Protein AF-A0AAD9FFA6-F1 (afdb_monomer)

Structure (mmCIF, N/CA/C/O backbone):
data_AF-A0AAD9FFA6-F1
#
_entry.id   AF-A0AAD9FFA6-F1
#
loop_
_atom_site.group_PDB
_atom_site.id
_atom_site.type_symbol
_atom_site.label_atom_id
_atom_site.label_alt_id
_atom_site.label_comp_id
_atom_site.label_asym_id
_atom_site.label_entity_id
_atom_site.label_seq_id
_atom_site.pdbx_PDB_ins_code
_atom_site.Cartn_x
_atom_site.Cartn_y
_atom_site.Cartn_z
_atom_site.occupancy
_atom_site.B_iso_or_equiv
_atom_site.auth_seq_id
_atom_site.auth_comp_id
_atom_site.auth_asym_id
_atom_site.auth_atom_id
_atom_site.pdbx_PDB_model_num
ATOM 1 N N . MET A 1 1 ? 36.745 -65.839 -8.411 1.00 45.97 1 MET A N 1
ATOM 2 C CA . MET A 1 1 ? 35.926 -64.741 -8.975 1.00 45.97 1 MET A CA 1
ATOM 3 C C . MET A 1 1 ? 34.876 -64.350 -7.951 1.00 45.97 1 MET A C 1
ATOM 5 O O . MET A 1 1 ? 33.925 -65.095 -7.757 1.00 45.97 1 MET A O 1
ATOM 9 N N . VAL A 1 2 ? 35.077 -63.236 -7.243 1.00 50.72 2 VAL A N 1
ATOM 10 C CA . VAL A 1 2 ? 34.068 -62.703 -6.314 1.00 50.72 2 VAL A CA 1
ATOM 11 C C . VAL A 1 2 ? 32.846 -62.292 -7.132 1.00 50.72 2 VAL A C 1
ATOM 13 O O . VAL A 1 2 ? 32.983 -61.575 -8.124 1.00 50.72 2 VAL A O 1
ATOM 16 N N . ASN A 1 3 ? 31.658 -62.769 -6.756 1.00 71.25 3 ASN A N 1
ATOM 17 C CA . ASN A 1 3 ? 30.430 -62.398 -7.446 1.00 71.25 3 ASN A CA 1
ATOM 18 C C . ASN A 1 3 ? 30.127 -60.924 -7.142 1.00 71.25 3 ASN A C 1
ATOM 20 O O . ASN A 1 3 ? 29.584 -60.582 -6.093 1.00 71.25 3 ASN A O 1
ATOM 24 N N . ILE A 1 4 ? 30.523 -60.047 -8.063 1.00 68.31 4 ILE A N 1
ATOM 25 C CA . ILE A 1 4 ? 30.381 -58.588 -7.971 1.00 68.31 4 ILE A CA 1
ATOM 26 C C . ILE A 1 4 ? 28.939 -58.182 -7.635 1.00 68.31 4 ILE A C 1
ATOM 28 O O . ILE A 1 4 ? 28.721 -57.200 -6.931 1.00 68.31 4 ILE A O 1
ATOM 32 N N . VAL A 1 5 ? 27.946 -58.950 -8.091 1.00 69.81 5 VAL A N 1
ATOM 33 C CA . VAL A 1 5 ? 26.532 -58.707 -7.777 1.00 69.81 5 VAL A CA 1
ATOM 34 C C . VAL A 1 5 ? 26.255 -58.931 -6.288 1.00 69.81 5 VAL A C 1
ATOM 36 O O . VAL A 1 5 ? 25.613 -58.093 -5.662 1.00 69.81 5 VAL A O 1
ATOM 39 N N . THR A 1 6 ? 26.805 -59.992 -5.699 1.00 74.06 6 THR A N 1
ATOM 40 C CA . THR A 1 6 ? 26.690 -60.297 -4.265 1.00 74.06 6 THR A CA 1
ATOM 41 C C . THR A 1 6 ? 27.442 -59.278 -3.405 1.00 74.06 6 THR A C 1
ATOM 43 O O . THR A 1 6 ? 26.943 -58.865 -2.362 1.00 74.06 6 THR A O 1
ATOM 46 N N . ALA A 1 7 ? 28.602 -58.795 -3.863 1.00 72.25 7 ALA A N 1
ATOM 47 C CA . ALA A 1 7 ? 29.333 -57.719 -3.188 1.00 72.25 7 ALA A CA 1
ATOM 48 C C . ALA A 1 7 ? 28.542 -56.395 -3.187 1.00 72.25 7 ALA A C 1
ATOM 50 O O . ALA A 1 7 ? 28.440 -55.738 -2.151 1.00 72.25 7 ALA A O 1
ATOM 51 N N . ILE A 1 8 ? 27.914 -56.038 -4.318 1.00 73.00 8 ILE A N 1
ATOM 52 C CA . ILE A 1 8 ? 27.003 -54.883 -4.419 1.00 73.00 8 ILE A CA 1
ATOM 53 C C . ILE A 1 8 ? 25.811 -55.053 -3.474 1.00 73.00 8 ILE A C 1
ATOM 55 O O . ILE A 1 8 ? 25.422 -54.093 -2.812 1.00 73.00 8 ILE A O 1
ATOM 59 N N . GLU A 1 9 ? 25.229 -56.250 -3.402 1.00 76.31 9 GLU A N 1
ATOM 60 C CA . GLU A 1 9 ? 24.080 -56.535 -2.544 1.00 76.31 9 GLU A CA 1
ATOM 61 C C . GLU A 1 9 ? 24.422 -56.396 -1.057 1.00 76.31 9 GLU A C 1
ATOM 63 O O . GLU A 1 9 ? 23.722 -55.688 -0.336 1.00 76.31 9 GLU A O 1
ATOM 68 N N . ASN A 1 10 ? 25.525 -56.997 -0.611 1.00 76.50 10 ASN A N 1
ATOM 69 C CA . ASN A 1 10 ? 25.951 -56.951 0.786 1.00 76.50 10 ASN A CA 1
ATOM 70 C C . ASN A 1 10 ? 26.355 -55.533 1.212 1.00 76.50 10 ASN A C 1
ATOM 72 O O . ASN A 1 10 ? 25.947 -55.076 2.276 1.00 76.50 10 ASN A O 1
ATOM 76 N N . ALA A 1 11 ? 27.079 -54.800 0.359 1.00 70.38 11 ALA A N 1
ATOM 77 C CA . ALA A 1 11 ? 27.447 -53.413 0.634 1.00 70.38 11 ALA A CA 1
ATOM 78 C C . ALA A 1 11 ? 26.229 -52.473 0.664 1.00 70.38 11 ALA A C 1
ATOM 80 O O . ALA A 1 11 ? 26.215 -51.537 1.454 1.00 70.38 11 ALA A O 1
ATOM 81 N N . THR A 1 12 ? 25.206 -52.733 -0.164 1.00 67.56 12 THR A N 1
ATOM 82 C CA . THR A 1 12 ? 23.950 -51.958 -0.172 1.00 67.56 12 THR A CA 1
ATOM 83 C C . THR A 1 12 ? 23.051 -52.293 1.025 1.00 67.56 12 THR A C 1
ATOM 85 O O . THR A 1 12 ? 22.303 -51.433 1.466 1.00 67.56 12 THR A O 1
ATOM 88 N N . LYS A 1 13 ? 23.103 -53.525 1.554 1.00 71.12 13 LYS A N 1
ATOM 89 C CA . LYS A 1 13 ? 22.370 -53.924 2.772 1.00 71.12 13 LYS A CA 1
ATOM 90 C C . LYS A 1 13 ? 23.001 -53.381 4.054 1.00 71.12 13 LYS A C 1
ATOM 92 O O . LYS A 1 13 ? 22.285 -53.162 5.020 1.00 71.12 13 LYS A O 1
ATOM 97 N N . ALA A 1 14 ? 24.323 -53.217 4.071 1.00 67.81 14 ALA A N 1
ATOM 98 C CA . ALA A 1 14 ? 25.048 -52.726 5.241 1.00 67.81 14 ALA A CA 1
ATOM 99 C C . ALA A 1 14 ? 24.823 -51.226 5.499 1.00 67.81 14 ALA A C 1
ATOM 101 O O . ALA A 1 14 ? 24.897 -50.794 6.643 1.00 67.81 14 ALA A O 1
ATOM 102 N N . ASP A 1 15 ? 24.570 -50.453 4.443 1.00 55.75 15 ASP A N 1
ATOM 103 C CA . ASP A 1 15 ? 24.229 -49.033 4.508 1.00 55.75 15 ASP A CA 1
ATOM 104 C C . ASP A 1 15 ? 23.435 -48.685 3.238 1.00 55.75 15 ASP A C 1
ATOM 106 O O . ASP A 1 15 ? 23.957 -48.657 2.115 1.00 55.75 15 ASP A O 1
ATOM 110 N N . ASP A 1 16 ? 22.127 -48.522 3.414 1.00 56.62 16 ASP A N 1
ATOM 111 C CA . ASP A 1 16 ? 21.148 -48.354 2.346 1.00 56.62 16 ASP A CA 1
ATOM 112 C C . ASP A 1 16 ? 21.058 -46.907 1.829 1.00 56.62 16 ASP A C 1
ATOM 114 O O . ASP A 1 16 ? 20.507 -46.676 0.741 1.00 56.62 16 ASP A O 1
ATOM 118 N N . GLU A 1 17 ? 21.694 -45.953 2.517 1.00 48.19 17 GLU A N 1
ATOM 119 C CA . GLU A 1 17 ? 21.799 -44.545 2.119 1.00 48.19 17 GLU A CA 1
ATOM 120 C C . GLU A 1 17 ? 22.967 -44.280 1.149 1.00 48.19 17 GLU A C 1
ATOM 122 O O . GLU A 1 17 ? 22.994 -43.261 0.445 1.00 48.19 17 GLU A O 1
ATOM 127 N N . LEU A 1 18 ? 23.907 -45.224 1.022 1.00 58.09 18 LEU A N 1
ATOM 128 C CA . LEU A 1 18 ? 25.075 -45.103 0.147 1.00 58.09 18 LEU A CA 1
ATOM 129 C C . LEU A 1 18 ? 24.683 -44.864 -1.321 1.00 58.09 18 LEU A C 1
ATOM 131 O O . LEU A 1 18 ? 24.008 -45.663 -1.987 1.00 58.09 18 LEU A O 1
ATOM 135 N N . THR A 1 19 ? 25.168 -43.751 -1.878 1.00 64.69 19 THR A N 1
ATOM 136 C CA . THR A 1 19 ? 24.919 -43.390 -3.279 1.00 64.69 19 THR A CA 1
ATOM 137 C C . THR A 1 19 ? 25.608 -44.361 -4.243 1.00 64.69 19 THR A C 1
ATOM 139 O O . THR A 1 19 ? 26.610 -44.998 -3.924 1.00 64.69 19 THR A O 1
ATOM 142 N N . ALA A 1 20 ? 25.120 -44.447 -5.487 1.00 66.38 20 ALA A N 1
ATOM 143 C CA . ALA A 1 20 ? 25.733 -45.301 -6.513 1.00 66.38 20 ALA A CA 1
ATOM 144 C C . ALA A 1 20 ? 27.208 -44.950 -6.811 1.00 66.38 20 ALA A C 1
ATOM 146 O O . ALA A 1 20 ? 27.937 -45.797 -7.322 1.00 66.38 20 ALA A O 1
ATOM 147 N N . HIS A 1 21 ? 27.638 -43.718 -6.514 1.00 74.00 21 HIS A N 1
ATOM 148 C CA . HIS A 1 21 ? 29.038 -43.310 -6.618 1.00 74.00 21 HIS A CA 1
ATOM 149 C C . HIS A 1 21 ? 29.857 -43.787 -5.413 1.00 74.00 21 HIS A C 1
ATOM 151 O O . HIS A 1 21 ? 30.910 -44.380 -5.613 1.00 74.00 21 HIS A O 1
ATOM 157 N N . GLY A 1 22 ? 29.345 -43.639 -4.186 1.00 74.00 22 GLY A N 1
ATOM 158 C CA . GLY A 1 22 ? 30.014 -44.167 -2.991 1.00 74.00 22 GLY A CA 1
ATOM 159 C C . GLY A 1 22 ? 30.184 -45.692 -3.033 1.00 74.00 22 GLY A C 1
ATOM 160 O O . GLY A 1 22 ? 31.262 -46.205 -2.751 1.00 74.00 22 GLY A O 1
ATOM 161 N N . LEU A 1 23 ? 29.171 -46.417 -3.524 1.00 72.50 23 LEU A N 1
ATOM 162 C CA . LEU A 1 23 ? 29.246 -47.868 -3.746 1.00 72.50 23 LEU A CA 1
ATOM 163 C C . LEU A 1 23 ? 30.307 -48.260 -4.786 1.00 72.50 23 LEU A C 1
ATOM 165 O O . LEU A 1 23 ? 30.937 -49.306 -4.658 1.00 72.50 23 LEU A O 1
ATOM 169 N N . LYS A 1 24 ? 30.530 -47.417 -5.803 1.00 79.31 24 LYS A N 1
ATOM 170 C CA . LYS A 1 24 ? 31.584 -47.631 -6.804 1.00 79.31 24 LYS A CA 1
ATOM 171 C C . LYS A 1 24 ? 32.970 -47.552 -6.176 1.00 79.31 24 LYS A C 1
ATOM 173 O O . LYS A 1 24 ? 33.790 -48.430 -6.420 1.00 79.31 24 LYS A O 1
ATOM 178 N N . VAL A 1 25 ? 33.209 -46.503 -5.391 1.00 79.88 25 VAL A N 1
ATOM 179 C CA . VAL A 1 25 ? 34.495 -46.264 -4.724 1.00 79.88 25 VAL A CA 1
ATOM 180 C C . VAL A 1 25 ? 34.804 -47.398 -3.750 1.00 79.88 25 VAL A C 1
ATOM 182 O O . VAL A 1 25 ? 35.902 -47.944 -3.781 1.00 79.88 25 VAL A O 1
ATOM 185 N N . LYS A 1 26 ? 33.809 -47.816 -2.960 1.00 76.25 26 LYS A N 1
ATOM 186 C CA . LYS A 1 26 ? 33.958 -48.896 -1.981 1.00 76.25 26 LYS A CA 1
ATOM 187 C C . LYS A 1 26 ? 34.277 -50.245 -2.632 1.00 76.25 26 LYS A C 1
ATOM 189 O O . LYS A 1 26 ? 35.219 -50.906 -2.230 1.00 76.25 26 LYS A O 1
ATOM 194 N N . ILE A 1 27 ? 33.578 -50.615 -3.708 1.00 77.38 27 ILE A N 1
ATOM 195 C CA . ILE A 1 27 ? 33.853 -51.877 -4.421 1.00 77.38 27 ILE A CA 1
ATOM 196 C C . ILE A 1 27 ? 35.228 -51.875 -5.094 1.00 77.38 27 ILE A C 1
ATOM 198 O O . ILE A 1 27 ? 35.894 -52.909 -5.129 1.00 77.38 27 ILE A O 1
ATOM 202 N N . GLN A 1 28 ? 35.664 -50.725 -5.615 1.00 80.12 28 GLN A N 1
ATOM 203 C CA . GLN A 1 28 ? 37.000 -50.600 -6.186 1.00 80.12 28 GLN A CA 1
ATOM 204 C C . GLN A 1 28 ? 38.090 -50.756 -5.116 1.00 80.12 28 GLN A C 1
ATOM 206 O O . GLN A 1 28 ? 39.108 -51.380 -5.399 1.00 80.12 28 GLN A O 1
ATOM 211 N N . ALA A 1 29 ? 37.868 -50.240 -3.904 1.00 79.88 29 ALA A N 1
ATOM 212 C CA . ALA A 1 29 ? 38.790 -50.392 -2.780 1.00 79.88 29 ALA A CA 1
ATOM 213 C C . ALA A 1 29 ? 38.816 -51.830 -2.228 1.00 79.88 29 ALA A C 1
ATOM 215 O O . ALA A 1 29 ? 39.890 -52.403 -2.076 1.00 79.88 29 ALA A O 1
ATOM 216 N N . ASP A 1 30 ? 37.646 -52.427 -1.992 1.00 73.12 30 ASP A N 1
ATOM 217 C CA . ASP A 1 30 ? 37.520 -53.720 -1.305 1.00 73.12 30 ASP A CA 1
ATOM 218 C C . ASP A 1 30 ? 37.887 -54.914 -2.201 1.00 73.12 30 ASP A C 1
ATOM 220 O O . ASP A 1 30 ? 38.325 -55.955 -1.715 1.00 73.12 30 ASP A O 1
ATOM 224 N N . PHE A 1 31 ? 37.697 -54.785 -3.520 1.00 72.75 31 PHE A N 1
ATOM 225 C CA . PHE A 1 31 ? 37.841 -55.905 -4.457 1.00 72.75 31 PHE A CA 1
ATOM 226 C C . PHE A 1 31 ? 38.770 -55.617 -5.644 1.00 72.75 31 PHE A C 1
ATOM 228 O O . PHE A 1 31 ? 38.952 -56.492 -6.488 1.00 72.75 31 PHE A O 1
ATOM 235 N N . GLY A 1 32 ? 39.343 -54.411 -5.750 1.00 70.75 32 GLY A N 1
ATOM 236 C CA . GLY A 1 32 ? 40.294 -54.040 -6.808 1.00 70.75 32 GLY A CA 1
ATOM 237 C C . GLY A 1 32 ? 39.696 -53.912 -8.217 1.00 70.75 32 GLY A C 1
ATOM 238 O O . GLY A 1 32 ? 40.438 -53.766 -9.187 1.00 70.75 32 GLY A O 1
ATOM 239 N N . VAL A 1 33 ? 38.364 -53.963 -8.364 1.00 70.69 33 VAL A N 1
ATOM 240 C CA . VAL A 1 33 ? 37.674 -53.948 -9.667 1.00 70.69 33 VAL A CA 1
ATOM 241 C C . VAL A 1 33 ? 36.971 -52.610 -9.905 1.00 70.69 33 VAL A C 1
ATOM 243 O O . VAL A 1 33 ? 36.098 -52.202 -9.140 1.00 70.69 33 VAL A O 1
ATOM 246 N N . SER A 1 34 ? 37.297 -51.940 -11.016 1.00 71.50 34 SER A N 1
ATOM 247 C CA . SER A 1 34 ? 36.656 -50.680 -11.417 1.00 71.50 34 SER A CA 1
ATOM 248 C C . SER A 1 34 ? 35.412 -50.929 -12.274 1.00 71.50 34 SER A C 1
ATOM 250 O O . SER A 1 34 ? 35.490 -51.478 -13.372 1.00 71.50 34 SER A O 1
ATOM 252 N N . LEU A 1 35 ? 34.243 -50.510 -11.779 1.00 73.88 35 LEU A N 1
ATOM 253 C CA . LEU A 1 35 ? 32.958 -50.674 -12.467 1.00 73.88 35 LEU A CA 1
ATOM 254 C C . LEU A 1 35 ? 32.368 -49.334 -12.915 1.00 73.88 35 LEU A C 1
ATOM 256 O O . LEU A 1 35 ? 32.461 -48.310 -12.236 1.00 73.88 35 LEU A O 1
ATOM 260 N N . GLY A 1 36 ? 31.677 -49.339 -14.055 1.00 73.62 36 GLY A N 1
ATOM 261 C CA . GLY A 1 36 ? 30.885 -48.194 -14.503 1.00 73.62 36 GLY A CA 1
ATOM 262 C C . GLY A 1 36 ? 29.712 -47.896 -13.556 1.00 73.62 36 GLY A C 1
ATOM 263 O O . GLY A 1 36 ? 29.029 -48.805 -13.082 1.00 73.62 36 GLY A O 1
ATOM 264 N N . LEU A 1 37 ? 29.421 -46.610 -13.324 1.00 70.38 37 LEU A N 1
ATOM 265 C CA . LEU A 1 37 ? 28.260 -46.155 -12.534 1.00 70.38 37 LEU A CA 1
ATOM 266 C C . LEU A 1 37 ? 26.934 -46.713 -13.080 1.00 70.38 37 LEU A C 1
ATOM 268 O O . LEU A 1 37 ? 26.023 -47.047 -12.323 1.00 70.38 37 LEU A O 1
ATOM 272 N N . SER A 1 38 ? 26.833 -46.834 -14.402 1.00 67.06 38 SER A N 1
ATOM 273 C CA . SER A 1 38 ? 25.718 -47.463 -15.113 1.00 67.06 38 SER A CA 1
ATOM 274 C C . SER A 1 38 ? 25.573 -48.945 -14.759 1.00 67.06 38 SER A C 1
ATOM 276 O O . SER A 1 38 ? 24.454 -49.388 -14.495 1.00 67.06 38 SER A O 1
ATOM 278 N N . SER A 1 39 ? 26.678 -49.686 -14.666 1.00 73.38 39 SER A N 1
ATOM 279 C CA . SER A 1 39 ? 26.697 -51.101 -14.278 1.00 73.38 39 SER A CA 1
ATOM 280 C C . SER A 1 39 ? 26.259 -51.301 -12.829 1.00 73.38 39 SER A C 1
ATOM 282 O O . SER A 1 39 ? 25.407 -52.146 -12.570 1.00 73.38 39 SER A O 1
ATOM 284 N N . ILE A 1 40 ? 26.724 -50.457 -11.901 1.00 73.44 40 ILE A N 1
ATOM 285 C CA . ILE A 1 40 ? 26.300 -50.494 -10.488 1.00 73.44 40 ILE A CA 1
ATOM 286 C C . ILE A 1 40 ? 24.808 -50.177 -10.352 1.00 73.44 40 ILE A C 1
ATOM 288 O O . ILE A 1 40 ? 24.074 -50.883 -9.662 1.00 73.44 40 ILE A O 1
ATOM 292 N N . ARG A 1 41 ? 24.312 -49.164 -11.072 1.00 72.19 41 ARG A N 1
ATOM 293 C CA . ARG A 1 41 ? 22.877 -48.829 -11.098 1.00 72.19 41 ARG A CA 1
ATOM 294 C C . ARG A 1 41 ? 22.029 -49.932 -11.734 1.00 72.19 41 ARG A C 1
ATOM 296 O O . ARG A 1 41 ? 20.877 -50.113 -11.343 1.00 72.19 41 ARG A O 1
ATOM 303 N N . LYS A 1 42 ? 22.550 -50.639 -12.741 1.00 72.56 42 LYS A N 1
ATOM 304 C CA . LYS A 1 42 ? 21.866 -51.765 -13.398 1.00 72.56 42 LYS A CA 1
ATOM 305 C C . LYS A 1 42 ? 21.835 -52.990 -12.482 1.00 72.56 42 LYS A C 1
ATOM 307 O O . LYS A 1 42 ? 20.795 -53.633 -12.398 1.00 72.56 42 LYS A O 1
ATOM 312 N N . ALA A 1 43 ? 22.917 -53.248 -11.747 1.00 72.12 43 ALA A N 1
ATOM 313 C CA . ALA A 1 43 ? 22.993 -54.298 -10.736 1.00 72.12 43 ALA A CA 1
ATOM 314 C C . ALA A 1 43 ? 22.042 -54.030 -9.558 1.00 72.12 43 ALA A C 1
ATOM 316 O O . ALA A 1 43 ? 21.221 -54.891 -9.262 1.00 72.12 43 ALA A O 1
ATOM 317 N N . ARG A 1 44 ? 22.037 -52.820 -8.968 1.00 69.31 44 ARG A N 1
ATOM 318 C CA . ARG A 1 44 ? 21.065 -52.443 -7.915 1.00 69.31 44 ARG A CA 1
ATOM 319 C C . ARG A 1 44 ? 19.615 -52.588 -8.389 1.00 69.31 44 ARG A C 1
ATOM 321 O O . ARG A 1 44 ? 18.806 -53.149 -7.662 1.00 69.31 44 ARG A O 1
ATOM 328 N N . ARG A 1 45 ? 19.305 -52.176 -9.630 1.00 67.25 45 ARG A N 1
ATOM 329 C CA . ARG A 1 45 ? 17.972 -52.378 -10.232 1.00 67.25 45 ARG A CA 1
ATOM 330 C C . ARG A 1 45 ? 17.610 -53.852 -10.411 1.00 67.25 45 ARG A C 1
ATOM 332 O O . ARG A 1 45 ? 16.475 -54.215 -10.127 1.00 67.25 45 ARG A O 1
ATOM 339 N N . LYS A 1 46 ? 18.549 -54.688 -10.872 1.00 69.38 46 LYS A N 1
ATOM 340 C CA . LYS A 1 46 ? 18.343 -56.142 -10.997 1.00 69.38 46 LYS A CA 1
ATOM 341 C C . LYS A 1 46 ? 18.114 -56.811 -9.642 1.00 69.38 46 LYS A C 1
ATOM 343 O O . LYS A 1 46 ? 17.295 -57.711 -9.558 1.00 69.38 46 LYS A O 1
ATOM 348 N N . LEU A 1 47 ? 18.792 -56.332 -8.602 1.00 65.06 47 LEU A N 1
ATOM 349 C CA . LEU A 1 47 ? 18.622 -56.767 -7.214 1.00 65.06 47 LEU A CA 1
ATOM 350 C C . LEU A 1 47 ? 17.379 -56.163 -6.530 1.00 65.06 47 LEU A C 1
ATOM 352 O O . LEU A 1 47 ? 17.190 -56.344 -5.335 1.00 65.06 47 LEU A O 1
ATOM 356 N N . GLY A 1 48 ? 16.536 -55.424 -7.259 1.00 54.00 48 GLY A N 1
ATOM 357 C CA . GLY A 1 48 ? 15.271 -54.891 -6.747 1.00 54.00 48 GLY A CA 1
ATOM 358 C C . GLY A 1 48 ? 15.367 -53.574 -5.969 1.00 54.00 48 GLY A C 1
ATOM 359 O O . GLY A 1 48 ? 14.330 -53.015 -5.611 1.00 54.00 48 GLY A O 1
ATOM 360 N N . TRP A 1 49 ? 16.563 -53.013 -5.767 1.00 57.31 49 TRP A N 1
ATOM 361 C CA . TRP A 1 49 ? 16.741 -51.731 -5.081 1.00 57.31 49 TRP A CA 1
ATOM 362 C C . TRP A 1 49 ? 16.284 -50.567 -5.972 1.00 57.31 49 TRP A C 1
ATOM 364 O O . TRP A 1 49 ? 16.818 -50.343 -7.065 1.00 57.31 49 TRP A O 1
ATOM 374 N N . LYS A 1 50 ? 15.293 -49.800 -5.500 1.00 54.56 50 LYS A N 1
ATOM 375 C CA . LYS A 1 50 ? 14.737 -48.618 -6.179 1.00 54.56 50 LYS A CA 1
ATOM 376 C C . LYS A 1 50 ? 14.964 -47.370 -5.332 1.00 54.56 50 LYS A C 1
ATOM 378 O O . LYS A 1 50 ? 14.826 -47.409 -4.118 1.00 54.56 50 LYS A O 1
ATOM 383 N N . TYR A 1 51 ? 15.278 -46.253 -5.986 1.00 43.34 51 TYR A N 1
ATOM 384 C CA . TYR A 1 51 ? 15.388 -44.963 -5.309 1.00 43.34 51 TYR A CA 1
ATOM 385 C C . TYR A 1 51 ? 13.983 -44.426 -5.009 1.00 43.34 51 TYR A C 1
ATOM 387 O O . TYR A 1 51 ? 13.208 -44.180 -5.935 1.00 43.34 51 TYR A O 1
ATOM 395 N N . GLY A 1 52 ? 13.647 -44.267 -3.730 1.00 44.72 52 GLY A N 1
ATOM 396 C CA . GLY A 1 52 ? 12.362 -43.744 -3.272 1.00 44.72 52 GLY A CA 1
ATOM 397 C C . GLY A 1 52 ? 12.556 -42.701 -2.175 1.00 44.72 52 GLY A C 1
ATOM 398 O O . GLY A 1 52 ? 13.440 -42.841 -1.340 1.00 44.72 52 GLY A O 1
ATOM 399 N N . ARG A 1 53 ? 11.730 -41.646 -2.172 1.00 37.47 53 ARG A N 1
ATOM 400 C CA . ARG A 1 53 ? 11.588 -40.768 -1.000 1.00 37.47 53 ARG A CA 1
ATOM 401 C C . ARG A 1 53 ? 10.608 -41.414 -0.030 1.00 37.47 53 ARG A C 1
ATOM 403 O O . ARG A 1 53 ? 9.468 -41.675 -0.417 1.00 37.47 53 ARG A O 1
ATOM 410 N N . THR A 1 54 ? 11.022 -41.606 1.215 1.00 31.45 54 THR A N 1
ATOM 411 C CA . THR A 1 54 ? 10.166 -42.116 2.289 1.00 31.45 54 THR A CA 1
ATOM 412 C C . THR A 1 54 ? 8.968 -41.184 2.494 1.00 31.45 54 THR A C 1
ATOM 414 O O . THR A 1 54 ? 9.126 -39.987 2.737 1.00 31.45 54 THR A O 1
ATOM 417 N N . ARG A 1 55 ? 7.750 -41.721 2.361 1.00 30.34 55 ARG A N 1
ATOM 418 C CA . ARG A 1 55 ? 6.490 -41.049 2.712 1.00 30.34 55 ARG A CA 1
ATOM 419 C C . ARG A 1 55 ? 5.613 -42.025 3.487 1.00 30.34 55 ARG A C 1
ATOM 421 O O . ARG A 1 55 ? 5.293 -43.094 2.981 1.00 30.34 55 ARG A O 1
ATOM 428 N N . PHE A 1 56 ? 5.197 -41.635 4.686 1.00 27.34 56 PHE A N 1
ATOM 429 C CA . PHE A 1 56 ? 4.271 -42.405 5.517 1.00 27.34 56 PHE A CA 1
ATOM 430 C C . PHE A 1 56 ? 2.809 -42.106 5.151 1.00 27.34 56 PHE A C 1
ATOM 432 O O . PHE A 1 56 ? 2.463 -40.955 4.890 1.00 27.34 56 PHE A O 1
ATOM 439 N N . THR A 1 57 ? 1.940 -43.127 5.152 1.00 25.70 57 THR A N 1
ATOM 440 C CA . THR A 1 57 ? 0.466 -42.974 5.174 1.00 25.70 57 THR A CA 1
ATOM 441 C C . THR A 1 57 ? -0.221 -44.165 5.880 1.00 25.70 57 THR A C 1
ATOM 443 O O . THR A 1 57 ? 0.340 -45.259 5.865 1.00 25.70 57 THR A O 1
ATOM 446 N N . PRO A 1 58 ? -1.409 -43.986 6.505 1.00 27.33 58 PRO A N 1
ATOM 447 C CA . PRO A 1 58 ? -2.042 -44.975 7.396 1.00 27.33 58 PRO A CA 1
ATOM 448 C C . PRO A 1 58 ? -2.900 -46.035 6.673 1.00 27.33 58 PRO A C 1
ATOM 450 O O . PRO A 1 58 ? -3.411 -45.798 5.579 1.00 27.33 58 PRO A O 1
ATOM 453 N N . MET A 1 59 ? -3.110 -47.184 7.330 1.00 27.89 59 MET A N 1
ATOM 454 C CA . MET A 1 59 ? -3.786 -48.388 6.810 1.00 27.89 59 MET A CA 1
ATOM 455 C C . MET A 1 59 ? -5.333 -48.362 6.882 1.00 27.89 59 MET A C 1
ATOM 457 O O . MET A 1 59 ? -5.924 -47.855 7.834 1.00 27.89 59 MET A O 1
ATOM 461 N N . ILE A 1 60 ? -5.975 -48.976 5.874 1.00 34.19 60 ILE A N 1
ATOM 462 C CA . ILE A 1 60 ? -7.433 -49.154 5.678 1.00 34.19 60 ILE A CA 1
ATOM 463 C C . ILE A 1 60 ? -7.905 -50.498 6.285 1.00 34.19 60 ILE A C 1
ATOM 465 O O . ILE A 1 60 ? -7.196 -51.496 6.176 1.00 34.19 60 ILE A O 1
ATOM 469 N N . ARG A 1 61 ? -9.108 -50.518 6.892 1.00 37.44 61 ARG A N 1
ATOM 470 C CA . ARG A 1 61 ? -9.720 -51.648 7.639 1.00 37.44 61 ARG A CA 1
ATOM 471 C C . ARG A 1 61 ? -10.068 -52.884 6.779 1.00 37.44 61 ARG A C 1
ATOM 473 O O . ARG A 1 61 ? -10.410 -52.754 5.603 1.00 37.44 61 ARG A O 1
ATOM 480 N N . ASP A 1 62 ? -10.048 -54.061 7.416 1.00 38.25 62 ASP A N 1
ATOM 481 C CA . ASP A 1 62 ? -10.029 -55.407 6.804 1.00 38.25 62 ASP A CA 1
ATOM 482 C C . ASP A 1 62 ? -11.256 -55.820 5.976 1.00 38.25 62 ASP A C 1
ATOM 484 O O . ASP A 1 62 ? -11.109 -56.578 5.021 1.00 38.25 62 ASP A O 1
ATOM 488 N N . HIS A 1 63 ? -12.435 -55.248 6.217 1.00 39.09 63 HIS A N 1
ATOM 489 C CA . HIS A 1 63 ? -13.642 -55.535 5.424 1.00 39.09 63 HIS A CA 1
ATOM 490 C C . HIS A 1 63 ? -13.463 -55.257 3.908 1.00 39.09 63 HIS A C 1
ATOM 492 O O . HIS A 1 63 ? -14.021 -55.961 3.065 1.00 39.09 63 HIS A O 1
ATOM 498 N N . ASN A 1 64 ? -12.611 -54.292 3.536 1.00 38.50 64 ASN A N 1
ATOM 499 C CA . ASN A 1 64 ? -12.307 -53.988 2.130 1.00 38.50 64 ASN A CA 1
ATOM 500 C C . ASN A 1 64 ? -11.301 -54.957 1.481 1.00 38.50 64 ASN A C 1
ATOM 502 O O . ASN A 1 64 ? -11.160 -54.951 0.255 1.00 38.50 64 ASN A O 1
ATOM 506 N N . LYS A 1 65 ? -10.580 -55.765 2.268 1.00 42.38 65 LYS A N 1
ATOM 507 C CA . LYS A 1 65 ? -9.667 -56.794 1.745 1.00 42.38 65 LYS A CA 1
ATOM 508 C C . LYS A 1 65 ? -10.445 -58.032 1.301 1.00 42.38 65 LYS A C 1
ATOM 510 O O . LYS A 1 65 ? -10.146 -58.602 0.258 1.00 42.38 65 LYS A O 1
ATOM 515 N N . GLU A 1 66 ? -11.497 -58.378 2.034 1.00 42.09 66 GLU A N 1
ATOM 516 C CA . GLU A 1 66 ? -12.303 -59.578 1.799 1.00 42.09 66 GLU A CA 1
ATOM 517 C C . GLU A 1 66 ? -13.211 -59.454 0.562 1.00 42.09 66 GLU A C 1
ATOM 519 O O . GLU A 1 66 ? -13.326 -60.389 -0.229 1.00 42.09 66 GLU A O 1
ATOM 524 N N . ALA A 1 67 ? -13.762 -58.260 0.310 1.00 44.56 67 ALA A N 1
ATOM 525 C CA . ALA A 1 67 ? -14.544 -57.975 -0.897 1.00 44.56 67 ALA A CA 1
ATOM 526 C C . ALA A 1 67 ? -13.705 -58.055 -2.188 1.00 44.56 67 ALA A C 1
ATOM 528 O O . ALA A 1 67 ? -14.183 -58.511 -3.224 1.00 44.56 67 ALA A O 1
ATOM 529 N N . ARG A 1 68 ? -12.430 -57.648 -2.120 1.00 40.31 68 ARG A N 1
ATOM 530 C CA . ARG A 1 68 ? -11.506 -57.683 -3.265 1.00 40.31 68 ARG A CA 1
ATOM 531 C C . ARG A 1 68 ? -10.950 -59.077 -3.534 1.00 40.31 68 ARG A C 1
ATOM 533 O O . ARG A 1 68 ? -10.717 -59.412 -4.689 1.00 40.31 68 ARG A O 1
ATOM 540 N N . LEU A 1 69 ? -10.784 -59.892 -2.491 1.00 43.31 69 LEU A N 1
ATOM 541 C CA . LEU A 1 69 ? -10.377 -61.289 -2.628 1.00 43.31 69 LEU A CA 1
ATOM 542 C C . LEU A 1 69 ? -11.476 -62.134 -3.294 1.00 43.31 69 LEU A C 1
ATOM 544 O O . LEU A 1 69 ? -11.177 -62.903 -4.201 1.00 43.31 69 LEU A O 1
ATOM 548 N N . ARG A 1 70 ? -12.752 -61.925 -2.930 1.00 47.31 70 ARG A N 1
ATOM 549 C CA . ARG A 1 70 ? -13.895 -62.587 -3.592 1.00 47.31 70 ARG A CA 1
ATOM 550 C C . ARG A 1 70 ? -14.001 -62.228 -5.075 1.00 47.31 70 ARG A C 1
ATOM 552 O O . ARG A 1 70 ? -14.243 -63.102 -5.895 1.00 47.31 70 ARG A O 1
ATOM 559 N N . GLN A 1 71 ? -13.757 -60.964 -5.418 1.00 43.59 71 GLN A N 1
ATOM 560 C CA . GLN A 1 71 ? -13.795 -60.497 -6.805 1.00 43.59 71 GLN A CA 1
ATOM 561 C C . GLN A 1 71 ? -12.632 -61.045 -7.650 1.00 43.59 71 GLN A C 1
ATOM 563 O O . GLN A 1 71 ? -12.820 -61.360 -8.819 1.00 43.59 71 GLN A O 1
ATOM 568 N N . ALA A 1 72 ? -11.448 -61.213 -7.055 1.00 36.75 72 ALA A N 1
ATOM 569 C CA . ALA A 1 72 ? -10.293 -61.802 -7.730 1.00 36.75 72 ALA A CA 1
ATOM 570 C C . ALA A 1 72 ? -10.449 -63.315 -7.980 1.00 36.75 72 ALA A C 1
ATOM 572 O O . ALA A 1 72 ? -10.022 -63.794 -9.023 1.00 36.75 72 ALA A O 1
ATOM 573 N N . LEU A 1 73 ? -11.086 -64.057 -7.066 1.00 45.53 73 LEU A N 1
ATOM 574 C CA . LEU A 1 73 ? -11.362 -65.491 -7.241 1.00 45.53 73 LEU A CA 1
ATOM 575 C C . LEU A 1 73 ? -12.405 -65.747 -8.342 1.00 45.53 73 LEU A C 1
ATOM 577 O O . LEU A 1 73 ? -12.229 -66.647 -9.156 1.00 45.53 73 LEU A O 1
ATOM 581 N N . GLN A 1 74 ? -13.419 -64.883 -8.443 1.00 47.78 74 GLN A N 1
ATOM 582 C CA . GLN A 1 74 ? -14.463 -64.961 -9.471 1.00 47.78 74 GLN A CA 1
ATOM 583 C C . GLN A 1 74 ? -13.930 -64.711 -10.898 1.00 47.78 74 GLN A C 1
ATOM 585 O O . GLN A 1 74 ? -14.466 -65.246 -11.862 1.00 47.78 74 GLN A O 1
ATOM 590 N N . TRP A 1 75 ? -12.855 -63.924 -11.037 1.00 43.16 75 TRP A N 1
ATOM 591 C CA . TRP A 1 75 ? -12.157 -63.689 -12.311 1.00 43.16 75 TRP A CA 1
ATOM 592 C C . TRP A 1 75 ? -11.168 -64.796 -12.690 1.00 43.16 75 TRP A C 1
ATOM 594 O O . TRP A 1 75 ? -10.800 -64.914 -13.855 1.00 43.16 75 TRP A O 1
ATOM 604 N N . ILE A 1 76 ? -10.735 -65.607 -11.723 1.00 44.03 76 ILE A N 1
ATOM 605 C CA . ILE A 1 76 ? -9.888 -66.780 -11.970 1.00 44.03 76 ILE A CA 1
ATOM 606 C C . ILE A 1 76 ? -10.740 -67.957 -12.473 1.00 44.03 76 ILE A C 1
ATOM 608 O O . ILE A 1 76 ? -10.282 -68.715 -13.323 1.00 44.03 76 ILE A O 1
ATOM 612 N N . GLU A 1 77 ? -11.989 -68.080 -12.014 1.00 40.34 77 GLU A N 1
ATOM 613 C CA . GLU A 1 77 ? -12.917 -69.141 -12.438 1.00 40.34 77 GLU A CA 1
ATOM 614 C C . GLU A 1 77 ? -13.477 -68.960 -13.863 1.00 40.34 77 GLU A C 1
ATOM 616 O O . GLU A 1 77 ? -13.904 -69.941 -14.467 1.00 40.34 77 GLU A O 1
ATOM 621 N N . SER A 1 78 ? -13.460 -67.747 -14.435 1.00 47.88 78 SER A N 1
ATOM 622 C CA . SER A 1 78 ? -14.105 -67.458 -15.730 1.00 47.88 78 SER A CA 1
ATOM 623 C C . SER A 1 78 ? -13.213 -67.592 -16.976 1.00 47.88 78 SER A C 1
ATOM 625 O O . SER A 1 78 ? -13.704 -67.393 -18.080 1.00 47.88 78 SER A O 1
ATOM 627 N N . GLY A 1 79 ? -11.929 -67.938 -16.841 1.00 44.88 79 GLY A N 1
ATOM 628 C CA . GLY A 1 79 ? -11.128 -68.513 -17.938 1.00 44.88 79 GLY A CA 1
ATOM 629 C C . GLY A 1 79 ? -10.832 -67.675 -19.200 1.00 44.88 79 GLY A C 1
ATOM 630 O O . GLY A 1 79 ? -10.329 -68.244 -20.165 1.00 44.88 79 GLY A O 1
ATOM 631 N N . GLU A 1 80 ? -11.073 -66.362 -19.244 1.00 37.00 80 GLU A N 1
ATOM 632 C CA . GLU A 1 80 ? -10.755 -65.530 -20.425 1.00 37.00 80 GLU A CA 1
ATOM 633 C C . GLU A 1 80 ? -9.336 -64.923 -20.351 1.00 37.00 80 GLU A C 1
ATOM 635 O O . GLU A 1 80 ? -8.962 -64.304 -19.350 1.00 37.00 80 GLU A O 1
ATOM 640 N N . THR A 1 81 ? -8.524 -65.080 -21.412 1.00 35.97 81 THR A N 1
ATOM 641 C CA . THR A 1 81 ? -7.137 -64.569 -21.478 1.00 35.97 81 THR A CA 1
ATOM 642 C C . THR A 1 81 ? -6.916 -63.546 -22.598 1.00 35.97 81 THR A C 1
ATOM 644 O O . THR A 1 81 ? -7.399 -63.675 -23.715 1.00 35.97 81 THR A O 1
ATOM 647 N N . TRP A 1 82 ? -6.138 -62.516 -22.261 1.00 33.84 82 TRP A N 1
ATOM 648 C CA . TRP A 1 82 ? -5.910 -61.251 -22.977 1.00 33.84 82 TRP A CA 1
ATOM 649 C C . TRP A 1 82 ? -4.979 -61.326 -24.210 1.00 33.84 82 TRP A C 1
ATOM 651 O O . TRP A 1 82 ? -4.174 -60.420 -24.421 1.00 33.84 82 TRP A O 1
ATOM 661 N N . HIS A 1 83 ? -5.031 -62.395 -25.008 1.00 31.47 83 HIS A N 1
ATOM 662 C CA . HIS A 1 83 ? -4.129 -62.548 -26.166 1.00 31.47 83 HIS A CA 1
ATOM 663 C C . HIS A 1 83 ? -4.741 -62.214 -27.530 1.00 31.47 83 HIS A C 1
ATOM 665 O O . HIS A 1 83 ? -3.989 -62.132 -28.499 1.00 31.47 83 HIS A O 1
ATOM 671 N N . ASP A 1 84 ? -6.036 -61.910 -27.610 1.00 32.75 84 ASP A N 1
ATOM 672 C CA . ASP A 1 84 ? -6.635 -61.467 -28.865 1.00 32.75 84 ASP A CA 1
ATOM 673 C C . ASP A 1 84 ? -6.716 -59.936 -28.938 1.00 32.75 84 ASP A C 1
ATOM 675 O O . ASP A 1 84 ? -7.448 -59.276 -28.202 1.00 32.75 84 ASP A O 1
ATOM 679 N N . VAL A 1 85 ? -5.976 -59.419 -29.922 1.00 30.94 85 VAL A N 1
ATOM 680 C CA . VAL A 1 85 ? -6.013 -58.075 -30.522 1.00 30.94 85 VAL A CA 1
ATOM 681 C C . VAL A 1 85 ? -4.978 -57.052 -30.008 1.00 30.94 85 VAL A C 1
ATOM 683 O O . VAL A 1 85 ? -5.266 -56.094 -29.294 1.00 30.94 85 VAL A O 1
ATOM 686 N N . LEU A 1 86 ? -3.753 -57.209 -30.519 1.00 30.12 86 LEU A N 1
ATOM 687 C CA . LEU A 1 86 ? -2.942 -56.120 -31.100 1.00 30.12 86 LEU A CA 1
ATOM 688 C C . LEU A 1 86 ? -3.099 -56.237 -32.645 1.00 30.12 86 LEU A C 1
ATOM 690 O O . LEU A 1 86 ? -3.380 -57.337 -33.108 1.00 30.12 86 LEU A O 1
ATOM 694 N N . PHE A 1 87 ? -2.979 -55.263 -33.554 1.00 33.06 87 PHE A N 1
ATOM 695 C CA . PHE A 1 87 ? -2.222 -54.011 -33.725 1.00 33.06 87 PHE A CA 1
ATOM 696 C C . PHE A 1 87 ? -2.911 -53.180 -34.846 1.00 33.06 87 PHE A C 1
ATOM 698 O O . PHE A 1 87 ? -3.661 -53.769 -35.615 1.00 33.06 87 PHE A O 1
ATOM 705 N N . THR A 1 88 ? -2.608 -51.877 -35.001 1.00 27.45 88 THR A N 1
ATOM 706 C CA . THR A 1 88 ? -1.826 -51.315 -36.143 1.00 27.45 88 THR A CA 1
ATOM 707 C C . THR A 1 88 ? -1.791 -49.779 -36.160 1.00 27.45 88 THR A C 1
ATOM 709 O O . THR A 1 88 ? -2.730 -49.101 -35.743 1.00 27.45 88 THR A O 1
ATOM 712 N N . ASP A 1 89 ? -0.660 -49.264 -36.649 1.00 40.19 89 ASP A N 1
ATOM 713 C CA . ASP A 1 89 ? -0.351 -47.872 -36.978 1.00 40.19 89 ASP A CA 1
ATOM 714 C C . ASP A 1 89 ? -1.353 -47.253 -37.962 1.00 40.19 89 ASP A C 1
ATOM 716 O O . ASP A 1 89 ? -1.388 -47.623 -39.128 1.00 40.19 89 ASP A O 1
ATOM 720 N N . GLU A 1 90 ? -2.117 -46.275 -37.477 1.00 32.47 90 GLU A N 1
ATOM 721 C CA . GLU A 1 90 ? -2.654 -45.134 -38.251 1.00 32.47 90 GLU A CA 1
ATOM 722 C C . GLU A 1 90 ? -3.168 -44.007 -37.325 1.00 32.47 90 GLU A C 1
ATOM 724 O O . GLU A 1 90 ? -3.833 -43.063 -37.746 1.00 32.47 90 GLU A O 1
ATOM 729 N N . SER A 1 91 ? -2.876 -44.078 -36.021 1.00 40.44 91 SER A N 1
ATOM 730 C CA . SER A 1 91 ? -3.674 -43.374 -35.021 1.00 40.44 91 SER A CA 1
ATOM 731 C C . SER A 1 91 ? -2.952 -42.299 -34.224 1.00 40.44 91 SER A C 1
ATOM 733 O O . SER A 1 91 ? -3.607 -41.700 -33.396 1.00 40.44 91 SER A O 1
ATOM 735 N N . THR A 1 92 ? -1.677 -41.959 -34.418 1.00 36.88 92 THR A N 1
ATOM 736 C CA . THR A 1 92 ? -1.054 -40.888 -33.603 1.00 36.88 92 THR A CA 1
ATOM 737 C C . THR A 1 92 ? -1.515 -39.483 -33.998 1.00 36.88 92 THR A C 1
ATOM 739 O O . THR A 1 92 ? -1.866 -38.711 -33.106 1.00 36.88 92 THR A O 1
ATOM 742 N N . GLU A 1 93 ? -1.651 -39.168 -35.291 1.00 37.22 93 GLU A N 1
ATOM 743 C CA . GLU A 1 93 ? -2.318 -37.924 -35.722 1.00 37.22 93 GLU A CA 1
ATOM 744 C C . GLU A 1 93 ? -3.817 -37.962 -35.412 1.00 37.22 93 GLU A C 1
ATOM 746 O O . GLU A 1 93 ? -4.359 -36.986 -34.896 1.00 37.22 93 GLU A O 1
ATOM 751 N N . ALA A 1 94 ? -4.479 -39.108 -35.610 1.00 36.00 94 ALA A N 1
ATOM 752 C CA . ALA A 1 94 ? -5.881 -39.260 -35.242 1.00 36.00 94 ALA A CA 1
ATOM 753 C C . ALA A 1 94 ? -6.096 -39.166 -33.722 1.00 36.00 94 ALA A C 1
ATOM 755 O O . ALA A 1 94 ? -7.088 -38.588 -33.323 1.00 36.00 94 ALA A O 1
ATOM 756 N N . LEU A 1 95 ? -5.186 -39.642 -32.864 1.00 37.78 95 LEU A N 1
ATOM 757 C CA . LEU A 1 95 ? -5.267 -39.600 -31.394 1.00 37.78 95 LEU A CA 1
ATOM 758 C C . LEU A 1 95 ? -4.922 -38.219 -30.843 1.00 37.78 95 LEU A C 1
ATOM 760 O O . LEU A 1 95 ? -5.535 -37.811 -29.860 1.00 37.78 95 LEU A O 1
ATOM 764 N N . GLU A 1 96 ? -3.988 -37.481 -31.451 1.00 43.22 96 GLU A N 1
ATOM 765 C CA . GLU A 1 96 ? -3.749 -36.078 -31.094 1.00 43.22 96 GLU A CA 1
ATOM 766 C C . GLU A 1 96 ? -4.913 -35.190 -31.541 1.00 43.22 96 GLU A C 1
ATOM 768 O O . GLU A 1 96 ? -5.392 -34.369 -30.754 1.00 43.22 96 GLU A O 1
ATOM 773 N N . HIS A 1 97 ? -5.442 -35.407 -32.749 1.00 45.44 97 HIS A N 1
ATOM 774 C CA . HIS A 1 97 ? -6.625 -34.707 -33.246 1.00 45.44 97 HIS A CA 1
ATOM 775 C C . HIS A 1 97 ? -7.881 -35.099 -32.453 1.00 45.44 97 HIS A C 1
ATOM 777 O O . HIS A 1 97 ? -8.663 -34.237 -32.075 1.00 45.44 97 HIS A O 1
ATOM 783 N N . PHE A 1 98 ? -8.033 -36.369 -32.077 1.00 46.75 98 PHE A N 1
ATOM 784 C CA . PHE A 1 98 ? -9.124 -36.888 -31.248 1.00 46.75 98 PHE A CA 1
ATOM 785 C C . PHE A 1 98 ? -9.037 -36.396 -29.802 1.00 46.75 98 PHE A C 1
ATOM 787 O O . PHE A 1 98 ? -10.042 -35.977 -29.235 1.00 46.75 98 PHE A O 1
ATOM 794 N N . ALA A 1 99 ? -7.843 -36.359 -29.203 1.00 54.91 99 ALA A N 1
ATOM 795 C CA . ALA A 1 99 ? -7.637 -35.778 -27.879 1.00 54.91 99 ALA A CA 1
ATOM 796 C C . ALA A 1 99 ? -7.881 -34.261 -27.884 1.00 54.91 99 ALA A C 1
ATOM 798 O O . ALA A 1 99 ? -8.465 -33.742 -26.931 1.00 54.91 99 ALA A O 1
ATOM 799 N N . SER A 1 100 ? -7.486 -33.559 -28.951 1.00 58.97 100 SER A N 1
ATOM 800 C CA . SER A 1 100 ? -7.792 -32.139 -29.155 1.00 58.97 100 SER A CA 1
ATOM 801 C C . SER A 1 100 ? -9.297 -31.910 -29.327 1.00 58.97 100 SER A C 1
ATOM 803 O O . SER A 1 100 ? -9.865 -31.066 -28.638 1.00 58.97 100 SER A O 1
ATOM 805 N N . ASN A 1 101 ? -9.970 -32.729 -30.138 1.00 68.62 101 ASN A N 1
ATOM 806 C CA . ASN A 1 101 ? -11.414 -32.670 -30.380 1.00 68.62 101 ASN A CA 1
ATOM 807 C C . ASN A 1 101 ? -12.220 -32.988 -29.120 1.00 68.62 101 ASN A C 1
ATOM 809 O O . ASN A 1 101 ? -13.216 -32.328 -28.852 1.00 68.62 101 ASN A O 1
ATOM 813 N N . ILE A 1 102 ? -11.760 -33.926 -28.291 1.00 72.19 102 ILE A N 1
ATOM 814 C CA . ILE A 1 102 ? -12.365 -34.221 -26.991 1.00 72.19 102 ILE A CA 1
ATOM 815 C C . ILE A 1 102 ? -12.179 -33.059 -26.013 1.00 72.19 102 ILE A C 1
ATOM 817 O O . ILE A 1 102 ? -13.101 -32.728 -25.272 1.00 72.19 102 ILE A O 1
ATOM 821 N N . VAL A 1 103 ? -10.998 -32.437 -25.964 1.00 75.88 103 VAL A N 1
ATOM 822 C CA . VAL A 1 103 ? -10.767 -31.280 -25.085 1.00 75.88 103 VAL A CA 1
ATOM 823 C C . VAL A 1 103 ? -11.605 -30.084 -25.544 1.00 75.88 103 VAL A C 1
ATOM 825 O O . VAL A 1 103 ? -12.235 -29.451 -24.699 1.00 75.88 103 VAL A O 1
ATOM 828 N N . ALA A 1 104 ? -11.689 -29.840 -26.853 1.00 78.56 104 ALA A N 1
ATOM 829 C CA . ALA A 1 104 ? -12.562 -28.832 -27.449 1.00 78.56 104 ALA A CA 1
ATOM 830 C C . ALA A 1 104 ? -14.045 -29.145 -27.207 1.00 78.56 104 ALA A C 1
ATOM 832 O O . ALA A 1 104 ? -14.822 -28.256 -26.889 1.00 78.56 104 ALA A O 1
ATOM 833 N N . ALA A 1 105 ? -14.452 -30.412 -27.258 1.00 78.06 105 ALA A N 1
ATOM 834 C CA . ALA A 1 105 ? -15.814 -30.816 -26.935 1.00 78.06 105 ALA A CA 1
ATOM 835 C C . ALA A 1 105 ? -16.134 -30.662 -25.444 1.00 78.06 105 ALA A C 1
ATOM 837 O O . ALA A 1 105 ? -17.235 -30.247 -25.096 1.00 78.06 105 ALA A O 1
ATOM 838 N N . ILE A 1 106 ? -15.176 -30.935 -24.549 1.00 74.88 106 ILE A N 1
ATOM 839 C CA . ILE A 1 106 ? -15.312 -30.635 -23.117 1.00 74.88 106 ILE A CA 1
ATOM 840 C C . ILE A 1 106 ? -15.456 -29.124 -22.917 1.00 74.88 106 ILE A C 1
ATOM 842 O O . ILE A 1 106 ? -16.263 -28.709 -22.086 1.00 74.88 106 ILE A O 1
ATOM 846 N N . GLU A 1 107 ? -14.700 -28.309 -23.653 1.00 83.56 107 GLU A N 1
ATOM 847 C CA . GLU A 1 107 ? -14.813 -26.850 -23.627 1.00 83.56 107 GLU A CA 1
ATOM 848 C C . GLU A 1 107 ? -16.184 -26.387 -24.120 1.00 83.56 107 GLU A C 1
ATOM 850 O O . GLU A 1 107 ? -16.898 -25.747 -23.358 1.00 83.56 107 GLU A O 1
ATOM 855 N N . ASN A 1 108 ? -16.602 -26.801 -25.314 1.00 80.25 108 ASN A N 1
ATOM 856 C CA . ASN A 1 108 ? -17.889 -26.449 -25.913 1.00 80.25 108 ASN A CA 1
ATOM 857 C C . ASN A 1 108 ? -19.068 -26.916 -25.052 1.00 80.25 108 ASN A C 1
ATOM 859 O O . ASN A 1 108 ? -20.011 -26.163 -24.834 1.00 80.25 108 ASN A O 1
ATOM 863 N N . ALA A 1 109 ? -19.009 -28.131 -24.498 1.00 74.88 109 ALA A N 1
ATOM 864 C CA . ALA A 1 109 ? -20.030 -28.636 -23.585 1.00 74.88 109 ALA A CA 1
ATOM 865 C C . ALA A 1 109 ? -20.086 -27.843 -22.273 1.00 74.88 109 ALA A C 1
ATOM 867 O O . ALA A 1 109 ? -21.162 -27.714 -21.704 1.00 74.88 109 ALA A O 1
ATOM 868 N N . THR A 1 110 ? -18.947 -27.327 -21.798 1.00 76.19 110 THR A N 1
ATOM 869 C CA . THR A 1 110 ? -18.872 -26.488 -20.590 1.00 76.19 110 THR A CA 1
ATOM 870 C C . THR A 1 110 ? -19.220 -25.023 -20.876 1.00 76.19 110 THR A C 1
ATOM 872 O O . THR A 1 110 ? -19.667 -24.337 -19.975 1.00 76.19 110 THR A O 1
ATOM 875 N N . GLN A 1 111 ? -19.026 -24.527 -22.100 1.00 75.50 111 GLN A N 1
ATOM 876 C CA . GLN A 1 111 ? -19.434 -23.178 -22.510 1.00 75.50 111 GLN A CA 1
ATOM 877 C C . GLN A 1 111 ? -20.931 -23.096 -22.805 1.00 75.50 111 GLN A C 1
ATOM 879 O O . GLN A 1 111 ? -21.560 -22.095 -22.483 1.00 75.50 111 GLN A O 1
ATOM 884 N N . ALA A 1 112 ? -21.494 -24.136 -23.424 1.00 70.50 112 ALA A N 1
ATOM 885 C CA . ALA A 1 112 ? -22.921 -24.205 -23.720 1.00 70.50 112 ALA A CA 1
ATOM 886 C C . ALA A 1 112 ? -23.770 -24.370 -22.450 1.00 70.50 112 ALA A C 1
ATOM 888 O O . ALA A 1 112 ? -24.908 -23.915 -22.416 1.00 70.50 112 ALA A O 1
ATOM 889 N N . ASP A 1 113 ? -23.216 -25.035 -21.435 1.00 67.75 113 ASP A N 1
ATOM 890 C CA . ASP A 1 113 ? -23.822 -25.211 -20.119 1.00 67.75 113 ASP A CA 1
ATOM 891 C C . ASP A 1 113 ? -22.702 -25.298 -19.069 1.00 67.75 113 ASP A C 1
ATOM 893 O O . ASP A 1 113 ? -22.036 -26.328 -18.891 1.00 67.75 113 ASP A O 1
ATOM 897 N N . ASP A 1 114 ? -22.457 -24.178 -18.395 1.00 65.06 114 ASP A N 1
ATOM 898 C CA . ASP A 1 114 ? -21.414 -24.035 -17.382 1.00 65.06 114 ASP A CA 1
ATOM 899 C C . ASP A 1 114 ? -21.801 -24.654 -16.028 1.00 65.06 114 ASP A C 1
ATOM 901 O O . ASP A 1 114 ? -20.931 -24.867 -15.171 1.00 65.06 114 ASP A O 1
ATOM 905 N N . GLU A 1 115 ? -23.062 -25.065 -15.867 1.00 63.66 115 GLU A N 1
ATOM 906 C CA . GLU A 1 115 ? -23.566 -25.841 -14.732 1.00 63.66 115 GLU A CA 1
ATOM 907 C C . GLU A 1 115 ? -23.431 -27.360 -14.955 1.00 63.66 115 GLU A C 1
ATOM 909 O O . GLU A 1 115 ? -23.495 -28.152 -14.002 1.00 63.66 115 GLU A O 1
ATOM 914 N N . LEU A 1 116 ? -23.150 -27.790 -16.192 1.00 69.94 116 LEU A N 1
ATOM 915 C CA . LEU A 1 116 ? -23.048 -29.197 -16.563 1.00 69.94 116 LEU A CA 1
ATOM 916 C C . LEU A 1 116 ? -21.978 -29.915 -15.729 1.00 69.94 116 LEU A C 1
ATOM 918 O O . LEU A 1 116 ? -20.775 -29.610 -15.763 1.00 69.94 116 LEU A O 1
ATOM 922 N N . THR A 1 117 ? -22.401 -30.921 -14.962 1.00 71.31 117 THR A N 1
ATOM 923 C CA . THR A 1 117 ? -21.498 -31.650 -14.061 1.00 71.31 117 THR A CA 1
ATOM 924 C C . THR A 1 117 ? -20.441 -32.440 -14.839 1.00 71.31 117 THR A C 1
ATOM 926 O O . THR A 1 117 ? -20.618 -32.779 -16.005 1.00 71.31 117 THR A O 1
ATOM 929 N N . ALA A 1 118 ? -19.340 -32.828 -14.184 1.00 67.69 118 ALA A N 1
ATOM 930 C CA . ALA A 1 118 ? -18.341 -33.695 -14.822 1.00 67.69 118 ALA A CA 1
ATOM 931 C C . ALA A 1 118 ? -18.927 -35.047 -15.291 1.00 67.69 118 ALA A C 1
ATOM 933 O O . ALA A 1 118 ? -18.386 -35.646 -16.214 1.00 67.69 118 ALA A O 1
ATOM 934 N N . HIS A 1 119 ? -20.023 -35.515 -14.675 1.00 67.94 119 HIS A N 1
ATOM 935 C CA . HIS A 1 119 ? -20.782 -36.674 -15.154 1.00 67.94 119 HIS A CA 1
ATOM 936 C C . HIS A 1 119 ? -21.631 -36.336 -16.382 1.00 67.94 119 HIS A C 1
ATOM 938 O O . HIS A 1 119 ? -21.657 -37.126 -17.316 1.00 67.94 119 HIS A O 1
ATOM 944 N N . GLY A 1 120 ? -22.269 -35.164 -16.409 1.00 69.62 120 GLY A N 1
ATOM 945 C CA . GLY A 1 120 ? -23.016 -34.682 -17.574 1.00 69.62 120 GLY A CA 1
ATOM 946 C C . GLY A 1 120 ? -22.116 -34.515 -18.798 1.00 69.62 120 GLY A C 1
ATOM 947 O O . GLY A 1 120 ? -22.415 -35.053 -19.857 1.00 69.62 120 GLY A O 1
ATOM 948 N N . VAL A 1 121 ? -20.942 -33.896 -18.625 1.00 75.12 121 VAL A N 1
ATOM 949 C CA . VAL A 1 121 ? -19.918 -33.831 -19.680 1.00 75.12 121 VAL A CA 1
ATOM 950 C C . VAL A 1 121 ? -19.468 -35.226 -20.088 1.00 75.12 121 VAL A C 1
ATOM 952 O O . VAL A 1 121 ? -19.332 -35.485 -21.272 1.00 75.12 121 VAL A O 1
ATOM 955 N N . LYS A 1 122 ? -19.261 -36.149 -19.139 1.00 80.81 122 LYS A N 1
ATOM 956 C CA . LYS A 1 122 ? -18.900 -37.532 -19.472 1.00 80.81 122 LYS A CA 1
ATOM 957 C C . LYS A 1 122 ? -19.957 -38.182 -20.367 1.00 80.81 122 LYS A C 1
ATOM 959 O O . LYS A 1 122 ? -19.587 -38.776 -21.369 1.00 80.81 122 LYS A O 1
ATOM 964 N N . GLY A 1 123 ? -21.236 -38.062 -20.008 1.00 76.44 123 GLY A N 1
ATOM 965 C CA . GLY A 1 123 ? -22.347 -38.608 -20.787 1.00 76.44 123 GLY A CA 1
ATOM 966 C C . GLY A 1 123 ? -22.433 -37.990 -22.179 1.00 76.44 123 GLY A C 1
ATOM 967 O O . GLY A 1 123 ? -22.574 -38.718 -23.152 1.00 76.44 123 GLY A O 1
ATOM 968 N N . LYS A 1 124 ? -22.248 -36.670 -22.282 1.00 79.00 124 LYS A N 1
ATOM 969 C CA . LYS A 1 124 ? -22.257 -35.949 -23.558 1.00 79.00 124 LYS A CA 1
ATOM 970 C C . LYS A 1 124 ? -21.080 -36.339 -24.453 1.00 79.00 124 LYS A C 1
ATOM 972 O O . LYS A 1 124 ? -21.288 -36.694 -25.597 1.00 79.00 124 LYS A O 1
ATOM 977 N N . ILE A 1 125 ? -19.863 -36.410 -23.912 1.00 80.81 125 ILE A N 1
ATOM 978 C CA . ILE A 1 125 ? -18.692 -36.888 -24.666 1.00 80.81 125 ILE A CA 1
ATOM 979 C C . ILE A 1 125 ? -18.844 -38.361 -25.069 1.00 80.81 125 ILE A C 1
ATOM 981 O O . ILE A 1 125 ? -18.439 -38.746 -26.162 1.00 80.81 125 ILE A O 1
ATOM 985 N N . GLN A 1 126 ? -19.452 -39.187 -24.217 1.00 80.56 126 GLN A N 1
ATOM 986 C CA . GLN A 1 126 ? -19.728 -40.580 -24.547 1.00 80.56 126 GLN A CA 1
ATOM 987 C C . GLN A 1 126 ? -20.794 -40.716 -25.645 1.00 80.56 126 GLN A C 1
ATOM 989 O O . GLN A 1 126 ? -20.671 -41.613 -26.470 1.00 80.56 126 GLN A O 1
ATOM 994 N N . ALA A 1 127 ? -21.795 -39.835 -25.685 1.00 77.19 127 ALA A N 1
ATOM 995 C CA . ALA A 1 127 ? -22.799 -39.799 -26.746 1.00 77.19 127 ALA A CA 1
ATOM 996 C C . ALA A 1 127 ? -22.233 -39.243 -28.065 1.00 77.19 127 ALA A C 1
ATOM 998 O O . ALA A 1 127 ? -22.420 -39.852 -29.111 1.00 77.19 127 ALA A O 1
ATOM 999 N N . ASP A 1 128 ? -21.500 -38.130 -28.000 1.00 74.31 128 ASP A N 1
ATOM 1000 C CA . ASP A 1 128 ? -21.016 -37.387 -29.169 1.00 74.31 128 ASP A CA 1
ATOM 1001 C C . ASP A 1 128 ? -19.787 -38.050 -29.822 1.00 74.31 128 ASP A C 1
ATOM 1003 O O . ASP A 1 128 ? -19.593 -37.947 -31.030 1.00 74.31 128 ASP A O 1
ATOM 1007 N N . PHE A 1 129 ? -18.946 -38.735 -29.033 1.00 72.12 129 PHE A N 1
ATOM 1008 C CA . PHE A 1 129 ? -17.669 -39.309 -29.493 1.00 72.12 129 PHE A CA 1
ATOM 1009 C C . PHE A 1 129 ? -17.515 -40.804 -29.189 1.00 72.12 129 PHE A C 1
ATOM 1011 O O . PHE A 1 129 ? -16.459 -41.371 -29.462 1.00 72.12 129 PHE A O 1
ATOM 1018 N N . GLY A 1 130 ? -18.507 -41.454 -28.571 1.00 63.84 130 GLY A N 1
ATOM 1019 C CA . GLY A 1 130 ? -18.446 -42.882 -28.228 1.00 63.84 130 GLY A CA 1
ATOM 1020 C C . GLY A 1 130 ? -17.443 -43.243 -27.122 1.00 63.84 130 GLY A C 1
ATOM 1021 O O . GLY A 1 130 ? -17.249 -44.422 -26.832 1.00 63.84 130 GLY A O 1
ATOM 1022 N N . VAL A 1 131 ? -16.795 -42.259 -26.480 1.00 66.06 131 VAL A N 1
ATOM 1023 C CA . VAL A 1 131 ? -15.689 -42.489 -25.534 1.00 66.06 131 VAL A CA 1
ATOM 1024 C C . VAL A 1 131 ? -16.047 -42.107 -24.102 1.00 66.06 131 VAL A C 1
ATOM 1026 O O . VAL A 1 131 ? -16.373 -40.965 -23.782 1.00 66.06 131 VAL A O 1
ATOM 1029 N N . SER A 1 132 ? -15.908 -43.074 -23.190 1.00 70.06 132 SER A N 1
ATOM 1030 C CA . SER A 1 132 ? -16.117 -42.871 -21.753 1.00 70.06 132 SER A CA 1
ATOM 1031 C C . SER A 1 132 ? -14.838 -42.376 -21.071 1.00 70.06 132 SER A C 1
ATOM 1033 O O . SER A 1 132 ? -13.937 -43.150 -20.744 1.00 70.06 132 SER A O 1
ATOM 1035 N N . LEU A 1 133 ? -14.790 -41.084 -20.756 1.00 73.56 133 LEU A N 1
ATOM 1036 C CA . LEU A 1 133 ? -13.675 -40.489 -20.019 1.00 73.56 133 LEU A CA 1
ATOM 1037 C C . LEU A 1 133 ? -13.808 -40.639 -18.498 1.00 73.56 133 LEU A C 1
ATOM 1039 O O . LEU A 1 133 ? -14.895 -40.596 -17.918 1.00 73.56 133 LEU A O 1
ATOM 1043 N N . GLY A 1 134 ? -12.664 -40.725 -17.816 1.00 66.25 134 GLY A N 1
ATOM 1044 C CA . GLY A 1 134 ? -12.606 -40.621 -16.360 1.00 66.25 134 GLY A CA 1
ATOM 1045 C C . GLY A 1 134 ? -12.984 -39.216 -15.870 1.00 66.25 134 GLY A C 1
ATOM 1046 O O . GLY A 1 134 ? -12.545 -38.206 -16.423 1.00 66.25 134 GLY A O 1
ATOM 1047 N N . LEU A 1 135 ? -13.736 -39.128 -14.768 1.00 59.31 135 LEU A N 1
ATOM 1048 C CA . LEU A 1 135 ? -14.141 -37.843 -14.172 1.00 59.31 135 LEU A CA 1
ATOM 1049 C C . LEU A 1 135 ? -12.940 -36.967 -13.783 1.00 59.31 135 LEU A C 1
ATOM 1051 O O . LEU A 1 135 ? -13.002 -35.740 -13.835 1.00 59.31 135 LEU A O 1
ATOM 1055 N N . THR A 1 136 ? -11.835 -37.591 -13.373 1.00 56.59 136 THR A N 1
ATOM 1056 C CA . THR A 1 136 ? -10.561 -36.921 -13.082 1.00 56.59 136 THR A CA 1
ATOM 1057 C C . THR A 1 136 ? -9.950 -36.292 -14.331 1.00 56.59 136 THR A C 1
ATOM 1059 O O . THR A 1 136 ? -9.438 -35.176 -14.245 1.00 56.59 136 THR A O 1
ATOM 1062 N N . THR A 1 137 ? -10.058 -36.952 -15.486 1.00 65.06 137 THR A N 1
ATOM 1063 C CA . THR A 1 137 ? -9.607 -36.443 -16.787 1.00 65.06 137 THR A CA 1
ATOM 1064 C C . THR A 1 137 ? -10.420 -35.224 -17.206 1.00 65.06 137 THR A C 1
ATOM 1066 O O . THR A 1 137 ? -9.825 -34.196 -17.517 1.00 65.06 137 THR A O 1
ATOM 1069 N N . ILE A 1 138 ? -11.751 -35.278 -17.090 1.00 64.56 138 ILE A N 1
ATOM 1070 C CA . ILE A 1 138 ? -12.644 -34.144 -17.392 1.00 64.56 138 ILE A CA 1
ATOM 1071 C C . ILE A 1 138 ? -12.339 -32.949 -16.479 1.00 64.56 138 ILE A C 1
ATOM 1073 O O . ILE A 1 138 ? -12.145 -31.828 -16.943 1.00 64.56 138 ILE A O 1
ATOM 1077 N N . ARG A 1 139 ? -12.202 -33.181 -15.166 1.00 68.00 139 ARG A N 1
ATOM 1078 C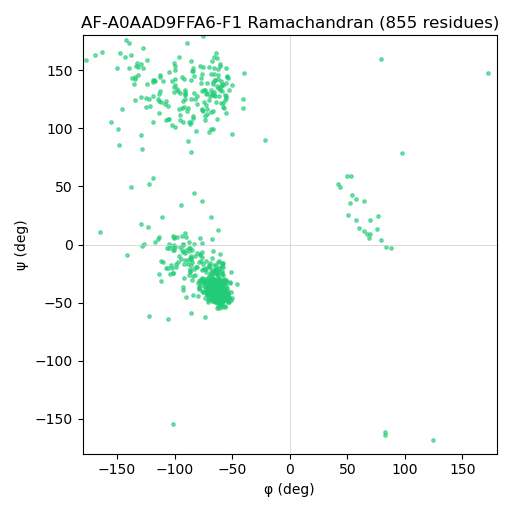 CA . ARG A 1 139 ? -11.837 -32.127 -14.200 1.00 68.00 139 ARG A CA 1
ATOM 1079 C C . ARG A 1 139 ? -10.448 -31.543 -14.459 1.00 68.00 139 ARG A C 1
ATOM 1081 O O . ARG A 1 139 ? -10.215 -30.366 -14.196 1.00 68.00 139 ARG A O 1
ATOM 1088 N N . ARG A 1 140 ? -9.491 -32.351 -14.922 1.00 69.00 140 ARG A N 1
ATOM 1089 C CA . ARG A 1 140 ? -8.145 -31.886 -15.289 1.00 69.00 140 ARG A CA 1
ATOM 1090 C C . ARG A 1 140 ? -8.176 -31.068 -16.579 1.00 69.00 140 ARG A C 1
ATOM 1092 O O . ARG A 1 140 ? -7.539 -30.022 -16.606 1.00 69.00 140 ARG A O 1
ATOM 1099 N N . ALA A 1 141 ? -8.928 -31.508 -17.587 1.00 69.69 141 ALA A N 1
ATOM 1100 C CA . ALA A 1 141 ? -9.124 -30.782 -18.839 1.00 69.69 141 ALA A CA 1
ATOM 1101 C C . ALA A 1 141 ? -9.761 -29.409 -18.580 1.00 69.69 141 ALA A C 1
ATOM 1103 O O . ALA A 1 141 ? -9.156 -28.400 -18.924 1.00 69.69 141 ALA A O 1
ATOM 1104 N N . ARG A 1 142 ? -10.873 -29.355 -17.829 1.00 69.88 142 ARG A N 1
ATOM 1105 C CA . ARG A 1 142 ? -11.509 -28.099 -17.391 1.00 69.88 142 ARG A CA 1
ATOM 1106 C C . ARG A 1 142 ? -10.525 -27.152 -16.692 1.00 69.88 142 ARG A C 1
ATOM 1108 O O . ARG A 1 142 ? -10.434 -25.991 -17.066 1.00 69.88 142 ARG A O 1
ATOM 1115 N N . ARG A 1 143 ? -9.717 -27.652 -15.745 1.00 71.31 143 ARG A N 1
ATOM 1116 C CA . ARG A 1 143 ? -8.687 -26.835 -15.069 1.00 71.31 143 ARG A CA 1
ATOM 1117 C C . ARG A 1 143 ? -7.608 -26.312 -16.018 1.00 71.31 143 ARG A C 1
ATOM 1119 O O . ARG A 1 143 ? -7.177 -25.176 -15.855 1.00 71.31 143 ARG A O 1
ATOM 1126 N N . LYS A 1 144 ? -7.157 -27.126 -16.980 1.00 70.56 144 LYS A N 1
ATOM 1127 C CA . LYS A 1 144 ? -6.149 -26.727 -17.979 1.00 70.56 144 LYS A CA 1
ATOM 1128 C C . LYS A 1 144 ? -6.695 -25.660 -18.935 1.00 70.56 144 LYS A C 1
ATOM 1130 O O . LYS A 1 144 ? -5.952 -24.764 -19.308 1.00 70.56 144 LYS A O 1
ATOM 1135 N N . LEU A 1 145 ? -7.985 -25.736 -19.253 1.00 70.69 145 LEU A N 1
ATOM 1136 C CA . LEU A 1 145 ? -8.736 -24.753 -20.040 1.00 70.69 145 LEU A CA 1
ATOM 1137 C C . LEU A 1 145 ? -9.103 -23.481 -19.247 1.00 70.69 145 LEU A C 1
ATOM 1139 O O . LEU A 1 145 ? -9.758 -22.593 -19.771 1.00 70.69 145 LEU A O 1
ATOM 1143 N N . GLY A 1 146 ? -8.704 -23.375 -17.975 1.00 61.34 146 GLY A N 1
ATOM 1144 C CA . GLY A 1 146 ? -8.951 -22.188 -17.151 1.00 61.34 146 GLY A CA 1
ATOM 1145 C C . GLY A 1 146 ? -10.290 -22.176 -16.408 1.00 61.34 146 GLY A C 1
ATOM 1146 O O . GLY A 1 146 ? -10.506 -21.286 -15.582 1.00 61.34 146 GLY A O 1
ATOM 1147 N N . TRP A 1 147 ? -11.147 -23.184 -16.597 1.00 66.25 147 TRP A N 1
ATOM 1148 C CA . TRP A 1 147 ? -12.392 -23.326 -15.843 1.00 66.25 147 TRP A CA 1
ATOM 1149 C C . TRP A 1 147 ? -12.104 -23.638 -14.377 1.00 66.25 147 TRP A C 1
ATOM 1151 O O . TRP A 1 147 ? -11.375 -24.578 -14.031 1.00 66.25 147 TRP A O 1
ATOM 1161 N N . LYS A 1 148 ? -12.718 -22.856 -13.491 1.00 58.62 148 LYS A N 1
ATOM 1162 C CA . LYS A 1 148 ? -12.612 -23.019 -12.042 1.00 58.62 148 LYS A CA 1
ATOM 1163 C C . LYS A 1 148 ? -13.967 -23.415 -11.491 1.00 58.62 148 LYS A C 1
ATOM 1165 O O . LYS A 1 148 ? -14.962 -22.753 -11.749 1.00 58.62 148 LYS A O 1
ATOM 1170 N N . TYR A 1 149 ? -13.983 -24.473 -10.686 1.00 53.31 149 TYR A N 1
ATOM 1171 C CA . TYR A 1 149 ? -15.159 -24.790 -9.892 1.00 53.31 149 TYR A CA 1
ATOM 1172 C C . TYR A 1 149 ? -15.322 -23.708 -8.821 1.00 53.31 149 TYR A C 1
ATOM 1174 O O . TYR A 1 149 ? -14.462 -23.553 -7.951 1.00 53.31 149 TYR A O 1
ATOM 1182 N N . GLY A 1 150 ? -16.396 -22.937 -8.924 1.00 51.47 150 GLY A N 1
ATOM 1183 C CA . GLY A 1 150 ? -16.720 -21.836 -8.029 1.00 51.47 150 GLY A CA 1
ATOM 1184 C C . GLY A 1 150 ? -18.210 -21.824 -7.719 1.00 51.47 150 GLY A C 1
ATOM 1185 O O . GLY A 1 150 ? -18.977 -22.602 -8.275 1.00 51.47 150 GLY A O 1
ATOM 1186 N N . ARG A 1 151 ? -18.624 -20.948 -6.804 1.00 46.19 151 ARG A N 1
ATOM 1187 C CA . ARG A 1 151 ? -20.050 -20.673 -6.602 1.00 46.19 151 ARG A CA 1
ATOM 1188 C C . ARG A 1 151 ? -20.535 -19.770 -7.735 1.00 46.19 151 ARG A C 1
ATOM 1190 O O . ARG A 1 151 ? -19.889 -18.748 -7.975 1.00 46.19 151 ARG A O 1
ATOM 1197 N N . THR A 1 152 ? -21.660 -20.110 -8.360 1.00 45.03 152 THR A N 1
ATOM 1198 C CA . THR A 1 152 ? -22.366 -19.210 -9.280 1.00 45.03 152 THR A CA 1
ATOM 1199 C C . THR A 1 152 ? -22.682 -17.912 -8.544 1.00 45.03 152 THR A C 1
ATOM 1201 O O . THR A 1 152 ? -23.235 -17.921 -7.438 1.00 45.03 152 THR A O 1
ATOM 1204 N N . ARG A 1 153 ? -22.235 -16.787 -9.104 1.00 46.91 153 ARG A N 1
ATOM 1205 C CA . ARG A 1 153 ? -22.520 -15.460 -8.558 1.00 46.91 153 ARG A CA 1
ATOM 1206 C C . ARG A 1 153 ? -23.838 -14.999 -9.152 1.00 46.91 153 ARG A C 1
ATOM 1208 O O . ARG A 1 153 ? -23.890 -14.635 -10.317 1.00 46.91 153 ARG A O 1
ATOM 1215 N N . PHE A 1 154 ? -24.884 -15.024 -8.344 1.00 48.00 154 PHE A N 1
ATOM 1216 C CA . PHE A 1 154 ? -26.171 -14.469 -8.731 1.00 48.00 154 PHE A CA 1
ATOM 1217 C C . PHE A 1 154 ? -26.132 -12.954 -8.540 1.00 48.00 154 PHE A C 1
ATOM 1219 O O . PHE A 1 154 ? -25.885 -12.476 -7.432 1.00 48.00 154 PHE A O 1
ATOM 1226 N N . THR A 1 155 ? -26.349 -12.208 -9.617 1.00 47.53 155 THR A N 1
ATOM 1227 C CA . THR A 1 155 ? -26.628 -10.770 -9.571 1.00 47.53 155 THR A CA 1
ATOM 1228 C C . THR A 1 155 ? -28.133 -10.556 -9.713 1.00 47.53 155 THR A C 1
ATOM 1230 O O . THR A 1 155 ? -28.788 -11.369 -10.373 1.00 47.53 155 THR A O 1
ATOM 1233 N N . PRO A 1 156 ? -28.708 -9.488 -9.133 1.00 57.31 156 PRO A N 1
ATOM 1234 C CA . PRO A 1 156 ? -30.093 -9.126 -9.406 1.00 57.31 156 PRO A CA 1
ATOM 1235 C C . PRO A 1 156 ? -30.321 -9.013 -10.919 1.00 57.31 156 PRO A C 1
ATOM 1237 O O . PRO A 1 156 ? -29.510 -8.417 -11.629 1.00 57.31 156 PRO A O 1
ATOM 1240 N N . MET A 1 157 ? -31.396 -9.618 -11.424 1.00 65.75 157 MET A N 1
ATOM 1241 C CA . MET A 1 157 ? -31.795 -9.444 -12.818 1.00 65.75 157 MET A CA 1
ATOM 1242 C C . MET A 1 157 ? -32.345 -8.030 -12.990 1.00 65.75 157 MET A C 1
ATOM 1244 O O . MET A 1 157 ? -33.393 -7.708 -12.440 1.00 65.75 157 MET A O 1
ATOM 1248 N N . ILE A 1 158 ? -31.623 -7.198 -13.740 1.00 72.94 158 ILE A N 1
ATOM 1249 C CA . ILE A 1 158 ? -32.037 -5.830 -14.065 1.00 72.94 158 ILE A CA 1
ATOM 1250 C C . ILE A 1 158 ? -32.818 -5.866 -15.377 1.00 72.94 158 ILE A C 1
ATOM 1252 O O . ILE A 1 158 ? -32.350 -6.450 -16.362 1.00 72.94 158 ILE A O 1
ATOM 1256 N N . ARG A 1 159 ? -33.985 -5.222 -15.416 1.00 74.88 159 ARG A N 1
ATOM 1257 C CA . ARG A 1 159 ? -34.790 -5.090 -16.642 1.00 74.88 159 ARG A CA 1
ATOM 1258 C C . ARG A 1 159 ? -34.056 -4.244 -17.682 1.00 74.88 159 ARG A C 1
ATOM 1260 O O . ARG A 1 159 ? -33.374 -3.285 -17.331 1.00 74.88 159 ARG A O 1
ATOM 1267 N N . ASP A 1 160 ? -34.226 -4.539 -18.969 1.00 72.94 160 ASP A N 1
ATOM 1268 C CA . ASP A 1 160 ? -33.434 -3.884 -20.024 1.00 72.94 160 ASP A CA 1
ATOM 1269 C C . ASP A 1 160 ? -33.596 -2.356 -20.065 1.00 72.94 160 ASP A C 1
ATOM 1271 O O . ASP A 1 160 ? -32.600 -1.642 -20.169 1.00 72.94 160 ASP A O 1
ATOM 1275 N N . HIS A 1 161 ? -34.809 -1.835 -19.854 1.00 73.69 161 HIS A N 1
ATOM 1276 C CA . HIS A 1 161 ? -35.033 -0.385 -19.766 1.00 73.69 161 HIS A CA 1
ATOM 1277 C C . HIS A 1 161 ? -34.330 0.262 -18.558 1.00 73.69 161 HIS A C 1
ATOM 1279 O O . HIS A 1 161 ? -33.868 1.401 -18.641 1.00 73.69 161 HIS A O 1
ATOM 1285 N N . ASN A 1 162 ? -34.194 -0.465 -17.443 1.00 77.62 162 ASN A N 1
ATOM 1286 C CA . ASN A 1 162 ? -33.483 0.020 -16.261 1.00 77.62 162 ASN A CA 1
ATOM 1287 C C . ASN A 1 162 ? -31.968 0.037 -16.488 1.00 77.62 162 ASN A C 1
ATOM 1289 O O . ASN A 1 162 ? -31.300 0.933 -15.982 1.00 77.62 162 ASN A O 1
ATOM 1293 N N . LYS A 1 163 ? -31.411 -0.887 -17.287 1.00 74.69 163 LYS A N 1
ATOM 1294 C CA . LYS A 1 163 ? -29.980 -0.870 -17.649 1.00 74.69 163 LYS A CA 1
ATOM 1295 C C . LYS A 1 163 ? -29.602 0.423 -18.366 1.00 74.69 163 LYS A C 1
ATOM 1297 O O . LYS A 1 163 ? -28.591 1.036 -18.028 1.00 74.69 163 LYS A O 1
ATOM 1302 N N . GLU A 1 164 ? -30.425 0.854 -19.319 1.00 78.69 164 GLU A N 1
ATOM 1303 C CA . GLU A 1 164 ? -30.178 2.084 -20.072 1.00 78.69 164 GLU A CA 1
ATOM 1304 C C . GLU A 1 164 ? -30.320 3.330 -19.189 1.00 78.69 164 GLU A C 1
ATOM 1306 O O . GLU A 1 164 ? -29.455 4.206 -19.206 1.00 78.69 164 GLU A O 1
ATOM 1311 N N . ALA A 1 165 ? -31.365 3.386 -18.355 1.00 76.12 165 ALA A N 1
ATOM 1312 C CA . ALA A 1 165 ? -31.560 4.479 -17.404 1.00 76.12 165 ALA A CA 1
ATOM 1313 C C . ALA A 1 165 ? -30.390 4.596 -16.412 1.00 76.12 165 ALA A C 1
ATOM 1315 O O . ALA A 1 165 ? -29.892 5.694 -16.167 1.00 76.12 165 ALA A O 1
ATOM 1316 N N . ARG A 1 166 ? -29.903 3.460 -15.898 1.00 84.19 166 ARG A N 1
ATOM 1317 C CA . ARG A 1 166 ? -28.728 3.389 -15.023 1.00 84.19 166 ARG A CA 1
ATOM 1318 C C . ARG A 1 166 ? -27.460 3.881 -15.711 1.00 84.19 166 ARG A C 1
ATOM 1320 O O . ARG A 1 166 ? -26.728 4.671 -15.123 1.00 84.19 166 ARG A O 1
ATOM 1327 N N . LEU A 1 167 ? -27.198 3.428 -16.939 1.00 81.56 167 LEU A N 1
ATOM 1328 C CA . LEU A 1 167 ? -26.014 3.833 -17.699 1.00 81.56 167 LEU A CA 1
ATOM 1329 C C . LEU A 1 167 ? -26.026 5.337 -17.981 1.00 81.56 167 LEU A C 1
ATOM 1331 O O . LEU A 1 167 ? -25.027 6.009 -17.745 1.00 81.56 167 LEU A O 1
ATOM 1335 N N . ARG A 1 168 ? -27.165 5.869 -18.432 1.00 84.56 168 ARG A N 1
ATOM 1336 C CA . ARG A 1 168 ? -27.331 7.300 -18.710 1.00 84.56 168 ARG A CA 1
ATOM 1337 C C . ARG A 1 168 ? -27.076 8.143 -17.463 1.00 84.56 168 ARG A C 1
ATOM 1339 O O . ARG A 1 168 ? -26.335 9.116 -17.526 1.00 84.56 168 ARG A O 1
ATOM 1346 N N . GLN A 1 169 ? -27.642 7.731 -16.330 1.00 82.12 169 GLN A N 1
ATOM 1347 C CA . GLN A 1 169 ? -27.463 8.428 -15.060 1.00 82.12 169 GLN A CA 1
ATOM 1348 C C . GLN A 1 169 ? -26.005 8.383 -14.576 1.00 82.12 169 GLN A C 1
ATOM 1350 O O . GLN A 1 169 ? -25.476 9.397 -14.128 1.00 82.12 169 GLN A O 1
ATOM 1355 N N . ALA A 1 170 ? -25.341 7.230 -14.703 1.00 81.94 170 ALA A N 1
ATOM 1356 C CA . ALA A 1 170 ? -23.939 7.077 -14.329 1.00 81.94 170 ALA A CA 1
ATOM 1357 C C . ALA A 1 170 ? -23.006 7.935 -15.199 1.00 81.94 170 ALA A C 1
ATOM 1359 O O . ALA A 1 170 ? -22.098 8.572 -14.670 1.00 81.94 170 ALA A O 1
ATOM 1360 N N . LEU A 1 171 ? -23.242 7.988 -16.514 1.00 81.88 171 LEU A N 1
ATOM 1361 C CA . LEU A 1 171 ? -22.486 8.849 -17.430 1.00 81.88 171 LEU A CA 1
ATOM 1362 C C . LEU A 1 171 ? -22.670 10.328 -17.086 1.00 81.88 171 LEU A C 1
ATOM 1364 O O . LEU A 1 171 ? -21.685 11.056 -17.016 1.00 81.88 171 LEU A O 1
ATOM 1368 N N . GLN A 1 172 ? -23.898 10.746 -16.775 1.00 85.88 172 GLN A N 1
ATOM 1369 C CA . GLN A 1 172 ? -24.180 12.120 -16.365 1.00 85.88 172 GLN A CA 1
ATOM 1370 C C . GLN A 1 172 ? -23.398 12.521 -15.105 1.00 85.88 172 GLN A C 1
ATOM 1372 O O . GLN A 1 172 ? -22.839 13.613 -15.063 1.00 85.88 172 GLN A O 1
ATOM 1377 N N . TRP A 1 173 ? -23.314 11.643 -14.098 1.00 85.62 173 TRP A N 1
ATOM 1378 C CA . TRP A 1 173 ? -22.524 11.904 -12.887 1.00 85.62 173 TRP A CA 1
ATOM 1379 C C . TRP A 1 173 ? -21.020 12.009 -13.164 1.00 85.62 173 TRP A C 1
ATOM 1381 O O . TRP A 1 173 ? -20.327 12.802 -12.526 1.00 85.62 173 TRP A O 1
ATOM 1391 N N . ILE A 1 174 ? -20.508 11.220 -14.115 1.00 83.06 174 ILE A N 1
ATOM 1392 C CA . ILE A 1 174 ? -19.105 11.291 -14.543 1.00 83.06 174 ILE A CA 1
ATOM 1393 C C . ILE A 1 174 ? -18.836 12.625 -15.246 1.00 83.06 174 ILE A C 1
ATOM 1395 O O . ILE A 1 174 ? -17.862 13.299 -14.920 1.00 83.06 174 ILE A O 1
ATOM 1399 N N . GLU A 1 175 ? -19.700 13.017 -16.182 1.00 87.12 175 GLU A N 1
ATOM 1400 C CA . GLU A 1 175 ? -19.563 14.260 -16.947 1.00 87.12 175 GLU A CA 1
ATOM 1401 C C . GLU A 1 175 ? -19.680 15.507 -16.066 1.00 87.12 175 GLU A C 1
ATOM 1403 O O . GLU A 1 175 ? -18.928 16.461 -16.254 1.00 87.12 175 GLU A O 1
ATOM 1408 N N . SER A 1 176 ? -20.571 15.497 -15.071 1.00 85.25 176 SER A N 1
ATOM 1409 C CA . SER A 1 176 ? -20.748 16.621 -14.148 1.00 85.25 176 SER A CA 1
ATOM 1410 C C . SER A 1 176 ? -19.645 16.736 -13.090 1.00 85.25 176 SER A C 1
ATOM 1412 O O . SER A 1 176 ? -19.656 17.691 -12.317 1.00 85.25 176 SER A O 1
ATOM 1414 N N . GLY A 1 177 ? -18.721 15.770 -13.011 1.00 82.44 177 GLY A N 1
ATOM 1415 C CA . GLY A 1 177 ? -17.689 15.729 -11.974 1.00 82.44 177 GLY A CA 1
ATOM 1416 C C . GLY A 1 177 ? -18.261 15.540 -10.566 1.00 82.44 177 GLY A C 1
ATOM 1417 O O . GLY A 1 177 ? -17.773 16.153 -9.618 1.00 82.44 177 GLY A O 1
ATOM 1418 N N . GLU A 1 178 ? -19.314 14.729 -10.431 1.00 83.56 178 GLU A N 1
ATOM 1419 C CA . GLU A 1 178 ? -20.032 14.521 -9.171 1.00 83.56 178 GLU A CA 1
ATOM 1420 C C . GLU A 1 178 ? -19.101 14.069 -8.027 1.00 83.56 178 GLU A C 1
ATOM 1422 O O . GLU A 1 178 ? -18.357 13.092 -8.149 1.00 83.56 178 GLU A O 1
ATOM 1427 N N . THR A 1 179 ? -19.162 14.775 -6.893 1.00 84.81 179 THR A N 1
ATOM 1428 C CA . THR A 1 179 ? -18.264 14.572 -5.741 1.00 84.81 179 THR A CA 1
ATOM 1429 C C . THR A 1 179 ? -18.916 13.807 -4.590 1.00 84.81 179 THR A C 1
ATOM 1431 O O . THR A 1 179 ? -18.200 13.283 -3.732 1.00 84.81 179 THR A O 1
ATOM 1434 N N . TRP A 1 180 ? -20.252 13.720 -4.556 1.00 87.31 180 TRP A N 1
ATOM 1435 C CA . TRP A 1 180 ? -21.042 13.018 -3.533 1.00 87.31 180 TRP A CA 1
ATOM 1436 C C . TRP A 1 180 ? -20.850 13.530 -2.093 1.00 87.31 180 TRP A C 1
ATOM 1438 O O . TRP A 1 180 ? -21.204 12.844 -1.135 1.00 87.31 180 TRP A O 1
ATOM 1448 N N . HIS A 1 181 ? -20.245 14.707 -1.907 1.00 87.75 181 HIS A N 1
ATOM 1449 C CA . HIS A 1 181 ? -19.863 15.217 -0.582 1.00 87.75 181 HIS A CA 1
ATOM 1450 C C . HIS A 1 181 ? -21.058 15.623 0.286 1.00 87.75 181 HIS A C 1
ATOM 1452 O O . HIS A 1 181 ? -20.975 15.560 1.508 1.00 87.75 181 HIS A O 1
ATOM 1458 N N . ASP A 1 182 ? -22.150 16.003 -0.360 1.00 88.31 182 ASP A N 1
ATOM 1459 C CA . ASP A 1 182 ? -23.411 16.489 0.191 1.00 88.31 182 ASP A CA 1
ATOM 1460 C C . ASP A 1 182 ? -24.504 15.402 0.233 1.00 88.31 182 ASP A C 1
ATOM 1462 O O . ASP A 1 182 ? -25.655 15.691 0.555 1.00 88.31 182 ASP A O 1
ATOM 1466 N N . VAL A 1 183 ? -24.166 14.148 -0.096 1.00 91.44 183 VAL A N 1
ATOM 1467 C CA . VAL A 1 183 ? -25.147 13.065 -0.253 1.00 91.44 183 VAL A CA 1
ATOM 1468 C C . VAL A 1 183 ? -25.302 12.244 1.028 1.00 91.44 183 VAL A C 1
ATOM 1470 O O . VAL A 1 183 ? -24.331 11.771 1.627 1.00 91.44 183 VAL A O 1
ATOM 1473 N N . LEU A 1 184 ? -26.558 12.050 1.423 1.00 93.75 184 LEU A N 1
ATOM 1474 C CA . LEU A 1 184 ? -27.005 11.233 2.542 1.00 93.75 184 LEU A CA 1
ATOM 1475 C C . LEU A 1 184 ? -27.610 9.949 1.988 1.00 93.75 184 LEU A C 1
ATOM 1477 O O . LEU A 1 184 ? -28.689 9.973 1.403 1.00 93.75 184 LEU A O 1
ATOM 1481 N N . PHE A 1 185 ? -26.915 8.834 2.156 1.00 93.25 185 PHE A N 1
ATOM 1482 C CA . PHE A 1 185 ? -27.352 7.537 1.659 1.00 93.25 185 PHE A CA 1
ATOM 1483 C C . PHE A 1 185 ? -28.172 6.814 2.715 1.00 93.25 185 PHE A C 1
ATOM 1485 O O . PHE A 1 185 ? -27.721 6.660 3.852 1.00 93.25 185 PHE A O 1
ATOM 1492 N N . THR A 1 186 ? -29.356 6.346 2.339 1.00 93.00 186 THR A N 1
ATOM 1493 C CA . THR A 1 186 ? -30.260 5.622 3.234 1.00 93.00 186 THR A CA 1
ATOM 1494 C C . THR A 1 186 ? -30.722 4.323 2.604 1.00 93.00 186 THR A C 1
ATOM 1496 O O . THR A 1 186 ? -30.672 4.188 1.382 1.00 93.00 186 THR A O 1
ATOM 1499 N N . ASP A 1 187 ? -31.113 3.360 3.437 1.00 92.69 187 ASP A N 1
ATOM 1500 C CA . ASP A 1 187 ? -31.682 2.084 2.990 1.00 92.69 187 ASP A CA 1
ATOM 1501 C C . ASP A 1 187 ? -32.279 1.280 4.162 1.00 92.69 187 ASP A C 1
ATOM 1503 O O . ASP A 1 187 ? -31.947 1.509 5.336 1.00 92.69 187 ASP A O 1
ATOM 1507 N N . GLU A 1 188 ? -33.114 0.288 3.838 1.00 91.38 188 GLU A N 1
ATOM 1508 C CA . GLU A 1 188 ? -33.612 -0.727 4.764 1.00 91.38 188 GLU A CA 1
ATOM 1509 C C . GLU A 1 188 ? -32.886 -2.068 4.615 1.00 91.38 188 GLU A C 1
ATOM 1511 O O . GLU A 1 188 ? -32.664 -2.589 3.529 1.00 91.38 188 GLU A O 1
ATOM 1516 N N . SER A 1 189 ? -32.621 -2.736 5.735 1.00 89.88 189 SER A N 1
ATOM 1517 C CA . SER A 1 189 ? -31.971 -4.042 5.725 1.00 89.88 189 SER A CA 1
ATOM 1518 C C . SER A 1 189 ? -32.579 -4.993 6.741 1.00 89.88 189 SER A C 1
ATOM 1520 O O . SER A 1 189 ? -33.127 -4.607 7.771 1.00 89.88 189 SER A O 1
ATOM 1522 N N . THR A 1 190 ? -32.490 -6.288 6.445 1.00 87.44 190 THR A N 1
ATOM 1523 C CA . THR A 1 190 ? -32.939 -7.351 7.351 1.00 87.44 190 THR A CA 1
ATOM 1524 C C . THR A 1 190 ? -31.753 -8.183 7.808 1.00 87.44 190 THR A C 1
ATOM 1526 O O . THR A 1 190 ? -31.015 -8.739 6.989 1.00 87.44 190 THR A O 1
ATOM 1529 N N . ILE A 1 191 ? -31.586 -8.302 9.122 1.00 82.44 191 ILE A N 1
ATOM 1530 C CA . ILE A 1 191 ? -30.530 -9.074 9.773 1.00 82.44 191 ILE A CA 1
ATOM 1531 C C . ILE A 1 191 ? -31.168 -10.311 10.399 1.00 82.44 191 ILE A C 1
ATOM 1533 O O . ILE A 1 191 ? -32.061 -10.202 11.235 1.00 82.44 191 ILE A O 1
ATOM 1537 N N . ALA A 1 192 ? -30.722 -11.497 9.995 1.00 76.62 192 ALA A N 1
ATOM 1538 C CA . ALA A 1 192 ? -31.156 -12.748 10.604 1.00 76.62 192 ALA A CA 1
ATOM 1539 C C . ALA A 1 192 ? -30.187 -13.174 11.716 1.00 76.62 192 ALA A C 1
ATOM 1541 O O . ALA A 1 192 ? -28.973 -13.009 11.583 1.00 76.62 192 ALA A O 1
ATOM 1542 N N . LEU A 1 193 ? -30.720 -13.762 12.787 1.00 69.38 193 LEU A N 1
ATOM 1543 C CA . LEU A 1 193 ? -29.937 -14.397 13.843 1.00 69.38 193 LEU A CA 1
ATOM 1544 C C . LEU A 1 193 ? -29.261 -15.660 13.279 1.00 69.38 193 LEU A C 1
ATOM 1546 O O . LEU A 1 193 ? -29.895 -16.705 13.124 1.00 69.38 193 LEU A O 1
ATOM 1550 N N . GLU A 1 194 ? -27.980 -15.554 12.928 1.00 62.75 194 GLU A N 1
ATOM 1551 C CA . GLU A 1 194 ? -27.188 -16.648 12.361 1.00 62.75 194 GLU A CA 1
ATOM 1552 C C . GLU A 1 194 ? -25.958 -16.940 13.238 1.00 62.75 194 GLU A C 1
ATOM 1554 O O . GLU A 1 194 ? -25.082 -16.096 13.397 1.00 62.75 194 GLU A O 1
ATOM 1559 N N . HIS A 1 195 ? -25.865 -18.164 13.772 1.00 56.53 195 HIS A N 1
ATOM 1560 C CA . HIS A 1 195 ? -24.786 -18.581 14.687 1.00 56.53 195 HIS A CA 1
ATOM 1561 C C . HIS A 1 195 ? -23.543 -19.152 14.001 1.00 56.53 195 HIS A C 1
ATOM 1563 O O . HIS A 1 195 ? -22.489 -19.308 14.622 1.00 56.53 195 HIS A O 1
ATOM 1569 N N . PHE A 1 196 ? -23.664 -19.540 12.731 1.00 56.59 196 PHE A N 1
ATOM 1570 C CA . PHE A 1 196 ? -22.672 -20.381 12.080 1.00 56.59 196 PHE A CA 1
ATOM 1571 C C . PHE A 1 196 ? -22.331 -19.885 10.679 1.00 56.59 196 PHE A C 1
ATOM 1573 O O . PHE A 1 196 ? -23.201 -19.534 9.885 1.00 56.59 196 PHE A O 1
ATOM 1580 N N . ALA A 1 197 ? -21.039 -19.912 10.347 1.00 53.41 197 ALA A N 1
ATOM 1581 C CA . ALA A 1 197 ? -20.579 -19.658 8.991 1.00 53.41 197 ALA A CA 1
ATOM 1582 C C . ALA A 1 197 ? -21.124 -20.717 8.013 1.00 53.41 197 ALA A C 1
ATOM 1584 O O . ALA A 1 197 ? -21.148 -21.909 8.323 1.00 53.41 197 ALA A O 1
ATOM 1585 N N . ARG A 1 198 ? -21.477 -20.279 6.794 1.00 52.25 198 ARG A N 1
ATOM 1586 C CA . ARG A 1 198 ? -21.931 -21.137 5.676 1.00 52.25 198 ARG A CA 1
ATOM 1587 C C . ARG A 1 198 ? -20.850 -22.081 5.127 1.00 52.25 198 ARG A C 1
ATOM 1589 O O . ARG A 1 198 ? -21.112 -22.860 4.216 1.00 52.25 198 ARG A O 1
ATOM 1596 N N . LEU A 1 199 ? -19.622 -21.955 5.614 1.00 47.88 199 LEU A N 1
ATOM 1597 C CA . LEU A 1 199 ? -18.479 -22.793 5.281 1.00 47.88 199 LEU A CA 1
ATOM 1598 C C . LEU A 1 199 ? -17.866 -23.262 6.600 1.00 47.88 199 LEU A C 1
ATOM 1600 O O . LEU A 1 199 ? -17.581 -22.442 7.472 1.00 47.88 199 LEU A O 1
ATOM 1604 N N . SER A 1 200 ? -17.680 -24.569 6.752 1.00 41.09 200 SER A N 1
ATOM 1605 C CA . SER A 1 200 ? -16.940 -25.157 7.867 1.00 41.09 200 SER A CA 1
ATOM 1606 C C . SER A 1 200 ? -16.036 -26.271 7.364 1.00 41.09 200 SER A C 1
ATOM 1608 O O . SER A 1 200 ? -16.400 -27.014 6.452 1.00 41.09 200 SER A O 1
ATOM 1610 N N . PHE A 1 201 ? -14.855 -26.387 7.963 1.00 37.03 201 PHE A N 1
ATOM 1611 C CA . PHE A 1 201 ? -13.981 -27.530 7.749 1.00 37.03 201 PHE A CA 1
ATOM 1612 C C . PHE A 1 201 ? -14.543 -28.712 8.536 1.00 37.03 201 PHE A C 1
ATOM 1614 O O . PHE A 1 201 ? -14.641 -28.657 9.758 1.00 37.03 201 PHE A O 1
ATOM 1621 N N . ASN A 1 202 ? -14.951 -29.761 7.825 1.00 38.91 202 ASN A N 1
ATOM 1622 C CA . ASN A 1 202 ? -15.462 -30.991 8.421 1.00 38.91 202 ASN A CA 1
ATOM 1623 C C . ASN A 1 202 ? -14.465 -32.117 8.122 1.00 38.91 202 ASN A C 1
ATOM 1625 O O . ASN A 1 202 ? -14.033 -32.274 6.976 1.00 38.91 202 ASN A O 1
ATOM 1629 N N . ARG A 1 203 ? -14.095 -32.903 9.137 1.00 32.41 203 ARG A N 1
ATOM 1630 C CA . ARG A 1 203 ? -13.241 -34.089 8.968 1.00 32.41 203 ARG A CA 1
ATOM 1631 C C . ARG A 1 203 ? -14.130 -35.275 8.578 1.00 32.41 203 ARG A C 1
ATOM 1633 O O . ARG A 1 203 ? -15.289 -35.328 8.979 1.00 32.41 203 ARG A O 1
ATOM 1640 N N . LYS A 1 204 ? -13.622 -36.235 7.795 1.00 37.25 204 LYS A N 1
ATOM 1641 C CA . LYS A 1 204 ? -14.418 -37.393 7.313 1.00 37.25 204 LYS A CA 1
ATOM 1642 C C . LYS A 1 204 ? -15.022 -38.246 8.440 1.00 37.25 204 LYS A C 1
ATOM 1644 O O . LYS A 1 204 ? -16.024 -38.913 8.229 1.00 37.25 204 LYS A O 1
ATOM 1649 N N . ASP A 1 205 ? -14.398 -38.221 9.605 1.00 35.28 205 ASP A N 1
ATOM 1650 C CA . ASP A 1 205 ? -14.743 -38.928 10.837 1.00 35.28 205 ASP A CA 1
ATOM 1651 C C . ASP A 1 205 ? -15.365 -38.010 11.908 1.00 35.28 205 ASP A C 1
ATOM 1653 O O . ASP A 1 205 ? -15.704 -38.475 12.991 1.00 35.28 205 ASP A O 1
ATOM 1657 N N . HIS A 1 206 ? -15.530 -36.714 11.620 1.00 35.88 206 HIS A N 1
ATOM 1658 C CA . HIS A 1 206 ? -16.171 -35.750 12.511 1.00 35.88 206 HIS A CA 1
ATOM 1659 C C . HIS A 1 206 ? -16.889 -34.668 11.688 1.00 35.88 206 HIS A C 1
ATOM 1661 O O . HIS A 1 206 ? -16.343 -33.603 11.381 1.00 35.88 206 HIS A O 1
ATOM 1667 N N . SER A 1 207 ? -18.129 -34.975 11.306 1.00 43.06 207 SER A N 1
ATOM 1668 C CA . SER A 1 207 ? -19.072 -34.045 10.688 1.00 43.06 207 SER A CA 1
ATOM 1669 C C . SER A 1 207 ? -20.224 -33.826 11.660 1.00 43.06 207 SER A C 1
ATOM 1671 O O . SER A 1 207 ? -20.973 -34.752 11.957 1.00 43.06 207 SER A O 1
ATOM 1673 N N . VAL A 1 208 ? -20.334 -32.607 12.186 1.00 49.69 208 VAL A N 1
ATOM 1674 C CA . VAL A 1 208 ? -21.398 -32.237 13.124 1.00 49.69 208 VAL A CA 1
ATOM 1675 C C . VAL A 1 208 ? -22.395 -31.362 12.382 1.00 49.69 208 VAL A C 1
ATOM 1677 O O . VAL A 1 208 ? -22.040 -30.291 11.881 1.00 49.69 208 VAL A O 1
ATOM 1680 N N . ALA A 1 209 ? -23.642 -31.824 12.296 1.00 52.66 209 ALA A N 1
ATOM 1681 C CA . ALA A 1 209 ? -24.738 -31.016 11.787 1.00 52.66 209 ALA A CA 1
ATOM 1682 C C . ALA A 1 209 ? -24.949 -29.823 12.726 1.00 52.66 209 ALA A C 1
ATOM 1684 O O . ALA A 1 209 ? -25.148 -29.988 13.929 1.00 52.66 209 ALA A O 1
ATOM 1685 N N . LYS A 1 210 ? -24.872 -28.610 12.179 1.00 56.31 210 LYS A N 1
ATOM 1686 C CA . LYS A 1 210 ? -25.100 -27.391 12.953 1.00 56.31 210 LYS A CA 1
ATOM 1687 C C . LYS A 1 210 ? -26.604 -27.104 12.979 1.00 56.31 210 LYS A C 1
ATOM 1689 O O . LYS A 1 210 ? -27.197 -27.032 11.901 1.00 56.31 210 LYS A O 1
ATOM 1694 N N . PRO A 1 211 ? -27.233 -26.953 14.156 1.00 53.31 211 PRO A N 1
ATOM 1695 C CA . PRO A 1 211 ? -28.662 -26.688 14.235 1.00 53.31 211 PRO A CA 1
ATOM 1696 C C . PRO A 1 211 ? -28.973 -25.315 13.631 1.00 53.31 211 PRO A C 1
ATOM 1698 O O . PRO A 1 211 ? -28.352 -24.314 13.990 1.00 53.31 211 PRO A O 1
ATOM 1701 N N . GLN A 1 212 ? -29.935 -25.271 12.709 1.00 50.09 212 GLN A N 1
ATOM 1702 C CA . GLN A 1 212 ? -30.467 -24.038 12.138 1.00 50.09 212 GLN A CA 1
ATOM 1703 C C . GLN A 1 212 ? -31.980 -24.001 12.387 1.00 50.09 212 GLN A C 1
ATOM 1705 O O . GLN A 1 212 ? -32.675 -24.947 12.009 1.00 50.09 212 GLN A O 1
ATOM 1710 N N . PRO A 1 213 ? -32.521 -22.944 13.015 1.00 55.50 213 PRO A N 1
ATOM 1711 C CA . PRO A 1 213 ? -33.962 -22.810 13.178 1.00 55.50 213 PRO A CA 1
ATOM 1712 C C . PRO A 1 213 ? -34.641 -22.699 11.806 1.00 55.50 213 PRO A C 1
ATOM 1714 O O . PRO A 1 213 ? -34.181 -21.953 10.941 1.00 55.50 213 PRO A O 1
ATOM 1717 N N . LYS A 1 214 ? -35.762 -23.412 11.620 1.00 48.50 214 LYS A N 1
ATOM 1718 C CA . LYS A 1 214 ? -36.565 -23.391 10.378 1.00 48.50 214 LYS A CA 1
ATOM 1719 C C . LYS A 1 214 ? -36.992 -21.969 9.985 1.00 48.50 214 LYS A C 1
ATOM 1721 O O . LYS A 1 214 ? -37.071 -21.647 8.804 1.00 48.50 214 LYS A O 1
ATOM 1726 N N . HIS A 1 215 ? -37.206 -21.114 10.984 1.00 60.00 215 HIS A N 1
ATOM 1727 C CA . HIS A 1 215 ? -37.490 -19.692 10.826 1.00 60.00 215 HIS A CA 1
ATOM 1728 C C . HIS A 1 215 ? -36.531 -18.897 11.726 1.00 60.00 215 HIS A C 1
ATOM 1730 O O . HIS A 1 215 ? -36.796 -18.766 12.922 1.00 60.00 215 HIS A O 1
ATOM 1736 N N . PRO A 1 216 ? -35.384 -18.419 11.206 1.00 66.00 216 PRO A N 1
ATOM 1737 C CA . PRO A 1 216 ? -34.463 -17.615 12.000 1.00 66.00 216 PRO A CA 1
ATOM 1738 C C . PRO A 1 216 ? -35.126 -16.291 12.383 1.00 66.00 216 PRO A C 1
ATOM 1740 O O . PRO A 1 216 ? -35.843 -15.693 11.578 1.00 66.00 216 PRO A O 1
ATOM 1743 N N . ILE A 1 217 ? -34.874 -15.829 13.608 1.00 72.88 217 ILE A N 1
ATOM 1744 C CA . ILE A 1 217 ? -35.356 -14.527 14.081 1.00 72.88 217 ILE A CA 1
ATOM 1745 C C . ILE A 1 217 ? -34.746 -13.443 13.189 1.00 72.88 217 ILE A C 1
ATOM 1747 O O . ILE A 1 217 ? -33.531 -13.418 12.992 1.00 72.88 217 ILE A O 1
ATOM 1751 N N . LYS A 1 218 ? -35.591 -12.566 12.644 1.00 77.31 218 LYS A N 1
ATOM 1752 C CA . LYS A 1 218 ? -35.191 -11.446 11.790 1.00 77.31 218 LYS A CA 1
ATOM 1753 C C . LYS A 1 218 ? -35.395 -10.130 12.530 1.00 77.31 218 LYS A C 1
ATOM 1755 O O . LYS A 1 218 ? -36.379 -9.962 13.245 1.00 77.31 218 LYS A O 1
ATOM 1760 N N . LEU A 1 219 ? -34.455 -9.220 12.340 1.00 82.94 219 LEU A N 1
ATOM 1761 C CA . LEU A 1 219 ? -34.487 -7.851 12.821 1.00 82.94 219 LEU A CA 1
ATOM 1762 C C . LEU A 1 219 ? -34.436 -6.931 11.602 1.00 82.94 219 LEU A C 1
ATOM 1764 O O . LEU A 1 219 ? -33.562 -7.107 10.749 1.00 82.94 219 LEU A O 1
ATOM 1768 N N . HIS A 1 220 ? -35.369 -5.991 11.506 1.00 87.81 220 HIS A N 1
ATOM 1769 C CA . HIS A 1 220 ? -35.392 -5.019 10.422 1.00 87.81 220 HIS A CA 1
ATOM 1770 C C . HIS A 1 220 ? -34.789 -3.701 10.902 1.00 87.81 220 HIS A C 1
ATOM 1772 O O . HIS A 1 220 ? -35.025 -3.273 12.036 1.00 87.81 220 HIS A O 1
ATOM 1778 N N . VAL A 1 221 ? -33.966 -3.095 10.054 1.00 89.75 221 VAL A N 1
ATOM 1779 C CA . VAL A 1 221 ? -33.274 -1.842 10.342 1.00 89.75 221 VAL A CA 1
ATOM 1780 C C . VAL A 1 221 ? -33.429 -0.882 9.178 1.00 89.75 221 VAL A C 1
ATOM 1782 O O . VAL A 1 221 ? -33.452 -1.304 8.026 1.00 89.75 221 VAL A O 1
ATOM 1785 N N . TRP A 1 222 ? -33.510 0.400 9.492 1.00 93.12 222 TRP A N 1
ATOM 1786 C CA . TRP A 1 222 ? -33.312 1.501 8.563 1.00 93.12 222 TRP A CA 1
ATOM 1787 C C . TRP A 1 222 ? -32.105 2.301 9.037 1.00 93.12 222 TRP A C 1
ATOM 1789 O O . TRP A 1 222 ? -31.931 2.481 10.247 1.00 93.12 222 TRP A O 1
ATOM 1799 N N . GLY A 1 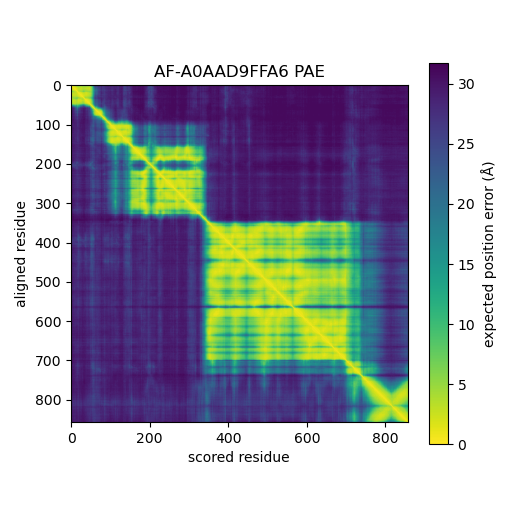223 ? -31.267 2.766 8.118 1.00 91.19 223 GLY A N 1
ATOM 1800 C CA . GLY A 1 223 ? -30.107 3.577 8.469 1.00 91.19 223 GLY A CA 1
ATOM 1801 C C . GLY A 1 223 ? -29.806 4.672 7.466 1.00 91.19 223 GLY A C 1
ATOM 1802 O O . GLY A 1 223 ? -30.222 4.607 6.312 1.00 91.19 223 GLY A O 1
ATOM 1803 N N . LEU A 1 224 ? -29.034 5.648 7.938 1.00 91.19 224 LEU A N 1
ATOM 1804 C CA . LEU A 1 224 ? -28.482 6.744 7.154 1.00 91.19 224 LEU A CA 1
ATOM 1805 C C . LEU A 1 224 ? -26.964 6.776 7.310 1.00 91.19 224 LEU A C 1
ATOM 1807 O O . LEU A 1 224 ? -26.448 6.627 8.417 1.00 91.19 224 LEU A O 1
ATOM 1811 N N . ILE A 1 225 ? -26.244 7.009 6.218 1.00 90.94 225 ILE A N 1
ATOM 1812 C CA . ILE A 1 225 ? -24.806 7.286 6.221 1.00 90.94 225 ILE A CA 1
ATOM 1813 C C . ILE A 1 225 ? -24.495 8.502 5.350 1.00 90.94 225 ILE A C 1
ATOM 1815 O O . ILE A 1 225 ? -25.216 8.828 4.411 1.00 90.94 225 ILE A O 1
ATOM 1819 N N . SER A 1 226 ? -23.380 9.153 5.638 1.00 88.62 226 SER A N 1
ATOM 1820 C CA . SER A 1 226 ? -22.836 10.242 4.832 1.00 88.62 226 SER A CA 1
ATOM 1821 C C . SER A 1 226 ? -21.314 10.146 4.791 1.00 88.62 226 SER A C 1
ATOM 1823 O O . SER A 1 226 ? -20.705 9.345 5.509 1.00 88.62 226 SER A O 1
ATOM 1825 N N . ARG A 1 227 ? -20.673 11.024 4.017 1.00 83.44 227 ARG A N 1
ATOM 1826 C CA . ARG A 1 227 ? -19.217 11.215 4.079 1.00 83.44 227 ARG A CA 1
ATOM 1827 C C . ARG A 1 227 ? -18.720 11.543 5.495 1.00 83.44 227 ARG A C 1
ATOM 1829 O O . ARG A 1 227 ? -17.595 11.189 5.836 1.00 83.44 227 ARG A O 1
ATOM 1836 N N . HIS A 1 228 ? -19.541 12.209 6.304 1.00 79.75 228 HIS A N 1
ATOM 1837 C CA . HIS A 1 228 ? -19.200 12.603 7.672 1.00 79.75 228 HIS A CA 1
ATOM 1838 C C . HIS A 1 228 ? -19.354 11.463 8.686 1.00 79.75 228 HIS A C 1
ATOM 1840 O O . HIS A 1 228 ? -18.942 11.609 9.833 1.00 79.75 228 HIS A O 1
ATOM 1846 N N . GLY A 1 229 ? -19.898 10.319 8.264 1.00 79.12 229 GLY A N 1
ATOM 1847 C CA . GLY A 1 229 ? -20.060 9.138 9.100 1.00 79.12 229 GLY A CA 1
ATOM 1848 C C . GLY A 1 229 ? -21.504 8.637 9.161 1.00 79.12 229 GLY A C 1
ATOM 1849 O O . GLY A 1 229 ? -22.347 9.040 8.350 1.00 79.12 229 GLY A O 1
ATOM 1850 N N . PRO A 1 230 ? -21.786 7.711 10.093 1.00 82.06 230 PRO A N 1
ATOM 1851 C CA . PRO A 1 230 ? -23.116 7.150 10.268 1.00 82.06 230 PRO A CA 1
ATOM 1852 C C . PRO A 1 230 ? -24.072 8.170 10.894 1.00 82.06 230 PRO A C 1
ATOM 1854 O O . PRO A 1 230 ? -23.718 8.888 11.829 1.00 82.06 230 PRO A O 1
ATOM 1857 N N . GLY A 1 231 ? -25.298 8.191 10.385 1.00 85.12 231 GLY A N 1
ATOM 1858 C CA . GLY A 1 231 ? -26.424 8.926 10.940 1.00 85.12 231 GLY A CA 1
ATOM 1859 C C . GLY A 1 231 ? -27.373 8.023 11.735 1.00 85.12 231 GLY A C 1
ATOM 1860 O O . GLY A 1 231 ? -26.960 6.984 12.263 1.00 85.12 231 GLY A O 1
ATOM 1861 N N . PRO A 1 232 ? -28.657 8.407 11.853 1.00 88.06 232 PRO A N 1
ATOM 1862 C CA . PRO A 1 232 ? -29.631 7.663 12.631 1.00 88.06 232 PRO A CA 1
ATOM 1863 C C . PRO A 1 232 ? -29.807 6.234 12.121 1.00 88.06 232 PRO A C 1
ATOM 1865 O O . PRO A 1 232 ? -29.864 5.974 10.920 1.00 88.06 232 PRO A O 1
ATOM 1868 N N . LEU A 1 233 ? -29.944 5.315 13.072 1.00 88.50 233 LEU A N 1
ATOM 1869 C CA . LEU A 1 233 ? -30.244 3.912 12.832 1.00 88.50 233 LEU A CA 1
ATOM 1870 C C . LEU A 1 233 ? -31.489 3.534 13.636 1.00 88.50 233 LEU A C 1
ATOM 1872 O O . LEU A 1 233 ? -31.486 3.586 14.874 1.00 88.50 233 LEU A O 1
ATOM 1876 N N . VAL A 1 234 ? -32.536 3.127 12.927 1.00 88.00 234 VAL A N 1
ATOM 1877 C CA . VAL A 1 234 ? -33.844 2.789 13.486 1.00 88.00 234 VAL A CA 1
ATOM 1878 C C . VAL A 1 234 ? -34.079 1.293 13.346 1.00 88.00 234 VAL A C 1
ATOM 1880 O O . VAL A 1 234 ? -34.053 0.745 12.249 1.00 88.00 234 VAL A O 1
ATOM 1883 N N . ILE A 1 235 ? -34.317 0.626 14.472 1.00 87.75 235 ILE A N 1
ATOM 1884 C CA . ILE A 1 235 ? -34.677 -0.793 14.518 1.00 87.75 235 ILE A CA 1
ATOM 1885 C C . ILE A 1 235 ? -36.196 -0.887 14.626 1.00 87.75 235 ILE A C 1
ATOM 1887 O O . ILE A 1 235 ? -36.785 -0.235 15.489 1.00 87.75 235 ILE A O 1
ATOM 1891 N N . PHE A 1 236 ? -36.820 -1.721 13.798 1.00 86.31 236 PHE A N 1
ATOM 1892 C CA . PHE A 1 236 ? -38.269 -1.898 13.788 1.00 86.31 236 PHE A CA 1
ATOM 1893 C C . PHE A 1 236 ? -38.678 -3.368 13.646 1.00 86.31 236 PHE A C 1
ATOM 1895 O O . PHE A 1 236 ? -37.886 -4.244 13.281 1.00 86.31 236 PHE A O 1
ATOM 1902 N N . GLU A 1 237 ? -39.936 -3.646 13.983 1.00 79.50 237 GLU A N 1
ATOM 1903 C CA . GLU A 1 237 ? -40.536 -4.976 13.913 1.00 79.50 237 GLU A CA 1
ATOM 1904 C C . GLU A 1 237 ? -41.711 -4.974 12.934 1.00 79.50 237 GLU A C 1
ATOM 1906 O O . GLU A 1 237 ? -42.486 -4.023 12.897 1.00 79.50 237 GLU A O 1
ATOM 1911 N N . GLY A 1 238 ? -41.858 -6.054 12.164 1.00 79.56 238 GLY A N 1
ATOM 1912 C CA . GLY A 1 238 ? -42.903 -6.162 11.146 1.00 79.56 238 GLY A CA 1
ATOM 1913 C C . GLY A 1 238 ? -42.541 -5.485 9.821 1.00 79.56 238 GLY A C 1
ATOM 1914 O O . GLY A 1 238 ? -41.373 -5.224 9.533 1.00 79.56 238 GLY A O 1
ATOM 1915 N N . ILE A 1 239 ? -43.557 -5.267 8.987 1.00 79.69 239 ILE A N 1
ATOM 1916 C CA . ILE A 1 239 ? -43.416 -4.615 7.681 1.00 79.69 239 ILE A CA 1
ATOM 1917 C C . ILE A 1 239 ? -43.439 -3.102 7.901 1.00 79.69 239 ILE A C 1
ATOM 1919 O O . ILE A 1 239 ? -44.340 -2.594 8.564 1.00 79.69 239 ILE A O 1
ATOM 1923 N N . MET A 1 240 ? -42.469 -2.387 7.330 1.00 86.19 240 MET A N 1
ATOM 1924 C CA . MET A 1 240 ? -42.494 -0.927 7.315 1.00 86.19 240 MET A CA 1
ATOM 1925 C C . MET A 1 240 ? -43.552 -0.449 6.319 1.00 86.19 240 MET A C 1
ATOM 1927 O O . MET A 1 240 ? -43.377 -0.601 5.110 1.00 86.19 240 MET A O 1
ATOM 1931 N N . ASP A 1 241 ? -44.638 0.127 6.825 1.00 88.88 241 ASP A N 1
ATOM 1932 C CA . ASP A 1 241 ? -45.629 0.806 5.997 1.00 88.88 241 ASP A CA 1
ATOM 1933 C C . ASP A 1 241 ? -45.285 2.293 5.806 1.00 88.88 241 ASP A C 1
ATOM 1935 O O . ASP A 1 241 ? -44.349 2.840 6.400 1.00 88.88 241 ASP A O 1
ATOM 1939 N N . ARG A 1 242 ? -46.063 2.962 4.952 1.00 91.69 242 ARG A N 1
ATOM 1940 C CA . ARG A 1 242 ? -45.909 4.393 4.676 1.00 91.69 242 ARG A CA 1
ATOM 1941 C C . ARG A 1 242 ? -46.022 5.247 5.945 1.00 91.69 242 ARG A C 1
ATOM 1943 O O . ARG A 1 242 ? -45.263 6.196 6.099 1.00 91.69 242 ARG A O 1
ATOM 1950 N N . ILE A 1 243 ? -46.963 4.938 6.839 1.00 90.88 243 ILE A N 1
ATOM 1951 C CA . ILE A 1 243 ? -47.249 5.758 8.027 1.00 90.88 243 ILE A CA 1
ATOM 1952 C C . ILE A 1 243 ? -46.077 5.685 9.009 1.00 90.88 243 ILE A C 1
ATOM 1954 O O . ILE A 1 243 ? -45.661 6.704 9.564 1.00 90.88 243 ILE A O 1
ATOM 1958 N N . TYR A 1 244 ? -45.518 4.492 9.199 1.00 92.06 244 TYR A N 1
ATOM 1959 C CA . TYR A 1 244 ? -44.323 4.271 9.998 1.00 92.06 244 TYR A CA 1
ATOM 1960 C C . TYR A 1 244 ? -43.114 4.977 9.385 1.00 92.06 244 TYR A C 1
ATOM 1962 O O . TYR A 1 244 ? -42.375 5.655 10.098 1.00 92.06 244 TYR A O 1
ATOM 1970 N N . PHE A 1 245 ? -42.933 4.874 8.066 1.00 92.88 245 PHE A N 1
ATOM 1971 C CA . PHE A 1 245 ? -41.860 5.577 7.371 1.00 92.88 245 PHE A CA 1
ATOM 1972 C C . PHE A 1 245 ? -41.965 7.099 7.566 1.00 92.88 245 PHE A C 1
ATOM 1974 O O . PHE A 1 245 ? -41.012 7.735 8.008 1.00 92.88 245 PHE A O 1
ATOM 1981 N N . GLU A 1 246 ? -43.139 7.694 7.349 1.00 94.00 246 GLU A N 1
ATOM 1982 C CA . GLU A 1 246 ? -43.336 9.134 7.542 1.00 94.00 246 GLU A CA 1
ATOM 1983 C C . GLU A 1 246 ? -43.087 9.571 8.993 1.00 94.00 246 GLU A C 1
ATOM 1985 O O . GLU A 1 246 ? -42.366 10.536 9.241 1.00 94.00 246 GLU A O 1
ATOM 1990 N N . ASN A 1 247 ? -43.675 8.879 9.969 1.00 91.88 247 ASN A N 1
ATOM 1991 C CA . ASN A 1 247 ? -43.658 9.352 11.351 1.00 91.88 247 ASN A CA 1
ATOM 1992 C C . ASN A 1 247 ? -42.378 8.968 12.099 1.00 91.88 247 ASN A C 1
ATOM 1994 O O . ASN A 1 247 ? -41.820 9.795 12.816 1.00 91.88 247 ASN A O 1
ATOM 1998 N N . SER A 1 248 ? -41.908 7.730 11.956 1.00 90.75 248 SER A N 1
ATOM 1999 C CA . SER A 1 248 ? -40.780 7.206 12.733 1.00 90.75 248 SER A CA 1
ATOM 2000 C C . SER A 1 248 ? -39.437 7.384 12.028 1.00 90.75 248 SER A C 1
ATOM 2002 O O . SER A 1 248 ? -38.443 7.677 12.694 1.00 90.75 248 SER A O 1
ATOM 2004 N N . ILE A 1 249 ? -39.392 7.242 10.700 1.00 94.12 249 ILE A N 1
ATOM 2005 C CA . ILE A 1 249 ? -38.148 7.408 9.940 1.00 94.12 249 ILE A CA 1
ATOM 2006 C C . ILE A 1 249 ? -37.928 8.877 9.593 1.00 94.12 249 ILE A C 1
ATOM 2008 O O . ILE A 1 249 ? -36.939 9.462 10.026 1.00 94.12 249 ILE A O 1
ATOM 2012 N N . ILE A 1 250 ? -38.862 9.496 8.875 1.00 95.38 250 ILE A N 1
ATOM 2013 C CA . ILE A 1 250 ? -38.684 10.856 8.360 1.00 95.38 250 ILE A CA 1
ATOM 2014 C C . ILE A 1 250 ? -38.789 11.899 9.478 1.00 95.38 250 ILE A C 1
ATOM 2016 O O . ILE A 1 250 ? -37.797 12.559 9.779 1.00 95.38 250 ILE A O 1
ATOM 2020 N N . LYS A 1 251 ? -39.944 12.015 10.143 1.00 92.94 251 LYS A N 1
ATOM 2021 C CA . LYS A 1 251 ? -40.191 13.088 11.127 1.00 92.94 251 LYS A CA 1
ATOM 2022 C C . LYS A 1 251 ? -39.421 12.914 12.436 1.00 92.94 251 LYS A C 1
ATOM 2024 O O . LYS A 1 251 ? -38.910 13.885 12.981 1.00 92.94 251 LYS A O 1
ATOM 2029 N N . ALA A 1 252 ? -39.347 11.690 12.963 1.00 91.38 252 ALA A N 1
ATOM 2030 C CA . ALA A 1 252 ? -38.732 11.451 14.270 1.00 91.38 252 ALA A CA 1
ATOM 2031 C C . ALA A 1 252 ? -37.211 11.230 14.224 1.00 91.38 252 ALA A C 1
ATOM 2033 O O . ALA A 1 252 ? -36.559 11.434 15.246 1.00 91.38 252 ALA A O 1
ATOM 2034 N N . SER A 1 253 ? -36.647 10.808 13.083 1.00 91.88 253 SER A N 1
ATOM 2035 C CA . SER A 1 253 ? -35.234 10.400 13.008 1.00 91.88 253 SER A CA 1
ATOM 2036 C C . SER A 1 253 ? -34.424 11.204 11.986 1.00 91.88 253 SER A C 1
ATOM 2038 O O . SER A 1 253 ? -33.480 11.892 12.367 1.00 91.88 253 SER A O 1
ATOM 2040 N N . ALA A 1 254 ? -34.772 11.144 10.698 1.00 92.62 254 ALA A N 1
ATOM 2041 C CA . ALA A 1 254 ? -33.986 11.749 9.624 1.00 92.62 254 ALA A CA 1
ATOM 2042 C C . ALA A 1 254 ? -34.060 13.284 9.630 1.00 92.62 254 ALA A C 1
ATOM 2044 O O . ALA A 1 254 ? -33.023 13.940 9.622 1.00 92.62 254 ALA A O 1
ATOM 2045 N N . GLY A 1 255 ? -35.265 13.859 9.696 1.00 92.62 255 GLY A N 1
ATOM 2046 C CA . GLY A 1 255 ? -35.491 15.308 9.647 1.00 92.62 255 GLY A CA 1
ATOM 2047 C C . GLY A 1 255 ? -34.726 16.086 10.725 1.00 92.62 255 GLY A C 1
ATOM 2048 O O . GLY A 1 255 ? -33.964 16.990 10.377 1.00 92.62 255 GLY A O 1
ATOM 2049 N N . PRO A 1 256 ? -34.852 15.729 12.021 1.00 92.75 256 PRO A N 1
ATOM 2050 C CA . PRO A 1 256 ? -34.103 16.383 13.092 1.00 92.75 256 PRO A CA 1
ATOM 2051 C C . PRO A 1 256 ? -32.584 16.290 12.905 1.00 92.75 256 PRO A C 1
ATOM 2053 O O . PRO A 1 256 ? -31.897 17.301 13.015 1.00 92.75 256 PRO A O 1
ATOM 2056 N N . TYR A 1 257 ? -32.071 15.105 12.561 1.00 90.75 257 TYR A N 1
ATOM 2057 C CA . TYR A 1 257 ? -30.637 14.887 12.367 1.00 90.75 257 TYR A CA 1
ATOM 2058 C C . TYR A 1 257 ? -30.073 15.713 11.207 1.00 90.75 257 TYR A C 1
ATOM 2060 O O . TYR A 1 257 ? -29.018 16.330 11.346 1.00 90.75 257 TYR A O 1
ATOM 2068 N N . ILE A 1 258 ? -30.791 15.749 10.082 1.00 92.44 258 ILE A N 1
ATOM 2069 C CA . ILE A 1 258 ? -30.398 16.506 8.893 1.00 92.44 258 ILE A CA 1
ATOM 2070 C C . ILE A 1 258 ? -30.361 17.998 9.202 1.00 92.44 258 ILE A C 1
ATOM 2072 O O . ILE A 1 258 ? -29.357 18.632 8.910 1.00 92.44 258 ILE A O 1
ATOM 2076 N N . ARG A 1 259 ? -31.393 18.546 9.858 1.00 89.25 259 ARG A N 1
ATOM 2077 C CA . ARG A 1 259 ? -31.417 19.967 10.243 1.00 89.25 259 ARG A CA 1
ATOM 2078 C C . ARG A 1 259 ? -30.279 20.366 11.177 1.00 89.25 259 ARG A C 1
ATOM 2080 O O . ARG A 1 259 ? -29.823 21.502 11.119 1.00 89.25 259 ARG A O 1
ATOM 2087 N N . GLU A 1 260 ? -29.866 19.465 12.061 1.00 89.44 260 GLU A N 1
ATOM 2088 C CA . GLU A 1 260 ? -28.799 19.728 13.027 1.00 89.44 260 GLU A CA 1
ATOM 2089 C C . GLU A 1 260 ? -27.399 19.633 12.399 1.00 89.44 260 GLU A C 1
ATOM 2091 O O . GLU A 1 260 ? -26.524 20.426 12.738 1.00 89.44 260 GLU A O 1
ATOM 2096 N N . HIS A 1 261 ? -27.178 18.686 11.478 1.00 86.44 261 HIS A N 1
ATOM 2097 C CA . HIS A 1 261 ? -25.834 18.337 10.995 1.00 86.44 261 HIS A CA 1
ATOM 2098 C C . HIS A 1 261 ? -25.549 18.745 9.542 1.00 86.44 261 HIS A C 1
ATOM 2100 O O . HIS A 1 261 ? -24.389 18.733 9.128 1.00 86.44 261 HIS A O 1
ATOM 2106 N N . PHE A 1 262 ? -26.571 19.089 8.754 1.00 87.62 262 PHE A N 1
ATOM 2107 C CA . PHE A 1 262 ? -26.450 19.350 7.320 1.00 87.62 262 PHE A CA 1
ATOM 2108 C C . PHE A 1 262 ? -27.199 20.623 6.912 1.00 87.62 262 PHE A C 1
ATOM 2110 O O . PHE A 1 262 ? -28.256 20.958 7.442 1.00 87.62 262 PHE A O 1
ATOM 2117 N N . GLY A 1 263 ? -26.634 21.351 5.946 1.00 80.38 263 GLY A N 1
ATOM 2118 C CA . GLY A 1 263 ? -27.262 22.546 5.380 1.00 80.38 263 GLY A CA 1
ATOM 2119 C C . GLY A 1 263 ? -28.421 22.225 4.433 1.00 80.38 263 GLY A C 1
ATOM 2120 O O . GLY A 1 263 ? -28.716 21.063 4.147 1.00 80.38 263 GLY A O 1
ATOM 2121 N N . SER A 1 264 ? -29.045 23.267 3.882 1.00 83.25 264 SER A N 1
ATOM 2122 C CA . SER A 1 264 ? -30.143 23.158 2.907 1.00 83.25 264 SER A CA 1
ATOM 2123 C C . SER A 1 264 ? -29.761 22.480 1.594 1.00 83.25 264 SER A C 1
ATOM 2125 O O . SER A 1 264 ? -30.653 22.103 0.848 1.00 83.25 264 SER A O 1
ATOM 2127 N N . ASP A 1 265 ? -28.467 22.324 1.314 1.00 86.56 265 ASP A N 1
ATOM 2128 C CA . ASP A 1 265 ? -27.958 21.878 0.012 1.00 86.56 265 ASP A CA 1
ATOM 2129 C C . ASP A 1 265 ? -27.638 20.374 -0.020 1.00 86.56 265 ASP A C 1
ATOM 2131 O O . ASP A 1 265 ? -27.080 19.878 -0.993 1.00 86.56 265 ASP A O 1
ATOM 2135 N N . HIS A 1 266 ? -27.974 19.632 1.042 1.00 93.06 266 HIS A N 1
ATOM 2136 C CA . HIS A 1 266 ? -27.790 18.181 1.078 1.00 93.06 266 HIS A CA 1
ATOM 2137 C C . HIS A 1 266 ? -28.649 17.483 0.014 1.00 93.06 266 HIS A C 1
ATOM 2139 O O . HIS A 1 266 ? -29.656 18.024 -0.437 1.00 93.06 266 HIS A O 1
ATOM 2145 N N . ARG A 1 267 ? -28.307 16.244 -0.343 1.00 93.25 267 ARG A N 1
ATOM 2146 C CA . ARG A 1 267 ? -29.129 15.375 -1.198 1.00 93.25 267 ARG A CA 1
ATOM 2147 C C . ARG A 1 267 ? -29.398 14.055 -0.505 1.00 93.25 267 ARG A C 1
ATOM 2149 O O . ARG A 1 267 ? -28.481 13.357 -0.092 1.00 93.25 267 ARG A O 1
ATOM 2156 N N . PHE A 1 268 ? -30.663 13.695 -0.395 1.00 92.88 268 PHE A N 1
ATOM 2157 C CA . PHE A 1 268 ? -31.117 12.489 0.275 1.00 92.88 268 PHE A CA 1
ATOM 2158 C C . PHE A 1 268 ? -31.317 11.372 -0.750 1.00 92.88 268 PHE A C 1
ATOM 2160 O O . PHE A 1 268 ? -32.193 11.456 -1.608 1.00 92.88 268 PHE A O 1
ATOM 2167 N N . PHE A 1 269 ? -30.470 10.349 -0.691 1.00 91.75 269 PHE A N 1
ATOM 2168 C CA . PHE A 1 269 ? -30.388 9.247 -1.643 1.00 91.75 269 PHE A CA 1
ATOM 2169 C C . PHE A 1 269 ? -31.070 8.006 -1.054 1.00 91.75 269 PHE A C 1
ATOM 2171 O O . PHE A 1 269 ? -30.501 7.319 -0.207 1.00 91.75 269 PHE A O 1
ATOM 2178 N N . GLN A 1 270 ? -32.284 7.729 -1.533 1.00 88.50 270 GLN A N 1
ATOM 2179 C CA . GLN A 1 270 ? -33.139 6.608 -1.123 1.00 88.50 270 GLN A CA 1
ATOM 2180 C C . GLN A 1 270 ? -33.705 5.920 -2.373 1.00 88.50 270 GLN A C 1
ATOM 2182 O O . GLN A 1 270 ? -33.840 6.548 -3.432 1.00 88.50 270 GLN A O 1
ATOM 2187 N N . ASP A 1 271 ? -34.034 4.633 -2.265 1.00 85.19 271 ASP A N 1
ATOM 2188 C CA . ASP A 1 271 ? -34.703 3.916 -3.348 1.00 85.19 271 ASP A CA 1
ATOM 2189 C C . ASP A 1 271 ? -36.111 4.482 -3.646 1.00 85.19 271 ASP A C 1
ATOM 2191 O O . ASP A 1 271 ? -36.702 5.246 -2.876 1.00 85.19 271 ASP A O 1
ATOM 2195 N N . ASN A 1 272 ? -36.661 4.108 -4.801 1.00 86.44 272 ASN A N 1
ATOM 2196 C CA . ASN A 1 272 ? -37.975 4.583 -5.238 1.00 86.44 272 ASN A CA 1
ATOM 2197 C C . ASN A 1 272 ? -39.106 3.615 -4.864 1.00 86.44 272 ASN A C 1
ATOM 2199 O O . ASN A 1 272 ? -40.055 3.470 -5.642 1.00 86.44 272 ASN A O 1
ATOM 2203 N N . ASP A 1 273 ? -39.019 2.924 -3.722 1.00 87.25 273 ASP A N 1
ATOM 2204 C CA . ASP A 1 273 ? -40.124 2.090 -3.242 1.00 87.25 273 ASP A CA 1
ATOM 2205 C C . ASP A 1 273 ? -41.438 2.910 -3.259 1.00 87.25 273 ASP A C 1
ATOM 2207 O O . ASP A 1 273 ? -41.442 4.094 -2.883 1.00 87.25 273 ASP A O 1
ATOM 2211 N N . PRO A 1 274 ? -42.569 2.333 -3.718 1.00 89.00 274 PRO A N 1
ATOM 2212 C CA . PRO A 1 274 ? -43.869 2.998 -3.696 1.00 89.00 274 PRO A CA 1
ATOM 2213 C C . PRO A 1 274 ? -44.200 3.695 -2.369 1.00 89.00 274 PRO A C 1
ATOM 2215 O O . PRO A 1 274 ? -44.821 4.760 -2.386 1.00 89.00 274 PRO A O 1
ATOM 2218 N N . LYS A 1 275 ? -43.755 3.153 -1.226 1.00 90.38 275 LYS A N 1
ATOM 2219 C CA . LYS A 1 275 ? -43.966 3.765 0.095 1.00 90.38 275 LYS A CA 1
ATOM 2220 C C . LYS A 1 275 ? -43.206 5.090 0.258 1.00 90.38 275 LYS A C 1
ATOM 2222 O O . LYS A 1 275 ? -43.774 6.041 0.789 1.00 90.38 275 LYS A O 1
ATOM 2227 N N . HIS A 1 276 ? -41.979 5.188 -0.260 1.00 89.94 276 HIS A N 1
ATOM 2228 C CA . HIS A 1 276 ? -41.171 6.414 -0.245 1.00 89.94 276 HIS A CA 1
ATOM 2229 C C . HIS A 1 276 ? -41.762 7.461 -1.185 1.00 89.94 276 HIS A C 1
ATOM 2231 O O . HIS A 1 276 ? -41.935 8.618 -0.808 1.00 89.94 276 HIS A O 1
ATOM 2237 N N . SER A 1 277 ? -42.188 7.026 -2.375 1.00 88.69 277 SER A N 1
ATOM 2238 C CA . SER A 1 277 ? -42.882 7.889 -3.336 1.00 88.69 277 SER A CA 1
ATOM 2239 C C . SER A 1 277 ? -44.181 8.459 -2.764 1.00 88.69 277 SER A C 1
ATOM 2241 O O . SER A 1 277 ? -44.461 9.644 -2.928 1.00 88.69 277 SER A O 1
ATOM 2243 N N . ALA A 1 278 ? -44.954 7.649 -2.041 1.00 88.81 278 ALA A N 1
ATOM 2244 C CA . ALA A 1 278 ? -46.171 8.105 -1.376 1.00 88.81 278 ALA A CA 1
ATOM 2245 C C . ALA A 1 278 ? -45.896 9.049 -0.188 1.00 88.81 278 ALA A C 1
ATOM 2247 O O . ALA A 1 278 ? -46.748 9.872 0.140 1.00 88.81 278 ALA A O 1
ATOM 2248 N N . ALA A 1 279 ? -44.712 8.959 0.425 1.00 90.62 279 ALA A N 1
ATOM 2249 C CA . ALA A 1 279 ? -44.259 9.814 1.521 1.00 90.62 279 ALA A CA 1
ATOM 2250 C C . ALA A 1 279 ? -43.560 11.110 1.060 1.00 90.62 279 ALA A C 1
ATOM 2252 O O . ALA A 1 279 ? -43.138 11.901 1.904 1.00 90.62 279 ALA A O 1
ATOM 2253 N N . ALA A 1 280 ? -43.456 11.372 -0.250 1.00 90.56 280 ALA A N 1
ATOM 2254 C CA . ALA A 1 280 ? -42.716 12.509 -0.810 1.00 90.56 280 ALA A CA 1
ATOM 2255 C C . ALA A 1 280 ? -43.079 13.865 -0.177 1.00 90.56 280 ALA A C 1
ATOM 2257 O O . ALA A 1 280 ? -42.198 14.672 0.108 1.00 90.56 280 ALA A O 1
ATOM 2258 N N . ALA A 1 281 ? -44.369 14.098 0.092 1.00 90.62 281 ALA A N 1
ATOM 2259 C CA . ALA A 1 281 ? -44.833 15.331 0.728 1.00 90.62 281 ALA A CA 1
ATOM 2260 C C . ALA A 1 281 ? -44.329 15.476 2.174 1.00 90.62 281 ALA A C 1
ATOM 2262 O O . ALA A 1 281 ? -43.966 16.573 2.589 1.00 90.62 281 ALA A O 1
ATOM 2263 N N . ALA A 1 282 ? -44.269 14.377 2.932 1.00 89.94 282 ALA A N 1
ATOM 2264 C CA . ALA A 1 282 ? -43.746 14.380 4.296 1.00 89.94 282 ALA A CA 1
ATOM 2265 C C . ALA A 1 282 ? -42.223 14.577 4.322 1.00 89.94 282 ALA A C 1
ATOM 2267 O O . ALA A 1 282 ? -41.720 15.283 5.189 1.00 89.94 282 ALA A O 1
ATOM 2268 N N . ILE A 1 283 ? -41.501 13.999 3.355 1.00 92.06 283 ILE A N 1
ATOM 2269 C CA . ILE A 1 283 ? -40.055 14.203 3.183 1.00 92.06 283 ILE A CA 1
ATOM 2270 C C . ILE A 1 283 ? -39.762 15.682 2.891 1.00 92.06 283 ILE A C 1
ATOM 2272 O O . ILE A 1 283 ? -38.952 16.304 3.577 1.00 92.06 283 ILE A O 1
ATOM 2276 N N . ALA A 1 284 ? -40.478 16.267 1.927 1.00 91.50 284 ALA A N 1
ATOM 2277 C CA . ALA A 1 284 ? -40.314 17.671 1.562 1.00 91.50 284 ALA A CA 1
ATOM 2278 C C . ALA A 1 284 ? -40.687 18.626 2.710 1.00 91.50 284 ALA A C 1
ATOM 2280 O O . ALA A 1 284 ? -39.999 19.622 2.923 1.00 91.50 284 ALA A O 1
ATOM 2281 N N . ALA A 1 285 ? -41.734 18.313 3.483 1.00 91.94 285 ALA A N 1
ATOM 2282 C CA . ALA A 1 285 ? -42.154 19.120 4.630 1.00 91.94 285 ALA A CA 1
ATOM 2283 C C . ALA A 1 285 ? -41.092 19.201 5.743 1.00 91.94 285 ALA A C 1
ATOM 2285 O O . ALA A 1 285 ? -41.040 20.198 6.457 1.00 91.94 285 ALA A O 1
ATOM 2286 N N . GLU A 1 286 ? -40.224 18.192 5.873 1.00 91.12 286 GLU A N 1
ATOM 2287 C CA . GLU A 1 286 ? -39.094 18.209 6.814 1.00 91.12 286 GLU A CA 1
ATOM 2288 C C . GLU A 1 286 ? -37.850 18.936 6.263 1.00 91.12 286 GLU A C 1
ATOM 2290 O O . GLU A 1 286 ? -36.838 19.023 6.963 1.00 91.12 286 GLU A O 1
ATOM 2295 N N . GLY A 1 287 ? -37.920 19.475 5.039 1.00 88.75 287 GLY A N 1
ATOM 2296 C CA . GLY A 1 287 ? -36.808 20.148 4.364 1.00 88.75 287 GLY A CA 1
ATOM 2297 C C . GLY A 1 287 ? -35.767 19.187 3.787 1.00 88.75 287 GLY A C 1
ATOM 2298 O O . GLY A 1 287 ? -34.608 19.565 3.650 1.00 88.75 287 GLY A O 1
ATOM 2299 N N . ILE A 1 288 ? -36.154 17.939 3.497 1.00 93.06 288 ILE A N 1
ATOM 2300 C CA . ILE A 1 288 ? -35.248 16.905 2.988 1.00 93.06 288 ILE A CA 1
ATOM 2301 C C . ILE A 1 288 ? -35.271 16.889 1.455 1.00 93.06 288 ILE A C 1
ATOM 2303 O O . ILE A 1 288 ? -36.310 16.657 0.831 1.00 93.06 288 ILE A O 1
ATOM 2307 N N . ASN A 1 289 ? -34.100 17.053 0.843 1.00 93.00 289 ASN A N 1
ATOM 2308 C CA . ASN A 1 289 ? -33.943 17.092 -0.612 1.00 93.00 289 ASN A CA 1
ATOM 2309 C C . ASN A 1 289 ? -33.806 15.686 -1.206 1.00 93.00 289 ASN A C 1
ATOM 2311 O O . ASN A 1 289 ? -32.704 15.220 -1.505 1.00 93.00 289 ASN A O 1
ATOM 2315 N N . TRP A 1 290 ? -34.922 14.984 -1.372 1.00 92.69 290 TRP A N 1
ATOM 2316 C CA . TRP A 1 290 ? -34.910 13.639 -1.949 1.00 92.69 290 TRP A CA 1
ATOM 2317 C C . TRP A 1 290 ? -34.579 13.638 -3.444 1.00 92.69 290 TRP A C 1
ATOM 2319 O O . TRP A 1 290 ? -35.261 14.273 -4.250 1.00 92.69 290 TRP A O 1
ATOM 2329 N N . ILE A 1 291 ? -33.547 12.875 -3.815 1.00 88.94 291 ILE A N 1
ATOM 2330 C CA . ILE A 1 291 ? -33.157 12.645 -5.206 1.00 88.94 291 ILE A CA 1
ATOM 2331 C C . ILE A 1 291 ? -33.655 11.287 -5.691 1.00 88.94 291 ILE A C 1
ATOM 2333 O O . ILE A 1 291 ? -33.461 10.258 -5.044 1.00 88.94 291 ILE A O 1
ATOM 2337 N N . LYS A 1 292 ? -34.292 11.279 -6.867 1.00 83.75 292 LYS A N 1
ATOM 2338 C CA . LYS A 1 292 ? -34.737 10.035 -7.497 1.00 83.75 292 LYS A CA 1
ATOM 2339 C C . LYS A 1 292 ? -33.544 9.259 -8.026 1.00 83.75 292 LYS A C 1
ATOM 2341 O O . LYS A 1 292 ? -32.713 9.788 -8.761 1.00 83.75 292 LYS A O 1
ATOM 2346 N N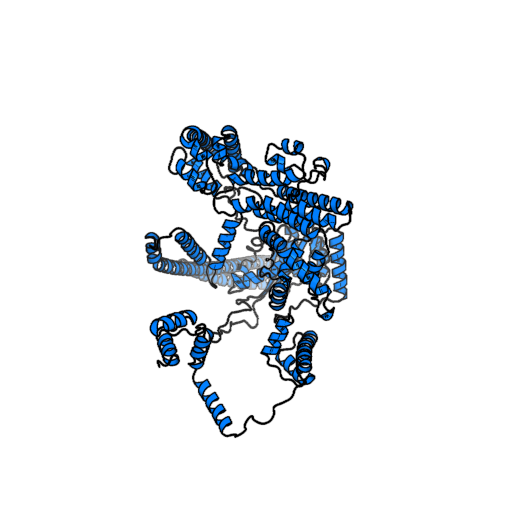 . THR A 1 293 ? -33.507 7.983 -7.683 1.00 84.00 293 THR A N 1
ATOM 2347 C CA . THR A 1 293 ? -32.441 7.062 -8.073 1.00 84.00 293 THR A CA 1
ATOM 2348 C C . THR A 1 293 ? -32.893 6.206 -9.258 1.00 84.00 293 THR A C 1
ATOM 2350 O O . THR A 1 293 ? -34.093 6.060 -9.494 1.00 84.00 293 THR A O 1
ATOM 2353 N N . PRO A 1 294 ? -31.994 5.648 -10.079 1.00 82.69 294 PRO A N 1
ATOM 2354 C CA . PRO A 1 294 ? -32.412 4.691 -11.096 1.00 82.69 294 PRO A CA 1
ATOM 2355 C C . PRO A 1 294 ? -32.930 3.403 -10.430 1.00 82.69 294 PRO A C 1
ATOM 2357 O O . PRO A 1 294 ? -32.350 2.910 -9.464 1.00 82.69 294 PRO A O 1
ATOM 2360 N N . ALA A 1 295 ? -34.027 2.841 -10.945 1.00 78.69 295 ALA A N 1
ATOM 2361 C CA . ALA A 1 295 ? -34.633 1.633 -10.380 1.00 78.69 295 ALA A CA 1
ATOM 2362 C C . ALA A 1 295 ? -33.672 0.428 -10.408 1.00 78.69 295 ALA A C 1
ATOM 2364 O O . ALA A 1 295 ? -32.763 0.367 -11.237 1.00 78.69 295 ALA A O 1
ATOM 2365 N N . GLU A 1 296 ? -33.890 -0.537 -9.506 1.00 72.25 296 GLU A N 1
ATOM 2366 C CA . GLU A 1 296 ? -33.094 -1.775 -9.406 1.00 72.25 296 GLU A CA 1
ATOM 2367 C C . GLU A 1 296 ? -31.582 -1.498 -9.266 1.00 72.25 296 GLU A C 1
ATOM 2369 O O . GLU A 1 296 ? -30.764 -2.156 -9.910 1.00 72.25 296 GLU A O 1
ATOM 2374 N N . SER A 1 297 ? -31.205 -0.507 -8.441 1.00 79.81 297 SER A N 1
ATOM 2375 C CA . SER A 1 297 ? -29.811 -0.051 -8.288 1.00 79.81 297 SER A CA 1
ATOM 2376 C C . SER A 1 297 ? -29.218 -0.107 -6.878 1.00 79.81 297 SER A C 1
ATOM 2378 O O . SER A 1 297 ? -28.633 0.881 -6.430 1.00 79.81 297 SER A O 1
ATOM 2380 N N . PRO A 1 298 ? -29.290 -1.262 -6.186 1.00 74.56 298 PRO A N 1
ATOM 2381 C CA . PRO A 1 298 ? -28.690 -1.404 -4.857 1.00 74.56 298 PRO A CA 1
ATOM 2382 C C . PRO A 1 298 ? -27.162 -1.221 -4.882 1.00 74.56 298 PRO A C 1
ATOM 2384 O O . PRO A 1 298 ? -26.571 -0.700 -3.947 1.00 74.56 298 PRO A O 1
ATOM 2387 N N . ASP A 1 299 ? -26.500 -1.572 -5.984 1.00 78.38 299 ASP A N 1
ATOM 2388 C CA . ASP A 1 299 ? -25.051 -1.427 -6.159 1.00 78.38 299 ASP A CA 1
ATOM 2389 C C . ASP A 1 299 ? -24.569 0.029 -6.277 1.00 78.38 299 ASP A C 1
ATOM 2391 O O . ASP A 1 299 ? -23.380 0.288 -6.103 1.00 78.38 299 ASP A O 1
ATOM 2395 N N . LEU A 1 300 ? -25.475 0.976 -6.542 1.00 81.44 300 LEU A N 1
ATOM 2396 C CA . LEU A 1 300 ? -25.169 2.409 -6.548 1.00 81.44 300 LEU A CA 1
ATOM 2397 C C . LEU A 1 300 ? -25.315 3.047 -5.159 1.00 81.44 300 LEU A C 1
ATOM 2399 O O . LEU A 1 300 ? -24.976 4.218 -4.997 1.00 81.44 300 LEU A O 1
ATOM 2403 N N . ASN A 1 301 ? -25.797 2.297 -4.163 1.00 86.81 301 ASN A N 1
ATOM 2404 C CA . ASN A 1 301 ? -25.972 2.780 -2.802 1.00 86.81 301 ASN A CA 1
ATOM 2405 C C . ASN A 1 301 ? -24.890 2.187 -1.868 1.00 86.81 301 ASN A C 1
ATOM 2407 O O . ASN A 1 301 ? -24.935 1.000 -1.536 1.00 86.81 301 ASN A O 1
ATOM 2411 N N . PRO A 1 302 ? -23.904 2.979 -1.404 1.00 85.75 302 PRO A N 1
ATOM 2412 C CA . PRO A 1 302 ? -22.791 2.478 -0.598 1.00 85.75 302 PRO A CA 1
ATOM 2413 C C . PRO A 1 302 ? -23.214 1.908 0.764 1.00 85.75 302 PRO A C 1
ATOM 2415 O O . PRO A 1 302 ? -22.450 1.144 1.358 1.00 85.75 302 PRO A O 1
ATOM 2418 N N . ILE A 1 303 ? -24.415 2.218 1.263 1.00 84.38 303 ILE A N 1
ATOM 2419 C CA . ILE A 1 303 ? -24.914 1.654 2.524 1.00 84.38 303 ILE A CA 1
ATOM 2420 C C . ILE A 1 303 ? -25.108 0.130 2.452 1.00 84.38 303 ILE A C 1
ATOM 2422 O O . ILE A 1 303 ? -24.973 -0.559 3.461 1.00 84.38 303 ILE A O 1
ATOM 2426 N N . GLU A 1 304 ? -25.280 -0.437 1.258 1.00 82.50 304 GLU A N 1
ATOM 2427 C CA . GLU A 1 304 ? -25.356 -1.889 1.066 1.00 82.50 304 GLU A CA 1
ATOM 2428 C C . GLU A 1 304 ? -24.036 -2.590 1.434 1.00 82.50 304 GLU A C 1
ATOM 2430 O O . GLU A 1 304 ? -24.021 -3.691 1.998 1.00 82.50 304 GLU A O 1
ATOM 2435 N N . LEU A 1 305 ? -22.894 -1.923 1.216 1.00 81.19 305 LEU A N 1
ATOM 2436 C CA . LEU A 1 305 ? -21.588 -2.404 1.684 1.00 81.19 305 LEU A CA 1
ATOM 2437 C C . LEU A 1 305 ? -21.514 -2.391 3.211 1.00 81.19 305 LEU A C 1
ATOM 2439 O O . LEU A 1 305 ? -20.981 -3.320 3.826 1.00 81.19 305 LEU A O 1
ATOM 2443 N N . VAL A 1 306 ? -22.083 -1.356 3.824 1.00 82.50 306 VAL A N 1
ATOM 2444 C CA . VAL A 1 306 ? -22.154 -1.200 5.276 1.00 82.50 306 VAL A CA 1
ATOM 2445 C C . VAL A 1 306 ? -23.001 -2.318 5.892 1.00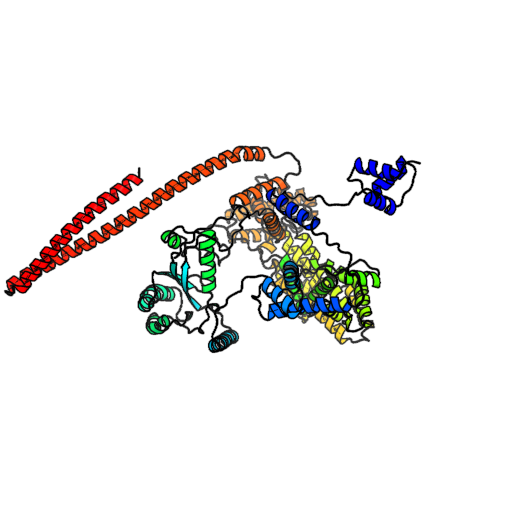 82.50 306 VAL A C 1
ATOM 2447 O O . VAL A 1 306 ? -22.563 -2.988 6.832 1.00 82.50 306 VAL A O 1
ATOM 2450 N N . TRP A 1 307 ? -24.155 -2.623 5.297 1.00 84.69 307 TRP A N 1
ATOM 2451 C CA . TRP A 1 307 ? -24.990 -3.763 5.674 1.00 84.69 307 TRP A CA 1
ATOM 2452 C C . TRP A 1 307 ? -24.277 -5.098 5.541 1.00 84.69 307 TRP A C 1
ATOM 2454 O O . TRP A 1 307 ? -24.402 -5.949 6.428 1.00 84.69 307 TRP A O 1
ATOM 2464 N N . HIS A 1 308 ? -23.509 -5.292 4.472 1.00 79.25 308 HIS A N 1
ATOM 2465 C CA . HIS A 1 308 ? -22.709 -6.496 4.301 1.00 79.25 308 HIS A CA 1
ATOM 2466 C C . HIS A 1 308 ? -21.681 -6.673 5.418 1.00 79.25 308 HIS A C 1
ATOM 2468 O O . HIS A 1 308 ? -21.629 -7.748 6.021 1.00 79.25 308 HIS A O 1
ATOM 2474 N N . LEU A 1 309 ? -20.905 -5.632 5.729 1.00 78.00 309 LEU A N 1
ATOM 2475 C CA . LEU A 1 309 ? -19.889 -5.670 6.785 1.00 78.00 309 LEU A CA 1
ATOM 2476 C C . LEU A 1 309 ? -20.504 -5.935 8.162 1.00 78.00 309 LEU A C 1
ATOM 2478 O O . LEU A 1 309 ? -19.992 -6.755 8.926 1.00 78.00 309 LEU A O 1
ATOM 2482 N N . MET A 1 310 ? -21.631 -5.288 8.450 1.00 78.94 310 MET A N 1
ATOM 2483 C CA . MET A 1 310 ? -22.369 -5.444 9.698 1.00 78.94 310 MET A CA 1
ATOM 2484 C C . MET A 1 310 ? -22.908 -6.871 9.870 1.00 78.94 310 MET A C 1
ATOM 2486 O O . MET A 1 310 ? -22.679 -7.505 10.900 1.00 78.94 310 MET A O 1
ATOM 2490 N N . LYS A 1 311 ? -23.564 -7.429 8.843 1.00 79.31 311 LYS A N 1
ATOM 2491 C CA . LYS A 1 311 ? -24.060 -8.819 8.864 1.00 79.31 311 LYS A CA 1
ATOM 2492 C C . LYS A 1 311 ? -22.918 -9.824 9.036 1.00 79.31 311 LYS A C 1
ATOM 2494 O O . LYS A 1 311 ? -23.078 -10.825 9.734 1.00 79.31 311 LYS A O 1
ATOM 2499 N N . ASP A 1 312 ? -21.766 -9.562 8.425 1.00 73.88 312 ASP A N 1
ATOM 2500 C CA . ASP A 1 312 ? -20.589 -10.418 8.558 1.00 73.88 312 ASP A CA 1
ATOM 2501 C C . ASP A 1 312 ? -19.978 -10.372 9.964 1.00 73.88 312 ASP A C 1
ATOM 2503 O O . ASP A 1 312 ? -19.629 -11.431 10.490 1.00 73.88 312 ASP A O 1
ATOM 2507 N N . TYR A 1 313 ? -19.898 -9.195 10.593 1.00 74.88 313 TYR A N 1
ATOM 2508 C CA . TYR A 1 313 ? -19.465 -9.049 11.988 1.00 74.88 313 TYR A CA 1
ATOM 2509 C C . TYR A 1 313 ? -20.398 -9.788 12.948 1.00 74.88 313 TYR A C 1
ATOM 2511 O O . TYR A 1 313 ? -19.939 -10.611 13.740 1.00 74.88 313 TYR A O 1
ATOM 2519 N N . ILE A 1 314 ? -21.710 -9.570 12.820 1.00 73.75 314 ILE A N 1
ATOM 2520 C CA . ILE A 1 314 ? -22.718 -10.217 13.670 1.00 73.75 314 ILE A CA 1
ATOM 2521 C C . ILE A 1 314 ? -22.589 -11.744 13.592 1.00 73.75 314 ILE A C 1
ATOM 2523 O O . ILE A 1 314 ? -22.637 -12.430 14.613 1.00 73.75 314 ILE A O 1
ATOM 2527 N N . ARG A 1 315 ? -22.357 -12.283 12.388 1.00 68.31 315 ARG A N 1
ATOM 2528 C CA . ARG A 1 315 ? -22.212 -13.726 12.157 1.00 68.31 315 ARG A CA 1
ATOM 2529 C C . ARG A 1 315 ? -20.885 -14.300 12.672 1.00 68.31 315 ARG A C 1
ATOM 2531 O O . ARG A 1 315 ? -20.858 -15.435 13.151 1.00 68.31 315 ARG A O 1
ATOM 2538 N N . LYS A 1 316 ? -19.767 -13.592 12.483 1.00 63.75 316 LYS A N 1
ATOM 2539 C CA . LYS A 1 316 ? -18.412 -14.127 12.729 1.00 63.75 316 LYS A CA 1
ATOM 2540 C C . LYS A 1 316 ? -17.897 -13.835 14.134 1.00 63.75 316 LYS A C 1
ATOM 2542 O O . LYS A 1 316 ? -17.293 -14.727 14.729 1.00 63.75 316 LYS A O 1
ATOM 2547 N N . GLU A 1 317 ? -18.180 -12.644 14.646 1.00 65.31 317 GLU A N 1
ATOM 2548 C CA . GLU A 1 317 ? -17.628 -12.129 15.899 1.00 65.31 317 GLU A CA 1
ATOM 2549 C C . GLU A 1 317 ? -18.682 -12.150 17.010 1.00 65.31 317 GLU A C 1
ATOM 2551 O O . GLU A 1 317 ? -18.547 -12.920 17.959 1.00 65.31 317 GLU A O 1
ATOM 2556 N N . ALA A 1 318 ? -19.769 -11.379 16.862 1.00 67.06 318 ALA A N 1
ATOM 2557 C CA . ALA A 1 318 ? -20.723 -11.158 17.952 1.00 67.06 318 ALA A CA 1
ATOM 2558 C C . ALA A 1 318 ? -21.539 -12.408 18.324 1.00 67.06 318 ALA A C 1
ATOM 2560 O O . ALA A 1 318 ? -21.825 -12.627 19.499 1.00 67.06 318 ALA A O 1
ATOM 2561 N N . LYS A 1 319 ? -21.917 -13.227 17.330 1.00 69.81 319 LYS A N 1
ATOM 2562 C CA . LYS A 1 319 ? -22.654 -14.500 17.484 1.00 69.81 319 LYS A CA 1
ATOM 2563 C C . LYS A 1 319 ? -23.799 -14.442 18.519 1.00 69.81 319 LYS A C 1
ATOM 2565 O O . LYS A 1 319 ? -23.856 -15.303 19.401 1.00 69.81 319 LYS A O 1
ATOM 2570 N N . PRO A 1 320 ? -24.718 -13.464 18.424 1.00 67.81 320 PRO A N 1
ATOM 2571 C CA . PRO A 1 320 ? -25.730 -13.228 19.453 1.00 67.81 320 PRO A CA 1
ATOM 2572 C C . PRO A 1 320 ? -26.649 -14.440 19.649 1.00 67.81 320 PRO A C 1
ATOM 2574 O O . PRO A 1 320 ? -27.150 -14.991 18.673 1.00 67.81 320 PRO A O 1
ATOM 2577 N N . GLY A 1 321 ? -26.879 -14.826 20.909 1.00 64.94 321 GLY A N 1
ATOM 2578 C CA . GLY A 1 321 ? -27.716 -15.935 21.393 1.00 64.94 321 GLY A CA 1
ATOM 2579 C C . GLY A 1 321 ? -29.220 -15.673 21.365 1.00 64.94 321 GLY A C 1
ATOM 2580 O O . GLY A 1 321 ? -30.022 -16.604 21.386 1.00 64.94 321 GLY A O 1
ATOM 2581 N N . SER A 1 322 ? -29.619 -14.402 21.348 1.00 69.62 322 SER A N 1
ATOM 2582 C CA . SER A 1 322 ? -31.011 -13.973 21.492 1.00 69.62 322 SER A CA 1
ATOM 2583 C C . SER A 1 322 ? -31.305 -12.703 20.693 1.00 69.62 322 SER A C 1
ATOM 2585 O O . SER A 1 322 ? -30.396 -11.978 20.299 1.00 69.62 322 SER A O 1
ATOM 2587 N N . LYS A 1 323 ? -32.592 -12.384 20.492 1.00 70.62 323 LYS A N 1
ATOM 2588 C CA . LYS A 1 323 ? -33.022 -11.119 19.863 1.00 70.62 323 LYS A CA 1
ATOM 2589 C C . LYS A 1 323 ? -32.496 -9.896 20.625 1.00 70.62 323 LYS A C 1
ATOM 2591 O O . LYS A 1 323 ? -32.078 -8.924 20.011 1.00 70.62 323 LYS A O 1
ATOM 2596 N N . GLN A 1 324 ? -32.483 -9.961 21.957 1.00 69.94 324 GLN A N 1
ATOM 2597 C CA . GLN A 1 324 ? -31.968 -8.886 22.807 1.00 69.94 324 GLN A CA 1
ATOM 2598 C C . GLN A 1 324 ? -30.457 -8.722 22.652 1.00 69.94 324 GLN A C 1
ATOM 2600 O O . GLN A 1 324 ? -29.985 -7.596 22.548 1.00 69.94 324 GLN A O 1
ATOM 2605 N N . GLU A 1 325 ? -29.717 -9.830 22.571 1.00 68.56 325 GLU A N 1
ATOM 2606 C CA . GLU A 1 325 ? -28.283 -9.816 22.271 1.00 68.56 325 GLU A CA 1
ATOM 2607 C C . GLU A 1 325 ? -28.000 -9.374 20.840 1.00 68.56 325 GLU A C 1
ATOM 2609 O O . GLU A 1 325 ? -26.987 -8.744 20.626 1.00 68.56 325 GLU A O 1
ATOM 2614 N N . LEU A 1 326 ? -28.881 -9.621 19.868 1.00 70.50 326 LEU A N 1
ATOM 2615 C CA . LEU A 1 326 ? -28.734 -9.097 18.505 1.00 70.50 326 LEU A CA 1
ATOM 2616 C C . LEU A 1 326 ? -28.924 -7.572 18.455 1.00 70.50 326 LEU A C 1
ATOM 2618 O O . LEU A 1 326 ? -28.220 -6.894 17.716 1.00 70.50 326 LEU A O 1
ATOM 2622 N N . VAL A 1 327 ? -29.836 -7.032 19.270 1.00 69.31 327 VAL A N 1
ATOM 2623 C CA . VAL A 1 327 ? -30.008 -5.581 19.462 1.00 69.31 327 VAL A CA 1
ATOM 2624 C C . VAL A 1 327 ? -28.830 -4.979 20.246 1.00 69.31 327 VAL A C 1
ATOM 2626 O O . VAL A 1 327 ? -28.412 -3.865 19.943 1.00 69.31 327 VAL A O 1
ATOM 2629 N N . HIS A 1 328 ? -28.284 -5.712 21.228 1.00 64.25 328 HIS A N 1
ATOM 2630 C CA . HIS A 1 328 ? -27.134 -5.309 22.056 1.00 64.25 328 HIS A CA 1
ATOM 2631 C C . HIS A 1 328 ? -25.760 -5.629 21.457 1.00 64.25 328 HIS A C 1
ATOM 2633 O O . HIS A 1 328 ? -24.779 -5.084 21.949 1.00 64.25 328 HIS A O 1
ATOM 2639 N N . ALA A 1 329 ? -25.662 -6.445 20.400 1.00 59.06 329 ALA A N 1
ATOM 2640 C CA . ALA A 1 329 ? -24.440 -6.754 19.634 1.00 59.06 329 ALA A CA 1
ATOM 2641 C C . ALA A 1 329 ? -23.921 -5.538 18.838 1.00 59.06 329 ALA A C 1
ATOM 2643 O O . ALA A 1 329 ? -23.225 -5.665 17.837 1.00 59.06 329 ALA A O 1
ATOM 2644 N N . ASP A 1 330 ? -24.300 -4.364 19.323 1.00 52.97 330 ASP A N 1
ATOM 2645 C CA . ASP A 1 330 ? -23.842 -3.037 19.016 1.00 52.97 330 ASP A CA 1
ATOM 2646 C C . ASP A 1 330 ? -23.852 -2.664 17.540 1.00 52.97 330 ASP A C 1
ATOM 2648 O O . ASP A 1 330 ? -22.878 -2.203 16.950 1.00 52.97 330 ASP A O 1
ATOM 2652 N N . ILE A 1 331 ? -25.061 -2.736 16.975 1.00 53.59 331 ILE A N 1
ATOM 2653 C CA . ILE A 1 331 ? -25.397 -2.047 15.725 1.00 53.59 331 ILE A CA 1
ATOM 2654 C C . ILE A 1 331 ? -25.179 -0.514 15.866 1.00 53.59 331 ILE A C 1
ATOM 2656 O O . ILE A 1 331 ? -25.073 0.184 14.862 1.00 53.59 331 ILE A O 1
ATOM 2660 N N . LYS A 1 332 ? -25.050 0.024 17.096 1.00 45.62 332 LYS A N 1
ATOM 2661 C CA . LYS A 1 332 ? -24.826 1.454 17.375 1.00 45.62 332 LYS A CA 1
ATOM 2662 C C . LYS A 1 332 ? -23.379 1.855 17.724 1.00 45.62 332 LYS A C 1
ATOM 2664 O O . LYS A 1 332 ? -23.058 3.013 17.477 1.00 45.62 332 LYS A O 1
ATOM 2669 N N . SER A 1 333 ? -22.501 0.983 18.241 1.00 42.88 333 SER A N 1
ATOM 2670 C CA . SER A 1 333 ? -21.137 1.405 18.645 1.00 42.88 333 SER A CA 1
ATOM 2671 C C . SER A 1 333 ? -20.003 1.132 17.647 1.00 42.88 333 SER A C 1
ATOM 2673 O O . SER A 1 333 ? -18.952 1.768 17.762 1.00 42.88 333 SER A O 1
ATOM 2675 N N . GLU A 1 334 ? -20.187 0.262 16.643 1.00 44.81 334 GLU A N 1
ATOM 2676 C CA . GLU A 1 334 ? -19.069 -0.197 15.788 1.00 44.81 334 GLU A CA 1
ATOM 2677 C C . GLU A 1 334 ? -19.086 0.272 14.321 1.00 44.81 334 GLU A C 1
ATOM 2679 O O . GLU A 1 334 ? -18.051 0.224 13.651 1.00 44.81 334 GLU A O 1
ATOM 2684 N N . LEU A 1 335 ? -20.199 0.808 13.808 1.00 39.31 335 LEU A N 1
ATOM 2685 C CA . LEU A 1 335 ? -20.233 1.406 12.463 1.00 39.31 335 LEU A CA 1
ATOM 2686 C C . LEU A 1 335 ? -19.315 2.635 12.273 1.00 39.31 335 LEU A C 1
ATOM 2688 O O . LEU A 1 335 ? -18.786 2.789 11.170 1.00 39.31 335 LEU A O 1
ATOM 2692 N N . PRO A 1 336 ? -19.011 3.452 13.303 1.00 36.00 336 PRO A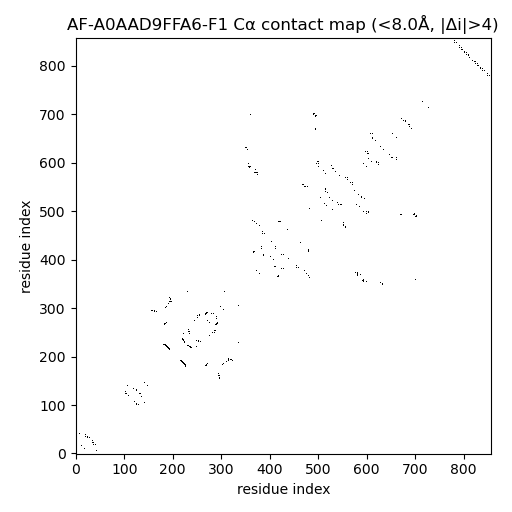 N 1
ATOM 2693 C CA . PRO A 1 336 ? -17.997 4.498 13.175 1.00 36.00 336 PRO A CA 1
ATOM 2694 C C . PRO A 1 336 ? -16.546 3.980 13.203 1.00 36.00 336 PRO A C 1
ATOM 2696 O O . PRO A 1 336 ? -15.648 4.715 12.815 1.00 36.00 336 PRO A O 1
ATOM 2699 N N . GLN A 1 337 ? -16.271 2.747 13.657 1.00 34.66 337 GLN A N 1
ATOM 2700 C CA . GLN A 1 337 ? -14.909 2.364 14.076 1.00 34.66 337 GLN A CA 1
ATOM 2701 C C . GLN A 1 337 ? -14.070 1.617 13.028 1.00 34.66 337 GLN A C 1
ATOM 2703 O O . GLN A 1 337 ? -12.857 1.509 13.192 1.00 34.66 337 GLN A O 1
ATOM 2708 N N . ARG A 1 338 ? -14.667 1.094 11.946 1.00 34.59 338 ARG A N 1
ATOM 2709 C CA . ARG A 1 338 ? -13.922 0.323 10.923 1.00 34.59 338 ARG A CA 1
ATOM 2710 C C . ARG A 1 338 ? -13.533 1.110 9.669 1.00 34.59 338 ARG A C 1
ATOM 2712 O O . ARG A 1 338 ? -12.629 0.673 8.962 1.00 34.59 338 ARG A O 1
ATOM 2719 N N . ALA A 1 339 ? -14.183 2.243 9.389 1.00 31.48 339 ALA A N 1
ATOM 2720 C CA . ALA A 1 339 ? -13.856 3.096 8.237 1.00 31.48 339 ALA A CA 1
ATOM 2721 C C . ALA A 1 339 ? -12.738 4.111 8.541 1.00 31.48 339 ALA A C 1
ATOM 2723 O O . ALA A 1 339 ? -12.010 4.521 7.639 1.00 31.48 339 ALA A O 1
ATOM 2724 N N . SER A 1 340 ? -12.538 4.454 9.813 1.00 27.75 340 SER A N 1
ATOM 2725 C CA . SER A 1 340 ? -11.330 5.109 10.296 1.00 27.75 340 SER A CA 1
ATOM 2726 C C . SER A 1 340 ? -10.343 4.039 10.753 1.00 27.75 340 SER A C 1
ATOM 2728 O O . SER A 1 340 ? -10.604 3.303 11.704 1.00 27.75 340 SER A O 1
ATOM 2730 N N . VAL A 1 341 ? -9.177 3.964 10.115 1.00 31.31 341 VAL A N 1
ATOM 2731 C CA . VAL A 1 341 ? -7.962 3.469 10.779 1.00 31.31 341 VAL A CA 1
ATOM 2732 C C . VAL A 1 341 ? -7.950 4.042 12.195 1.00 31.31 341 VAL A C 1
ATOM 2734 O O . VAL A 1 341 ? -8.094 5.253 12.311 1.00 31.31 341 VAL A O 1
ATOM 2737 N N . LYS A 1 342 ? -7.847 3.184 13.224 1.00 35.56 342 LYS A N 1
ATOM 2738 C CA . LYS A 1 342 ? -7.744 3.525 14.656 1.00 35.56 342 LYS A CA 1
ATOM 2739 C C . LYS A 1 342 ? -7.242 4.963 14.888 1.00 35.56 342 LYS A C 1
ATOM 2741 O O . LYS A 1 342 ? -6.046 5.172 15.061 1.00 35.56 342 LYS A O 1
ATOM 2746 N N . GLN A 1 343 ? -8.150 5.930 14.959 1.00 30.92 343 GLN A N 1
ATOM 2747 C CA . GLN A 1 343 ? -7.999 6.988 15.936 1.00 30.92 343 GLN A CA 1
ATOM 2748 C C . GLN A 1 343 ? -8.531 6.344 17.202 1.00 30.92 343 GLN A C 1
ATOM 2750 O O . GLN A 1 343 ? -9.736 6.201 17.410 1.00 30.92 343 GLN A O 1
ATOM 2755 N N . SER A 1 344 ? -7.603 5.849 18.019 1.00 34.88 344 SER A N 1
ATOM 2756 C CA . SER A 1 344 ? -7.840 5.795 19.453 1.00 34.88 344 SER A CA 1
ATOM 2757 C C . SER A 1 344 ? -8.546 7.084 19.861 1.00 34.88 344 SER A C 1
ATOM 2759 O O . SER A 1 344 ? -8.287 8.135 19.277 1.00 34.88 344 SER A O 1
ATOM 2761 N N . LYS A 1 345 ? -9.415 7.018 20.871 1.00 38.69 345 LYS A N 1
ATOM 2762 C CA . LYS A 1 345 ? -9.655 8.192 21.706 1.00 38.69 345 LYS A CA 1
ATOM 2763 C C . LYS A 1 345 ? -8.266 8.689 22.116 1.00 38.69 345 LYS A C 1
ATOM 2765 O O . LYS A 1 345 ? -7.647 8.071 22.977 1.00 38.69 345 LYS A O 1
ATOM 2770 N N . GLU A 1 346 ? -7.720 9.655 21.382 1.00 42.34 346 GLU A N 1
ATOM 2771 C CA . GLU A 1 346 ? -6.540 10.378 21.809 1.00 42.34 346 GLU A CA 1
ATOM 2772 C C . GLU A 1 346 ? -7.032 11.060 23.069 1.00 42.34 346 GLU A C 1
ATOM 2774 O O . GLU A 1 346 ? -7.947 11.886 23.037 1.00 42.34 346 GLU A O 1
ATOM 2779 N N . ASP A 1 347 ? -6.538 10.558 24.195 1.00 45.12 347 ASP A N 1
ATOM 2780 C CA . ASP A 1 347 ? -6.461 11.347 25.402 1.00 45.12 347 ASP A CA 1
ATOM 2781 C C . ASP A 1 347 ? -6.012 12.752 24.959 1.00 45.12 347 ASP A C 1
ATOM 2783 O O . ASP A 1 347 ? -4.972 12.856 24.304 1.00 45.12 347 ASP A O 1
ATOM 2787 N N . PRO A 1 348 ? -6.825 13.805 25.156 1.00 50.34 348 PRO A N 1
ATOM 2788 C CA . PRO A 1 348 ? -6.470 15.147 24.707 1.00 50.34 348 PRO A CA 1
ATOM 2789 C C . PRO A 1 348 ? -5.149 15.635 25.324 1.00 50.34 348 PRO A C 1
ATOM 2791 O O . PRO A 1 348 ? -4.546 16.557 24.775 1.00 50.34 348 PRO A O 1
ATOM 2794 N N . ASP A 1 349 ? -4.685 14.978 26.395 1.00 51.97 349 ASP A N 1
ATOM 2795 C CA . ASP A 1 349 ? -3.399 15.209 27.049 1.00 51.97 349 ASP A CA 1
ATOM 2796 C C . ASP A 1 349 ? -2.265 14.296 26.525 1.00 51.97 349 ASP A C 1
ATOM 2798 O O . ASP A 1 349 ? -1.103 14.481 26.893 1.00 51.97 349 ASP A O 1
ATOM 2802 N N . ALA A 1 350 ? -2.546 13.321 25.648 1.00 60.50 350 ALA A N 1
ATOM 2803 C CA . ALA A 1 350 ? -1.518 12.452 25.079 1.00 60.50 350 ALA A CA 1
ATOM 2804 C C . ALA A 1 350 ? -0.700 13.152 23.974 1.00 60.50 350 ALA A C 1
ATOM 2806 O O . ALA A 1 350 ? -1.251 13.886 23.144 1.00 60.50 350 ALA A O 1
ATOM 2807 N N . PRO A 1 351 ? 0.616 12.874 23.886 1.00 76.12 351 PRO A N 1
ATOM 2808 C CA . PRO A 1 351 ? 1.462 13.424 22.836 1.00 76.12 351 PRO A CA 1
ATOM 2809 C C . PRO A 1 351 ? 0.987 13.024 21.431 1.00 76.12 351 PRO A C 1
ATOM 2811 O O . PRO A 1 351 ? 0.703 11.858 21.148 1.00 76.12 351 PRO A O 1
ATOM 2814 N N . LYS A 1 352 ? 0.975 13.987 20.506 1.00 83.69 352 LYS A N 1
ATOM 2815 C CA . LYS A 1 352 ? 0.687 13.774 19.082 1.00 83.69 352 LYS A CA 1
ATOM 2816 C C . LYS A 1 352 ? 1.807 12.981 18.419 1.00 83.69 352 LYS A C 1
ATOM 2818 O O . LYS A 1 352 ? 2.984 13.176 18.713 1.00 83.69 352 LYS A O 1
ATOM 2823 N N . LEU A 1 353 ? 1.473 12.149 17.436 1.00 84.44 353 LEU A N 1
ATOM 2824 C CA . LEU A 1 353 ? 2.482 11.417 16.665 1.00 84.44 353 LEU A CA 1
ATOM 2825 C C . LEU A 1 353 ? 3.442 12.364 15.923 1.00 84.44 353 LEU A C 1
ATOM 2827 O O . LEU A 1 353 ? 3.024 13.306 15.245 1.00 84.44 353 LEU A O 1
ATOM 2831 N N . ILE A 1 354 ? 4.742 12.067 16.001 1.00 87.12 354 ILE A N 1
ATOM 2832 C CA . ILE A 1 354 ? 5.778 12.806 15.271 1.00 87.12 354 ILE A CA 1
ATOM 2833 C C . ILE A 1 354 ? 5.681 12.454 13.785 1.00 87.12 354 ILE A C 1
ATOM 2835 O O . ILE A 1 354 ? 5.895 11.312 13.375 1.00 87.12 354 ILE A O 1
ATOM 2839 N N . ASN A 1 355 ? 5.375 13.451 12.957 1.00 86.19 355 ASN A N 1
ATOM 2840 C CA . ASN A 1 355 ? 5.221 13.256 11.522 1.00 86.19 355 ASN A CA 1
ATOM 2841 C C . ASN A 1 355 ? 6.577 13.307 10.796 1.00 86.19 355 ASN A C 1
ATOM 2843 O O . ASN A 1 355 ? 7.171 14.377 10.646 1.00 86.19 355 ASN A O 1
ATOM 2847 N N . LEU A 1 356 ? 7.038 12.150 10.315 1.00 87.19 356 LEU A N 1
ATOM 2848 C CA . LEU A 1 356 ? 8.236 12.019 9.475 1.00 87.19 356 LEU A CA 1
ATOM 2849 C C . LEU A 1 356 ? 7.933 11.998 7.966 1.00 87.19 356 LEU A C 1
ATOM 2851 O O . LEU A 1 356 ? 8.851 11.922 7.148 1.00 87.19 356 LEU A O 1
ATOM 2855 N N . GLY A 1 357 ? 6.657 12.061 7.587 1.00 84.94 357 GLY A N 1
ATOM 2856 C CA . GLY A 1 357 ? 6.210 11.933 6.207 1.00 84.94 357 GLY A CA 1
ATOM 2857 C C . GLY A 1 357 ? 6.071 10.498 5.716 1.00 84.94 357 GLY A C 1
ATOM 2858 O O . GLY A 1 357 ? 5.954 9.545 6.485 1.00 84.94 357 GLY A O 1
ATOM 2859 N N . SER A 1 358 ? 6.041 10.345 4.393 1.00 80.44 358 SER A N 1
ATOM 2860 C CA . SER A 1 358 ? 5.960 9.035 3.746 1.00 80.44 358 SER A CA 1
ATOM 2861 C C . SER A 1 358 ? 7.288 8.283 3.777 1.00 80.44 358 SER A C 1
ATOM 2863 O O . SER A 1 358 ? 8.362 8.873 3.747 1.00 80.44 358 SER A O 1
ATOM 2865 N N . CYS A 1 359 ? 7.217 6.952 3.755 1.00 83.56 359 CYS A N 1
ATOM 2866 C CA . CYS A 1 359 ? 8.397 6.091 3.708 1.00 83.56 359 CYS A CA 1
ATOM 2867 C C . CYS A 1 359 ? 9.288 6.411 2.492 1.00 83.56 359 CYS A C 1
ATOM 2869 O O . CYS A 1 359 ? 8.875 6.201 1.348 1.00 83.56 359 CYS A O 1
ATOM 2871 N N . GLY A 1 360 ? 10.528 6.849 2.746 1.00 81.69 360 GLY A N 1
ATOM 2872 C CA . GLY A 1 360 ? 11.488 7.229 1.703 1.00 81.69 360 GLY A CA 1
ATOM 2873 C C . GLY A 1 360 ? 11.755 6.117 0.681 1.00 81.69 360 GLY A C 1
ATOM 2874 O O . GLY A 1 360 ? 11.802 6.388 -0.514 1.00 81.69 360 GLY A O 1
ATOM 2875 N N . LEU A 1 361 ? 11.823 4.855 1.122 1.00 85.25 361 LEU A N 1
ATOM 2876 C CA . LEU A 1 361 ? 12.012 3.691 0.241 1.00 85.25 361 LEU A CA 1
ATOM 2877 C C . LEU A 1 361 ? 10.885 3.570 -0.801 1.00 85.25 361 LEU A C 1
ATOM 2879 O O . LEU A 1 361 ? 11.134 3.451 -2.001 1.00 85.25 361 LEU A O 1
ATOM 2883 N N . HIS A 1 362 ? 9.630 3.650 -0.350 1.00 84.94 362 HIS A N 1
ATOM 2884 C CA . HIS A 1 362 ? 8.455 3.562 -1.222 1.00 84.94 362 HIS A CA 1
ATOM 2885 C C . HIS A 1 362 ? 8.360 4.750 -2.173 1.00 84.94 362 HIS A C 1
ATOM 2887 O O . HIS A 1 362 ? 8.009 4.584 -3.343 1.00 84.94 362 HIS A O 1
ATOM 2893 N N . VAL A 1 363 ? 8.694 5.942 -1.675 1.00 88.69 363 VAL A N 1
ATOM 2894 C CA . VAL A 1 363 ? 8.756 7.160 -2.483 1.00 88.69 363 VAL A CA 1
ATOM 2895 C C . VAL A 1 363 ? 9.763 6.980 -3.615 1.00 88.69 363 VAL A C 1
ATOM 2897 O O . VAL A 1 363 ? 9.405 7.218 -4.765 1.00 88.69 363 VAL A O 1
ATOM 2900 N N . VAL A 1 364 ? 10.970 6.484 -3.336 1.00 91.69 364 VAL A N 1
ATOM 2901 C CA . VAL A 1 364 ? 12.005 6.248 -4.355 1.00 91.69 364 VAL A CA 1
ATOM 2902 C C . VAL A 1 364 ? 11.560 5.204 -5.389 1.00 91.69 364 VAL A C 1
ATOM 2904 O O . VAL A 1 364 ? 11.612 5.480 -6.589 1.00 91.69 364 VAL A O 1
ATOM 2907 N N . HIS A 1 365 ? 11.033 4.051 -4.960 1.00 91.81 365 HIS A N 1
ATOM 2908 C CA . HIS A 1 365 ? 10.524 3.020 -5.877 1.00 91.81 365 HIS A CA 1
ATOM 2909 C C . HIS A 1 365 ? 9.396 3.527 -6.784 1.00 91.81 365 HIS A C 1
ATOM 2911 O O . HIS A 1 365 ? 9.449 3.353 -8.004 1.00 91.81 365 HIS A O 1
ATOM 2917 N N . GLY A 1 366 ? 8.380 4.162 -6.196 1.00 92.75 366 GLY A N 1
ATOM 2918 C CA . GLY A 1 366 ? 7.237 4.693 -6.937 1.00 92.75 366 GLY A CA 1
ATOM 2919 C C . GLY A 1 366 ? 7.623 5.840 -7.872 1.00 92.75 366 GLY A C 1
ATOM 2920 O O . GLY A 1 366 ? 7.086 5.953 -8.974 1.00 92.75 366 GLY A O 1
ATOM 2921 N N . SER A 1 367 ? 8.593 6.664 -7.477 1.00 94.50 367 SER A N 1
ATOM 2922 C CA . SER A 1 367 ? 9.085 7.771 -8.305 1.00 94.50 367 SER A CA 1
ATOM 2923 C C . SER A 1 367 ? 9.889 7.285 -9.504 1.00 94.50 367 SER A C 1
ATOM 2925 O O . SER A 1 367 ? 9.726 7.817 -10.602 1.00 94.50 367 SER A O 1
ATOM 2927 N N . PHE A 1 368 ? 10.709 6.244 -9.335 1.00 96.25 368 PHE A N 1
ATOM 2928 C CA . PHE A 1 368 ? 11.429 5.640 -10.454 1.00 96.25 368 PHE A CA 1
ATOM 2929 C C . PHE A 1 368 ? 10.466 4.997 -11.459 1.00 96.25 368 PHE A C 1
ATOM 2931 O O . PHE A 1 368 ? 10.562 5.252 -12.658 1.00 96.25 368 PHE A O 1
ATOM 2938 N N . GLN A 1 369 ? 9.458 4.263 -10.970 1.00 95.56 369 GLN A N 1
ATOM 2939 C CA . GLN A 1 369 ? 8.373 3.751 -11.812 1.00 95.56 369 GLN A CA 1
ATOM 2940 C C . GLN A 1 369 ? 7.650 4.874 -12.568 1.00 95.56 369 GLN A C 1
ATOM 2942 O O . GLN A 1 369 ? 7.340 4.725 -13.747 1.00 95.56 369 GLN A O 1
ATOM 2947 N N . THR A 1 370 ? 7.343 5.982 -11.891 1.00 95.38 370 THR A N 1
ATOM 2948 C CA . THR A 1 370 ? 6.634 7.110 -12.513 1.00 95.38 370 THR A CA 1
ATOM 2949 C C . THR A 1 370 ? 7.484 7.762 -13.601 1.00 95.38 370 THR A C 1
ATOM 2951 O O . THR A 1 370 ? 6.962 8.052 -14.673 1.00 95.38 370 THR A O 1
ATOM 2954 N N . GLY A 1 371 ? 8.790 7.920 -13.367 1.00 95.75 371 GLY A N 1
ATOM 2955 C CA . GLY A 1 371 ? 9.712 8.430 -14.379 1.00 95.75 371 GLY A CA 1
ATOM 2956 C C . GLY A 1 371 ? 9.816 7.525 -15.603 1.00 95.75 371 GLY A C 1
ATOM 2957 O O . GLY A 1 371 ? 9.782 8.020 -16.724 1.00 95.75 371 GLY A O 1
ATOM 2958 N N . GLU A 1 372 ? 9.882 6.202 -15.425 1.00 95.44 372 GLU A N 1
ATOM 2959 C CA . GLU A 1 372 ? 9.914 5.286 -16.572 1.00 95.44 372 GLU A CA 1
ATOM 2960 C C . GLU A 1 372 ? 8.610 5.334 -17.376 1.00 95.44 372 GLU A C 1
ATOM 2962 O O . GLU A 1 372 ? 8.657 5.399 -18.604 1.00 95.44 372 GLU A O 1
ATOM 2967 N N . ARG A 1 373 ? 7.451 5.395 -16.711 1.00 94.75 373 ARG A N 1
ATOM 2968 C CA . ARG A 1 373 ? 6.150 5.498 -17.395 1.00 94.75 373 ARG A CA 1
ATOM 2969 C C . ARG A 1 373 ? 6.036 6.744 -18.272 1.00 94.75 373 ARG A C 1
ATOM 2971 O O . ARG A 1 373 ? 5.442 6.650 -19.342 1.00 94.75 373 ARG A O 1
ATOM 2978 N N . GLU A 1 374 ? 6.629 7.859 -17.851 1.00 93.94 374 GLU A N 1
ATOM 2979 C CA . GLU A 1 374 ? 6.641 9.121 -18.603 1.00 93.94 374 GLU A CA 1
ATOM 2980 C C . GLU A 1 374 ? 7.338 8.990 -19.968 1.00 93.94 374 GLU A C 1
ATOM 2982 O O . GLU A 1 374 ? 6.977 9.666 -20.925 1.00 93.94 374 GLU A O 1
ATOM 2987 N N . THR A 1 375 ? 8.316 8.089 -20.090 1.00 95.12 375 THR A N 1
ATOM 2988 C CA . THR A 1 375 ? 9.022 7.852 -21.362 1.00 95.12 375 THR A CA 1
ATOM 2989 C C . THR A 1 375 ? 8.208 7.057 -22.379 1.00 95.12 375 THR A C 1
ATOM 2991 O O . THR A 1 375 ? 8.534 7.042 -23.562 1.00 95.12 375 THR A O 1
ATOM 2994 N N . GLY A 1 376 ? 7.195 6.309 -21.929 1.00 92.88 376 GLY A N 1
ATOM 2995 C CA . GLY A 1 376 ? 6.467 5.361 -22.771 1.00 92.88 376 GLY A CA 1
ATOM 2996 C C . GLY A 1 376 ? 7.285 4.147 -23.244 1.00 92.88 376 GLY A C 1
ATOM 2997 O O . GLY A 1 376 ? 6.789 3.384 -24.076 1.00 92.88 376 GLY A O 1
ATOM 2998 N N . TRP A 1 377 ? 8.503 3.924 -22.729 1.00 94.69 377 TRP A N 1
ATOM 2999 C CA . TRP A 1 377 ? 9.385 2.833 -23.169 1.00 94.69 377 TRP A CA 1
ATOM 3000 C C . TRP A 1 377 ? 8.863 1.430 -22.842 1.00 94.69 377 TRP A C 1
ATOM 3002 O O . TRP A 1 377 ? 9.161 0.489 -23.580 1.00 94.69 377 TRP A O 1
ATOM 3012 N N . LYS A 1 378 ? 8.071 1.283 -21.772 1.00 93.25 378 LYS A N 1
ATOM 3013 C CA . LYS A 1 378 ? 7.502 0.004 -21.305 1.00 93.25 378 LYS A CA 1
ATOM 3014 C C . LYS A 1 378 ? 8.571 -1.053 -20.998 1.00 93.25 378 LYS A C 1
ATOM 3016 O O . LYS A 1 378 ? 8.384 -2.245 -21.261 1.00 93.25 378 LYS A O 1
ATOM 3021 N N . ILE A 1 379 ? 9.686 -0.638 -20.400 1.00 95.19 379 ILE A N 1
ATOM 3022 C CA . ILE A 1 379 ? 10.795 -1.514 -19.997 1.00 95.19 379 ILE A CA 1
ATOM 3023 C C . ILE A 1 379 ? 10.311 -2.573 -19.004 1.00 95.19 379 ILE A C 1
ATOM 3025 O O . ILE A 1 379 ? 10.652 -3.746 -19.151 1.00 95.19 379 ILE A O 1
ATOM 3029 N N . GLY A 1 380 ? 9.452 -2.206 -18.047 1.00 93.88 380 GLY A N 1
ATOM 3030 C CA . GLY A 1 380 ? 8.884 -3.162 -17.090 1.00 93.88 380 GLY A CA 1
ATOM 3031 C C . GLY A 1 380 ? 8.061 -4.279 -17.752 1.00 93.88 380 GLY A C 1
ATOM 3032 O O . GLY A 1 380 ? 8.138 -5.439 -17.336 1.00 93.88 380 GLY A O 1
ATOM 3033 N N . ASP A 1 381 ? 7.319 -3.964 -18.819 1.00 94.81 381 ASP A N 1
ATOM 3034 C CA . ASP A 1 381 ? 6.563 -4.961 -19.588 1.00 94.81 381 ASP A CA 1
ATOM 3035 C C . ASP A 1 381 ? 7.505 -5.876 -20.376 1.00 94.81 381 ASP A C 1
ATOM 3037 O O . ASP A 1 381 ? 7.307 -7.094 -20.399 1.00 94.81 381 ASP A O 1
ATOM 3041 N N . ALA A 1 382 ? 8.560 -5.312 -20.973 1.00 95.81 382 ALA A N 1
ATOM 3042 C CA . ALA A 1 382 ? 9.571 -6.073 -21.697 1.00 95.81 382 ALA A CA 1
ATOM 3043 C C . ALA A 1 382 ? 10.354 -7.024 -20.773 1.00 95.81 382 ALA A C 1
ATOM 3045 O O . ALA A 1 382 ? 10.482 -8.206 -21.089 1.00 95.81 382 ALA A O 1
ATOM 3046 N N . LEU A 1 383 ? 10.805 -6.559 -19.601 1.00 96.56 383 LEU A N 1
ATOM 3047 C CA . LEU A 1 383 ? 11.498 -7.384 -18.601 1.00 96.56 383 LEU A CA 1
ATOM 3048 C C . LEU A 1 383 ? 10.611 -8.520 -18.077 1.00 96.56 383 LEU A C 1
ATOM 3050 O O . LEU A 1 383 ? 11.050 -9.668 -17.975 1.00 96.56 383 LEU A O 1
ATOM 3054 N N . ARG A 1 384 ? 9.331 -8.237 -17.811 1.00 96.69 384 ARG A N 1
ATOM 3055 C CA . ARG A 1 384 ? 8.354 -9.265 -17.424 1.00 96.69 384 ARG A CA 1
ATOM 3056 C C . ARG A 1 384 ? 8.151 -10.295 -18.534 1.00 96.69 384 ARG A C 1
ATOM 3058 O O . ARG A 1 384 ? 8.153 -11.497 -18.261 1.00 96.69 384 ARG A O 1
ATOM 3065 N N . ALA A 1 385 ? 7.980 -9.835 -19.770 1.00 96.56 385 ALA A N 1
ATOM 3066 C CA . ALA A 1 385 ? 7.765 -10.690 -20.927 1.00 96.56 385 ALA A CA 1
ATOM 3067 C C . ALA A 1 385 ? 8.978 -11.592 -21.206 1.00 96.56 385 ALA A C 1
ATOM 3069 O O . ALA A 1 385 ? 8.792 -12.787 -21.437 1.00 96.56 385 ALA A O 1
ATOM 3070 N N . LEU A 1 386 ? 10.202 -11.061 -21.095 1.00 95.81 386 LEU A N 1
ATOM 3071 C CA . LEU A 1 386 ? 11.452 -11.814 -21.248 1.00 95.81 386 LEU A CA 1
ATOM 3072 C C . LEU A 1 386 ? 11.497 -13.042 -20.340 1.00 95.81 386 LEU A C 1
ATOM 3074 O O . LEU A 1 386 ? 11.796 -14.140 -20.800 1.00 95.81 386 LEU A O 1
ATOM 3078 N N . TRP A 1 387 ? 11.151 -12.886 -19.063 1.00 96.38 387 TRP A N 1
ATOM 3079 C CA . TRP A 1 387 ? 11.089 -14.015 -18.138 1.00 96.38 387 TRP A CA 1
ATOM 3080 C C . TRP A 1 387 ? 9.947 -14.983 -18.471 1.00 96.38 387 TRP A C 1
ATOM 3082 O O . TRP A 1 387 ? 10.156 -16.195 -18.504 1.00 96.38 387 TRP A O 1
ATOM 3092 N N . GLN A 1 388 ? 8.753 -14.471 -18.784 1.00 95.19 388 GLN A N 1
ATOM 3093 C CA . GLN A 1 388 ? 7.574 -15.288 -19.113 1.00 95.19 388 GLN A CA 1
ATOM 3094 C C . GLN A 1 388 ? 7.738 -16.141 -20.378 1.00 95.19 388 GLN A C 1
ATOM 3096 O O . GLN A 1 388 ? 7.062 -17.161 -20.520 1.00 95.19 388 GLN A O 1
ATOM 3101 N N . VAL A 1 389 ? 8.600 -15.742 -21.317 1.00 92.88 389 VAL A N 1
ATOM 3102 C CA . VAL A 1 389 ? 8.919 -16.566 -22.493 1.00 92.88 389 VAL A CA 1
ATOM 3103 C C . VAL A 1 389 ? 9.595 -17.877 -22.082 1.00 92.88 389 VAL A C 1
ATOM 3105 O O . VAL A 1 389 ? 9.351 -18.901 -22.709 1.00 92.88 389 VAL A O 1
ATOM 3108 N N . PHE A 1 390 ? 10.385 -17.892 -21.011 1.00 88.12 390 PHE A N 1
ATOM 3109 C CA . PHE A 1 390 ? 11.135 -19.082 -20.594 1.00 88.12 390 PHE A CA 1
ATOM 3110 C C . PHE A 1 390 ? 10.571 -19.750 -19.336 1.00 88.12 390 PHE A C 1
ATOM 3112 O O . PHE A 1 390 ? 10.830 -20.930 -19.092 1.00 88.12 390 PHE A O 1
ATOM 3119 N N . HIS A 1 391 ? 9.790 -19.024 -18.537 1.00 85.69 391 HIS A N 1
ATOM 3120 C CA . HIS A 1 391 ? 9.165 -19.558 -17.336 1.00 85.69 391 HIS A CA 1
ATOM 3121 C C . HIS A 1 391 ? 8.182 -20.691 -17.665 1.00 85.69 391 HIS A C 1
ATOM 3123 O O . HIS A 1 391 ? 7.408 -20.597 -18.618 1.00 85.69 391 HIS A O 1
ATOM 3129 N N . ASP A 1 392 ? 8.257 -21.777 -16.890 1.00 77.81 392 ASP A N 1
ATOM 3130 C CA . ASP A 1 392 ? 7.438 -22.989 -17.023 1.00 77.81 392 ASP A CA 1
ATOM 3131 C C . ASP A 1 392 ? 7.392 -23.601 -18.435 1.00 77.81 392 ASP A C 1
ATOM 3133 O O . ASP A 1 392 ? 6.464 -24.326 -18.790 1.00 77.81 392 ASP A O 1
ATOM 3137 N N . SER A 1 393 ? 8.425 -23.357 -19.250 1.00 80.25 393 SER A N 1
ATOM 3138 C CA . SER A 1 393 ? 8.525 -23.898 -20.605 1.00 80.25 393 SER A CA 1
ATOM 3139 C C . SER A 1 393 ? 9.863 -24.606 -20.830 1.00 80.25 393 SER A C 1
ATOM 3141 O O . SER A 1 393 ? 10.784 -24.013 -21.391 1.00 80.25 393 SER A O 1
ATOM 3143 N N . PRO A 1 394 ? 9.989 -25.879 -20.404 1.00 75.44 394 PRO A N 1
ATOM 3144 C CA . PRO A 1 394 ? 11.207 -26.664 -20.598 1.00 75.44 394 PRO A CA 1
ATOM 3145 C C . PRO A 1 394 ? 11.666 -26.712 -22.059 1.00 75.44 394 PRO A C 1
ATOM 3147 O O . PRO A 1 394 ? 12.837 -26.465 -22.307 1.00 75.44 394 PRO A O 1
ATOM 3150 N N . ALA A 1 395 ? 10.737 -26.896 -23.007 1.00 76.94 395 ALA A N 1
ATOM 3151 C CA . ALA A 1 395 ? 11.037 -26.931 -24.442 1.00 76.94 395 ALA A CA 1
ATOM 3152 C C . ALA A 1 395 ? 11.689 -25.631 -24.944 1.00 76.94 395 ALA A C 1
ATOM 3154 O O . ALA A 1 395 ? 12.778 -25.659 -25.498 1.00 76.94 395 ALA A O 1
ATOM 3155 N N . ARG A 1 396 ? 11.105 -24.459 -24.644 1.00 82.56 396 ARG A N 1
ATOM 3156 C CA . ARG A 1 396 ? 11.698 -23.171 -25.057 1.00 82.56 396 ARG A CA 1
ATOM 3157 C C . ARG A 1 396 ? 13.051 -22.908 -24.401 1.00 82.56 396 ARG A C 1
ATOM 3159 O O . ARG A 1 396 ? 13.881 -22.214 -24.978 1.00 82.56 396 ARG A O 1
ATOM 3166 N N . ARG A 1 397 ? 13.272 -23.418 -23.184 1.00 84.25 397 ARG A N 1
ATOM 3167 C CA . ARG A 1 397 ? 14.571 -23.315 -22.503 1.00 84.25 397 ARG A CA 1
ATOM 3168 C C . ARG A 1 397 ? 15.614 -24.226 -23.140 1.00 84.25 397 ARG A C 1
ATOM 3170 O O . ARG A 1 397 ? 16.752 -23.795 -23.267 1.00 84.25 397 ARG A O 1
ATOM 3177 N N . GLU A 1 398 ? 15.223 -25.433 -23.535 1.00 79.81 398 GLU A N 1
ATOM 3178 C CA . GLU A 1 398 ? 16.061 -26.371 -24.281 1.00 79.81 398 GLU A CA 1
ATOM 3179 C C . GLU A 1 398 ? 16.444 -25.788 -25.645 1.00 79.81 398 GLU A C 1
ATOM 3181 O O . GLU A 1 398 ? 17.633 -25.602 -25.882 1.00 79.81 398 GLU A O 1
ATOM 3186 N N . ASP A 1 399 ? 15.470 -25.346 -26.450 1.00 84.19 399 ASP A N 1
ATOM 3187 C CA . ASP A 1 399 ? 15.703 -24.699 -27.751 1.00 84.19 399 ASP A CA 1
ATOM 3188 C C . ASP A 1 399 ? 16.639 -23.488 -27.623 1.00 84.19 399 ASP A C 1
ATOM 3190 O O . ASP A 1 399 ? 17.588 -23.308 -28.390 1.00 84.19 399 ASP A O 1
ATOM 3194 N N . PHE A 1 400 ? 16.381 -22.636 -26.625 1.00 87.62 400 PHE A N 1
ATOM 3195 C CA . PHE A 1 400 ? 17.200 -21.463 -26.349 1.00 87.62 400 PHE A CA 1
ATOM 3196 C C . PHE A 1 400 ? 18.634 -21.859 -26.001 1.00 87.62 400 PHE A C 1
ATOM 3198 O O . PHE A 1 400 ? 19.571 -21.310 -26.582 1.00 87.62 400 PHE A O 1
ATOM 3205 N N . SER A 1 401 ? 18.825 -22.810 -25.086 1.00 86.88 401 SER A N 1
ATOM 3206 C CA . SER A 1 401 ? 20.153 -23.269 -24.674 1.00 86.88 401 SER A CA 1
ATOM 3207 C C . SER A 1 401 ? 20.895 -24.005 -25.784 1.00 86.88 401 SER A C 1
ATOM 3209 O O . SER A 1 401 ? 22.103 -23.824 -25.926 1.00 86.88 401 SER A O 1
ATOM 3211 N N . GLU A 1 402 ? 20.202 -24.788 -26.605 1.00 87.00 402 GLU A N 1
ATOM 3212 C CA . GLU A 1 402 ? 20.800 -25.482 -27.739 1.00 87.00 402 GLU A CA 1
ATOM 3213 C C . GLU A 1 402 ? 21.273 -24.495 -28.808 1.00 87.00 402 GLU A C 1
ATOM 3215 O O . GLU A 1 402 ? 22.401 -24.615 -29.294 1.00 87.00 402 GLU A O 1
ATOM 3220 N N . LEU A 1 403 ? 20.455 -23.494 -29.136 1.00 88.62 403 LEU A N 1
ATOM 3221 C CA . LEU A 1 403 ? 20.779 -22.495 -30.149 1.00 88.62 403 LEU A CA 1
ATOM 3222 C C . LEU A 1 403 ? 21.896 -21.551 -29.693 1.00 88.62 403 LEU A C 1
ATOM 3224 O O . LEU A 1 403 ? 22.816 -21.251 -30.449 1.00 88.62 403 LEU A O 1
ATOM 3228 N N . THR A 1 404 ? 21.794 -21.045 -28.467 1.00 88.75 404 THR A N 1
ATOM 3229 C CA . THR A 1 404 ? 22.645 -19.949 -27.976 1.00 88.75 404 THR A CA 1
ATOM 3230 C C . THR A 1 404 ? 23.853 -20.437 -27.182 1.00 88.75 404 THR A C 1
ATOM 3232 O O . THR A 1 404 ? 24.732 -19.642 -26.855 1.00 88.75 404 THR A O 1
ATOM 3235 N N . LYS A 1 405 ? 23.896 -21.736 -26.855 1.00 88.56 405 LYS A N 1
ATOM 3236 C CA . LYS A 1 405 ? 24.919 -22.382 -26.018 1.00 88.56 405 LYS A CA 1
ATOM 3237 C C . LYS A 1 405 ? 25.061 -21.771 -24.617 1.00 88.56 405 LYS A C 1
ATOM 3239 O O . LYS A 1 405 ? 26.079 -21.974 -23.961 1.00 88.56 405 LYS A O 1
ATOM 3244 N N . THR A 1 406 ? 24.040 -21.061 -24.123 1.00 86.31 406 THR A N 1
ATOM 3245 C CA . THR A 1 406 ? 24.001 -20.529 -22.752 1.00 86.31 406 THR A CA 1
ATOM 3246 C C . THR A 1 406 ? 22.926 -21.199 -21.898 1.00 86.31 406 THR A C 1
ATOM 3248 O O . THR A 1 406 ? 21.832 -21.523 -22.358 1.00 86.31 406 THR A O 1
ATOM 3251 N N . ALA A 1 407 ? 23.236 -21.382 -20.614 1.00 86.06 407 ALA A N 1
ATOM 3252 C CA . ALA A 1 407 ? 22.293 -21.825 -19.586 1.00 86.06 407 ALA A CA 1
ATOM 3253 C C . ALA A 1 407 ? 21.787 -20.663 -18.705 1.00 86.06 407 ALA A C 1
ATOM 3255 O O . ALA A 1 407 ? 21.129 -20.889 -17.686 1.00 86.06 407 ALA A O 1
ATOM 3256 N N . ARG A 1 408 ? 22.116 -19.411 -19.056 1.00 88.31 408 ARG A N 1
ATOM 3257 C CA . ARG A 1 408 ? 21.662 -18.216 -18.334 1.00 88.31 408 ARG A CA 1
ATOM 3258 C C . ARG A 1 408 ? 20.353 -17.701 -18.926 1.00 88.31 408 ARG A C 1
ATOM 3260 O O . ARG A 1 408 ? 20.226 -17.550 -20.134 1.00 88.31 408 ARG A O 1
ATOM 3267 N N . PHE A 1 409 ? 19.393 -17.409 -18.052 1.00 92.00 409 PHE A N 1
ATOM 3268 C CA . PHE A 1 409 ? 18.045 -16.971 -18.422 1.00 92.00 409 PHE A CA 1
ATOM 3269 C C . PHE A 1 409 ? 17.696 -15.621 -17.770 1.00 92.00 409 PHE A C 1
ATOM 3271 O O . PHE A 1 409 ? 18.307 -15.273 -16.746 1.00 92.00 409 PHE A O 1
ATOM 3278 N N 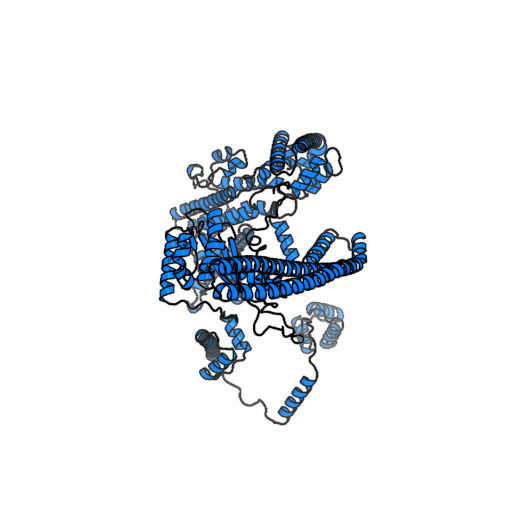. PRO A 1 410 ? 16.710 -14.883 -18.324 1.00 93.69 410 PRO A N 1
ATOM 3279 C CA . PRO A 1 410 ? 16.155 -13.682 -17.699 1.00 93.69 410 PRO A CA 1
ATOM 3280 C C . PRO A 1 410 ? 15.633 -13.939 -16.277 1.00 93.69 410 PRO A C 1
ATOM 3282 O O . PRO A 1 410 ? 15.192 -15.047 -15.962 1.00 93.69 410 PRO A O 1
ATOM 3285 N N . LEU A 1 411 ? 15.658 -12.910 -15.427 1.00 94.38 411 LEU A N 1
ATOM 3286 C CA . LEU A 1 411 ? 15.119 -12.952 -14.060 1.00 94.38 411 LEU A CA 1
ATOM 3287 C C . LEU A 1 411 ? 13.695 -12.390 -13.997 1.00 94.38 411 LEU A C 1
ATOM 3289 O O . LEU A 1 411 ? 13.249 -11.672 -14.888 1.00 94.38 411 LEU A O 1
ATOM 3293 N N . LYS A 1 412 ? 12.974 -12.730 -12.927 1.00 94.94 412 LYS A N 1
ATOM 3294 C CA . LYS A 1 412 ? 11.600 -12.278 -12.704 1.00 94.94 412 LYS A CA 1
ATOM 3295 C C . LYS A 1 412 ? 11.582 -10.809 -12.270 1.00 94.94 412 LYS A C 1
ATOM 3297 O O . LYS A 1 412 ? 12.135 -10.488 -11.229 1.00 94.94 412 LYS A O 1
ATOM 3302 N N . PHE A 1 413 ? 10.868 -9.975 -13.023 1.00 94.25 413 PHE A N 1
ATOM 3303 C CA . PHE A 1 413 ? 10.633 -8.559 -12.715 1.00 94.25 413 PHE A CA 1
ATOM 3304 C C . PHE A 1 413 ? 9.572 -8.348 -11.613 1.00 94.25 413 PHE A C 1
ATOM 3306 O O . PHE A 1 413 ? 8.521 -9.007 -11.633 1.00 94.25 413 PHE A O 1
ATOM 3313 N N . CYS A 1 414 ? 9.799 -7.404 -10.693 1.00 89.88 414 CYS A N 1
ATOM 3314 C CA . CYS A 1 414 ? 8.914 -7.059 -9.580 1.00 89.88 414 CYS A CA 1
ATOM 3315 C C . CYS A 1 414 ? 8.199 -5.709 -9.782 1.00 89.88 414 CYS A C 1
ATOM 3317 O O . CYS A 1 414 ? 8.742 -4.634 -9.565 1.00 89.88 414 CYS A O 1
ATOM 3319 N N . ALA A 1 415 ? 6.896 -5.740 -10.075 1.00 87.06 415 ALA A N 1
ATOM 3320 C CA . ALA A 1 415 ? 6.139 -4.526 -10.413 1.00 87.06 415 ALA A CA 1
ATOM 3321 C C . ALA A 1 415 ? 6.073 -3.438 -9.315 1.00 87.06 415 ALA A C 1
ATOM 3323 O O . ALA A 1 415 ? 5.666 -2.314 -9.622 1.00 87.06 415 ALA A O 1
ATOM 3324 N N . THR A 1 416 ? 6.442 -3.757 -8.070 1.00 82.69 416 THR A N 1
ATOM 3325 C CA . THR A 1 416 ? 6.455 -2.835 -6.925 1.00 82.69 416 THR A CA 1
ATOM 3326 C C . THR A 1 416 ? 7.858 -2.393 -6.502 1.00 82.69 416 THR A C 1
ATOM 3328 O O . THR A 1 416 ? 7.974 -1.349 -5.866 1.00 82.69 416 THR A O 1
ATOM 3331 N N . ARG A 1 417 ? 8.928 -3.118 -6.867 1.00 86.19 417 ARG A N 1
ATOM 3332 C CA . ARG A 1 417 ? 10.296 -2.880 -6.365 1.00 86.19 417 ARG A CA 1
ATOM 3333 C C . ARG A 1 417 ? 11.280 -2.516 -7.479 1.00 86.19 417 ARG A C 1
ATOM 3335 O O . ARG A 1 417 ? 12.335 -3.112 -7.635 1.00 86.19 417 ARG A O 1
ATOM 3342 N N . TRP A 1 418 ? 10.955 -1.451 -8.204 1.00 91.00 418 TRP A N 1
ATOM 3343 C CA . TRP A 1 418 ? 11.622 -1.067 -9.456 1.00 91.00 418 TRP A CA 1
ATOM 3344 C C . TRP A 1 418 ? 13.139 -0.849 -9.381 1.00 91.00 418 TRP A C 1
ATOM 3346 O O . TRP A 1 418 ? 13.846 -1.139 -10.337 1.00 91.00 418 TRP A O 1
ATOM 3356 N N . VAL A 1 419 ? 13.658 -0.335 -8.265 1.00 92.25 419 VAL A N 1
ATOM 3357 C CA . VAL A 1 419 ? 15.103 -0.143 -8.078 1.00 92.25 419 VAL A CA 1
ATOM 3358 C C . VAL A 1 419 ? 15.805 -1.472 -7.752 1.00 92.25 419 VAL A C 1
ATOM 3360 O O . VAL A 1 419 ? 16.935 -1.682 -8.185 1.00 92.25 419 VAL A O 1
ATOM 3363 N N . GLU A 1 420 ? 15.137 -2.405 -7.055 1.00 90.06 420 GLU A N 1
ATOM 3364 C CA . GLU A 1 420 ? 15.666 -3.763 -6.814 1.00 90.06 420 GLU A CA 1
ATOM 3365 C C . GLU A 1 420 ? 15.740 -4.570 -8.123 1.00 90.06 420 GLU A C 1
ATOM 3367 O O . GLU A 1 420 ? 16.619 -5.419 -8.280 1.00 90.06 420 GLU A O 1
ATOM 3372 N N . ASP A 1 421 ? 14.894 -4.244 -9.109 1.00 93.56 421 ASP A N 1
ATOM 3373 C CA . ASP A 1 421 ? 14.951 -4.810 -10.463 1.00 93.56 421 ASP A CA 1
ATOM 3374 C C . ASP A 1 421 ? 16.201 -4.388 -11.266 1.00 93.56 421 ASP A C 1
ATOM 3376 O O . ASP A 1 421 ? 16.341 -4.793 -12.422 1.00 93.56 421 ASP A O 1
ATOM 3380 N N . LEU A 1 422 ? 17.161 -3.657 -10.679 1.00 95.88 422 LEU A N 1
ATOM 3381 C CA . LEU A 1 422 ? 18.483 -3.449 -11.282 1.00 95.88 422 LEU A CA 1
ATOM 3382 C C . LEU A 1 422 ? 19.119 -4.779 -11.712 1.00 95.88 422 LEU A C 1
ATOM 3384 O O . LEU A 1 422 ? 19.561 -4.906 -12.850 1.00 95.88 422 LEU A O 1
ATOM 3388 N N . GLN A 1 423 ? 19.108 -5.793 -10.839 1.00 95.00 423 GLN A N 1
ATOM 3389 C CA . GLN A 1 423 ? 19.686 -7.106 -11.159 1.00 95.00 423 GLN A CA 1
ATOM 3390 C C . GLN A 1 423 ? 18.938 -7.797 -12.309 1.00 95.00 423 GLN A C 1
ATOM 3392 O O . GLN A 1 423 ? 19.524 -8.552 -13.088 1.00 95.00 423 GLN A O 1
ATOM 3397 N N . VAL A 1 424 ? 17.633 -7.537 -12.433 1.00 96.50 424 VAL A N 1
ATOM 3398 C CA . VAL A 1 424 ? 16.798 -8.056 -13.522 1.00 96.50 424 VAL A CA 1
ATOM 3399 C C . VAL A 1 424 ? 17.170 -7.383 -14.841 1.00 96.50 424 VAL A C 1
ATOM 3401 O O . VAL A 1 424 ? 17.326 -8.076 -15.847 1.00 96.50 424 VAL A O 1
ATOM 3404 N N . ALA A 1 425 ? 17.366 -6.063 -14.831 1.00 96.94 425 ALA A N 1
ATOM 3405 C CA . ALA A 1 425 ? 17.821 -5.301 -15.989 1.00 96.94 425 ALA A CA 1
ATOM 3406 C C . ALA A 1 425 ? 19.240 -5.706 -16.421 1.00 96.94 425 ALA A C 1
ATOM 3408 O O . ALA A 1 425 ? 19.458 -5.978 -17.598 1.00 96.94 425 ALA A O 1
ATOM 3409 N N . GLU A 1 426 ? 20.179 -5.839 -15.482 1.00 97.19 426 GLU A N 1
ATOM 3410 C CA . GLU A 1 426 ? 21.552 -6.284 -15.756 1.00 97.19 426 GLU A CA 1
ATOM 3411 C C . GLU A 1 426 ? 21.582 -7.699 -16.338 1.00 97.19 426 GLU A C 1
ATOM 3413 O O . GLU A 1 426 ? 22.242 -7.932 -17.352 1.00 97.19 426 GLU A O 1
ATOM 3418 N N . ARG A 1 427 ? 20.793 -8.635 -15.788 1.00 97.06 427 ARG A N 1
ATOM 3419 C CA . ARG A 1 427 ? 20.656 -9.964 -16.398 1.00 97.06 427 ARG A CA 1
ATOM 3420 C C . ARG A 1 427 ? 20.047 -9.883 -17.794 1.00 97.06 427 ARG A C 1
ATOM 3422 O O . ARG A 1 427 ? 20.464 -10.633 -18.671 1.00 97.06 427 ARG A O 1
ATOM 3429 N N . ALA A 1 428 ? 19.050 -9.030 -18.010 1.00 97.12 428 ALA A N 1
ATOM 3430 C CA . ALA A 1 428 ? 18.425 -8.875 -19.318 1.00 97.12 428 ALA A CA 1
ATOM 3431 C C . ALA A 1 428 ? 19.409 -8.328 -20.365 1.00 97.12 428 ALA A C 1
ATOM 3433 O O . ALA A 1 428 ? 19.424 -8.847 -21.478 1.00 97.12 428 ALA A O 1
ATOM 3434 N N . ILE A 1 429 ? 20.261 -7.363 -19.996 1.00 97.31 429 ILE A N 1
ATOM 3435 C CA . ILE A 1 429 ? 21.369 -6.852 -20.823 1.00 97.31 429 ILE A CA 1
ATOM 3436 C C . ILE A 1 429 ? 22.340 -7.987 -21.163 1.00 97.31 429 ILE A C 1
ATOM 3438 O O . ILE A 1 429 ? 22.671 -8.195 -22.329 1.00 97.31 429 ILE A O 1
ATOM 3442 N N . GLU A 1 430 ? 22.748 -8.758 -20.154 1.00 95.81 430 GLU A N 1
ATOM 3443 C CA . GLU A 1 430 ? 23.700 -9.860 -20.288 1.00 95.81 430 GLU A CA 1
ATOM 3444 C C . GLU A 1 430 ? 23.226 -10.928 -21.290 1.00 95.81 430 GLU A C 1
ATOM 3446 O O . GLU A 1 430 ? 23.983 -11.363 -22.157 1.00 95.81 430 GLU A O 1
ATOM 3451 N N . VAL A 1 431 ? 21.955 -11.337 -21.205 1.00 95.44 431 VAL A N 1
ATOM 3452 C CA . VAL A 1 431 ? 21.384 -12.370 -22.088 1.00 95.44 431 VAL A CA 1
ATOM 3453 C C . VAL A 1 431 ? 20.823 -11.805 -23.394 1.00 95.44 431 VAL A C 1
ATOM 3455 O O . VAL A 1 431 ? 20.381 -12.578 -24.246 1.00 95.44 431 VAL A O 1
ATOM 3458 N N . TRP A 1 432 ? 20.844 -10.482 -23.593 1.00 95.75 432 TRP A N 1
ATOM 3459 C CA . TRP A 1 432 ? 20.230 -9.831 -24.753 1.00 95.75 432 TRP A CA 1
ATOM 3460 C C . TRP A 1 432 ? 20.745 -10.359 -26.103 1.00 95.75 432 TRP A C 1
ATOM 3462 O O . TRP A 1 432 ? 19.915 -10.653 -26.966 1.00 95.75 432 TRP A O 1
ATOM 3472 N N . PRO A 1 433 ? 22.062 -10.581 -26.317 1.00 94.31 433 PRO A N 1
ATOM 3473 C CA . PRO A 1 433 ? 22.555 -11.149 -27.575 1.00 94.31 433 PRO A CA 1
ATOM 3474 C C . PRO A 1 433 ? 21.991 -12.549 -27.865 1.00 94.31 433 PRO A C 1
ATOM 3476 O O . PRO A 1 433 ? 21.621 -12.848 -29.002 1.00 94.31 433 PRO A O 1
ATOM 3479 N N . ALA A 1 434 ? 21.866 -13.387 -26.832 1.00 95.31 434 ALA A N 1
ATOM 3480 C CA . ALA A 1 434 ? 21.284 -14.723 -26.939 1.00 95.31 434 ALA A CA 1
ATOM 3481 C C . ALA A 1 434 ? 19.776 -14.656 -27.244 1.00 95.31 434 ALA A C 1
ATOM 3483 O O . ALA A 1 434 ? 19.282 -15.379 -28.109 1.00 95.31 434 ALA A O 1
ATOM 3484 N N . VAL A 1 435 ? 19.048 -13.732 -26.607 1.00 95.00 435 VAL A N 1
ATOM 3485 C CA . VAL A 1 435 ? 17.627 -13.470 -26.898 1.00 95.00 435 VAL A CA 1
ATOM 3486 C C . VAL A 1 435 ? 17.435 -13.011 -28.344 1.00 95.00 435 VAL A C 1
ATOM 3488 O O . VAL A 1 435 ? 16.570 -13.544 -29.037 1.00 95.00 435 VAL A O 1
ATOM 3491 N N . MET A 1 436 ? 18.264 -12.087 -28.835 1.00 93.56 436 MET A N 1
ATOM 3492 C CA . MET A 1 436 ? 18.231 -11.641 -30.232 1.00 93.56 436 MET A CA 1
ATOM 3493 C C . MET A 1 436 ? 18.443 -12.811 -31.200 1.00 93.56 436 MET A C 1
ATOM 3495 O O . MET A 1 436 ? 17.677 -12.961 -32.151 1.00 93.56 436 MET A O 1
ATOM 3499 N N . ALA A 1 437 ? 19.443 -13.665 -30.949 1.00 93.56 437 ALA A N 1
ATOM 3500 C CA . ALA A 1 437 ? 19.708 -14.848 -31.769 1.00 93.56 437 ALA A CA 1
ATOM 3501 C C . ALA A 1 437 ? 18.512 -15.816 -31.784 1.00 93.56 437 ALA A C 1
ATOM 3503 O O . ALA A 1 437 ? 18.103 -16.274 -32.853 1.00 93.56 437 ALA A O 1
ATOM 3504 N N . TYR A 1 438 ? 17.903 -16.057 -30.621 1.00 93.38 438 TYR A N 1
ATOM 3505 C CA . TYR A 1 438 ? 16.708 -16.887 -30.476 1.00 93.38 438 TYR A CA 1
ATOM 3506 C C . TYR A 1 438 ? 15.521 -16.355 -31.279 1.00 93.38 438 TYR A C 1
ATOM 3508 O O . TYR A 1 438 ? 14.993 -17.065 -32.136 1.00 93.38 438 TYR A O 1
ATOM 3516 N N . ILE A 1 439 ? 15.157 -15.081 -31.110 1.00 93.31 439 ILE A N 1
ATOM 3517 C CA . ILE A 1 439 ? 14.053 -14.468 -31.863 1.00 93.31 439 ILE A CA 1
ATOM 3518 C C . ILE A 1 439 ? 14.347 -14.437 -33.372 1.00 93.31 439 ILE A C 1
ATOM 3520 O O . ILE A 1 439 ? 13.453 -14.672 -34.188 1.00 93.31 439 ILE A O 1
ATOM 3524 N N . HIS A 1 440 ? 15.594 -14.181 -33.772 1.00 91.19 440 HIS A N 1
ATOM 3525 C CA . HIS A 1 440 ? 15.991 -14.189 -35.180 1.00 91.19 440 HIS A CA 1
ATOM 3526 C C . HIS A 1 440 ? 15.930 -15.578 -35.815 1.00 91.19 440 HIS A C 1
ATOM 3528 O O . HIS A 1 440 ? 15.547 -15.678 -36.981 1.00 91.19 440 HIS A O 1
ATOM 3534 N N . SER A 1 441 ? 16.248 -16.643 -35.074 1.00 90.50 441 SER A N 1
ATOM 3535 C CA . SER A 1 441 ? 16.137 -18.017 -35.578 1.00 90.50 441 SER A CA 1
ATOM 3536 C C . SER A 1 441 ? 14.701 -18.357 -35.993 1.00 90.50 441 SER A C 1
ATOM 3538 O O . SER A 1 441 ? 14.483 -18.974 -37.035 1.00 90.50 441 SER A O 1
ATOM 3540 N N . HIS A 1 442 ? 13.710 -17.830 -35.270 1.00 89.38 442 HIS A N 1
ATOM 3541 C CA . HIS A 1 442 ? 12.299 -18.043 -35.573 1.00 89.38 442 HIS A CA 1
ATOM 3542 C C . HIS A 1 442 ? 11.820 -17.340 -36.847 1.00 89.38 442 HIS A C 1
ATOM 3544 O O . HIS A 1 442 ? 10.797 -17.737 -37.396 1.00 89.38 442 HIS A O 1
ATOM 3550 N N . LYS A 1 443 ? 12.551 -16.343 -37.372 1.00 82.19 443 LYS A N 1
ATOM 3551 C CA . LYS A 1 443 ? 12.233 -15.744 -38.684 1.00 82.19 443 LYS A CA 1
ATOM 3552 C C . LYS A 1 443 ? 12.378 -16.753 -39.830 1.00 82.19 443 LYS A C 1
ATOM 3554 O O . LYS A 1 443 ? 11.786 -16.551 -40.883 1.00 82.19 443 LYS A O 1
ATOM 3559 N N . LYS A 1 444 ? 13.161 -17.819 -39.625 1.00 83.81 444 LYS A N 1
ATOM 3560 C CA . LYS A 1 444 ? 13.391 -18.894 -40.601 1.00 83.81 444 LYS A CA 1
ATOM 3561 C C . LYS A 1 444 ? 12.402 -20.056 -40.458 1.00 83.81 444 LYS A C 1
ATOM 3563 O O . LYS A 1 444 ? 12.416 -20.961 -41.286 1.00 83.81 444 LYS A O 1
ATOM 3568 N N . LEU A 1 445 ? 11.570 -20.057 -39.414 1.00 84.62 445 LEU A N 1
ATOM 3569 C CA . LEU A 1 445 ? 10.588 -21.111 -39.181 1.00 84.62 445 LEU A CA 1
ATOM 3570 C C . LEU A 1 445 ? 9.294 -20.853 -39.975 1.00 84.62 445 LEU A C 1
ATOM 3572 O O . LEU A 1 445 ? 8.929 -19.697 -40.202 1.00 84.62 445 LEU A O 1
ATOM 3576 N N . PRO A 1 446 ? 8.549 -21.911 -40.349 1.00 84.69 446 PRO A N 1
ATOM 3577 C CA . PRO A 1 446 ? 7.190 -21.770 -40.865 1.00 84.69 446 PRO A CA 1
ATOM 3578 C C . PRO A 1 446 ? 6.311 -20.985 -39.884 1.00 84.69 446 PRO A C 1
ATOM 3580 O O . PRO A 1 446 ? 6.436 -21.163 -38.672 1.00 84.69 446 PRO A O 1
ATOM 3583 N N . LYS A 1 447 ? 5.369 -20.173 -40.389 1.00 80.00 447 LYS A N 1
ATOM 3584 C CA . LYS A 1 447 ? 4.470 -19.349 -39.550 1.00 80.00 447 LYS A CA 1
ATOM 3585 C C . LYS A 1 447 ? 3.748 -20.155 -38.461 1.00 80.00 447 LYS A C 1
ATOM 3587 O O . LYS A 1 447 ? 3.534 -19.627 -37.377 1.00 80.00 447 LYS A O 1
ATOM 3592 N N . SER A 1 448 ? 3.426 -21.423 -38.726 1.00 79.44 448 SER A N 1
ATOM 3593 C CA . SER A 1 448 ? 2.786 -22.341 -37.772 1.00 79.44 448 SER A CA 1
ATOM 3594 C C . SER A 1 448 ? 3.660 -22.716 -36.568 1.00 79.44 448 SER A C 1
ATOM 3596 O O . SER A 1 448 ? 3.125 -23.115 -35.539 1.00 79.44 448 SER A O 1
ATOM 3598 N N . LYS A 1 449 ? 4.989 -22.584 -36.673 1.00 78.81 449 LYS A N 1
ATOM 3599 C CA . LYS A 1 449 ? 5.959 -22.928 -35.618 1.00 78.81 449 LYS A CA 1
ATOM 3600 C C . LYS A 1 449 ? 6.488 -21.713 -34.849 1.00 78.81 449 LYS A C 1
ATOM 3602 O O . LYS A 1 449 ? 7.237 -21.882 -33.892 1.00 78.81 449 LYS A O 1
ATOM 3607 N N . VAL A 1 450 ? 6.122 -20.492 -35.244 1.00 84.69 450 VAL A N 1
ATOM 3608 C CA . VAL A 1 450 ? 6.533 -19.275 -34.531 1.00 84.69 450 VAL A CA 1
ATOM 3609 C C . VAL A 1 450 ? 5.626 -19.075 -33.312 1.00 84.69 450 VAL A C 1
ATOM 3611 O O . VAL A 1 450 ? 4.407 -19.037 -33.479 1.00 84.69 450 VAL A O 1
ATOM 3614 N N . PRO A 1 451 ? 6.173 -18.899 -32.094 1.00 85.88 451 PRO A N 1
ATOM 3615 C CA . PRO A 1 451 ? 5.347 -18.648 -30.919 1.00 85.88 451 PRO A CA 1
ATOM 3616 C C . PRO A 1 451 ? 4.475 -17.392 -31.080 1.00 85.88 451 PRO A C 1
ATOM 3618 O O . PRO A 1 451 ? 4.939 -16.351 -31.541 1.00 85.88 451 PRO A O 1
ATOM 3621 N N . THR A 1 452 ? 3.212 -17.470 -30.658 1.00 88.56 452 THR A N 1
ATOM 3622 C CA . THR A 1 452 ? 2.231 -16.368 -30.754 1.00 88.56 452 THR A CA 1
ATOM 3623 C C . THR A 1 452 ? 1.808 -15.812 -29.393 1.00 88.56 452 THR A C 1
ATOM 3625 O O . THR A 1 452 ? 0.918 -14.967 -29.317 1.00 88.56 452 THR A O 1
ATOM 3628 N N . SER A 1 453 ? 2.440 -16.253 -28.297 1.00 90.62 453 SER A N 1
ATOM 3629 C CA . SER A 1 453 ? 2.097 -15.776 -26.953 1.00 90.62 453 SER A CA 1
ATOM 3630 C C . SER A 1 453 ? 2.348 -14.272 -26.810 1.00 90.62 453 SER A C 1
ATOM 3632 O O . SER A 1 453 ? 3.329 -13.746 -27.335 1.00 90.62 453 SER A O 1
ATOM 3634 N N . ALA A 1 454 ? 1.511 -13.581 -26.030 1.00 93.00 454 ALA A N 1
ATOM 3635 C CA . ALA A 1 454 ? 1.651 -12.139 -25.800 1.00 93.00 454 ALA A CA 1
ATOM 3636 C C . ALA A 1 454 ? 3.058 -11.754 -25.302 1.00 93.00 454 ALA A C 1
ATOM 3638 O O . ALA A 1 454 ? 3.653 -10.803 -25.798 1.00 93.00 454 ALA A O 1
ATOM 3639 N N . SER A 1 455 ? 3.633 -12.547 -24.390 1.00 93.19 455 SER A N 1
ATOM 3640 C CA . SER A 1 455 ? 5.007 -12.360 -23.906 1.00 93.19 455 SER A CA 1
ATOM 3641 C C . SER A 1 455 ? 6.048 -12.448 -25.024 1.00 93.19 455 SER A C 1
ATOM 3643 O O . SER A 1 455 ? 6.956 -11.625 -25.095 1.00 93.19 455 SER A O 1
ATOM 3645 N N . TYR A 1 456 ? 5.898 -13.402 -25.942 1.00 93.44 456 TYR A N 1
ATOM 3646 C CA . TYR A 1 456 ? 6.803 -13.546 -27.073 1.00 93.44 456 TYR A CA 1
ATOM 3647 C C . TYR A 1 456 ? 6.688 -12.361 -28.034 1.00 93.44 456 TYR A C 1
ATOM 3649 O O . TYR A 1 456 ? 7.706 -11.831 -28.468 1.00 93.44 456 TYR A O 1
ATOM 3657 N N . LEU A 1 457 ? 5.467 -11.906 -28.328 1.00 94.50 457 LEU A N 1
ATOM 3658 C CA . LEU A 1 457 ? 5.236 -10.747 -29.193 1.00 94.50 457 LEU A CA 1
ATOM 3659 C C . LEU A 1 457 ? 5.836 -9.462 -28.605 1.00 94.50 457 LEU A C 1
ATOM 3661 O O . LEU A 1 457 ? 6.451 -8.693 -29.341 1.00 94.50 457 LEU A O 1
ATOM 3665 N N . THR A 1 458 ? 5.732 -9.258 -27.289 1.00 96.25 458 THR A N 1
ATOM 3666 C CA . THR A 1 458 ? 6.376 -8.130 -26.598 1.00 96.25 458 THR A CA 1
ATOM 3667 C C . THR A 1 458 ? 7.897 -8.189 -26.718 1.00 96.25 458 THR A C 1
ATOM 3669 O O . THR A 1 458 ? 8.516 -7.188 -27.072 1.00 96.25 458 THR A O 1
ATOM 3672 N N . VAL A 1 459 ? 8.506 -9.359 -26.482 1.00 95.38 459 VAL A N 1
ATOM 3673 C CA . VAL A 1 459 ? 9.961 -9.540 -26.635 1.00 95.38 459 VAL A CA 1
ATOM 3674 C C . VAL A 1 459 ? 10.381 -9.322 -28.086 1.00 95.38 459 VAL A C 1
ATOM 3676 O O . VAL A 1 459 ? 11.330 -8.589 -28.339 1.00 95.38 459 VAL A O 1
ATOM 3679 N N . LYS A 1 460 ? 9.642 -9.880 -29.050 1.00 94.25 460 LYS A N 1
ATOM 3680 C CA . LYS A 1 460 ? 9.890 -9.681 -30.481 1.00 94.25 460 LYS A CA 1
ATOM 3681 C C . LYS A 1 460 ? 9.857 -8.195 -30.851 1.00 94.25 460 LYS A C 1
ATOM 3683 O O . LYS A 1 460 ? 10.795 -7.712 -31.476 1.00 94.25 460 LYS A O 1
ATOM 3688 N N . LYS A 1 461 ? 8.846 -7.449 -30.403 1.00 94.06 461 LYS A N 1
ATOM 3689 C CA . LYS A 1 461 ? 8.765 -6.000 -30.631 1.00 94.06 461 LYS A CA 1
ATOM 3690 C C . LYS A 1 461 ? 9.953 -5.253 -30.013 1.00 94.06 461 LYS A C 1
ATOM 3692 O O . LYS A 1 461 ? 10.495 -4.351 -30.639 1.00 94.06 461 LYS A O 1
ATOM 3697 N N . ALA A 1 462 ? 10.397 -5.651 -28.820 1.00 95.00 462 ALA A N 1
ATOM 3698 C CA . ALA A 1 462 ? 11.590 -5.079 -28.196 1.00 95.00 462 ALA A CA 1
ATOM 3699 C C . ALA A 1 462 ? 12.873 -5.370 -29.000 1.00 95.00 462 ALA A C 1
ATOM 3701 O O . ALA A 1 462 ? 13.734 -4.504 -29.099 1.00 95.00 462 ALA A O 1
ATOM 3702 N N . THR A 1 463 ? 12.989 -6.545 -29.636 1.00 93.12 463 THR A N 1
ATOM 3703 C CA . THR A 1 463 ? 14.120 -6.858 -30.538 1.00 93.12 463 THR A CA 1
ATOM 3704 C C . THR A 1 463 ? 14.112 -6.065 -31.848 1.00 93.12 463 THR A C 1
ATOM 3706 O O . THR A 1 463 ? 15.146 -5.955 -32.505 1.00 93.12 463 THR A O 1
ATOM 3709 N N . GLU A 1 464 ? 12.958 -5.521 -32.240 1.00 91.56 464 GLU A N 1
ATOM 3710 C CA . GLU A 1 464 ? 12.797 -4.689 -33.438 1.00 91.56 464 GLU A CA 1
ATOM 3711 C C . GLU A 1 464 ? 13.129 -3.210 -33.175 1.00 91.56 464 GLU A C 1
ATOM 3713 O O . GLU A 1 464 ? 13.386 -2.480 -34.129 1.00 91.56 464 GLU A O 1
ATOM 3718 N N . ASP A 1 465 ? 13.170 -2.770 -31.910 1.00 91.25 465 ASP A N 1
ATOM 3719 C CA . ASP A 1 465 ? 13.577 -1.416 -31.516 1.00 91.25 465 ASP A CA 1
ATOM 3720 C C . ASP A 1 465 ? 15.115 -1.316 -31.398 1.00 91.25 465 ASP A C 1
ATOM 3722 O O . ASP A 1 465 ? 15.701 -1.856 -30.452 1.00 91.25 465 ASP A O 1
ATOM 3726 N N . PRO A 1 466 ? 15.802 -0.584 -32.301 1.00 90.81 466 PRO A N 1
ATOM 3727 C CA . PRO A 1 466 ? 17.259 -0.456 -32.272 1.00 90.81 466 PRO A CA 1
ATOM 3728 C C . PRO A 1 466 ? 17.791 0.239 -31.012 1.00 90.81 466 PRO A C 1
ATOM 3730 O O . PRO A 1 466 ? 18.955 0.050 -30.664 1.00 90.81 466 PRO A O 1
ATOM 3733 N N . LEU A 1 467 ? 16.957 1.032 -30.329 1.00 93.31 467 LEU A N 1
ATOM 3734 C CA . LEU A 1 467 ? 17.317 1.778 -29.124 1.00 93.31 467 LEU A CA 1
ATOM 3735 C C . LEU A 1 467 ? 16.983 1.025 -27.832 1.00 93.31 467 LEU A C 1
ATOM 3737 O O . LEU A 1 467 ? 17.350 1.501 -26.760 1.00 93.31 467 LEU A O 1
ATOM 3741 N N . PHE A 1 468 ? 16.335 -0.145 -27.893 1.00 95.12 468 PHE A N 1
ATOM 3742 C CA . PHE A 1 468 ? 15.884 -0.859 -26.694 1.00 95.12 468 PHE A CA 1
ATOM 3743 C C . PHE A 1 468 ? 17.019 -1.136 -25.702 1.00 95.12 468 PHE A C 1
ATOM 3745 O O . PHE A 1 468 ? 16.864 -0.911 -24.504 1.00 95.12 468 PHE A O 1
ATOM 3752 N N . LEU A 1 469 ? 18.187 -1.563 -26.194 1.00 95.56 469 LEU A N 1
ATOM 3753 C CA . LEU A 1 469 ? 19.335 -1.824 -25.325 1.00 95.56 469 LEU A CA 1
ATOM 3754 C C . LEU A 1 469 ? 19.860 -0.537 -24.666 1.00 95.56 469 LEU A C 1
ATOM 3756 O O . LEU A 1 469 ? 20.214 -0.565 -23.495 1.00 95.56 469 LEU A O 1
ATOM 3760 N N . ALA A 1 470 ? 19.846 0.599 -25.374 1.00 96.25 470 ALA A N 1
ATOM 3761 C CA . ALA A 1 470 ? 20.206 1.892 -24.790 1.00 96.25 470 ALA A CA 1
ATOM 3762 C C . ALA A 1 470 ? 19.189 2.336 -23.722 1.00 96.25 470 ALA A C 1
ATOM 3764 O O . ALA A 1 470 ? 19.585 2.809 -22.660 1.00 96.25 470 ALA A O 1
ATOM 3765 N N . LYS A 1 471 ? 17.887 2.119 -23.954 1.00 97.38 471 LYS A N 1
ATOM 3766 C CA . LYS A 1 471 ? 16.825 2.373 -22.964 1.00 97.38 471 LYS A CA 1
ATOM 3767 C C . LYS A 1 471 ? 17.001 1.515 -21.709 1.00 97.38 471 LYS A C 1
ATOM 3769 O O . LYS A 1 471 ? 16.884 2.020 -20.596 1.00 97.38 471 LYS A O 1
ATOM 3774 N N . LEU A 1 472 ? 17.332 0.235 -21.880 1.00 97.19 472 LEU A N 1
ATOM 3775 C CA . LEU A 1 472 ? 17.556 -0.696 -20.775 1.00 97.19 472 LEU A CA 1
ATOM 3776 C C . LEU A 1 472 ? 18.839 -0.378 -19.983 1.00 97.19 472 LEU A C 1
ATOM 3778 O O . LEU A 1 472 ? 18.832 -0.439 -18.755 1.00 97.19 472 LEU A O 1
ATOM 3782 N N . GLU A 1 473 ? 19.916 0.021 -20.659 1.00 97.94 473 GLU A N 1
ATOM 3783 C CA . GLU A 1 473 ? 21.146 0.500 -20.012 1.00 97.94 473 GLU A CA 1
ATOM 3784 C C . GLU A 1 473 ? 20.917 1.795 -19.228 1.00 97.94 473 GLU A C 1
ATOM 3786 O O . GLU A 1 473 ? 21.415 1.938 -18.109 1.00 97.94 473 GLU A O 1
ATOM 3791 N N . PHE A 1 474 ? 20.104 2.711 -19.764 1.00 98.19 474 PHE A N 1
ATOM 3792 C CA . PHE A 1 474 ? 19.732 3.933 -19.057 1.00 98.19 474 PHE A CA 1
ATOM 3793 C C . PHE A 1 474 ? 18.847 3.646 -17.838 1.00 98.19 474 PHE A C 1
ATOM 3795 O O . PHE A 1 474 ? 19.069 4.212 -16.768 1.00 98.19 474 PHE A O 1
ATOM 3802 N N . PHE A 1 475 ? 17.894 2.717 -17.957 1.00 97.62 475 PHE A N 1
ATOM 3803 C CA . PHE A 1 475 ? 17.119 2.220 -16.820 1.00 97.62 475 PHE A CA 1
ATOM 3804 C C . PHE A 1 475 ? 18.043 1.699 -15.708 1.00 97.62 475 PHE A C 1
ATOM 3806 O O . PHE A 1 475 ? 17.914 2.101 -14.551 1.00 97.62 475 PHE A O 1
ATOM 3813 N N . ALA A 1 476 ? 19.023 0.860 -16.058 1.00 97.69 476 ALA A N 1
ATOM 3814 C CA . ALA A 1 476 ? 19.997 0.337 -15.103 1.00 97.69 476 ALA A CA 1
ATOM 3815 C C . ALA A 1 476 ? 20.909 1.440 -14.530 1.00 97.69 476 ALA A C 1
ATOM 3817 O O . ALA A 1 476 ? 21.256 1.400 -13.353 1.00 97.69 476 ALA A O 1
ATOM 3818 N N . PHE A 1 477 ? 21.265 2.458 -15.320 1.00 97.62 477 PHE A N 1
ATOM 3819 C CA . PHE A 1 477 ? 22.008 3.633 -14.855 1.00 97.62 477 PHE A CA 1
ATOM 3820 C C . PHE A 1 477 ? 21.268 4.402 -13.760 1.00 97.62 477 PHE A C 1
ATOM 3822 O O . PHE A 1 477 ? 21.861 4.681 -12.719 1.00 97.62 477 PHE A O 1
ATOM 3829 N N . VAL A 1 478 ? 19.978 4.683 -13.943 1.00 97.31 478 VAL A N 1
ATOM 3830 C CA . VAL A 1 478 ? 19.172 5.376 -12.925 1.00 97.31 478 VAL A CA 1
ATOM 3831 C C . VAL A 1 478 ? 18.972 4.495 -11.691 1.00 97.31 478 VAL A C 1
ATOM 3833 O O . VAL A 1 478 ? 19.159 4.958 -10.566 1.00 97.31 478 VAL A O 1
ATOM 3836 N N . ALA A 1 479 ? 18.678 3.205 -11.879 1.00 96.62 479 ALA A N 1
ATOM 3837 C CA . ALA A 1 479 ? 18.532 2.266 -10.769 1.00 96.62 479 ALA A CA 1
ATOM 3838 C C . ALA A 1 479 ? 19.828 2.131 -9.942 1.00 96.62 479 ALA A C 1
ATOM 3840 O O . ALA A 1 479 ? 19.759 2.094 -8.715 1.00 96.62 479 ALA A O 1
ATOM 3841 N N . ARG A 1 480 ? 21.011 2.142 -10.577 1.00 95.94 480 ARG A N 1
ATOM 3842 C CA . ARG A 1 480 ? 22.317 2.150 -9.886 1.00 95.94 480 ARG A CA 1
ATOM 3843 C C . ARG A 1 480 ? 22.519 3.374 -9.000 1.00 95.94 480 ARG A C 1
ATOM 3845 O O . ARG A 1 480 ? 23.120 3.235 -7.944 1.00 95.94 480 ARG A O 1
ATOM 3852 N N . GLN A 1 481 ? 22.017 4.542 -9.397 1.00 94.75 481 GLN A N 1
ATOM 3853 C CA . GLN A 1 481 ? 22.108 5.749 -8.570 1.00 94.75 481 GLN A CA 1
ATOM 3854 C C . GLN A 1 481 ? 21.149 5.716 -7.372 1.00 94.75 481 GLN A C 1
ATOM 3856 O O . GLN A 1 481 ? 21.466 6.247 -6.315 1.00 94.75 481 GLN A O 1
ATOM 3861 N N . LEU A 1 482 ? 19.988 5.075 -7.521 1.00 95.00 482 LEU A N 1
ATOM 3862 C CA . LEU A 1 482 ? 18.971 4.980 -6.468 1.00 95.00 482 LEU A CA 1
ATOM 3863 C C . LEU A 1 482 ? 19.217 3.840 -5.468 1.00 95.00 482 LEU A C 1
ATOM 3865 O O . LEU A 1 482 ? 18.762 3.911 -4.329 1.00 95.00 482 LEU A O 1
ATOM 3869 N N . LYS A 1 483 ? 19.907 2.774 -5.884 1.00 92.69 483 LYS A N 1
ATOM 3870 C CA . LYS A 1 483 ? 20.108 1.554 -5.088 1.00 92.69 483 LYS A CA 1
ATOM 3871 C C . LYS A 1 483 ? 20.853 1.761 -3.760 1.00 92.69 483 LYS A C 1
ATOM 3873 O O . LYS A 1 483 ? 20.366 1.206 -2.775 1.00 92.69 483 LYS A O 1
ATOM 3878 N N . PRO A 1 484 ? 21.938 2.560 -3.671 1.00 91.81 484 PRO A N 1
ATOM 3879 C CA . PRO A 1 484 ? 22.653 2.765 -2.408 1.00 91.81 484 PRO A CA 1
ATOM 3880 C C . PRO A 1 484 ? 21.750 3.290 -1.286 1.00 91.81 484 PRO A C 1
ATOM 3882 O O . PRO A 1 484 ? 21.833 2.823 -0.153 1.00 91.81 484 PRO A O 1
ATOM 3885 N N . PHE A 1 485 ? 20.813 4.186 -1.617 1.00 91.12 485 PHE A N 1
ATOM 3886 C CA . PHE A 1 485 ? 19.822 4.680 -0.662 1.00 91.12 485 PHE A CA 1
ATOM 3887 C C . PHE A 1 485 ? 18.931 3.557 -0.117 1.00 91.12 485 PHE A C 1
ATOM 3889 O O . PHE A 1 485 ? 18.551 3.575 1.044 1.00 91.12 485 PHE A O 1
ATOM 3896 N N . LEU A 1 486 ? 18.578 2.555 -0.921 1.00 87.62 486 LEU A N 1
ATOM 3897 C CA . LEU A 1 486 ? 17.777 1.441 -0.415 1.00 87.62 486 LEU A CA 1
ATOM 3898 C C . LEU A 1 486 ? 18.593 0.535 0.505 1.00 87.62 486 LEU A C 1
ATOM 3900 O O . LEU A 1 486 ? 18.104 0.150 1.560 1.00 87.62 486 LEU A O 1
ATOM 3904 N N . GLU A 1 487 ? 19.830 0.223 0.124 1.00 86.69 487 GLU A N 1
ATOM 3905 C CA . GLU A 1 487 ? 20.699 -0.691 0.874 1.00 86.69 487 GLU A CA 1
ATOM 3906 C C . GLU A 1 487 ? 21.010 -0.164 2.279 1.00 86.69 487 GLU A C 1
ATOM 3908 O O . GLU A 1 487 ? 20.950 -0.925 3.242 1.00 86.69 487 GLU A O 1
ATOM 3913 N N . VAL A 1 488 ? 21.247 1.145 2.419 1.00 86.56 488 VAL A N 1
ATOM 3914 C CA . VAL A 1 488 ? 21.523 1.786 3.717 1.00 86.56 488 VAL A CA 1
ATOM 3915 C C . VAL A 1 488 ? 20.309 1.742 4.656 1.00 86.56 488 VAL A C 1
ATOM 3917 O O . VAL A 1 488 ? 20.464 1.576 5.862 1.00 86.56 488 VAL A O 1
ATOM 3920 N N . PHE A 1 489 ? 19.088 1.857 4.124 1.00 86.94 489 PHE A N 1
ATOM 3921 C CA . PHE A 1 489 ? 17.858 1.964 4.924 1.00 86.94 489 PHE A CA 1
ATOM 3922 C C . PHE A 1 489 ? 17.078 0.639 5.038 1.00 86.94 489 PHE A C 1
ATOM 3924 O O . PHE A 1 489 ? 15.991 0.605 5.617 1.00 86.94 489 PHE A O 1
ATOM 3931 N N . GLN A 1 490 ? 17.619 -0.473 4.529 1.00 80.94 490 GLN A N 1
ATOM 3932 C CA . GLN A 1 490 ? 17.076 -1.829 4.704 1.00 80.94 490 GLN A CA 1
ATOM 3933 C C . GLN A 1 490 ? 17.513 -2.472 6.039 1.00 80.94 490 GLN A C 1
ATOM 3935 O O . GLN A 1 490 ? 17.845 -3.653 6.106 1.00 80.94 490 GLN A O 1
ATOM 3940 N N . THR A 1 491 ? 17.461 -1.715 7.135 1.00 81.75 491 THR A N 1
ATOM 3941 C CA . THR A 1 491 ? 17.914 -2.131 8.476 1.00 81.75 491 THR A CA 1
ATOM 3942 C C . THR A 1 491 ? 16.820 -1.918 9.538 1.00 81.75 491 THR A C 1
ATOM 3944 O O . THR A 1 491 ? 15.757 -1.376 9.245 1.00 81.75 491 THR A O 1
ATOM 3947 N N . ASP A 1 492 ? 16.994 -2.450 10.751 1.00 78.06 492 ASP A N 1
ATOM 3948 C CA . ASP A 1 492 ? 16.246 -2.030 11.957 1.00 78.06 492 ASP A CA 1
ATOM 3949 C C . ASP A 1 492 ? 17.033 -1.067 12.852 1.00 78.06 492 ASP A C 1
ATOM 3951 O O . ASP A 1 492 ? 16.489 -0.600 13.853 1.00 78.06 492 ASP A O 1
ATOM 3955 N N . ALA A 1 493 ? 18.280 -0.744 12.505 1.00 87.19 493 ALA A N 1
ATOM 3956 C CA . ALA A 1 493 ? 19.045 0.271 13.216 1.00 87.19 493 ALA A CA 1
ATOM 3957 C C . ALA A 1 493 ? 18.361 1.653 13.114 1.00 87.19 493 ALA A C 1
ATOM 3959 O O . ALA A 1 493 ? 17.693 1.933 12.117 1.00 87.19 493 ALA A O 1
ATOM 3960 N N . PRO A 1 494 ? 18.518 2.557 14.094 1.00 90.06 494 PRO A N 1
ATOM 3961 C CA . PRO A 1 494 ? 17.937 3.898 14.011 1.00 90.06 494 PRO A CA 1
ATOM 3962 C C . PRO A 1 494 ? 18.582 4.749 12.897 1.00 90.06 494 PRO A C 1
ATOM 3964 O O . PRO A 1 494 ? 19.646 5.331 13.089 1.00 90.06 494 PRO A O 1
ATOM 3967 N N . MET A 1 495 ? 17.929 4.853 11.729 1.00 91.06 495 MET A N 1
ATOM 3968 C CA . MET A 1 495 ? 18.486 5.566 10.559 1.00 91.06 495 MET A CA 1
ATOM 3969 C C . MET A 1 495 ? 17.847 6.928 10.249 1.00 91.06 495 MET A C 1
ATOM 3971 O O . MET A 1 495 ? 18.296 7.616 9.331 1.00 91.06 495 MET A O 1
ATOM 3975 N N . VAL A 1 496 ? 16.810 7.357 10.982 1.00 91.38 496 VAL A N 1
ATOM 3976 C CA . VAL A 1 496 ? 16.155 8.665 10.746 1.00 91.38 496 VAL A CA 1
ATOM 3977 C C . VAL A 1 496 ? 17.151 9.844 10.745 1.00 91.38 496 VAL A C 1
ATOM 3979 O O . VAL A 1 496 ? 17.018 10.688 9.855 1.00 91.38 496 VAL A O 1
ATOM 3982 N N . PRO A 1 497 ? 18.171 9.909 11.634 1.00 93.38 497 PRO A N 1
ATOM 3983 C CA . PRO A 1 497 ? 19.170 10.989 11.625 1.00 93.38 497 PRO A CA 1
ATOM 3984 C C . PRO A 1 497 ? 19.907 11.166 10.291 1.00 93.38 497 PRO A C 1
ATOM 3986 O O . PRO A 1 497 ? 20.227 12.287 9.895 1.00 93.38 497 PRO A O 1
ATOM 3989 N N . PHE A 1 498 ? 20.106 10.076 9.547 1.00 92.12 498 PHE A N 1
ATOM 3990 C CA . PHE A 1 498 ? 20.830 10.075 8.274 1.00 92.12 498 PHE A CA 1
ATOM 3991 C C . PHE A 1 498 ? 19.911 10.286 7.061 1.00 92.12 498 PHE A C 1
ATOM 3993 O O . PHE A 1 498 ? 20.377 10.659 5.982 1.00 92.12 498 PHE A O 1
ATOM 4000 N N . LEU A 1 499 ? 18.592 10.111 7.225 1.00 91.00 499 LEU A N 1
ATOM 4001 C CA . LEU A 1 499 ? 17.602 10.129 6.140 1.00 91.00 499 LEU A CA 1
ATOM 4002 C C . LEU A 1 499 ? 17.675 11.392 5.282 1.00 91.00 499 LEU A C 1
ATOM 4004 O O . LEU A 1 499 ? 17.637 11.317 4.054 1.00 91.00 499 LEU A O 1
ATOM 4008 N N . ALA A 1 500 ? 17.803 12.557 5.918 1.00 90.81 500 ALA A N 1
ATOM 4009 C CA . ALA A 1 500 ? 17.843 13.818 5.195 1.00 90.81 500 ALA A CA 1
ATOM 4010 C C . ALA A 1 500 ? 19.116 13.983 4.348 1.00 90.81 500 ALA A C 1
ATOM 4012 O O . ALA A 1 500 ? 19.042 14.467 3.219 1.00 90.81 500 ALA A O 1
ATOM 4013 N N . LYS A 1 501 ? 20.274 13.580 4.882 1.00 89.69 501 LYS A N 1
ATOM 4014 C CA . LYS A 1 501 ? 21.578 13.659 4.207 1.00 89.69 501 LYS A CA 1
ATOM 4015 C C . LYS A 1 501 ? 21.635 12.702 3.016 1.00 89.69 501 LYS A C 1
ATOM 4017 O O . LYS A 1 501 ? 21.965 13.121 1.909 1.00 89.69 501 LYS A O 1
ATOM 4022 N N . GLU A 1 502 ? 21.238 11.452 3.225 1.00 91.38 502 GLU A N 1
ATOM 4023 C CA . GLU A 1 502 ? 21.277 10.409 2.196 1.00 91.38 502 GLU A CA 1
ATOM 4024 C C . GLU A 1 502 ? 20.296 10.689 1.051 1.00 91.38 502 GLU A C 1
ATOM 4026 O O . GLU A 1 502 ? 20.643 10.570 -0.128 1.00 91.38 502 GLU A O 1
ATOM 4031 N N . LEU A 1 503 ? 19.084 11.159 1.371 1.00 90.38 503 LEU A N 1
ATOM 4032 C CA . LEU A 1 503 ? 18.105 11.525 0.349 1.00 90.38 503 LEU A CA 1
ATOM 4033 C C . LEU A 1 503 ? 18.531 12.776 -0.434 1.00 90.38 503 LEU A C 1
ATOM 4035 O O . LEU A 1 503 ? 18.347 12.828 -1.650 1.00 90.38 503 LEU A O 1
ATOM 4039 N N . GLN A 1 504 ? 19.140 13.762 0.238 1.00 90.12 504 GLN A N 1
ATOM 4040 C CA . GLN A 1 504 ? 19.723 14.939 -0.412 1.00 90.12 504 GLN A CA 1
ATOM 4041 C C . GLN A 1 504 ? 20.851 14.541 -1.374 1.00 90.12 504 GLN A C 1
ATOM 4043 O O . GLN A 1 504 ? 20.868 15.017 -2.511 1.00 90.12 504 GLN A O 1
ATOM 4048 N N . SER A 1 505 ? 21.760 13.661 -0.947 1.00 91.25 505 SER A N 1
ATOM 4049 C CA . SER A 1 505 ? 22.867 13.155 -1.769 1.00 91.25 505 SER A CA 1
ATOM 4050 C C . SER A 1 505 ? 22.349 12.429 -3.015 1.00 91.25 505 SER A C 1
ATOM 4052 O O . SER A 1 505 ? 22.721 12.768 -4.139 1.00 91.25 505 SER A O 1
ATOM 4054 N N . THR A 1 506 ? 21.387 11.521 -2.826 1.00 92.94 506 THR A N 1
ATOM 4055 C CA . THR A 1 506 ? 20.759 10.742 -3.906 1.00 92.94 506 THR A CA 1
ATOM 4056 C C . THR A 1 506 ? 20.085 11.643 -4.946 1.00 92.94 506 THR A C 1
ATOM 4058 O O . THR A 1 506 ? 20.307 11.496 -6.149 1.00 92.94 506 THR A O 1
ATOM 4061 N N . LEU A 1 507 ? 19.286 12.617 -4.496 1.00 93.12 507 LEU A N 1
ATOM 4062 C CA . LEU A 1 507 ? 18.639 13.593 -5.376 1.00 93.12 507 LEU A CA 1
ATOM 4063 C C . LEU A 1 507 ? 19.657 14.467 -6.114 1.00 93.12 507 LEU A C 1
ATOM 4065 O O . LEU A 1 507 ? 19.510 14.693 -7.312 1.00 93.12 507 LEU A O 1
ATOM 4069 N N . THR A 1 508 ? 20.688 14.948 -5.419 1.00 92.88 508 THR A N 1
ATOM 4070 C CA . THR A 1 508 ? 21.724 15.801 -6.022 1.00 92.88 508 THR A CA 1
ATOM 4071 C C . THR A 1 508 ? 22.492 15.044 -7.105 1.00 92.88 508 THR A C 1
ATOM 4073 O O . THR A 1 508 ? 22.730 15.607 -8.172 1.00 92.88 508 THR A O 1
ATOM 4076 N N . GLY A 1 509 ? 22.799 13.760 -6.879 1.00 93.75 509 GLY A N 1
ATOM 4077 C CA . GLY A 1 509 ? 23.401 12.876 -7.880 1.00 93.75 509 GLY A CA 1
ATOM 4078 C C . GLY A 1 509 ? 22.567 12.801 -9.159 1.00 93.75 509 GLY A C 1
ATOM 4079 O O . GLY A 1 509 ? 23.061 13.150 -10.231 1.00 93.75 509 GLY A O 1
ATOM 4080 N N . LEU A 1 510 ? 21.274 12.482 -9.039 1.00 95.94 510 LEU A N 1
ATOM 4081 C CA . LEU A 1 510 ? 20.367 12.409 -10.190 1.00 95.94 510 LEU A CA 1
ATOM 4082 C C . LEU A 1 510 ? 20.198 13.748 -10.917 1.00 95.94 510 LEU A C 1
ATOM 4084 O O . LEU A 1 510 ? 20.219 13.793 -12.147 1.00 95.94 510 LEU A O 1
ATOM 4088 N N . LEU A 1 511 ? 20.026 14.847 -10.177 1.00 96.56 511 LEU A N 1
ATOM 4089 C CA . LEU A 1 511 ? 19.881 16.181 -10.767 1.00 96.56 511 LEU A CA 1
ATOM 4090 C C . LEU A 1 511 ? 21.147 16.605 -11.510 1.00 96.56 511 LEU A C 1
ATOM 4092 O O . LEU A 1 511 ? 21.049 17.210 -12.575 1.00 96.56 511 LEU A O 1
ATOM 4096 N N . SER A 1 512 ? 22.330 16.252 -10.998 1.00 95.81 512 SER A N 1
ATOM 4097 C CA . SER A 1 512 ? 23.607 16.594 -11.634 1.00 95.81 512 SER A CA 1
ATOM 4098 C C . SER A 1 512 ? 23.758 16.017 -13.045 1.00 95.81 512 SER A C 1
ATOM 4100 O O . SER A 1 512 ? 24.531 16.551 -13.841 1.00 95.81 512 SER A O 1
ATOM 4102 N N . CYS A 1 513 ? 22.982 14.983 -13.391 1.00 96.50 513 CYS A N 1
ATOM 4103 C CA . CYS A 1 513 ? 22.984 14.405 -14.729 1.00 96.50 513 CYS A CA 1
ATOM 4104 C C . CYS A 1 513 ? 22.416 15.354 -15.795 1.00 96.50 513 CYS A C 1
ATOM 4106 O O . CYS A 1 513 ? 22.808 15.252 -16.959 1.00 96.50 513 CYS A O 1
ATOM 4108 N N . PHE A 1 514 ? 21.487 16.249 -15.434 1.00 97.31 514 PHE A N 1
ATOM 4109 C CA . PHE A 1 514 ? 20.727 17.040 -16.410 1.00 97.31 514 PHE A CA 1
ATOM 4110 C C . PHE A 1 514 ? 20.460 18.504 -16.021 1.00 97.31 514 PHE A C 1
ATOM 4112 O O . PHE A 1 514 ? 20.009 19.269 -16.872 1.00 97.31 514 PHE A O 1
ATOM 4119 N N . ILE A 1 515 ? 20.760 18.926 -14.792 1.00 97.12 515 ILE A N 1
ATOM 4120 C CA . ILE A 1 515 ? 20.604 20.306 -14.303 1.00 97.12 515 ILE A CA 1
ATOM 4121 C C . ILE A 1 515 ? 21.954 21.032 -14.329 1.00 97.12 515 ILE A C 1
ATOM 4123 O O . ILE A 1 515 ? 23.002 20.449 -14.046 1.00 97.12 515 ILE A O 1
ATOM 4127 N N . LYS A 1 516 ? 21.941 22.324 -14.674 1.00 96.12 516 LYS A N 1
ATOM 4128 C CA . LYS A 1 516 ? 23.131 23.187 -14.686 1.00 96.12 516 LYS A CA 1
ATOM 4129 C C . LYS A 1 516 ? 23.775 23.261 -13.299 1.00 96.12 516 LYS A C 1
ATOM 4131 O O . LYS A 1 516 ? 23.097 23.435 -12.287 1.00 96.12 516 LYS A O 1
ATOM 4136 N N . ARG A 1 517 ? 25.111 23.204 -13.258 1.00 93.44 517 ARG A N 1
ATOM 4137 C CA . ARG A 1 517 ? 25.881 23.252 -12.002 1.00 93.44 517 ARG A CA 1
ATOM 4138 C C . ARG A 1 517 ? 25.649 24.547 -11.221 1.00 93.44 517 ARG A C 1
ATOM 4140 O O . ARG A 1 517 ? 25.546 24.485 -10.000 1.00 93.44 517 ARG A O 1
ATOM 4147 N N . GLU A 1 518 ? 25.523 25.687 -11.907 1.00 93.69 518 GLU A N 1
ATOM 4148 C CA . GLU A 1 518 ? 25.220 26.970 -11.258 1.00 93.69 518 GLU A CA 1
ATOM 4149 C C . GLU A 1 518 ? 23.874 26.976 -10.518 1.00 93.69 518 GLU A C 1
ATOM 4151 O O . GLU A 1 518 ? 23.762 27.615 -9.478 1.00 93.69 518 GLU A O 1
ATOM 4156 N N . GLU A 1 519 ? 22.872 26.237 -11.001 1.00 93.12 519 GLU A N 1
ATOM 4157 C CA . GLU A 1 519 ? 21.553 26.153 -10.365 1.00 93.12 519 GLU A CA 1
ATOM 4158 C C . GLU A 1 519 ? 21.589 25.248 -9.133 1.00 93.12 519 GLU A C 1
ATOM 4160 O O . GLU A 1 519 ? 21.045 25.598 -8.087 1.00 93.12 519 GLU A O 1
ATOM 4165 N N . LEU A 1 520 ? 22.313 24.125 -9.207 1.00 91.62 520 LEU A N 1
ATOM 4166 C CA . LEU A 1 520 ? 22.517 23.248 -8.050 1.00 91.62 520 LEU A CA 1
ATOM 4167 C C . LEU A 1 520 ? 23.333 23.931 -6.946 1.00 91.62 520 LEU A C 1
ATOM 4169 O O . LEU A 1 520 ? 23.022 23.758 -5.771 1.00 91.62 520 LEU A O 1
ATOM 4173 N N . ALA A 1 521 ? 24.317 24.763 -7.301 1.00 90.69 521 ALA A N 1
ATOM 4174 C CA . ALA A 1 521 ? 25.125 25.514 -6.337 1.00 90.69 521 ALA A CA 1
ATOM 4175 C C . ALA A 1 521 ? 24.313 26.539 -5.515 1.00 90.69 521 ALA A C 1
ATOM 4177 O O . ALA A 1 521 ? 24.733 26.927 -4.422 1.00 90.69 521 ALA A O 1
ATOM 4178 N N . LYS A 1 522 ? 23.138 26.969 -6.001 1.00 90.50 522 LYS A N 1
ATOM 4179 C CA . LYS A 1 522 ? 22.222 27.851 -5.252 1.00 90.50 522 LYS A CA 1
ATOM 4180 C C . LYS A 1 522 ? 21.507 27.116 -4.111 1.00 90.50 522 LYS A C 1
ATOM 4182 O O . LYS A 1 522 ? 21.022 27.761 -3.180 1.00 90.50 522 LYS A O 1
ATOM 4187 N N . ILE A 1 523 ? 21.439 25.784 -4.158 1.00 88.50 523 ILE A N 1
ATOM 4188 C CA . ILE A 1 523 ? 20.737 24.955 -3.175 1.00 88.50 523 ILE A CA 1
ATOM 4189 C C . ILE A 1 523 ? 21.674 24.667 -2.001 1.00 88.50 523 ILE A C 1
ATOM 4191 O O . ILE A 1 523 ? 22.576 23.841 -2.094 1.00 88.50 523 ILE A O 1
ATOM 4195 N N . LYS A 1 524 ? 21.440 25.329 -0.865 1.00 83.56 524 LYS A N 1
ATOM 4196 C CA . LYS A 1 524 ? 22.264 25.173 0.346 1.00 83.56 524 LYS A CA 1
ATOM 4197 C C . LYS A 1 524 ? 21.618 24.295 1.412 1.00 83.56 524 LYS A C 1
ATOM 4199 O O . LYS A 1 524 ? 22.302 23.788 2.292 1.00 83.56 524 LYS A O 1
ATOM 4204 N N . THR A 1 525 ? 20.299 24.117 1.359 1.00 85.19 525 THR A N 1
ATOM 4205 C CA . THR A 1 525 ? 19.541 23.398 2.393 1.00 85.19 525 THR A CA 1
ATOM 4206 C C . THR A 1 525 ? 18.673 22.284 1.801 1.00 85.19 525 THR A C 1
ATOM 4208 O O . THR A 1 525 ? 18.175 22.431 0.681 1.00 85.19 525 THR A O 1
ATOM 4211 N N . PRO A 1 526 ? 18.387 21.207 2.563 1.00 85.50 526 PRO A N 1
ATOM 4212 C CA . PRO A 1 526 ? 17.492 20.141 2.105 1.00 85.50 526 PRO A CA 1
ATOM 4213 C C . PRO A 1 526 ? 16.086 20.628 1.725 1.00 85.50 526 PRO A C 1
ATOM 4215 O O . PRO A 1 526 ? 15.458 20.061 0.842 1.00 85.50 526 PRO A O 1
ATOM 4218 N N . LEU A 1 527 ? 15.593 21.697 2.364 1.00 88.25 527 LEU A N 1
ATOM 4219 C CA . LEU A 1 527 ? 14.282 22.278 2.050 1.00 88.25 527 LEU A CA 1
ATOM 4220 C C . LEU A 1 527 ? 14.293 23.099 0.752 1.00 88.25 527 LEU A C 1
ATOM 4222 O O . LEU A 1 527 ? 13.275 23.207 0.085 1.00 88.25 527 LEU A O 1
ATOM 4226 N N . GLN A 1 528 ? 15.417 23.717 0.385 1.00 89.56 528 GLN A N 1
ATOM 4227 C CA . GLN A 1 528 ? 15.518 24.391 -0.914 1.00 89.56 528 GLN A CA 1
ATOM 4228 C C . GLN A 1 528 ? 15.500 23.378 -2.059 1.00 89.56 528 GLN A C 1
ATOM 4230 O O . GLN A 1 528 ? 14.927 23.661 -3.106 1.00 89.56 528 GLN A O 1
ATOM 4235 N N . LEU A 1 529 ? 16.062 22.187 -1.837 1.00 88.12 529 LEU A N 1
ATOM 4236 C CA . LEU A 1 529 ? 16.071 21.115 -2.827 1.00 88.12 529 LEU A CA 1
ATOM 4237 C C . LEU A 1 529 ? 14.657 20.672 -3.221 1.00 88.12 529 LEU A C 1
ATOM 4239 O O . LEU A 1 529 ? 14.416 20.401 -4.389 1.00 88.12 529 LEU A O 1
ATOM 4243 N N . THR A 1 530 ? 13.712 20.642 -2.277 1.00 86.81 530 THR A N 1
ATOM 4244 C CA . THR A 1 530 ? 12.321 20.248 -2.554 1.00 86.81 530 THR A CA 1
ATOM 4245 C C . THR A 1 530 ? 11.500 21.322 -3.269 1.00 86.81 530 THR A C 1
ATOM 4247 O O . THR A 1 530 ? 10.392 21.037 -3.713 1.00 86.81 530 THR A O 1
ATOM 4250 N N . LYS A 1 531 ? 12.023 22.550 -3.378 1.00 88.94 531 LYS A N 1
ATOM 4251 C CA . LYS A 1 531 ? 11.372 23.676 -4.066 1.00 88.94 531 LYS A CA 1
ATOM 4252 C C . LYS A 1 531 ? 11.811 23.831 -5.522 1.00 88.94 531 LYS A C 1
ATOM 4254 O O . LYS A 1 531 ? 11.202 24.614 -6.242 1.00 88.94 531 LYS A O 1
ATOM 4259 N N . LEU A 1 532 ? 12.871 23.139 -5.937 1.00 91.50 532 LEU A N 1
ATOM 4260 C CA . LEU A 1 532 ? 13.304 23.110 -7.330 1.00 91.50 532 LEU A CA 1
ATOM 4261 C C . LEU A 1 532 ? 12.255 22.356 -8.158 1.00 91.50 532 LEU A C 1
ATOM 4263 O O . LEU A 1 532 ? 11.868 21.261 -7.759 1.00 91.50 532 LEU A O 1
ATOM 4267 N N . ASP A 1 533 ? 11.837 22.892 -9.308 1.00 93.25 533 ASP A N 1
ATOM 4268 C CA . ASP A 1 533 ? 11.083 22.117 -10.300 1.00 93.25 533 ASP A CA 1
ATOM 4269 C C . ASP A 1 533 ? 12.058 21.505 -11.318 1.00 93.25 533 ASP A C 1
ATOM 4271 O O . ASP A 1 533 ? 12.559 22.212 -12.196 1.00 93.25 533 ASP A O 1
ATOM 4275 N N . PRO A 1 534 ? 12.336 20.188 -11.259 1.00 94.06 534 PRO A N 1
ATOM 4276 C CA . PRO A 1 534 ? 13.283 19.564 -12.171 1.00 94.06 534 PRO A CA 1
ATOM 4277 C C . PRO A 1 534 ? 12.795 19.543 -13.624 1.00 94.06 534 PRO A C 1
ATOM 4279 O O . PRO A 1 534 ? 13.577 19.210 -14.506 1.00 94.06 534 PRO A O 1
ATOM 4282 N N . GLN A 1 535 ? 11.529 19.856 -13.919 1.00 93.75 535 GLN A N 1
ATOM 4283 C CA . GLN A 1 535 ? 11.012 19.872 -15.293 1.00 93.75 535 GLN A CA 1
ATOM 4284 C C . GLN A 1 535 ? 11.259 21.199 -16.022 1.00 93.75 535 GLN A C 1
ATOM 4286 O O . GLN A 1 535 ? 11.066 21.269 -17.240 1.00 93.75 535 GLN A O 1
ATOM 4291 N N . GLU A 1 536 ? 11.706 22.241 -15.319 1.00 94.00 536 GLU A N 1
ATOM 4292 C CA . GLU A 1 536 ? 11.945 23.546 -15.921 1.00 94.00 536 GLU A CA 1
ATOM 4293 C C . GLU A 1 536 ? 13.105 23.491 -16.931 1.00 94.00 536 GLU A C 1
ATOM 4295 O O . GLU A 1 536 ? 14.267 23.279 -16.598 1.00 94.00 536 GLU A O 1
ATOM 4300 N N . LYS A 1 537 ? 12.804 23.723 -18.212 1.00 91.81 537 LYS A N 1
ATOM 4301 C CA . LYS A 1 537 ? 13.790 23.563 -19.297 1.00 91.81 537 LYS A CA 1
ATOM 4302 C C . LYS A 1 537 ? 14.949 24.563 -19.232 1.00 91.81 537 LYS A C 1
ATOM 4304 O O . LYS A 1 537 ? 16.008 24.299 -19.794 1.00 91.81 537 LYS A O 1
ATOM 4309 N N . GLN A 1 538 ? 14.766 25.709 -18.575 1.00 93.06 538 GLN A N 1
ATOM 4310 C CA . GLN A 1 538 ? 15.771 26.780 -18.518 1.00 93.06 538 GLN A CA 1
ATOM 4311 C C . GLN A 1 538 ? 16.980 26.415 -17.652 1.00 93.06 538 GLN A C 1
ATOM 4313 O O . GLN A 1 538 ? 18.100 26.869 -17.910 1.00 93.06 538 GLN A O 1
ATOM 4318 N N . ILE A 1 539 ? 16.759 25.560 -16.655 1.00 94.50 539 ILE A N 1
ATOM 4319 C CA . ILE A 1 539 ? 17.790 25.084 -15.732 1.00 94.50 539 ILE A CA 1
ATOM 4320 C C . ILE A 1 539 ? 18.476 23.805 -16.232 1.00 94.50 539 ILE A C 1
ATOM 4322 O O . ILE A 1 539 ? 19.440 23.349 -15.619 1.00 94.50 539 ILE A O 1
ATOM 4326 N N . HIS A 1 540 ? 18.020 23.223 -17.349 1.00 96.69 540 HIS A N 1
ATOM 4327 C CA . HIS A 1 540 ? 18.609 22.013 -17.929 1.00 96.69 540 HIS A CA 1
ATOM 4328 C C . HIS A 1 540 ? 19.920 22.311 -18.658 1.00 96.69 540 HIS A C 1
ATOM 4330 O O . HIS A 1 540 ? 20.092 23.356 -19.291 1.00 96.69 540 HIS A O 1
ATOM 4336 N N . VAL A 1 541 ? 20.852 21.361 -18.614 1.00 95.81 541 VAL A N 1
ATOM 4337 C CA . VAL A 1 541 ? 22.038 21.392 -19.474 1.00 95.81 541 VAL A CA 1
ATOM 4338 C C . VAL A 1 541 ? 21.641 21.128 -20.932 1.00 95.81 541 VAL A C 1
ATOM 4340 O O . VAL A 1 541 ? 20.671 20.413 -21.198 1.00 95.81 541 VAL A O 1
ATOM 4343 N N . PRO A 1 542 ? 22.402 21.636 -21.917 1.00 94.88 542 PRO A N 1
ATOM 4344 C CA . PRO A 1 542 ? 22.205 21.247 -23.310 1.00 94.88 542 PRO A CA 1
ATOM 4345 C C . PRO A 1 542 ? 22.278 19.720 -23.483 1.00 94.88 542 PRO A C 1
ATOM 4347 O O . PRO A 1 542 ? 23.135 19.074 -22.884 1.00 94.88 542 PRO A O 1
ATOM 4350 N N . LEU A 1 543 ? 21.470 19.134 -24.380 1.00 92.88 543 LEU A N 1
ATOM 4351 C CA . LEU A 1 543 ? 21.422 17.671 -24.619 1.00 92.88 543 LEU A CA 1
ATOM 4352 C C . LEU A 1 543 ? 22.774 17.044 -25.028 1.00 92.88 543 LEU A C 1
ATOM 4354 O O . LEU A 1 543 ? 22.948 15.821 -25.003 1.00 92.88 543 LEU A O 1
ATOM 4358 N N . LYS A 1 544 ? 23.746 17.863 -25.442 1.00 89.69 544 LYS A N 1
ATOM 4359 C CA . LYS A 1 544 ? 25.127 17.436 -25.709 1.00 89.69 544 LYS A CA 1
ATOM 4360 C C . LYS A 1 544 ? 25.896 17.106 -24.421 1.00 89.69 544 LYS A C 1
ATOM 4362 O O . LYS A 1 544 ? 26.751 16.230 -24.452 1.00 89.69 544 LYS A O 1
ATOM 4367 N N . HIS A 1 545 ? 25.575 17.782 -23.320 1.00 92.88 545 HIS A N 1
ATOM 4368 C CA . HIS A 1 545 ? 26.220 17.644 -22.012 1.00 92.88 545 HIS A CA 1
ATOM 4369 C C . HIS A 1 545 ? 25.417 16.784 -21.024 1.00 92.88 545 HIS A C 1
ATOM 4371 O O . HIS A 1 545 ? 25.875 16.584 -19.905 1.00 92.88 545 HIS A O 1
ATOM 4377 N N . LEU A 1 546 ? 24.250 16.270 -21.432 1.00 95.75 546 LEU A N 1
ATOM 4378 C CA . LEU A 1 546 ? 23.457 15.325 -20.646 1.00 95.75 546 LEU A CA 1
ATOM 4379 C C . LEU A 1 546 ? 24.299 14.098 -20.273 1.00 95.75 546 LEU A C 1
ATOM 4381 O O . LEU A 1 546 ? 24.837 13.418 -21.159 1.00 95.75 546 LEU A O 1
ATOM 4385 N N . ASP A 1 547 ? 24.368 13.781 -18.982 1.00 96.38 547 ASP A N 1
ATOM 4386 C CA . ASP A 1 547 ? 25.000 12.551 -18.534 1.00 96.38 547 ASP A CA 1
ATOM 4387 C C . ASP A 1 547 ? 23.998 11.396 -18.490 1.00 96.38 547 ASP A C 1
ATOM 4389 O O . ASP A 1 547 ? 23.039 11.388 -17.725 1.00 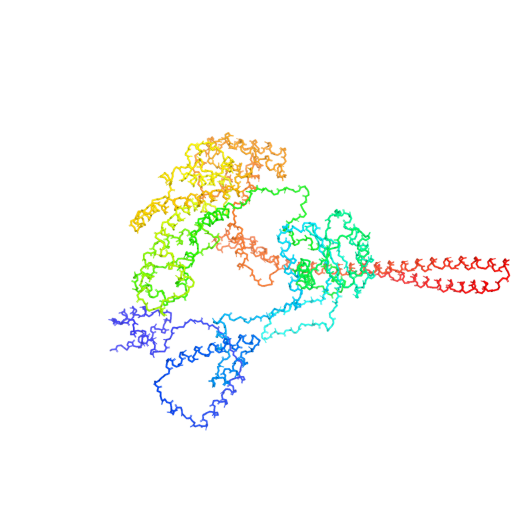96.38 547 ASP A O 1
ATOM 4393 N N . ILE A 1 548 ? 24.245 10.405 -19.341 1.00 95.25 548 ILE A N 1
ATOM 4394 C CA . ILE A 1 548 ? 23.450 9.178 -19.444 1.00 95.25 548 ILE A CA 1
ATOM 4395 C C . ILE A 1 548 ? 24.249 7.932 -19.034 1.00 95.25 548 ILE A C 1
ATOM 4397 O O . ILE A 1 548 ? 23.756 6.814 -19.179 1.00 95.25 548 ILE A O 1
ATOM 4401 N N . GLY A 1 549 ? 25.488 8.105 -18.558 1.00 95.62 549 GLY A N 1
ATOM 4402 C CA . GLY A 1 549 ? 26.399 7.012 -18.220 1.00 95.62 549 GLY A CA 1
ATOM 4403 C C . GLY A 1 549 ? 27.109 6.380 -19.426 1.00 95.62 549 GLY A C 1
ATOM 4404 O O . GLY A 1 549 ? 26.684 6.499 -20.578 1.00 95.62 549 GLY A O 1
ATOM 4405 N N . PHE A 1 550 ? 28.229 5.701 -19.163 1.00 95.94 550 PHE A N 1
ATOM 4406 C CA . PHE A 1 550 ? 29.090 5.116 -20.201 1.00 95.94 550 PHE A CA 1
ATOM 4407 C C . PHE A 1 550 ? 28.425 3.967 -20.967 1.00 95.94 550 PHE A C 1
ATOM 4409 O O . PHE A 1 550 ? 28.454 3.971 -22.198 1.00 95.94 550 PHE A O 1
ATOM 4416 N N . SER A 1 551 ? 27.788 3.020 -20.269 1.00 95.94 551 SER A N 1
ATOM 4417 C CA . SER A 1 551 ? 27.133 1.867 -20.906 1.00 95.94 551 SER A CA 1
ATOM 4418 C C . SER A 1 551 ? 26.023 2.304 -21.862 1.00 95.94 551 SER A C 1
ATOM 4420 O O . SER A 1 551 ? 25.973 1.858 -23.007 1.00 95.94 551 SER A O 1
ATOM 4422 N N . THR A 1 552 ? 25.203 3.275 -21.448 1.00 96.75 552 THR A N 1
ATOM 4423 C CA . THR A 1 552 ? 24.167 3.873 -22.297 1.00 96.75 552 THR A CA 1
ATOM 4424 C C . THR A 1 552 ? 24.764 4.566 -23.519 1.00 96.75 552 THR A C 1
ATOM 4426 O O . THR A 1 552 ? 24.272 4.362 -24.626 1.00 96.75 552 THR A O 1
ATOM 4429 N N . LYS A 1 553 ? 25.841 5.355 -23.357 1.00 95.00 553 LYS A N 1
ATOM 4430 C CA . LYS A 1 553 ? 26.540 6.009 -24.483 1.00 95.00 553 LYS A CA 1
ATOM 4431 C C . LYS A 1 553 ? 27.051 4.976 -25.489 1.00 95.00 553 LYS A C 1
ATOM 4433 O O . LYS A 1 553 ? 26.841 5.148 -26.687 1.00 95.00 553 LYS A O 1
ATOM 4438 N N . GLN A 1 554 ? 27.653 3.887 -25.013 1.00 94.75 554 GLN A N 1
ATOM 4439 C CA . GLN A 1 554 ? 28.148 2.811 -25.871 1.00 94.75 554 GLN A CA 1
ATOM 4440 C C . GLN A 1 554 ? 27.005 2.085 -26.602 1.00 94.75 554 GLN A C 1
ATOM 4442 O O . GLN A 1 554 ? 27.104 1.830 -27.804 1.00 94.75 554 GLN A O 1
ATOM 4447 N N . ALA A 1 555 ? 25.912 1.760 -25.907 1.00 94.44 555 ALA A N 1
ATOM 4448 C CA . ALA A 1 555 ? 24.739 1.129 -26.513 1.00 94.44 555 ALA A CA 1
ATOM 4449 C C . ALA A 1 555 ? 24.070 2.043 -27.554 1.00 94.44 555 ALA A C 1
ATOM 4451 O O . ALA A 1 555 ? 23.681 1.576 -28.624 1.00 94.44 555 ALA A O 1
ATOM 4452 N N . LEU A 1 556 ? 23.997 3.348 -27.277 1.00 92.69 556 LEU A N 1
ATOM 4453 C CA . LEU A 1 556 ? 23.470 4.357 -28.192 1.00 92.69 556 LEU A CA 1
ATOM 4454 C C . LEU A 1 556 ? 24.353 4.519 -29.437 1.00 92.69 556 LEU A C 1
ATOM 4456 O O . LEU A 1 556 ? 23.821 4.609 -30.539 1.00 92.69 556 LEU A O 1
ATOM 4460 N N . GLN A 1 557 ? 25.682 4.493 -29.286 1.00 90.44 557 GLN A N 1
ATOM 4461 C CA . GLN A 1 557 ? 26.620 4.527 -30.413 1.00 90.44 557 GLN A CA 1
ATOM 4462 C C . GLN A 1 557 ? 26.417 3.316 -31.338 1.00 90.44 557 GLN A C 1
ATOM 4464 O O . GLN A 1 557 ? 26.168 3.489 -32.531 1.00 90.44 557 GLN A O 1
ATOM 4469 N N . LYS A 1 558 ? 26.381 2.099 -30.780 1.00 90.06 558 LYS A N 1
ATOM 4470 C CA . LYS A 1 558 ? 26.097 0.865 -31.540 1.00 90.06 558 LYS A CA 1
ATOM 4471 C C . LYS A 1 558 ? 24.723 0.887 -32.222 1.00 90.06 558 LYS A C 1
ATOM 4473 O O . LYS A 1 558 ? 24.548 0.313 -33.295 1.00 90.06 558 LYS A O 1
ATOM 4478 N N . ALA A 1 559 ? 23.725 1.514 -31.599 1.00 88.62 559 ALA A N 1
ATOM 4479 C CA . ALA A 1 559 ? 22.407 1.692 -32.201 1.00 88.62 559 ALA A CA 1
ATOM 4480 C C . ALA A 1 559 ? 22.433 2.717 -33.347 1.00 88.62 559 ALA A C 1
ATOM 4482 O O . ALA A 1 559 ? 21.772 2.511 -34.363 1.00 88.62 559 ALA A O 1
ATOM 4483 N N . SER A 1 560 ? 23.215 3.792 -33.208 1.00 83.50 560 SER A N 1
ATOM 4484 C CA . SER A 1 560 ? 23.330 4.858 -34.209 1.00 83.50 560 SER A CA 1
ATOM 4485 C C . SER A 1 560 ? 23.963 4.384 -35.521 1.00 83.50 560 SER A C 1
ATOM 4487 O O . SER A 1 560 ? 23.466 4.743 -36.585 1.00 83.50 560 SER A O 1
ATOM 4489 N N . GLU A 1 561 ? 24.945 3.477 -35.453 1.00 82.88 561 GLU A N 1
ATOM 4490 C CA . GLU A 1 561 ? 25.550 2.814 -36.622 1.00 82.88 561 GLU A CA 1
ATOM 4491 C C . GLU A 1 561 ? 24.509 2.043 -37.454 1.00 82.88 561 GLU A C 1
ATOM 4493 O O . GLU A 1 561 ? 24.563 2.030 -38.681 1.00 82.88 561 GLU A O 1
ATOM 4498 N N . LYS A 1 562 ? 23.507 1.441 -36.798 1.00 75.00 562 LYS A N 1
ATOM 4499 C CA . LYS A 1 562 ? 22.408 0.715 -37.462 1.00 75.00 562 LYS A CA 1
ATOM 4500 C C . LYS A 1 562 ? 21.304 1.626 -37.997 1.00 75.00 562 LYS A C 1
ATOM 4502 O O . LYS A 1 562 ? 20.506 1.189 -38.822 1.00 75.00 562 LYS A O 1
ATOM 4507 N N . LEU A 1 563 ? 21.222 2.859 -37.503 1.00 72.25 563 LEU A N 1
ATOM 4508 C CA . LEU A 1 563 ? 20.140 3.802 -37.786 1.00 72.25 563 LEU A CA 1
ATOM 4509 C C . LEU A 1 563 ? 20.434 4.755 -38.960 1.00 72.25 563 LEU A C 1
ATOM 4511 O O . LEU A 1 563 ? 19.626 5.653 -39.176 1.00 72.25 563 LEU A O 1
ATOM 4515 N N . GLN A 1 564 ? 21.535 4.563 -39.706 1.00 63.38 564 GLN A N 1
ATOM 4516 C CA . GLN A 1 564 ? 21.935 5.401 -40.856 1.00 63.38 564 GLN A CA 1
ATOM 4517 C C . GLN A 1 564 ? 21.780 6.911 -40.579 1.00 63.38 564 GLN A C 1
ATOM 4519 O O . GLN A 1 564 ? 21.150 7.625 -41.349 1.00 63.38 564 GLN A O 1
ATOM 4524 N N . GLU A 1 565 ? 22.302 7.379 -39.438 1.00 57.50 565 GLU A N 1
ATOM 4525 C CA . GLU A 1 565 ? 22.250 8.790 -39.020 1.00 57.50 565 GLU A CA 1
ATOM 4526 C C . GLU A 1 565 ? 20.846 9.424 -39.092 1.00 57.50 565 GLU A C 1
ATOM 4528 O O . GLU A 1 565 ? 20.630 10.435 -39.749 1.00 57.50 565 GLU A O 1
ATOM 4533 N N . ASN A 1 566 ? 19.862 8.871 -38.373 1.00 67.12 566 ASN A N 1
ATOM 4534 C CA . ASN A 1 566 ? 18.621 9.596 -38.076 1.00 67.12 566 ASN A CA 1
ATOM 4535 C C . ASN A 1 566 ? 18.778 10.409 -36.766 1.00 67.12 566 ASN A C 1
ATOM 4537 O O . ASN A 1 566 ? 18.471 9.884 -35.686 1.00 67.12 566 ASN A O 1
ATOM 4541 N N . PRO A 1 567 ? 19.252 11.677 -36.808 1.00 72.06 567 PRO A N 1
ATOM 4542 C CA . PRO A 1 567 ? 19.543 12.467 -35.608 1.00 72.06 567 PRO A CA 1
ATOM 4543 C C . PRO A 1 567 ? 18.297 12.731 -34.757 1.00 72.06 567 PRO A C 1
ATOM 4545 O O . PRO A 1 567 ? 18.414 12.931 -33.548 1.00 72.06 567 PRO A O 1
ATOM 4548 N N . VAL A 1 568 ? 17.101 12.681 -35.354 1.00 84.44 568 VAL A N 1
ATOM 4549 C CA . VAL A 1 568 ? 15.836 12.969 -34.669 1.00 84.44 568 VAL A CA 1
ATOM 4550 C C . VAL A 1 568 ? 15.567 11.951 -33.562 1.00 84.44 568 VAL A C 1
ATOM 4552 O O . VAL A 1 568 ? 15.302 12.354 -32.432 1.00 84.44 568 VAL A O 1
ATOM 4555 N N . LYS A 1 569 ? 15.730 10.648 -33.834 1.00 87.12 569 LYS A N 1
ATOM 4556 C CA . LYS A 1 569 ? 15.490 9.584 -32.839 1.00 87.12 569 LYS A CA 1
ATOM 4557 C C . LYS A 1 569 ? 16.479 9.619 -31.674 1.00 87.12 569 LYS A C 1
ATOM 4559 O O . LYS A 1 569 ? 16.124 9.299 -30.545 1.00 87.12 569 LYS A O 1
ATOM 4564 N N . ILE A 1 570 ? 17.724 10.021 -31.931 1.00 88.19 570 ILE A N 1
ATOM 4565 C CA . ILE A 1 570 ? 18.750 10.162 -30.885 1.00 88.19 570 ILE A CA 1
ATOM 4566 C C . ILE A 1 570 ? 18.434 11.368 -29.993 1.00 88.19 570 ILE A C 1
ATOM 4568 O O . ILE A 1 570 ? 18.575 11.298 -28.771 1.00 88.19 570 ILE A O 1
ATOM 4572 N N . VAL A 1 571 ? 17.998 12.478 -30.593 1.00 91.31 571 VAL A N 1
ATOM 4573 C CA . VAL A 1 571 ? 17.552 13.664 -29.853 1.00 91.31 571 VAL A CA 1
ATOM 4574 C C . VAL A 1 571 ? 16.297 13.354 -29.034 1.00 91.31 571 VAL A C 1
ATOM 4576 O O . VAL A 1 571 ? 16.224 13.768 -27.880 1.00 91.31 571 VAL A O 1
ATOM 4579 N N . GLU A 1 572 ? 15.341 12.615 -29.595 1.00 93.44 572 GLU A N 1
ATOM 4580 C CA . GLU A 1 572 ? 14.133 12.148 -28.905 1.00 93.44 572 GLU A CA 1
ATOM 4581 C C . GLU A 1 572 ? 14.480 11.260 -27.706 1.00 93.44 572 GLU A C 1
ATOM 4583 O O . GLU A 1 572 ? 14.100 11.598 -26.590 1.00 93.44 572 GLU A O 1
ATOM 4588 N N . PHE A 1 573 ? 15.332 10.246 -27.889 1.00 94.94 573 PHE A N 1
ATOM 4589 C CA . PHE A 1 573 ? 15.831 9.407 -26.794 1.00 94.94 573 PHE A CA 1
ATOM 4590 C C . PHE A 1 573 ? 16.456 10.230 -25.660 1.00 94.94 573 PHE A C 1
ATOM 4592 O O . PHE A 1 573 ? 16.162 10.016 -24.487 1.00 94.94 573 PHE A O 1
ATOM 4599 N N . LYS A 1 574 ? 17.292 11.223 -25.987 1.00 95.12 574 LYS A N 1
ATOM 4600 C CA . LYS A 1 574 ? 17.893 12.100 -24.971 1.00 95.12 574 LYS A CA 1
ATOM 4601 C C . LYS A 1 574 ? 16.855 12.959 -24.243 1.00 95.12 574 LYS A C 1
ATOM 4603 O O . LYS A 1 574 ? 17.012 13.196 -23.048 1.00 95.12 574 LYS A O 1
ATOM 4608 N N . LYS A 1 575 ? 15.805 13.421 -24.930 1.00 95.69 575 LYS A N 1
ATOM 4609 C CA . LYS A 1 575 ? 14.680 14.128 -24.293 1.00 95.69 575 LYS A CA 1
ATOM 4610 C C . LYS A 1 575 ? 13.897 13.198 -23.366 1.00 95.69 575 LYS A C 1
ATOM 4612 O O . LYS A 1 575 ? 13.555 13.611 -22.264 1.00 95.69 575 LYS A O 1
ATOM 4617 N N . GLU A 1 576 ? 13.668 11.951 -23.769 1.00 97.31 576 GLU A N 1
ATOM 4618 C CA . GLU A 1 576 ? 13.033 10.924 -22.936 1.00 97.31 576 GLU A CA 1
ATOM 4619 C C . GLU A 1 576 ? 13.884 10.602 -21.693 1.00 97.31 576 GLU A C 1
ATOM 4621 O O . GLU A 1 576 ? 13.340 10.522 -20.594 1.00 97.31 576 GLU A O 1
ATOM 4626 N N . CYS A 1 577 ? 15.218 10.525 -21.818 1.00 97.69 577 CYS A N 1
ATOM 4627 C CA . CYS A 1 577 ? 16.134 10.389 -20.676 1.00 97.69 577 CYS A CA 1
ATOM 4628 C C . CYS A 1 577 ? 15.985 11.537 -19.666 1.00 97.69 577 CYS A C 1
ATOM 4630 O O . CYS A 1 577 ? 15.909 11.291 -18.461 1.00 97.69 577 CYS A O 1
ATOM 4632 N N . VAL A 1 578 ? 15.932 12.786 -20.150 1.00 97.69 578 VAL A N 1
ATOM 4633 C CA . VAL A 1 578 ? 15.673 13.960 -19.299 1.00 97.69 578 VAL A CA 1
ATOM 4634 C C . VAL A 1 578 ? 14.296 13.855 -18.654 1.00 97.69 578 VAL A C 1
ATOM 4636 O O . VAL A 1 578 ? 14.177 14.115 -17.463 1.00 97.69 578 VAL A O 1
ATOM 4639 N N . SER A 1 579 ? 13.273 13.439 -19.405 1.00 97.00 579 SER A N 1
ATOM 4640 C CA . SER A 1 579 ? 11.910 13.280 -18.888 1.00 97.00 579 SER A CA 1
ATOM 4641 C C . SER A 1 579 ? 11.849 12.276 -17.734 1.00 97.00 579 SER A C 1
ATOM 4643 O O . SER A 1 579 ? 11.291 12.581 -16.680 1.00 97.00 579 SER A O 1
ATOM 4645 N N . LEU A 1 580 ? 12.508 11.121 -17.888 1.00 97.94 580 LEU A N 1
ATOM 4646 C CA . LEU A 1 580 ? 12.612 10.099 -16.847 1.00 97.94 580 LEU A CA 1
ATOM 4647 C C . LEU A 1 580 ? 13.276 10.663 -15.589 1.00 97.94 580 LEU A C 1
ATOM 4649 O O . LEU A 1 580 ? 12.691 10.593 -14.508 1.00 97.94 580 LEU A O 1
ATOM 4653 N N . LEU A 1 581 ? 14.470 11.252 -15.728 1.00 98.00 581 LEU A N 1
ATOM 4654 C CA . LEU A 1 581 ? 15.220 11.820 -14.603 1.00 98.00 581 LEU A CA 1
ATOM 4655 C C . LEU A 1 581 ? 14.432 12.935 -13.905 1.00 98.00 581 LEU A C 1
ATOM 4657 O O . LEU A 1 581 ? 14.283 12.913 -12.684 1.00 98.00 581 LEU A O 1
ATOM 4661 N N . ALA A 1 582 ? 13.888 13.880 -14.673 1.00 97.44 582 ALA A N 1
ATOM 4662 C CA . ALA A 1 582 ? 13.130 15.011 -14.154 1.00 97.44 582 ALA A CA 1
ATOM 4663 C C . ALA A 1 582 ? 11.872 14.557 -13.409 1.00 97.44 582 ALA A C 1
ATOM 4665 O O . ALA A 1 582 ? 11.626 15.011 -12.291 1.00 97.44 582 ALA A O 1
ATOM 4666 N N . MET A 1 583 ? 11.104 13.627 -13.982 1.00 97.06 583 MET A N 1
ATOM 4667 C CA . MET A 1 583 ? 9.889 13.109 -13.357 1.00 97.06 583 MET A CA 1
ATOM 4668 C C . MET A 1 583 ? 10.198 12.269 -12.112 1.00 97.06 583 MET A C 1
ATOM 4670 O O . MET A 1 583 ? 9.510 12.403 -11.098 1.00 97.06 583 MET A O 1
ATOM 4674 N N . THR A 1 584 ? 11.254 11.448 -12.137 1.00 96.94 584 THR A N 1
ATOM 4675 C CA . THR A 1 584 ? 11.716 10.723 -10.945 1.00 96.94 584 THR A CA 1
ATOM 4676 C C . THR A 1 584 ? 12.125 11.691 -9.836 1.00 96.94 584 THR A C 1
ATOM 4678 O O . THR A 1 584 ? 11.609 11.572 -8.726 1.00 96.94 584 THR A O 1
ATOM 4681 N N . CYS A 1 585 ? 12.970 12.687 -10.118 1.00 96.75 585 CYS A N 1
ATOM 4682 C CA . CYS A 1 585 ? 13.370 13.692 -9.128 1.00 96.75 585 CYS A CA 1
ATOM 4683 C C . CYS A 1 585 ? 12.166 14.463 -8.576 1.00 96.75 585 CYS A C 1
ATOM 4685 O O . CYS A 1 585 ? 12.027 14.579 -7.359 1.00 96.75 585 CYS A O 1
ATOM 4687 N N . LYS A 1 586 ? 11.258 14.918 -9.448 1.00 95.62 586 LYS A N 1
ATOM 4688 C CA . LYS A 1 586 ? 10.046 15.647 -9.055 1.00 95.62 586 LYS A CA 1
ATOM 4689 C C . LYS A 1 586 ? 9.190 14.832 -8.090 1.00 95.62 586 LYS A C 1
ATOM 4691 O O . LYS A 1 586 ? 8.799 15.332 -7.041 1.00 95.62 586 LYS A O 1
ATOM 4696 N N . LYS A 1 587 ? 8.933 13.559 -8.401 1.00 94.31 587 LYS A N 1
ATOM 4697 C CA . LYS A 1 587 ? 8.108 12.692 -7.547 1.00 94.31 587 LYS A CA 1
ATOM 4698 C C . LYS A 1 587 ? 8.771 12.363 -6.212 1.00 94.31 587 LYS A C 1
ATOM 4700 O O . LYS A 1 587 ? 8.067 12.308 -5.201 1.00 94.31 587 LYS A O 1
ATOM 4705 N N . ILE A 1 588 ? 10.100 12.225 -6.184 1.00 93.56 588 ILE A N 1
ATOM 4706 C CA . ILE A 1 588 ? 10.837 12.081 -4.923 1.00 93.56 588 ILE A CA 1
ATOM 4707 C C . ILE A 1 588 ? 10.678 13.352 -4.080 1.00 93.56 588 ILE A C 1
ATOM 4709 O O . ILE A 1 588 ? 10.416 13.245 -2.886 1.00 93.56 588 ILE A O 1
ATOM 4713 N N . MET A 1 589 ? 10.796 14.538 -4.687 1.00 92.81 589 MET A N 1
ATOM 4714 C CA . MET A 1 589 ? 10.663 15.832 -4.004 1.00 92.81 589 MET A CA 1
ATOM 4715 C C . MET A 1 589 ? 9.244 16.083 -3.469 1.00 92.81 589 MET A C 1
ATOM 4717 O O . MET A 1 589 ? 9.103 16.462 -2.309 1.00 92.81 589 MET A O 1
ATOM 4721 N N . GLU A 1 590 ? 8.198 15.809 -4.259 1.00 90.38 590 GLU A N 1
ATOM 4722 C CA . GLU A 1 590 ? 6.785 16.015 -3.883 1.00 90.38 590 GLU A CA 1
ATOM 4723 C C . GLU A 1 590 ? 6.366 15.229 -2.631 1.00 90.38 590 GLU A C 1
ATOM 4725 O O . GLU A 1 590 ? 5.560 15.704 -1.833 1.00 90.38 590 GLU A O 1
ATOM 4730 N N . ARG A 1 591 ? 6.894 14.011 -2.461 1.00 85.31 591 ARG A N 1
ATOM 4731 C CA . ARG A 1 591 ? 6.577 13.117 -1.332 1.00 85.31 591 ARG A CA 1
ATOM 4732 C C . ARG A 1 591 ? 7.762 12.943 -0.383 1.00 85.31 591 ARG A C 1
ATOM 4734 O O . ARG A 1 591 ? 7.880 11.930 0.306 1.00 85.31 591 ARG A O 1
ATOM 4741 N N . SER A 1 592 ? 8.672 13.910 -0.377 1.00 88.38 592 SER A N 1
ATOM 4742 C CA . SER A 1 592 ? 9.939 13.780 0.326 1.00 88.38 592 SER A CA 1
ATOM 4743 C C . SER A 1 592 ? 9.782 13.917 1.844 1.00 88.38 592 SER A C 1
ATOM 4745 O O . SER A 1 592 ? 9.231 14.922 2.308 1.00 88.38 592 SER A O 1
ATOM 4747 N N . PRO A 1 593 ? 10.386 13.013 2.641 1.00 88.56 593 PRO A N 1
ATOM 4748 C CA . PRO A 1 593 ? 10.632 13.237 4.067 1.00 88.56 593 PRO A CA 1
ATOM 4749 C C . PRO A 1 593 ? 11.340 14.570 4.370 1.00 88.56 593 PRO A C 1
ATOM 4751 O O . PRO A 1 593 ? 11.184 15.119 5.457 1.00 88.56 593 PRO A O 1
ATOM 4754 N N . LEU A 1 594 ? 12.072 15.147 3.406 1.00 89.50 594 LEU A N 1
ATOM 4755 C CA . LEU A 1 594 ? 12.760 16.436 3.562 1.00 89.50 594 LEU A CA 1
ATOM 4756 C C . LEU A 1 594 ? 11.813 17.616 3.837 1.00 89.50 594 LEU A C 1
ATOM 4758 O O . LEU A 1 594 ? 12.254 18.638 4.362 1.00 89.50 594 LEU A O 1
ATOM 4762 N N . MET A 1 595 ? 10.521 17.493 3.517 1.00 89.50 595 MET A N 1
ATOM 4763 C CA . MET A 1 595 ? 9.524 18.527 3.817 1.00 89.50 595 MET A CA 1
ATOM 4764 C C . MET A 1 595 ? 9.264 18.669 5.322 1.00 89.50 595 MET A C 1
ATOM 4766 O O . MET A 1 595 ? 8.866 19.739 5.788 1.00 89.50 595 MET A O 1
ATOM 4770 N N . TYR A 1 596 ? 9.538 17.621 6.102 1.00 91.81 596 TYR A N 1
ATOM 4771 C CA . TYR A 1 596 ? 9.175 17.544 7.510 1.00 91.81 596 TYR A CA 1
ATOM 4772 C C . TYR A 1 596 ? 10.309 18.081 8.398 1.00 91.81 596 TYR A C 1
ATOM 4774 O O . TYR A 1 596 ? 11.449 17.617 8.293 1.00 91.81 596 TYR A O 1
ATOM 4782 N N . PRO A 1 597 ? 10.036 19.061 9.284 1.00 92.38 597 PRO A N 1
ATOM 4783 C CA . PRO A 1 597 ? 11.045 19.616 10.186 1.00 92.38 597 PRO A CA 1
ATOM 4784 C C . PRO A 1 597 ? 11.731 18.555 11.050 1.00 92.38 597 PRO A C 1
ATOM 4786 O O . PRO A 1 597 ? 12.950 18.591 11.169 1.00 92.38 597 PRO A O 1
ATOM 4789 N N . ALA A 1 598 ? 10.979 17.573 11.565 1.00 92.94 598 ALA A N 1
ATOM 4790 C CA . ALA A 1 598 ? 11.519 16.470 12.363 1.00 92.94 598 ALA A CA 1
ATOM 4791 C C . ALA A 1 598 ? 12.666 15.744 11.640 1.00 92.94 598 ALA A C 1
ATOM 4793 O O . ALA A 1 598 ? 13.750 15.603 12.192 1.00 92.94 598 ALA A O 1
ATOM 4794 N N . VAL A 1 599 ? 12.465 15.366 10.372 1.00 92.88 599 VAL A N 1
ATOM 4795 C CA . VAL A 1 599 ? 13.471 14.663 9.557 1.00 92.88 599 VAL A CA 1
ATOM 4796 C C . VAL A 1 599 ? 14.690 15.543 9.282 1.00 92.88 599 VAL A C 1
ATOM 4798 O O . VAL A 1 599 ? 15.824 15.077 9.356 1.00 92.88 599 VAL A O 1
ATOM 4801 N N . ARG A 1 600 ? 14.481 16.830 8.977 1.00 93.25 600 ARG A N 1
ATOM 4802 C CA . ARG A 1 600 ? 15.588 17.765 8.714 1.00 93.25 600 ARG A CA 1
ATOM 4803 C C . ARG A 1 600 ? 16.430 18.033 9.957 1.00 93.25 600 ARG A C 1
ATOM 4805 O O . ARG A 1 600 ? 17.643 18.167 9.833 1.00 93.25 600 ARG A O 1
ATOM 4812 N N . HIS A 1 601 ? 15.791 18.135 11.118 1.00 95.12 601 HIS A N 1
ATOM 4813 C CA . HIS A 1 601 ? 16.443 18.480 12.375 1.00 95.12 601 HIS A CA 1
ATOM 4814 C C . HIS A 1 601 ? 17.031 17.270 13.102 1.00 95.12 601 HIS A C 1
ATOM 4816 O O . HIS A 1 601 ? 17.995 17.454 13.830 1.00 95.12 601 HIS A O 1
ATOM 4822 N N . MET A 1 602 ? 16.573 16.043 12.815 1.00 94.56 602 MET A N 1
ATOM 4823 C CA . MET A 1 602 ? 17.167 14.804 13.346 1.00 94.56 602 MET A CA 1
ATOM 4824 C C . MET A 1 602 ? 18.648 14.622 12.980 1.00 94.56 602 MET A C 1
ATOM 4826 O O . MET A 1 602 ? 19.352 13.861 13.634 1.00 94.56 602 MET A O 1
ATOM 4830 N N . ARG A 1 603 ? 19.135 15.337 11.957 1.00 93.06 603 ARG A N 1
ATOM 4831 C CA . ARG A 1 603 ? 20.559 15.403 11.590 1.00 93.06 603 ARG A CA 1
ATOM 4832 C C . ARG A 1 603 ? 21.457 15.903 12.721 1.00 93.06 603 ARG A C 1
ATOM 4834 O O . ARG A 1 603 ? 22.657 15.674 12.663 1.00 93.06 603 ARG A O 1
ATOM 4841 N N . SER A 1 604 ? 20.904 16.579 13.730 1.00 95.88 604 SER A N 1
ATOM 4842 C CA . SER A 1 604 ? 21.653 16.907 14.944 1.00 95.88 604 SER A CA 1
ATOM 4843 C C . SER A 1 604 ? 22.193 15.662 15.650 1.00 95.88 604 SER A C 1
ATOM 4845 O O . SER A 1 604 ? 23.224 15.743 16.295 1.00 95.88 604 SER A O 1
ATOM 4847 N N . LEU A 1 605 ? 21.557 14.502 15.472 1.00 95.62 605 LEU A N 1
ATOM 4848 C CA . LEU A 1 605 ? 21.988 13.232 16.055 1.00 95.62 605 LEU A CA 1
ATOM 4849 C C . LEU A 1 605 ? 22.935 12.427 15.145 1.00 95.62 605 LEU A C 1
ATOM 4851 O O . LEU A 1 605 ? 23.191 11.261 15.433 1.00 95.62 605 LEU A O 1
ATOM 4855 N N . ASP A 1 606 ? 23.434 12.999 14.041 1.00 94.50 606 ASP A N 1
ATOM 4856 C CA . ASP A 1 606 ? 24.504 12.390 13.236 1.00 94.50 606 ASP A CA 1
ATOM 4857 C C . ASP A 1 606 ? 25.845 12.561 13.988 1.00 94.50 606 ASP A C 1
ATOM 4859 O O . ASP A 1 606 ? 26.290 13.704 14.152 1.00 94.50 606 ASP A O 1
ATOM 4863 N N . PRO A 1 607 ? 26.505 11.469 14.439 1.00 95.31 607 PRO A N 1
ATOM 4864 C CA . PRO A 1 607 ? 27.740 11.550 15.221 1.00 95.31 607 PRO A CA 1
ATOM 4865 C C . PRO A 1 607 ? 28.837 12.366 14.539 1.00 95.31 607 PRO A C 1
ATOM 4867 O O . PRO A 1 607 ? 29.516 13.154 15.195 1.00 95.31 607 PRO A O 1
ATOM 4870 N N . VAL A 1 608 ? 28.957 12.255 13.213 1.00 94.44 608 VAL A N 1
ATOM 4871 C CA . VAL A 1 608 ? 29.960 12.999 12.445 1.00 94.44 608 VAL A CA 1
ATOM 4872 C C . VAL A 1 608 ? 29.631 14.491 12.472 1.00 94.44 608 VAL A C 1
ATOM 4874 O O . VAL A 1 608 ? 30.515 15.317 12.686 1.00 94.44 608 VAL A O 1
ATOM 4877 N N . MET A 1 609 ? 28.354 14.864 12.325 1.00 93.25 609 MET A N 1
ATOM 4878 C CA . MET A 1 609 ? 27.953 16.275 12.329 1.00 93.25 609 MET A CA 1
ATOM 4879 C C . MET A 1 609 ? 28.116 16.943 13.702 1.00 93.25 609 MET A C 1
ATOM 4881 O O . MET A 1 609 ? 28.405 18.139 13.749 1.00 93.25 609 MET A O 1
ATOM 4885 N N . ILE A 1 610 ? 27.973 16.205 14.809 1.00 95.12 610 ILE A N 1
ATOM 4886 C CA . ILE A 1 610 ? 28.168 16.736 16.175 1.00 95.12 610 ILE A CA 1
ATOM 4887 C C . ILE A 1 610 ? 29.593 17.284 16.371 1.00 95.12 610 ILE A C 1
ATOM 4889 O O . ILE A 1 610 ? 29.797 18.248 17.110 1.00 95.12 610 ILE A O 1
ATOM 4893 N N . VAL A 1 611 ? 30.578 16.696 15.688 1.00 94.81 611 VAL A N 1
ATOM 4894 C CA . VAL A 1 611 ? 31.998 17.077 15.786 1.00 94.81 611 VAL A CA 1
ATOM 4895 C C . VAL A 1 611 ? 32.494 17.942 14.630 1.00 94.81 611 VAL A C 1
ATOM 4897 O O . VAL A 1 611 ? 33.474 18.668 14.794 1.00 94.81 611 VAL A O 1
ATOM 4900 N N . THR A 1 612 ? 31.865 17.880 13.452 1.00 92.50 612 THR A N 1
ATOM 4901 C CA . THR A 1 612 ? 32.255 18.719 12.304 1.00 92.50 612 THR A CA 1
ATOM 4902 C C . THR A 1 612 ? 31.490 20.039 12.233 1.00 92.50 612 THR A C 1
ATOM 4904 O O . THR A 1 612 ? 32.015 21.012 11.702 1.00 92.50 612 THR A O 1
ATOM 4907 N N . GLU A 1 613 ? 30.254 20.087 12.739 1.00 92.12 613 GLU A N 1
ATOM 4908 C CA . GLU A 1 613 ? 29.331 21.223 12.617 1.00 92.12 613 GLU A CA 1
ATOM 4909 C C . GLU A 1 613 ? 28.580 21.496 13.942 1.00 92.12 613 GLU A C 1
ATOM 4911 O O . GLU A 1 613 ? 27.352 21.622 13.966 1.00 92.12 613 GLU A O 1
ATOM 4916 N N . THR A 1 614 ? 29.298 21.583 15.067 1.00 91.50 614 THR A N 1
ATOM 4917 C CA . THR A 1 614 ? 28.738 21.649 16.436 1.00 91.50 614 THR A CA 1
ATOM 4918 C C . THR A 1 614 ? 27.689 22.751 16.644 1.00 91.50 614 THR A C 1
ATOM 4920 O O . THR A 1 614 ? 26.624 22.514 17.217 1.00 91.50 614 THR A O 1
ATOM 4923 N N . GLU A 1 615 ? 27.947 23.969 16.161 1.00 91.94 615 GLU A N 1
ATOM 4924 C CA . GLU A 1 615 ? 27.001 25.089 16.300 1.00 91.94 615 GLU A CA 1
ATOM 4925 C C . GLU A 1 615 ? 25.711 24.840 15.501 1.00 91.94 615 GLU A C 1
ATOM 4927 O O . GLU A 1 615 ? 24.598 25.034 15.997 1.00 91.94 615 GLU A O 1
ATOM 4932 N N . SER A 1 616 ? 25.863 24.342 14.271 1.00 91.75 616 SER A N 1
ATOM 4933 C CA . SER A 1 616 ? 24.760 24.018 13.362 1.00 91.75 616 SER A CA 1
ATOM 4934 C C . SER A 1 616 ? 23.896 22.886 13.922 1.00 91.75 616 SER A C 1
ATOM 4936 O O . SER A 1 616 ? 22.668 22.994 13.942 1.00 91.75 616 SER A O 1
ATOM 4938 N N . THR A 1 617 ? 24.514 21.818 14.439 1.00 94.38 617 THR A N 1
ATOM 4939 C CA . THR A 1 617 ? 23.801 20.682 15.044 1.00 94.38 617 THR A CA 1
ATOM 4940 C C . THR A 1 617 ? 23.081 21.070 16.327 1.00 94.38 617 THR A C 1
ATOM 4942 O O . THR A 1 617 ? 21.936 20.663 16.508 1.00 94.38 617 THR A O 1
ATOM 4945 N N . THR A 1 618 ? 23.673 21.928 17.159 1.00 95.50 618 THR A N 1
ATOM 4946 C CA . THR A 1 618 ? 23.009 22.483 18.350 1.00 95.50 618 THR A CA 1
ATOM 4947 C C . THR A 1 618 ? 21.754 23.271 17.970 1.00 95.50 618 THR A C 1
ATOM 4949 O O . THR A 1 618 ? 20.679 23.021 18.514 1.00 95.50 618 THR A O 1
ATOM 4952 N N . ALA A 1 619 ? 21.846 24.155 16.971 1.00 95.88 619 ALA A N 1
ATOM 4953 C CA . ALA A 1 619 ? 20.695 24.910 16.472 1.00 95.88 619 ALA A CA 1
ATOM 4954 C C . ALA A 1 619 ? 19.628 24.014 15.809 1.00 95.88 619 ALA A C 1
ATOM 4956 O O . ALA A 1 619 ? 18.435 24.327 15.826 1.00 95.88 619 ALA A O 1
ATOM 4957 N N . MET A 1 620 ? 20.029 22.897 15.193 1.00 95.88 620 MET A N 1
ATOM 4958 C CA . MET A 1 620 ? 19.089 21.895 14.680 1.00 95.88 620 MET A CA 1
ATOM 4959 C C . MET A 1 620 ? 18.403 21.132 15.813 1.00 95.88 620 MET A C 1
ATOM 4961 O O . MET A 1 620 ? 17.196 20.921 15.733 1.00 95.88 620 MET A O 1
ATOM 4965 N N . PHE A 1 621 ? 19.129 20.760 16.867 1.00 97.38 621 PHE A N 1
ATOM 4966 C CA . PHE A 1 621 ? 18.572 20.054 18.017 1.00 97.38 621 PHE A CA 1
ATOM 4967 C C . PHE A 1 621 ? 17.549 20.912 18.770 1.00 97.38 621 PHE A C 1
ATOM 4969 O O . PHE A 1 621 ? 16.467 20.429 19.085 1.00 97.38 621 PHE A O 1
ATOM 4976 N N . GLU A 1 622 ? 17.811 22.207 18.946 1.00 96.75 622 GLU A N 1
ATOM 4977 C CA . GLU A 1 622 ? 16.835 23.155 19.501 1.00 96.75 622 GLU A CA 1
ATOM 4978 C C . GLU A 1 622 ? 15.526 23.178 18.688 1.00 96.75 622 GLU A C 1
ATOM 4980 O O . GLU A 1 622 ? 14.428 23.071 19.235 1.00 96.75 622 GLU A O 1
ATOM 4985 N N . LYS A 1 623 ? 15.622 23.207 17.353 1.00 96.31 623 LYS A N 1
ATOM 4986 C CA . LYS A 1 623 ? 14.442 23.121 16.475 1.00 96.31 623 LYS A CA 1
ATOM 4987 C C . LYS A 1 623 ? 13.746 21.761 16.552 1.00 96.31 623 LYS A C 1
ATOM 4989 O O . LYS A 1 623 ? 12.532 21.700 16.369 1.00 96.31 623 LYS A O 1
ATOM 4994 N N . LEU A 1 624 ? 14.483 20.678 16.802 1.00 96.50 624 LEU A N 1
ATOM 4995 C CA . LEU A 1 624 ? 13.907 19.354 17.034 1.00 96.50 624 LEU A CA 1
ATOM 4996 C C . LEU A 1 624 ? 13.121 19.319 18.352 1.00 96.50 624 LEU A C 1
ATOM 4998 O O . LEU A 1 624 ? 12.001 18.815 18.361 1.00 96.50 624 LEU A O 1
ATOM 5002 N N . LEU A 1 625 ? 13.645 19.921 19.424 1.00 96.44 625 LEU A N 1
ATOM 5003 C CA . LEU A 1 625 ? 12.923 20.076 20.690 1.00 96.44 625 LEU A CA 1
ATOM 5004 C C . LEU A 1 625 ? 11.644 20.892 20.511 1.00 96.44 625 LEU A C 1
ATOM 5006 O O . LEU A 1 625 ? 10.602 20.489 21.014 1.00 96.44 625 LEU A O 1
ATOM 5010 N N . GLN A 1 626 ? 11.667 21.956 19.704 1.00 95.69 626 GLN A N 1
ATOM 5011 C CA . GLN A 1 626 ? 10.449 22.702 19.377 1.00 95.69 626 GLN A CA 1
ATOM 5012 C C . GLN A 1 626 ? 9.392 21.825 18.681 1.00 95.69 626 GLN A C 1
ATOM 5014 O O . GLN A 1 626 ? 8.196 21.981 18.927 1.00 95.69 626 GLN A O 1
ATOM 5019 N N . VAL A 1 627 ? 9.806 20.885 17.821 1.00 94.81 627 VAL A N 1
ATOM 5020 C CA . VAL A 1 627 ? 8.885 19.914 17.206 1.00 94.81 627 VAL A CA 1
ATOM 5021 C C . VAL A 1 627 ? 8.290 18.978 18.261 1.00 94.81 627 VAL A C 1
ATOM 5023 O O . VAL A 1 627 ? 7.087 18.725 18.218 1.00 94.81 627 VAL A O 1
ATOM 5026 N N . LEU A 1 628 ? 9.099 18.496 19.209 1.00 93.75 628 LEU A N 1
ATOM 5027 C CA . LEU A 1 628 ? 8.642 17.637 20.308 1.00 93.75 628 LEU A CA 1
ATOM 5028 C C . LEU A 1 628 ? 7.694 18.370 21.260 1.00 93.75 628 LEU A C 1
ATOM 5030 O O . LEU A 1 628 ? 6.657 17.816 21.619 1.00 93.75 628 LEU A O 1
ATOM 5034 N N . LEU A 1 629 ? 7.999 19.625 21.594 1.00 93.06 629 LEU A N 1
ATOM 5035 C CA . LEU A 1 629 ? 7.160 20.505 22.404 1.00 93.06 629 LEU A CA 1
ATOM 5036 C C . LEU A 1 629 ? 5.790 20.717 21.753 1.00 93.06 629 LEU A C 1
ATOM 5038 O O . LEU A 1 629 ? 4.759 20.495 22.381 1.00 93.06 629 LEU A O 1
ATOM 5042 N N . ASN A 1 630 ? 5.764 21.054 20.460 1.00 91.56 630 ASN A N 1
ATOM 5043 C CA . ASN A 1 630 ? 4.518 21.245 19.707 1.00 91.56 630 ASN A CA 1
ATOM 5044 C C . ASN A 1 630 ? 3.677 19.961 19.600 1.00 91.56 630 ASN A C 1
ATOM 5046 O O . ASN A 1 630 ? 2.462 20.022 19.392 1.00 91.56 630 ASN A O 1
ATOM 5050 N N . ALA A 1 631 ? 4.329 18.802 19.695 1.00 89.06 631 ALA A N 1
ATOM 5051 C CA . ALA A 1 631 ? 3.693 17.496 19.691 1.00 89.06 631 ALA A CA 1
ATOM 5052 C C . ALA A 1 631 ? 3.379 16.974 21.107 1.00 89.06 631 ALA A C 1
ATOM 5054 O O . ALA A 1 631 ? 2.820 15.893 21.219 1.00 89.06 631 ALA A O 1
ATOM 5055 N N . GLY A 1 632 ? 3.694 17.715 22.174 1.00 87.94 632 GLY A N 1
ATOM 5056 C CA . GLY A 1 632 ? 3.410 17.320 23.558 1.00 87.94 632 GLY A CA 1
ATOM 5057 C C . GLY A 1 632 ? 4.338 16.243 24.133 1.00 87.94 632 GLY A C 1
ATOM 5058 O O . GLY A 1 632 ? 4.027 15.687 25.176 1.00 87.94 632 GLY A O 1
ATOM 5059 N N . TRP A 1 633 ? 5.467 15.931 23.482 1.00 87.12 633 TRP A N 1
ATOM 5060 C CA . TRP A 1 633 ? 6.418 14.904 23.949 1.00 87.12 633 TRP A CA 1
ATOM 5061 C C . TRP A 1 633 ? 7.411 15.401 25.000 1.00 87.12 633 TRP A C 1
ATOM 5063 O O . TRP A 1 633 ? 8.008 14.587 25.695 1.00 87.12 633 TRP A O 1
ATOM 5073 N N . CYS A 1 634 ? 7.635 16.712 25.077 1.00 87.75 634 CYS A N 1
ATOM 5074 C CA . CYS A 1 634 ? 8.578 17.316 26.012 1.00 87.75 634 CYS A CA 1
ATOM 5075 C C . CYS A 1 634 ? 8.033 18.679 26.469 1.00 87.75 634 CYS A C 1
ATOM 5077 O O . CYS A 1 634 ? 7.857 19.558 25.621 1.00 87.75 634 CYS A O 1
ATOM 5079 N N . PRO A 1 635 ? 7.729 18.878 27.764 1.00 87.31 635 PRO A N 1
ATOM 5080 C CA . PRO A 1 635 ? 7.324 20.176 28.298 1.00 87.31 635 PRO A CA 1
ATOM 5081 C C . PRO A 1 635 ? 8.410 21.241 28.109 1.00 87.31 635 PRO A C 1
ATOM 5083 O O . PRO A 1 635 ? 9.602 20.936 28.087 1.00 87.31 635 PRO A O 1
ATOM 5086 N N . ALA A 1 636 ? 8.020 22.517 28.045 1.00 88.69 636 ALA A N 1
ATOM 5087 C CA . ALA A 1 636 ? 8.969 23.618 27.847 1.00 88.69 636 ALA A CA 1
ATOM 5088 C C . ALA A 1 636 ? 10.059 23.668 28.938 1.00 88.69 636 ALA A C 1
ATOM 5090 O O . ALA A 1 636 ? 11.226 23.894 28.634 1.00 88.69 636 ALA A O 1
ATOM 5091 N N . THR A 1 637 ? 9.697 23.363 30.188 1.00 84.88 637 THR A N 1
ATOM 5092 C CA . THR A 1 637 ? 10.628 23.305 31.328 1.00 84.88 637 THR A CA 1
ATOM 5093 C C . THR A 1 637 ? 11.681 22.203 31.195 1.00 84.88 637 THR A C 1
ATOM 5095 O O . THR A 1 637 ? 12.791 22.349 31.699 1.00 84.88 637 THR A O 1
ATOM 5098 N N . GLU A 1 638 ? 11.350 21.099 30.522 1.00 89.62 638 GLU A N 1
ATOM 5099 C CA . GLU A 1 638 ? 12.290 20.006 30.255 1.00 89.62 638 GLU A CA 1
ATOM 5100 C C . GLU A 1 638 ? 13.127 20.275 29.002 1.00 89.62 638 GLU A C 1
ATOM 5102 O O . GLU A 1 638 ? 14.297 19.897 28.961 1.00 89.62 638 GLU A O 1
ATOM 5107 N N . CYS A 1 639 ? 12.581 20.992 28.012 1.00 93.25 639 CYS A N 1
ATOM 5108 C CA . CYS A 1 639 ? 13.300 21.356 26.789 1.00 93.25 639 CYS A CA 1
ATOM 5109 C C . CYS A 1 639 ? 14.597 22.124 27.088 1.00 93.25 639 CYS A C 1
ATOM 5111 O O . CYS A 1 639 ? 15.640 21.789 26.526 1.00 93.25 639 CYS A O 1
ATOM 5113 N N . ASP A 1 640 ? 14.563 23.098 28.003 1.00 92.94 640 ASP A N 1
ATOM 5114 C CA . ASP A 1 640 ? 15.752 23.873 28.386 1.00 92.94 640 ASP A CA 1
ATOM 5115 C C . ASP A 1 640 ? 16.829 22.991 29.034 1.00 92.94 640 ASP A C 1
ATOM 5117 O O . ASP A 1 640 ? 18.021 23.109 28.725 1.00 92.94 640 ASP A O 1
ATOM 5121 N N . LYS A 1 641 ? 16.409 22.052 29.893 1.00 94.88 641 LYS A N 1
ATOM 5122 C CA . LYS A 1 641 ? 17.308 21.091 30.543 1.00 94.88 641 LYS A CA 1
ATOM 5123 C C . LYS A 1 641 ? 17.946 20.156 29.517 1.00 94.88 641 LYS A C 1
ATOM 5125 O O . LYS A 1 641 ? 19.167 20.011 29.502 1.00 94.88 641 LYS A O 1
ATOM 5130 N N . VAL A 1 642 ? 17.142 19.581 28.623 1.00 96.56 642 VAL A N 1
ATOM 5131 C CA . VAL A 1 642 ? 17.604 18.683 27.554 1.00 96.56 642 VAL A CA 1
ATOM 5132 C C . VAL A 1 642 ? 18.560 19.407 26.600 1.00 96.56 642 VAL A C 1
ATOM 5134 O O . VAL A 1 642 ? 19.591 18.852 26.223 1.00 96.56 642 VAL A O 1
ATOM 5137 N N . LEU A 1 643 ? 18.279 20.664 26.243 1.00 96.31 643 LEU A N 1
ATOM 5138 C CA . LEU A 1 643 ? 19.162 21.469 25.397 1.00 96.31 643 LEU A CA 1
ATOM 5139 C C . LEU A 1 643 ? 20.498 21.782 26.085 1.00 96.31 643 LEU A C 1
ATOM 5141 O O . LEU A 1 643 ? 21.547 21.739 25.440 1.00 96.31 643 LEU A O 1
ATOM 5145 N N . SER A 1 644 ? 20.476 22.084 27.385 1.00 95.69 644 SER A N 1
ATOM 5146 C CA . SER A 1 644 ? 21.689 22.291 28.183 1.00 95.69 644 SER A CA 1
ATOM 5147 C C . SER A 1 644 ? 22.552 21.025 28.227 1.00 95.69 644 SER A C 1
ATOM 5149 O O . SER A 1 644 ? 23.748 21.081 27.932 1.00 95.69 644 SER A O 1
ATOM 5151 N N . GLN A 1 645 ? 21.934 19.866 28.481 1.00 96.88 645 GLN A N 1
ATOM 5152 C CA . GLN A 1 645 ? 22.613 18.567 28.454 1.00 96.88 645 GLN A CA 1
ATOM 5153 C C . GLN A 1 645 ? 23.199 18.256 27.077 1.00 96.88 645 GLN A C 1
ATOM 5155 O O . GLN A 1 645 ? 24.344 17.824 26.989 1.00 96.88 645 GLN A O 1
ATOM 5160 N N . TYR A 1 646 ? 22.467 18.538 25.996 1.00 97.31 646 TYR A N 1
ATOM 5161 C CA . TYR A 1 646 ? 22.960 18.349 24.632 1.00 97.31 646 TYR A CA 1
ATOM 5162 C C . TYR A 1 646 ? 24.195 19.208 24.328 1.00 97.31 646 TYR A C 1
ATOM 5164 O O . TYR A 1 646 ? 25.151 18.722 23.721 1.00 97.31 646 TYR A O 1
ATOM 5172 N N . LYS A 1 647 ? 24.215 20.473 24.771 1.00 96.56 647 LYS A N 1
ATOM 5173 C CA . LYS A 1 647 ? 25.379 21.365 24.624 1.00 96.56 647 LYS A CA 1
ATOM 5174 C C . LYS A 1 647 ? 26.581 20.854 25.419 1.00 96.56 647 LYS A C 1
ATOM 5176 O O . LYS A 1 647 ? 27.682 20.799 24.876 1.00 96.56 647 LYS A O 1
ATOM 5181 N N . ALA A 1 648 ? 26.366 20.447 26.671 1.00 96.25 648 ALA A N 1
ATOM 5182 C CA . ALA A 1 648 ? 27.415 19.881 27.519 1.00 96.25 648 ALA A CA 1
ATOM 5183 C C . ALA A 1 648 ? 27.987 18.584 26.927 1.00 96.25 648 ALA A C 1
ATOM 5185 O O . ALA A 1 648 ? 29.201 18.427 26.842 1.00 96.25 648 ALA A O 1
ATOM 5186 N N . PHE A 1 649 ? 27.118 17.694 26.448 1.00 96.69 649 PHE A N 1
ATOM 5187 C CA . PHE A 1 649 ? 27.506 16.466 25.764 1.00 96.69 649 PHE A CA 1
ATOM 5188 C C . PHE A 1 649 ? 28.277 16.748 24.467 1.00 96.69 649 PHE A C 1
ATOM 5190 O O . PHE A 1 649 ? 29.327 16.163 24.230 1.00 96.69 649 PHE A O 1
ATOM 5197 N N . SER A 1 650 ? 27.813 17.694 23.648 1.00 95.31 650 SER A N 1
ATOM 5198 C CA . SER A 1 650 ? 28.508 18.076 22.410 1.00 95.31 650 SER A CA 1
ATOM 5199 C C . SER A 1 650 ? 29.916 18.619 22.682 1.00 95.31 650 SER A C 1
ATOM 5201 O O . SER A 1 650 ? 30.839 18.355 21.907 1.00 95.31 650 SER A O 1
ATOM 5203 N N . LEU A 1 651 ? 30.099 19.364 23.778 1.00 94.81 651 LEU A N 1
ATOM 5204 C CA . LEU A 1 651 ? 31.407 19.850 24.222 1.00 94.81 651 LEU A CA 1
ATOM 5205 C C . LEU A 1 651 ? 32.311 18.704 24.704 1.00 94.81 651 LEU A C 1
ATOM 5207 O O . LEU A 1 651 ? 33.476 18.646 24.306 1.00 94.81 651 LEU A O 1
ATOM 5211 N N . ASP A 1 652 ? 31.775 17.786 25.510 1.00 94.19 652 ASP A N 1
ATOM 5212 C CA . ASP A 1 652 ? 32.485 16.593 25.989 1.00 94.19 652 ASP A CA 1
ATOM 5213 C C . ASP A 1 652 ? 32.964 15.718 24.823 1.00 94.19 652 ASP A C 1
ATOM 5215 O O . ASP A 1 652 ? 34.151 15.414 24.714 1.00 94.19 652 ASP A O 1
ATOM 5219 N N . VAL A 1 653 ? 32.080 15.428 23.865 1.00 94.75 653 VAL A N 1
ATOM 5220 C CA . VAL A 1 653 ? 32.413 14.675 22.649 1.00 94.75 653 VAL A CA 1
ATOM 5221 C C . VAL A 1 653 ? 33.537 15.351 21.863 1.00 94.75 653 VAL A C 1
ATOM 5223 O O . VAL A 1 653 ? 34.492 14.686 21.462 1.00 94.75 653 VAL A O 1
ATOM 5226 N N . ASN A 1 654 ? 33.470 16.671 21.663 1.00 92.06 654 ASN A N 1
ATOM 5227 C CA . ASN A 1 654 ? 34.507 17.405 20.932 1.00 92.06 654 ASN A CA 1
ATOM 5228 C C . ASN A 1 654 ? 35.859 17.444 21.662 1.00 92.06 654 ASN A C 1
ATOM 5230 O O . ASN A 1 654 ? 36.889 17.596 21.003 1.00 92.06 654 ASN A O 1
ATOM 5234 N N . THR A 1 655 ? 35.861 17.293 22.988 1.00 93.12 655 THR A N 1
ATOM 5235 C CA . THR A 1 655 ? 37.071 17.342 23.820 1.00 93.12 655 THR A CA 1
ATOM 5236 C C . THR A 1 655 ? 37.700 15.960 23.990 1.00 93.12 655 THR A C 1
ATOM 5238 O O . THR A 1 655 ? 38.908 15.813 23.828 1.00 93.12 655 THR A O 1
ATOM 5241 N N . ASN A 1 656 ? 36.883 14.941 24.265 1.00 94.00 656 ASN A N 1
ATOM 5242 C CA . ASN A 1 656 ? 37.338 13.640 24.759 1.00 94.00 656 ASN A CA 1
ATOM 5243 C C . ASN A 1 656 ? 37.120 12.484 23.768 1.00 94.00 656 ASN A C 1
ATOM 5245 O O . ASN A 1 656 ? 37.861 11.505 23.815 1.00 94.00 656 ASN A O 1
ATOM 5249 N N . HIS A 1 657 ? 36.150 12.588 22.851 1.00 94.38 657 HIS A N 1
ATOM 5250 C CA . HIS A 1 657 ? 35.695 11.463 22.009 1.00 94.38 657 HIS A CA 1
ATOM 5251 C C . HIS A 1 657 ? 35.640 11.782 20.507 1.00 94.38 657 HIS A C 1
ATOM 5253 O O . HIS A 1 657 ? 34.998 11.081 19.723 1.00 94.38 657 HIS A O 1
ATOM 5259 N N . LYS A 1 658 ? 36.328 12.845 20.075 1.00 93.38 658 LYS A N 1
ATOM 5260 C CA . LYS A 1 658 ? 36.199 13.398 18.722 1.00 93.38 658 LYS A CA 1
ATOM 5261 C C . LYS A 1 658 ? 36.499 12.389 17.610 1.00 93.38 658 LYS A C 1
ATOM 5263 O O . LYS A 1 658 ? 35.753 12.333 16.638 1.00 93.38 658 LYS A O 1
ATOM 5268 N N . ALA A 1 659 ? 37.570 11.604 17.749 1.00 93.31 659 ALA A N 1
ATOM 5269 C CA . ALA A 1 659 ? 37.989 10.639 16.729 1.00 93.31 659 ALA A CA 1
ATOM 5270 C C . ALA A 1 659 ? 36.927 9.549 16.499 1.00 93.31 659 ALA A C 1
ATOM 5272 O O . ALA A 1 659 ? 36.533 9.305 15.363 1.00 93.31 659 ALA A O 1
ATOM 5273 N N . GLU A 1 660 ? 36.384 8.976 17.578 1.00 92.75 660 GLU A N 1
ATOM 5274 C CA . GLU A 1 660 ? 35.359 7.924 17.511 1.00 92.75 660 GLU A CA 1
ATOM 5275 C C . GLU A 1 660 ? 34.073 8.407 16.819 1.00 92.75 660 GLU A C 1
ATOM 5277 O O . GLU A 1 660 ? 33.457 7.666 16.056 1.00 92.75 660 GLU A O 1
ATOM 5282 N N . PHE A 1 661 ? 33.683 9.667 17.045 1.00 94.94 661 PHE A N 1
ATOM 5283 C CA . PHE A 1 661 ? 32.516 10.276 16.399 1.00 94.94 661 PHE A CA 1
ATOM 5284 C C . PHE A 1 661 ? 32.765 10.624 14.924 1.00 94.94 661 PHE A C 1
ATOM 5286 O O . PHE A 1 661 ? 31.860 10.475 14.104 1.00 94.94 661 PHE A O 1
ATOM 5293 N N . GLN A 1 662 ? 33.978 11.058 14.561 1.00 93.31 662 GLN A N 1
ATOM 5294 C CA . GLN A 1 662 ? 34.348 11.345 13.167 1.00 93.31 662 GLN A CA 1
ATOM 5295 C C . GLN A 1 662 ? 34.433 10.081 12.305 1.00 93.31 662 GLN A C 1
ATOM 5297 O O . GLN A 1 662 ? 34.110 10.130 11.119 1.00 93.31 662 GLN A O 1
ATOM 5302 N N . GLU A 1 663 ? 34.849 8.962 12.895 1.00 91.75 663 GLU A N 1
ATOM 5303 C CA . GLU A 1 663 ? 35.003 7.667 12.222 1.00 91.75 663 GLU A CA 1
ATOM 5304 C C . GLU A 1 663 ? 33.729 6.806 12.261 1.00 91.75 663 GLU A C 1
ATOM 5306 O O . GLU A 1 663 ? 33.744 5.650 11.830 1.00 91.75 663 GLU A O 1
ATOM 5311 N N . PHE A 1 664 ? 32.611 7.349 12.756 1.00 91.81 664 PHE A N 1
ATOM 5312 C CA . PHE A 1 664 ? 31.355 6.612 12.842 1.00 91.81 664 PHE A CA 1
ATOM 5313 C C . PHE A 1 664 ? 30.889 6.114 11.464 1.00 91.81 664 PHE A C 1
ATOM 5315 O O . PHE A 1 664 ? 30.790 6.865 10.491 1.00 91.81 664 PHE A O 1
ATOM 5322 N N . VAL A 1 665 ? 30.527 4.832 11.410 1.00 84.00 665 VAL A N 1
ATOM 5323 C CA . VAL A 1 665 ? 30.017 4.149 10.217 1.00 84.00 665 VAL A CA 1
ATOM 5324 C C . VAL A 1 665 ? 28.757 3.350 10.538 1.00 84.00 665 VAL A C 1
ATOM 5326 O O . VAL A 1 665 ? 28.575 2.850 11.649 1.00 84.00 665 VAL A O 1
ATOM 5329 N N . TYR A 1 666 ? 27.910 3.157 9.524 1.00 78.12 666 TYR A N 1
ATOM 5330 C CA . TYR A 1 666 ? 26.602 2.494 9.637 1.00 78.12 666 TYR A CA 1
ATOM 5331 C C . TYR A 1 666 ? 26.637 1.035 10.125 1.00 78.12 666 TYR A C 1
ATOM 5333 O O . TYR A 1 666 ? 25.585 0.459 10.388 1.00 78.12 666 TYR A O 1
ATOM 5341 N N . SER A 1 667 ? 27.813 0.411 10.247 1.00 75.00 667 SER A N 1
ATOM 5342 C CA . SER A 1 667 ? 27.939 -0.943 10.794 1.00 75.00 667 SER A CA 1
ATOM 5343 C C . SER A 1 667 ? 27.662 -1.016 12.298 1.00 75.00 667 SER A C 1
ATOM 5345 O O . SER A 1 667 ? 27.406 -2.106 12.804 1.00 75.00 667 SER A O 1
ATOM 5347 N N . CYS A 1 668 ? 27.720 0.108 13.020 1.00 82.12 668 CYS A N 1
ATOM 5348 C CA . CYS A 1 668 ? 27.353 0.181 14.432 1.00 82.12 668 CYS A CA 1
ATOM 5349 C C . CYS A 1 668 ? 25.947 0.774 14.590 1.00 82.12 668 CYS A C 1
ATOM 5351 O O . CYS A 1 668 ? 25.605 1.775 13.959 1.00 82.12 668 CYS A O 1
ATOM 5353 N N . ARG A 1 669 ? 25.126 0.160 15.447 1.00 89.94 669 ARG A N 1
ATOM 5354 C CA . ARG A 1 669 ? 23.799 0.674 15.789 1.00 89.94 669 ARG A CA 1
ATOM 5355 C C . ARG A 1 669 ? 23.910 2.005 16.534 1.00 89.94 669 ARG A C 1
ATOM 5357 O O . ARG A 1 669 ? 24.667 2.125 17.494 1.00 89.94 669 ARG A O 1
ATOM 5364 N N . LEU A 1 670 ? 23.135 2.997 16.102 1.00 91.62 670 LEU A N 1
ATOM 5365 C CA . LEU A 1 670 ? 23.235 4.364 16.614 1.00 91.62 670 LEU A CA 1
ATOM 5366 C C . LEU A 1 670 ? 22.832 4.487 18.093 1.00 91.62 670 LEU A C 1
ATOM 5368 O O . LEU A 1 670 ? 23.490 5.183 18.861 1.00 91.62 670 LEU A O 1
ATOM 5372 N N . ASP A 1 671 ? 21.778 3.782 18.498 1.00 92.25 671 ASP A N 1
ATOM 5373 C CA . ASP A 1 671 ? 21.318 3.695 19.884 1.00 92.25 671 ASP A CA 1
ATOM 5374 C C . ASP A 1 671 ? 22.362 3.031 20.792 1.00 92.25 671 ASP A C 1
ATOM 5376 O O . ASP A 1 671 ? 22.654 3.545 21.870 1.00 92.25 671 ASP A O 1
ATOM 5380 N N . GLU A 1 672 ? 22.994 1.946 20.344 1.00 92.62 672 GLU A N 1
ATOM 5381 C CA . GLU A 1 672 ? 24.091 1.315 21.089 1.00 92.62 672 GLU A CA 1
ATOM 5382 C C . GLU A 1 672 ? 25.318 2.226 21.190 1.00 92.62 672 GLU A C 1
ATOM 5384 O O . GLU A 1 672 ? 25.949 2.296 22.244 1.00 92.62 672 GLU A O 1
ATOM 5389 N N . PHE A 1 673 ? 25.654 2.933 20.106 1.00 95.00 673 PHE A N 1
ATOM 5390 C CA . PHE A 1 673 ? 26.783 3.857 20.062 1.00 95.00 673 PHE A CA 1
ATOM 5391 C C . PHE A 1 673 ? 26.609 5.001 21.066 1.00 95.00 673 PHE A C 1
ATOM 5393 O O . PHE A 1 673 ? 27.458 5.176 21.936 1.00 95.00 673 PHE A O 1
ATOM 5400 N N . PHE A 1 674 ? 25.488 5.727 21.013 1.00 95.44 674 PHE A N 1
ATOM 5401 C CA . PHE A 1 674 ? 25.203 6.800 21.973 1.00 95.44 674 PHE A CA 1
ATOM 5402 C C . PHE A 1 674 ? 25.036 6.282 23.407 1.00 95.44 674 PHE A C 1
ATOM 5404 O O . PHE A 1 674 ? 25.464 6.949 24.352 1.00 95.44 674 PHE A O 1
ATOM 5411 N N . GLY A 1 675 ? 24.487 5.076 23.580 1.00 93.75 675 GLY A N 1
ATOM 5412 C CA . GLY A 1 675 ? 24.327 4.439 24.884 1.00 93.75 675 GLY A CA 1
ATOM 5413 C C . GLY A 1 675 ? 25.642 4.300 25.657 1.00 93.75 675 GLY A C 1
ATOM 5414 O O . GLY A 1 675 ? 25.635 4.468 26.873 1.00 93.75 675 GLY A O 1
ATOM 5415 N N . ARG A 1 676 ? 26.783 4.100 24.978 1.00 94.50 676 ARG A N 1
ATOM 5416 C CA . ARG A 1 676 ? 28.116 4.030 25.619 1.00 94.50 676 ARG A CA 1
ATOM 5417 C C . ARG A 1 676 ? 28.497 5.308 26.364 1.00 94.50 676 ARG A C 1
ATOM 5419 O O . ARG A 1 676 ? 29.238 5.238 27.340 1.00 94.50 676 ARG A O 1
ATOM 5426 N N . TYR A 1 677 ? 28.006 6.457 25.904 1.00 94.06 677 TYR A N 1
ATOM 5427 C CA . TYR A 1 677 ? 28.376 7.761 26.453 1.00 94.06 677 TYR A CA 1
ATOM 5428 C C . TYR A 1 677 ? 27.289 8.367 27.340 1.00 94.06 677 TYR A C 1
ATOM 5430 O O . TYR A 1 677 ? 27.628 9.171 28.205 1.00 94.06 677 TYR A O 1
ATOM 5438 N N . LEU A 1 678 ? 26.020 7.994 27.139 1.00 94.88 678 LEU A N 1
ATOM 5439 C CA . LEU A 1 678 ? 24.862 8.619 27.790 1.00 94.88 678 LEU A CA 1
ATOM 5440 C C . LEU A 1 678 ? 24.149 7.707 28.803 1.00 94.88 678 LEU A C 1
ATOM 5442 O O . LEU A 1 678 ? 23.596 8.195 29.786 1.00 94.88 678 LEU A O 1
ATOM 5446 N N . SER A 1 679 ? 24.145 6.387 28.592 1.00 92.19 679 SER A N 1
ATOM 5447 C CA . SER A 1 679 ? 23.356 5.470 29.422 1.00 92.19 679 SER A CA 1
ATOM 5448 C C . SER A 1 679 ? 23.918 5.370 30.841 1.00 92.19 679 SER A C 1
ATOM 5450 O O . SER A 1 679 ? 25.090 5.057 31.032 1.00 92.19 679 SER A O 1
ATOM 5452 N N . GLY A 1 680 ? 23.062 5.572 31.847 1.00 87.88 680 GLY A N 1
ATOM 5453 C CA . GLY A 1 680 ? 23.429 5.455 33.264 1.00 87.88 680 GLY A CA 1
ATOM 5454 C C . GLY A 1 680 ? 24.174 6.660 33.850 1.00 87.88 680 GLY A C 1
ATOM 5455 O O . GLY A 1 680 ? 24.546 6.606 35.019 1.00 87.88 680 GLY A O 1
ATOM 5456 N N . LYS A 1 681 ? 24.371 7.737 33.077 1.00 91.31 681 LYS A N 1
ATOM 5457 C CA . LYS A 1 681 ? 24.934 9.007 33.558 1.00 91.31 681 LYS A CA 1
ATOM 5458 C C . LYS A 1 681 ? 23.815 9.969 33.954 1.00 91.31 681 LYS A C 1
ATOM 5460 O O . LYS A 1 681 ? 23.010 10.360 33.108 1.00 91.31 681 LYS A O 1
ATOM 5465 N N . GLU A 1 682 ? 23.755 10.347 35.231 1.00 90.75 682 GLU A N 1
ATOM 5466 C CA . GLU A 1 682 ? 22.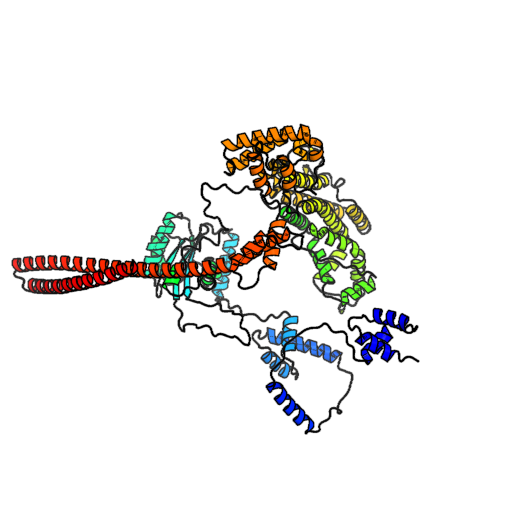699 11.228 35.756 1.00 90.75 682 GLU A CA 1
ATOM 5467 C C . GLU A 1 682 ? 22.730 12.618 35.107 1.00 90.75 682 GLU A C 1
ATOM 5469 O O . GLU A 1 682 ? 21.682 13.219 34.874 1.00 90.75 682 GLU A O 1
ATOM 5474 N N . GLU A 1 683 ? 23.914 13.106 34.732 1.00 92.81 683 GLU A N 1
ATOM 5475 C CA . GLU A 1 683 ? 24.097 14.402 34.082 1.00 92.81 683 GLU A CA 1
ATOM 5476 C C . GLU A 1 683 ? 23.471 14.494 32.678 1.00 92.81 683 GLU A C 1
ATOM 5478 O O . GLU A 1 683 ? 23.239 15.605 32.202 1.00 92.81 683 GLU A O 1
ATOM 5483 N N . TYR A 1 684 ? 23.150 13.361 32.037 1.00 95.00 684 TYR A N 1
ATOM 5484 C CA . TYR A 1 684 ? 22.556 13.294 30.693 1.00 95.00 684 TYR A CA 1
ATOM 5485 C C . TYR A 1 684 ? 21.222 12.531 30.636 1.00 95.00 684 TYR A C 1
ATOM 5487 O O . TYR A 1 684 ? 20.776 12.149 29.551 1.00 95.00 684 TYR A O 1
ATOM 5495 N N . ALA A 1 685 ? 20.587 12.281 31.784 1.00 93.38 685 ALA A N 1
ATOM 5496 C CA . ALA A 1 685 ? 19.430 11.392 31.877 1.00 93.38 685 ALA A CA 1
ATOM 5497 C C . ALA A 1 685 ? 18.254 11.822 30.977 1.00 93.38 685 ALA A C 1
ATOM 5499 O O . ALA A 1 685 ? 17.707 11.009 30.230 1.00 93.38 685 ALA A O 1
ATOM 5500 N N . GLU A 1 686 ? 17.874 13.101 30.999 1.00 93.88 686 GLU A N 1
ATOM 5501 C CA . GLU A 1 686 ? 16.755 13.619 30.207 1.00 93.88 686 GLU A CA 1
ATOM 5502 C C . GLU A 1 686 ? 17.057 13.629 28.706 1.00 93.88 686 GLU A C 1
ATOM 5504 O O . GLU A 1 686 ? 16.205 13.250 27.899 1.00 93.88 686 GLU A O 1
ATOM 5509 N N . LEU A 1 687 ? 18.281 14.000 28.320 1.00 95.69 687 LEU A N 1
ATOM 5510 C CA . LEU A 1 687 ? 18.749 13.909 26.940 1.00 95.69 687 LEU A CA 1
ATOM 5511 C C . LEU A 1 687 ? 18.661 12.473 26.426 1.00 95.69 687 LEU A C 1
ATOM 5513 O O . LEU A 1 687 ? 18.138 12.241 25.333 1.00 95.69 687 LEU A O 1
ATOM 5517 N N . TRP A 1 688 ? 19.143 11.512 27.215 1.00 96.19 688 TRP A N 1
ATOM 5518 C CA . TRP A 1 688 ? 19.135 10.111 26.824 1.00 96.19 688 TRP A CA 1
ATOM 5519 C C . TRP A 1 688 ? 17.713 9.582 26.627 1.00 96.19 688 TRP A C 1
ATOM 5521 O O . TRP A 1 688 ? 17.437 8.977 25.592 1.00 96.19 688 TRP A O 1
ATOM 5531 N N . ASN A 1 689 ? 16.789 9.902 27.537 1.00 92.75 689 ASN A N 1
ATOM 5532 C CA . ASN A 1 689 ? 15.379 9.520 27.414 1.00 92.75 689 ASN A CA 1
ATOM 5533 C C . ASN A 1 689 ? 14.753 10.043 26.108 1.00 92.75 689 ASN A C 1
ATOM 5535 O O . ASN A 1 689 ? 14.091 9.294 25.385 1.00 92.75 689 ASN A O 1
ATOM 5539 N N . ILE A 1 690 ? 14.999 11.311 25.760 1.00 93.31 690 ILE A N 1
ATOM 5540 C CA . ILE A 1 690 ? 14.511 11.894 24.503 1.00 93.31 690 ILE A CA 1
ATOM 5541 C C . ILE A 1 690 ? 15.146 11.205 23.289 1.00 93.31 690 ILE A C 1
ATOM 5543 O O . ILE A 1 690 ? 14.438 10.862 22.340 1.00 93.31 690 ILE A O 1
ATOM 5547 N N . MET A 1 691 ? 16.458 10.954 23.306 1.00 95.00 691 MET A N 1
ATOM 5548 C CA . MET A 1 691 ? 17.150 10.270 22.208 1.00 95.00 691 MET A CA 1
ATOM 5549 C C . MET A 1 691 ? 16.638 8.844 22.000 1.00 95.00 691 MET A C 1
ATOM 5551 O O . MET A 1 691 ? 16.399 8.449 20.860 1.00 95.00 691 MET A O 1
ATOM 5555 N N . GLN A 1 692 ? 16.389 8.096 23.077 1.00 92.12 692 GLN A N 1
ATOM 5556 C CA . GLN A 1 692 ? 15.792 6.763 23.001 1.00 92.12 692 GLN A CA 1
ATOM 5557 C C . GLN A 1 692 ? 14.423 6.806 22.317 1.00 92.12 692 GLN A C 1
ATOM 5559 O O . GLN A 1 692 ? 14.194 6.039 21.383 1.00 92.12 692 GLN A O 1
ATOM 5564 N N . CYS A 1 693 ? 13.548 7.743 22.699 1.00 89.62 693 CYS A N 1
ATOM 5565 C CA . CYS A 1 693 ? 12.260 7.945 22.032 1.00 89.62 693 CYS A CA 1
ATOM 5566 C C . CYS A 1 693 ? 12.434 8.234 20.533 1.00 89.62 693 CYS A C 1
ATOM 5568 O O . CYS A 1 693 ? 11.788 7.598 19.698 1.00 89.62 693 CYS A O 1
ATOM 5570 N N . LEU A 1 694 ? 13.345 9.137 20.164 1.00 91.75 694 LEU A N 1
ATOM 5571 C CA . LEU A 1 694 ? 13.616 9.486 18.766 1.00 91.75 694 LEU A CA 1
ATOM 5572 C C . LEU A 1 694 ? 14.158 8.299 17.952 1.00 91.75 694 LEU A C 1
ATOM 5574 O O . LEU A 1 694 ? 13.797 8.142 16.784 1.00 91.75 694 LEU A O 1
ATOM 5578 N N . PHE A 1 695 ? 14.969 7.429 18.557 1.00 91.31 695 PHE A N 1
ATOM 5579 C CA . PHE A 1 695 ? 15.521 6.237 17.908 1.00 91.31 695 PHE A CA 1
ATOM 5580 C C . PHE A 1 695 ? 14.498 5.120 17.676 1.00 91.31 695 PHE A C 1
ATOM 5582 O O . PHE A 1 695 ? 14.740 4.246 16.844 1.00 91.31 695 PHE A O 1
ATOM 5589 N N . THR A 1 696 ? 13.325 5.178 18.315 1.00 86.94 696 THR A N 1
ATOM 5590 C CA . THR A 1 696 ? 12.207 4.270 17.997 1.00 86.94 696 THR A CA 1
ATOM 5591 C C . THR A 1 696 ? 11.461 4.644 16.715 1.00 86.94 696 THR A C 1
ATOM 5593 O O . THR A 1 696 ? 10.686 3.839 16.191 1.00 86.94 696 THR A O 1
ATOM 5596 N N . LEU A 1 697 ? 11.673 5.854 16.185 1.00 86.25 697 LEU A N 1
ATOM 5597 C CA . LEU A 1 697 ? 10.944 6.322 15.015 1.00 86.25 697 LEU A CA 1
ATOM 5598 C C . LEU A 1 697 ? 11.330 5.527 13.759 1.00 86.25 697 LEU A C 1
ATOM 5600 O O . LEU A 1 697 ? 12.500 5.363 13.406 1.00 86.25 697 LEU A O 1
ATOM 5604 N N . SER A 1 698 ? 10.312 5.057 13.040 1.00 81.56 698 SER A N 1
ATOM 5605 C CA . SER A 1 698 ? 10.503 4.264 11.826 1.00 81.56 698 SER A CA 1
ATOM 5606 C C . SER A 1 698 ? 11.006 5.123 10.658 1.00 81.56 698 SER A C 1
ATOM 5608 O O . SER A 1 698 ? 10.401 6.131 10.300 1.00 81.56 698 SER A O 1
ATOM 5610 N N . HIS A 1 699 ? 12.084 4.675 10.011 1.00 79.50 699 HIS A N 1
ATOM 5611 C CA . HIS A 1 699 ? 12.636 5.249 8.775 1.00 79.50 699 HIS A CA 1
ATOM 5612 C C . HIS A 1 699 ? 12.269 4.428 7.523 1.00 79.50 699 HIS A C 1
ATOM 5614 O O . HIS A 1 699 ? 12.646 4.779 6.403 1.00 79.50 699 HIS A O 1
ATOM 5620 N N . GLY A 1 700 ? 11.538 3.321 7.686 1.00 70.44 700 GLY A N 1
ATOM 5621 C CA . GLY A 1 700 ? 11.312 2.350 6.624 1.00 70.44 700 GLY A CA 1
ATOM 5622 C C . GLY A 1 700 ? 10.383 1.212 7.032 1.00 70.44 700 GLY A C 1
ATOM 5623 O O . GLY A 1 700 ? 10.205 0.907 8.209 1.00 70.44 700 GLY A O 1
ATOM 5624 N N . GLN A 1 701 ? 9.794 0.553 6.034 1.00 61.00 701 GLN A N 1
ATOM 5625 C CA . GLN A 1 701 ? 8.879 -0.568 6.256 1.00 61.00 701 GLN A CA 1
ATOM 5626 C C . GLN A 1 701 ? 9.605 -1.876 6.596 1.00 61.00 701 GLN A C 1
ATOM 5628 O O . GLN A 1 701 ? 8.947 -2.820 6.996 1.00 61.00 701 GLN A O 1
ATOM 5633 N N . ALA A 1 702 ? 10.937 -1.955 6.498 1.00 58.06 702 ALA A N 1
ATOM 5634 C CA . ALA A 1 702 ? 11.666 -3.216 6.643 1.00 58.06 702 ALA A CA 1
ATOM 5635 C C . ALA A 1 702 ? 11.435 -3.897 8.008 1.00 58.06 702 ALA A C 1
ATOM 5637 O O . ALA A 1 702 ? 11.126 -5.084 8.049 1.00 58.06 702 ALA A O 1
ATOM 5638 N N . ALA A 1 703 ? 11.503 -3.158 9.120 1.00 58.09 703 ALA A N 1
ATOM 5639 C CA . ALA A 1 703 ? 11.236 -3.712 10.451 1.00 58.09 703 ALA A CA 1
ATOM 5640 C C . ALA A 1 703 ? 9.764 -4.138 10.628 1.00 58.09 703 ALA A C 1
ATOM 5642 O O . ALA A 1 703 ? 9.477 -5.209 11.162 1.00 58.09 703 ALA A O 1
ATOM 5643 N N . VAL A 1 704 ? 8.833 -3.330 10.114 1.00 59.06 704 VAL A N 1
ATOM 5644 C CA . VAL A 1 704 ? 7.385 -3.577 10.194 1.00 59.06 704 VAL A CA 1
ATOM 5645 C C . VAL A 1 704 ? 6.974 -4.767 9.312 1.00 59.06 704 VAL A C 1
ATOM 5647 O O . VAL A 1 704 ? 6.262 -5.659 9.763 1.00 59.06 704 VAL A O 1
ATOM 5650 N N . GLU A 1 705 ? 7.476 -4.840 8.079 1.00 59.31 705 GLU A N 1
ATOM 5651 C CA . GLU A 1 705 ? 7.279 -5.948 7.139 1.00 59.31 705 GLU A CA 1
ATOM 5652 C C . GLU A 1 705 ? 7.918 -7.245 7.640 1.00 59.31 705 GLU A C 1
ATOM 5654 O O . GLU A 1 705 ? 7.299 -8.304 7.520 1.00 59.31 705 GLU A O 1
ATOM 5659 N N . ARG A 1 706 ? 9.106 -7.185 8.264 1.00 64.31 706 ARG A N 1
ATOM 5660 C CA . ARG A 1 706 ? 9.691 -8.339 8.967 1.00 64.31 706 ARG A CA 1
ATOM 5661 C C . ARG A 1 706 ? 8.780 -8.795 10.102 1.00 64.31 706 ARG A C 1
ATOM 5663 O O . ARG A 1 706 ? 8.485 -9.984 10.184 1.00 64.31 706 ARG A O 1
ATOM 5670 N N . GLY A 1 707 ? 8.267 -7.870 10.915 1.00 64.38 707 GLY A N 1
ATOM 5671 C CA . GLY A 1 707 ? 7.278 -8.166 11.954 1.00 64.38 707 GLY A CA 1
ATOM 5672 C C . GLY A 1 707 ? 6.040 -8.873 11.395 1.00 64.38 707 GLY A C 1
ATOM 5673 O O . GLY A 1 707 ? 5.642 -9.917 11.909 1.00 64.38 707 GLY A O 1
ATOM 5674 N N . TYR A 1 708 ? 5.480 -8.379 10.286 1.00 62.50 708 TYR A N 1
ATOM 5675 C CA . TYR A 1 708 ? 4.349 -9.023 9.613 1.00 62.50 708 TYR A CA 1
ATOM 5676 C C . TYR A 1 708 ? 4.687 -10.398 9.038 1.00 62.50 708 TYR A C 1
ATOM 5678 O O . TYR A 1 708 ? 3.855 -11.299 9.130 1.00 62.50 708 TYR A O 1
ATOM 5686 N N . SER A 1 709 ? 5.877 -10.589 8.465 1.00 65.88 709 SER A N 1
ATOM 5687 C CA . SER A 1 709 ? 6.299 -11.891 7.938 1.00 65.88 709 SER A CA 1
ATOM 5688 C C . SER A 1 709 ? 6.464 -12.914 9.054 1.00 65.88 709 SER A C 1
ATOM 5690 O O . SER A 1 709 ? 5.920 -14.007 8.958 1.00 65.88 709 SER A O 1
ATOM 5692 N N . VAL A 1 710 ? 7.133 -12.546 10.146 1.00 66.25 710 VAL A N 1
ATOM 5693 C CA . VAL A 1 710 ? 7.308 -13.456 11.280 1.00 66.25 710 VAL A CA 1
ATOM 5694 C C . VAL A 1 710 ? 5.956 -13.752 11.935 1.00 66.25 710 VAL A C 1
ATOM 5696 O O . VAL A 1 710 ? 5.662 -14.903 12.231 1.00 66.25 710 VAL A O 1
ATOM 5699 N N . ASN A 1 711 ? 5.076 -12.755 12.081 1.00 71.75 711 ASN A N 1
ATOM 5700 C CA . ASN A 1 711 ? 3.711 -12.997 12.554 1.00 71.75 711 ASN A CA 1
ATOM 5701 C C . ASN A 1 711 ? 2.961 -13.955 11.624 1.00 71.75 711 ASN A C 1
ATOM 5703 O O . ASN A 1 711 ? 2.313 -14.878 12.103 1.00 71.75 711 ASN A O 1
ATOM 5707 N N . LYS A 1 712 ? 3.077 -13.785 10.303 1.00 72.19 712 LYS A N 1
ATOM 5708 C CA . LYS A 1 712 ? 2.483 -14.689 9.312 1.00 72.19 712 LYS A CA 1
ATOM 5709 C C . LYS A 1 712 ? 2.992 -16.122 9.460 1.00 72.19 712 LYS A C 1
ATOM 5711 O O . LYS A 1 712 ? 2.188 -17.042 9.348 1.00 72.19 712 LYS A O 1
ATOM 5716 N N . ASP A 1 713 ? 4.276 -16.303 9.742 1.00 68.88 713 ASP A N 1
ATOM 5717 C CA . ASP A 1 713 ? 4.878 -17.622 9.951 1.00 68.88 713 ASP A CA 1
ATOM 5718 C C . ASP A 1 713 ? 4.456 -18.251 11.297 1.00 68.88 713 ASP A C 1
ATOM 5720 O O . ASP A 1 713 ? 4.430 -19.473 11.430 1.00 68.88 713 ASP A O 1
ATOM 5724 N N . MET A 1 714 ? 4.062 -17.431 12.280 1.00 65.19 714 MET A N 1
ATOM 5725 C CA . MET A 1 714 ? 3.574 -17.857 13.602 1.00 65.19 714 MET A CA 1
ATOM 5726 C C . MET A 1 714 ? 2.050 -18.046 13.680 1.00 65.19 714 MET A C 1
ATOM 5728 O O . MET A 1 714 ? 1.549 -18.609 14.657 1.00 65.19 714 MET A O 1
ATOM 5732 N N . LEU A 1 715 ? 1.297 -17.572 12.684 1.00 64.38 715 LEU A N 1
ATOM 5733 C CA . LEU A 1 715 ? -0.159 -17.676 12.649 1.00 64.38 715 LEU A CA 1
ATOM 5734 C C . LEU A 1 715 ? -0.597 -19.113 12.332 1.00 64.38 715 LEU A C 1
ATOM 5736 O O . LEU A 1 715 ? -0.545 -19.577 11.195 1.00 64.38 715 LEU A O 1
ATOM 5740 N N . VAL A 1 716 ? -1.103 -19.793 13.358 1.00 62.28 716 VAL A N 1
ATOM 5741 C CA . VAL A 1 716 ? -1.807 -21.078 13.271 1.00 62.28 716 VAL A CA 1
ATOM 5742 C C . VAL A 1 716 ? -3.314 -20.852 13.449 1.00 62.28 716 VAL A C 1
ATOM 5744 O O . VAL A 1 716 ? -3.749 -19.940 14.156 1.00 62.28 716 VAL A O 1
ATOM 5747 N N . GLU A 1 717 ? -4.136 -21.675 12.798 1.00 53.25 717 GLU A N 1
ATOM 5748 C CA . GLU A 1 717 ? -5.596 -21.621 12.934 1.00 53.25 717 GLU A CA 1
ATOM 5749 C C . GLU A 1 717 ? -6.034 -21.735 14.411 1.00 53.25 717 GLU A C 1
ATOM 5751 O O . GLU A 1 717 ? -5.517 -22.565 15.157 1.00 53.25 717 GLU A O 1
ATOM 5756 N N . ASN A 1 718 ? -7.037 -20.945 14.819 1.00 44.53 718 ASN A N 1
ATOM 5757 C CA . ASN A 1 718 ? -7.629 -20.922 16.172 1.00 44.53 718 ASN A CA 1
ATOM 5758 C C . ASN A 1 718 ? -6.753 -20.348 17.311 1.00 44.53 718 ASN A C 1
ATOM 5760 O O . ASN A 1 718 ? -7.036 -20.604 18.482 1.00 44.53 718 ASN A O 1
ATOM 5764 N N . LEU A 1 719 ? -5.732 -19.540 17.010 1.00 47.31 719 LEU A N 1
ATOM 5765 C CA . LEU A 1 719 ? -5.015 -18.757 18.027 1.00 47.31 719 LEU A CA 1
ATOM 5766 C C . LEU A 1 719 ? -5.861 -17.575 18.528 1.00 47.31 719 LEU A C 1
ATOM 5768 O O . LEU A 1 719 ? -6.405 -16.810 17.733 1.00 47.31 719 LEU A O 1
ATOM 5772 N N . GLN A 1 720 ? -5.935 -17.390 19.850 1.00 49.91 720 GLN A N 1
ATOM 5773 C CA . GLN A 1 720 ? -6.422 -16.138 20.436 1.00 49.91 720 GLN A CA 1
ATOM 5774 C C . GLN A 1 720 ? -5.327 -15.064 20.371 1.00 49.91 720 GLN A C 1
ATOM 5776 O O . GLN A 1 720 ? -4.139 -15.383 20.412 1.00 49.91 720 GLN A O 1
ATOM 5781 N N . GLU A 1 721 ? -5.717 -13.787 20.342 1.00 56.34 721 GLU A N 1
ATOM 5782 C CA . GLU A 1 721 ? -4.791 -12.641 20.307 1.00 56.34 721 GLU A CA 1
ATOM 5783 C C . GLU A 1 721 ? -3.709 -12.731 21.395 1.00 56.34 721 GLU A C 1
ATOM 5785 O O . GLU A 1 721 ? -2.520 -12.613 21.111 1.00 56.34 721 GLU A O 1
ATOM 5790 N N . LYS A 1 722 ? -4.106 -13.054 22.633 1.00 54.88 722 LYS A N 1
ATOM 5791 C CA . LYS A 1 722 ? -3.177 -13.221 23.762 1.00 54.88 722 LYS A CA 1
ATOM 5792 C C . LYS A 1 722 ? -2.149 -14.329 23.531 1.00 54.88 722 LYS A C 1
ATOM 5794 O O . LYS A 1 722 ? -1.019 -14.214 23.995 1.00 54.88 722 LYS A O 1
ATOM 5799 N N . THR A 1 723 ? -2.522 -15.391 22.818 1.00 57.81 723 THR A N 1
ATOM 5800 C CA . THR A 1 723 ? -1.608 -16.485 22.476 1.00 57.81 723 THR A CA 1
ATOM 5801 C C . THR A 1 723 ? -0.595 -16.037 21.432 1.00 57.81 723 THR A C 1
ATOM 5803 O O . THR A 1 723 ? 0.587 -16.315 21.596 1.00 57.81 723 THR A O 1
ATOM 5806 N N . LEU A 1 724 ? -1.026 -15.288 20.412 1.00 60.69 724 LEU A N 1
ATOM 5807 C CA . LEU A 1 724 ? -0.121 -14.711 19.417 1.00 60.69 724 LEU A CA 1
ATOM 5808 C C . LEU A 1 724 ? 0.865 -13.726 20.064 1.00 60.69 724 LEU A C 1
ATOM 5810 O O . LEU A 1 724 ? 2.060 -13.817 19.803 1.00 60.69 724 LEU A O 1
ATOM 5814 N N . ILE A 1 725 ? 0.387 -12.849 20.956 1.00 61.12 725 ILE A N 1
ATOM 5815 C CA . ILE A 1 725 ? 1.234 -11.918 21.721 1.00 61.12 725 ILE A CA 1
ATOM 5816 C C . ILE A 1 725 ? 2.247 -12.690 22.575 1.00 61.12 725 ILE A C 1
ATOM 5818 O O . ILE A 1 725 ? 3.436 -12.392 22.534 1.00 61.12 725 ILE A O 1
ATOM 5822 N N . ALA A 1 726 ? 1.808 -13.712 23.315 1.00 59.22 726 ALA A N 1
ATOM 5823 C CA . ALA A 1 726 ? 2.699 -14.518 24.146 1.00 59.22 726 ALA A CA 1
ATOM 5824 C C . ALA A 1 726 ? 3.751 -15.265 23.314 1.00 59.22 726 ALA A C 1
ATOM 5826 O O . ALA A 1 726 ? 4.929 -15.253 23.659 1.00 59.22 726 ALA A O 1
ATOM 5827 N N . MET A 1 727 ? 3.349 -15.879 22.198 1.00 62.47 727 MET A N 1
ATOM 5828 C CA . MET A 1 727 ? 4.284 -16.533 21.284 1.00 62.47 727 MET A CA 1
ATOM 5829 C C . MET A 1 727 ? 5.277 -15.526 20.710 1.00 62.47 727 MET A C 1
ATOM 5831 O O . MET A 1 727 ? 6.462 -15.837 20.630 1.00 62.47 727 MET A O 1
ATOM 5835 N N . ARG A 1 728 ? 4.816 -14.323 20.350 1.00 68.50 728 ARG A N 1
ATOM 5836 C CA . ARG A 1 728 ? 5.667 -13.258 19.819 1.00 68.50 728 ARG A CA 1
ATOM 5837 C C . ARG A 1 728 ? 6.707 -12.797 20.834 1.00 68.50 728 ARG A C 1
ATOM 5839 O O . ARG A 1 728 ? 7.880 -12.733 20.492 1.00 68.50 728 ARG A O 1
ATOM 5846 N N . LEU A 1 729 ? 6.298 -12.577 22.082 1.00 63.12 729 LEU A N 1
ATOM 5847 C CA . LEU A 1 729 ? 7.204 -12.241 23.184 1.00 63.12 729 LEU A CA 1
ATOM 5848 C C . LEU A 1 729 ? 8.256 -13.334 23.408 1.00 63.12 729 LEU A C 1
ATOM 5850 O O . LEU A 1 729 ? 9.426 -13.025 23.605 1.00 63.12 729 LEU A O 1
ATOM 5854 N N . VAL A 1 730 ? 7.861 -14.611 23.337 1.00 61.56 730 VAL A N 1
ATOM 5855 C CA . VAL A 1 730 ? 8.802 -15.737 23.440 1.00 61.56 730 VAL A CA 1
ATOM 5856 C C . VAL A 1 730 ? 9.759 -15.762 22.248 1.00 61.56 730 VAL A C 1
ATOM 5858 O O . VAL A 1 730 ? 10.958 -15.920 22.447 1.00 61.56 730 VAL A O 1
ATOM 5861 N N . HIS A 1 731 ? 9.260 -15.588 21.024 1.00 66.50 731 HIS A N 1
ATOM 5862 C CA . HIS A 1 731 ? 10.086 -15.554 19.817 1.00 66.50 731 HIS A CA 1
ATOM 5863 C C . HIS A 1 731 ? 11.118 -14.420 19.872 1.00 66.50 731 HIS A C 1
ATOM 5865 O O . HIS A 1 731 ? 12.296 -14.658 19.625 1.00 66.50 731 HIS A O 1
ATOM 5871 N N . ASP A 1 732 ? 10.695 -13.210 20.239 1.00 64.38 732 ASP A N 1
ATOM 5872 C CA . ASP A 1 732 ? 11.575 -12.043 20.327 1.00 64.38 732 ASP A CA 1
ATOM 5873 C C . ASP A 1 732 ? 12.603 -12.192 21.462 1.00 64.38 732 ASP A C 1
ATOM 5875 O O . ASP A 1 732 ? 13.777 -11.882 21.269 1.00 64.38 732 ASP A O 1
ATOM 5879 N N . ALA A 1 733 ? 12.214 -12.765 22.608 1.00 60.69 733 ALA A N 1
ATOM 5880 C CA . ALA A 1 733 ? 13.144 -13.072 23.698 1.00 60.69 733 ALA A CA 1
ATOM 5881 C C . ALA A 1 733 ? 14.179 -14.147 23.313 1.00 60.69 733 ALA A C 1
ATOM 5883 O O . ALA A 1 733 ? 15.346 -14.060 23.702 1.00 60.69 733 ALA A O 1
ATOM 5884 N N . MET A 1 734 ? 13.768 -15.157 22.540 1.00 58.53 734 MET A N 1
ATOM 5885 C CA . MET A 1 734 ? 14.648 -16.228 22.061 1.00 58.53 734 MET A CA 1
ATOM 5886 C C . MET A 1 734 ? 15.581 -15.763 20.939 1.00 58.53 734 MET A C 1
ATOM 5888 O O . MET A 1 734 ? 16.714 -16.228 20.876 1.00 58.53 734 MET A O 1
ATOM 5892 N N . ALA A 1 735 ? 15.149 -14.831 20.085 1.00 61.16 735 ALA A N 1
ATOM 5893 C CA . ALA A 1 735 ? 15.966 -14.291 18.997 1.00 61.16 735 ALA A CA 1
ATOM 5894 C C . ALA A 1 735 ? 17.240 -13.575 19.492 1.00 61.16 735 ALA A C 1
ATOM 5896 O O . ALA A 1 735 ? 18.216 -13.499 18.752 1.00 61.16 735 ALA A O 1
ATOM 5897 N N . GLY A 1 736 ? 17.248 -13.095 20.743 1.00 56.44 736 GLY A N 1
ATOM 5898 C CA . GLY A 1 736 ? 18.415 -12.485 21.391 1.00 56.44 736 GLY A CA 1
ATOM 5899 C C . GLY A 1 736 ? 19.375 -13.460 22.090 1.00 56.44 736 GLY A C 1
ATOM 5900 O O . GLY A 1 736 ? 20.388 -13.014 22.618 1.00 56.44 736 GLY A O 1
ATOM 5901 N N . HIS A 1 737 ? 19.084 -14.767 22.126 1.00 55.12 737 HIS A N 1
ATOM 5902 C CA . HIS A 1 737 ? 19.897 -15.762 22.835 1.00 55.12 737 HIS A CA 1
ATOM 5903 C C . HIS A 1 737 ? 20.449 -16.806 21.855 1.00 55.12 737 HIS A C 1
ATOM 5905 O O . HIS A 1 737 ? 19.729 -17.688 21.392 1.00 55.12 737 HIS A O 1
ATOM 5911 N N . THR A 1 738 ? 21.744 -16.721 21.547 1.00 51.19 738 THR A N 1
ATOM 5912 C CA . THR A 1 738 ? 22.443 -17.663 20.653 1.00 51.19 738 THR A CA 1
ATOM 5913 C C . THR A 1 738 ? 22.970 -18.909 21.362 1.00 51.19 738 THR A C 1
ATOM 5915 O O . THR A 1 738 ? 23.348 -19.868 20.693 1.00 51.19 738 THR A O 1
ATOM 5918 N N . ASP A 1 739 ? 22.978 -18.923 22.697 1.00 53.22 739 ASP A N 1
ATOM 5919 C CA . ASP A 1 739 ? 23.456 -20.057 23.487 1.00 53.22 739 ASP A CA 1
ATOM 5920 C C . ASP A 1 739 ? 22.299 -20.935 23.966 1.00 53.22 739 ASP A C 1
ATOM 5922 O O . ASP A 1 739 ? 21.302 -20.453 24.502 1.00 53.22 739 ASP A O 1
ATOM 5926 N N . GLY A 1 740 ? 22.448 -22.254 23.810 1.00 55.38 740 GLY A N 1
ATOM 5927 C CA . GLY A 1 740 ? 21.431 -23.278 24.093 1.00 55.38 740 GLY A CA 1
ATOM 5928 C C . GLY A 1 740 ? 20.957 -23.392 25.553 1.00 55.38 740 GLY A C 1
ATOM 5929 O O . GLY A 1 740 ? 20.281 -24.361 25.907 1.00 55.38 740 GLY A O 1
ATOM 5930 N N . ALA A 1 741 ? 21.285 -22.433 26.419 1.00 61.06 741 ALA A N 1
ATOM 5931 C CA . ALA A 1 741 ? 20.815 -22.358 27.792 1.00 61.06 741 ALA A CA 1
ATOM 5932 C C . ALA A 1 741 ? 19.587 -21.437 27.904 1.00 61.06 741 ALA A C 1
ATOM 5934 O O . ALA A 1 741 ? 19.692 -20.216 27.873 1.00 61.06 741 ALA A O 1
ATOM 5935 N N . LEU A 1 742 ? 18.405 -22.034 28.107 1.00 57.19 742 LEU A N 1
ATOM 5936 C CA . LEU A 1 742 ? 17.168 -21.288 28.381 1.00 57.19 742 LEU A CA 1
ATOM 5937 C C . LEU A 1 742 ? 17.339 -20.366 29.615 1.00 57.19 742 LEU A C 1
ATOM 5939 O O . LEU A 1 742 ? 17.713 -20.884 30.682 1.00 57.19 742 LEU A O 1
ATOM 5943 N N . PRO A 1 743 ? 17.005 -19.060 29.516 1.00 64.06 743 PRO A N 1
ATOM 5944 C CA . PRO A 1 743 ? 17.109 -18.102 30.618 1.00 64.06 743 PRO A CA 1
ATOM 5945 C C . PRO A 1 743 ? 16.380 -18.572 31.885 1.00 64.06 743 PRO A C 1
ATOM 5947 O O . PRO A 1 743 ? 15.306 -19.183 31.811 1.00 64.06 743 PRO A O 1
ATOM 5950 N N . LYS A 1 744 ? 16.945 -18.291 33.071 1.00 66.44 744 LYS A N 1
ATOM 5951 C CA . LYS A 1 744 ? 16.351 -18.684 34.369 1.00 66.44 744 LYS A CA 1
ATOM 5952 C C . LYS A 1 744 ? 14.928 -18.135 34.531 1.00 66.44 744 LYS A C 1
ATOM 5954 O O . LYS A 1 744 ? 14.038 -18.873 34.959 1.00 66.44 744 LYS A O 1
ATOM 5959 N N . ASP A 1 745 ? 14.700 -16.909 34.079 1.00 61.38 745 ASP A N 1
ATOM 5960 C CA . ASP A 1 745 ? 13.406 -16.233 34.177 1.00 61.38 745 ASP A CA 1
ATOM 5961 C C . ASP A 1 745 ? 12.354 -16.894 33.284 1.00 61.38 745 ASP A C 1
ATOM 5963 O O . ASP A 1 745 ? 11.202 -17.053 33.689 1.00 61.38 745 ASP A O 1
ATOM 5967 N N . LEU A 1 746 ? 12.758 -17.382 32.105 1.00 60.53 746 LEU A N 1
ATOM 5968 C CA . LEU A 1 746 ? 11.885 -18.119 31.192 1.00 60.53 746 LEU A CA 1
ATOM 5969 C C . LEU A 1 746 ? 11.485 -19.480 31.784 1.00 60.53 746 LEU A C 1
ATOM 5971 O O . LEU A 1 746 ? 10.324 -19.885 31.691 1.00 60.53 746 LEU A O 1
ATOM 5975 N N . LYS A 1 747 ? 12.416 -20.170 32.462 1.00 63.97 747 LYS A N 1
ATOM 5976 C CA . LYS A 1 747 ? 12.129 -21.421 33.189 1.00 63.97 747 LYS A CA 1
ATOM 5977 C C . LYS A 1 747 ? 11.132 -21.188 34.325 1.00 63.97 747 LYS A C 1
ATOM 5979 O O . LYS A 1 747 ? 10.216 -21.990 34.505 1.00 63.97 747 LYS A O 1
ATOM 5984 N N . GLN A 1 748 ? 11.274 -20.091 35.066 1.00 70.62 748 GLN A N 1
ATOM 5985 C CA . GLN A 1 748 ? 10.340 -19.707 36.126 1.00 70.62 748 GLN A CA 1
ATOM 5986 C C . GLN A 1 748 ? 8.963 -19.321 35.563 1.00 70.62 748 GLN A C 1
ATOM 5988 O O . GLN A 1 748 ? 7.935 -19.768 36.080 1.00 70.62 748 GLN A O 1
ATOM 5993 N N . HIS A 1 749 ? 8.923 -18.591 34.446 1.00 62.81 749 HIS A N 1
ATOM 5994 C CA . HIS A 1 749 ? 7.681 -18.269 33.746 1.00 62.81 749 HIS A CA 1
ATOM 5995 C C . HIS A 1 749 ? 6.968 -19.524 33.235 1.00 62.81 749 HIS A C 1
ATOM 5997 O O . HIS A 1 749 ? 5.761 -19.642 33.446 1.00 62.81 749 HIS A O 1
ATOM 6003 N N . CYS A 1 750 ? 7.685 -20.485 32.646 1.00 61.75 750 CYS A N 1
ATOM 6004 C CA . CYS A 1 750 ? 7.107 -21.757 32.205 1.00 61.75 750 CYS A CA 1
ATOM 6005 C C . CYS A 1 750 ? 6.541 -22.567 33.379 1.00 61.75 750 CYS A C 1
ATOM 6007 O O . CYS A 1 750 ? 5.422 -23.069 33.290 1.00 61.75 750 CYS A O 1
ATOM 6009 N N . ARG A 1 751 ? 7.264 -22.638 34.507 1.00 70.50 751 ARG A N 1
ATOM 6010 C CA . ARG A 1 751 ? 6.805 -23.339 35.721 1.00 70.50 751 ARG A CA 1
ATOM 6011 C C . ARG A 1 751 ? 5.497 -22.766 36.274 1.00 70.50 751 ARG A C 1
ATOM 6013 O O . ARG A 1 751 ? 4.632 -23.530 36.679 1.00 70.50 751 ARG A O 1
ATOM 6020 N N . GLY A 1 752 ? 5.327 -21.443 36.243 1.00 71.56 752 GLY A N 1
ATOM 6021 C CA . GLY A 1 752 ? 4.108 -20.777 36.721 1.00 71.56 752 GLY A CA 1
ATOM 6022 C C . GLY A 1 752 ? 2.962 -20.688 35.703 1.00 71.56 752 GLY A C 1
ATOM 6023 O O . GLY A 1 752 ? 1.890 -20.191 36.044 1.00 71.56 752 GLY A O 1
ATOM 6024 N N . ALA A 1 753 ? 3.158 -21.121 34.452 1.00 61.91 753 ALA A N 1
ATOM 6025 C CA . ALA A 1 753 ? 2.178 -20.915 33.382 1.00 61.91 753 ALA A CA 1
ATOM 6026 C C . ALA A 1 753 ? 0.851 -21.642 33.644 1.00 61.91 753 ALA A C 1
ATOM 6028 O O . ALA A 1 753 ? -0.214 -21.071 33.419 1.00 61.91 753 ALA A O 1
ATOM 6029 N N . ARG A 1 754 ? 0.914 -22.870 34.175 1.00 68.50 754 ARG A N 1
ATOM 6030 C CA . ARG A 1 754 ? -0.277 -23.659 34.510 1.00 68.50 754 ARG A CA 1
ATOM 6031 C C . ARG A 1 754 ? -1.088 -23.019 35.633 1.00 68.50 754 ARG A C 1
ATOM 6033 O O . ARG A 1 754 ? -2.287 -22.839 35.471 1.00 68.50 754 ARG A O 1
ATOM 6040 N N . THR A 1 755 ? -0.430 -22.600 36.710 1.00 74.50 755 THR A N 1
ATOM 6041 C CA . THR A 1 755 ? -1.089 -21.932 37.840 1.00 74.50 755 THR A CA 1
ATOM 6042 C C . THR A 1 755 ? -1.761 -20.631 37.407 1.00 74.50 755 THR A C 1
ATOM 6044 O O . THR A 1 755 ? -2.909 -20.385 37.758 1.00 74.50 755 THR A O 1
ATOM 6047 N N . ARG A 1 756 ? -1.098 -19.817 36.570 1.00 72.69 756 ARG A N 1
ATOM 6048 C CA . ARG A 1 756 ? -1.708 -18.595 36.018 1.00 72.69 756 ARG A CA 1
ATOM 6049 C C . ARG A 1 756 ? -2.899 -18.890 35.107 1.00 72.69 756 ARG A C 1
ATOM 6051 O O . ARG A 1 756 ? -3.858 -18.126 35.101 1.00 72.69 756 ARG A O 1
ATOM 6058 N N . TYR A 1 757 ? -2.849 -19.982 34.346 1.00 70.50 757 TYR A N 1
ATOM 6059 C CA . TYR A 1 757 ? -3.977 -20.418 33.528 1.00 70.50 757 TYR A CA 1
ATOM 6060 C C . TYR A 1 757 ? -5.162 -20.882 34.386 1.00 70.50 757 TYR A C 1
ATOM 6062 O O . TYR A 1 757 ? -6.294 -20.498 34.110 1.00 70.50 757 TYR A O 1
ATOM 6070 N N . GLU A 1 758 ? -4.907 -21.637 35.454 1.00 73.19 758 GLU A N 1
ATOM 6071 C CA . GLU A 1 758 ? -5.929 -22.060 36.419 1.00 73.19 758 GLU A CA 1
ATOM 6072 C C . GLU A 1 758 ? -6.572 -20.846 37.112 1.00 73.19 758 GLU A C 1
ATOM 6074 O O . GLU A 1 758 ? -7.795 -20.730 37.110 1.00 73.19 758 GLU A O 1
ATOM 6079 N N . MET A 1 759 ? -5.774 -19.871 37.568 1.00 76.69 759 MET A N 1
ATOM 6080 C CA . MET A 1 759 ? -6.284 -18.600 38.108 1.00 76.69 759 MET A CA 1
ATOM 6081 C C . MET A 1 759 ? -7.137 -17.835 37.089 1.00 76.69 759 MET A C 1
ATOM 6083 O O . MET A 1 759 ? -8.224 -17.370 37.416 1.00 76.69 759 MET A O 1
ATOM 6087 N N . TYR A 1 760 ? -6.686 -17.752 35.833 1.00 74.31 760 TYR A N 1
ATOM 6088 C CA . TYR A 1 760 ? -7.450 -17.110 34.765 1.00 74.31 760 TYR A CA 1
ATOM 6089 C C . TYR A 1 760 ? -8.803 -17.795 34.520 1.00 74.31 760 TYR A C 1
ATOM 6091 O O . TYR A 1 760 ? -9.804 -17.110 34.309 1.00 74.31 760 TYR A O 1
ATOM 6099 N N . LEU A 1 761 ? -8.863 -19.130 34.553 1.00 75.12 761 LEU A N 1
ATOM 6100 C CA . LEU A 1 761 ? -10.124 -19.868 34.427 1.00 75.12 761 LEU A CA 1
ATOM 6101 C C . LEU A 1 761 ? -11.070 -19.587 35.604 1.00 75.12 761 LEU A C 1
ATOM 6103 O O . LEU A 1 761 ? -12.270 -19.404 35.386 1.00 75.12 761 LEU A O 1
ATOM 6107 N N . GLU A 1 762 ? -10.536 -19.508 36.823 1.00 82.00 762 GLU A N 1
ATOM 6108 C CA . GLU A 1 762 ? -11.285 -19.156 38.035 1.00 82.00 762 GLU A CA 1
ATOM 6109 C C . GLU A 1 762 ? -11.870 -17.735 37.935 1.00 82.00 762 GLU A C 1
ATOM 6111 O O . GLU A 1 762 ? -13.057 -17.520 38.192 1.00 82.00 762 GLU A O 1
ATOM 6116 N N . ASP A 1 763 ? -11.066 -16.773 37.479 1.00 78.31 763 ASP A N 1
ATOM 6117 C CA . ASP A 1 763 ? -11.481 -15.382 37.282 1.00 78.31 763 ASP A CA 1
ATOM 6118 C C . ASP A 1 763 ? -12.538 -15.259 36.178 1.00 78.31 763 ASP A C 1
ATOM 6120 O O . ASP A 1 763 ? -13.533 -14.550 36.338 1.00 78.31 763 ASP A O 1
ATOM 6124 N N . GLN A 1 764 ? -12.391 -16.003 35.076 1.00 74.50 764 GLN A N 1
ATOM 6125 C CA . GLN A 1 764 ? -13.408 -16.073 34.023 1.00 74.50 764 GLN A CA 1
ATOM 6126 C C . GLN A 1 764 ? -14.729 -16.655 34.535 1.00 74.50 764 GLN A C 1
ATOM 6128 O O . GLN A 1 764 ? -15.800 -16.187 34.142 1.00 74.50 764 GLN A O 1
ATOM 6133 N N . LYS A 1 765 ? -14.679 -17.659 35.417 1.00 83.38 765 LYS A N 1
ATO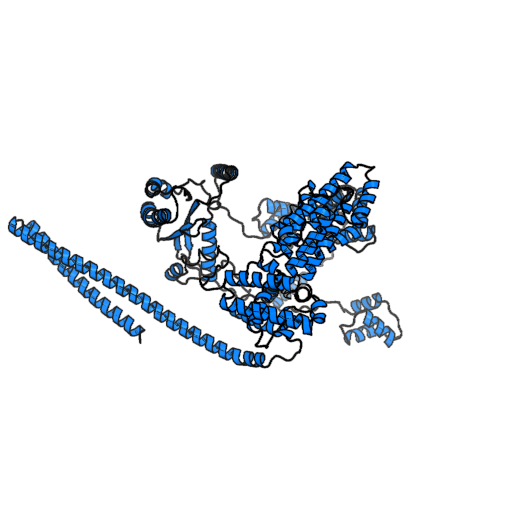M 6134 C CA . LYS A 1 765 ? -15.875 -18.239 36.036 1.00 83.38 765 LYS A CA 1
ATOM 6135 C C . LYS A 1 765 ? -16.577 -17.219 36.935 1.00 83.38 765 LYS A C 1
ATOM 6137 O O . LYS A 1 765 ? -17.773 -16.992 36.755 1.00 83.38 765 LYS A O 1
ATOM 6142 N N . LYS A 1 766 ? -15.835 -16.538 37.815 1.00 83.06 766 LYS A N 1
ATOM 6143 C CA . LYS A 1 766 ? -16.371 -15.471 38.682 1.00 83.06 766 LYS A CA 1
ATOM 6144 C C . LYS A 1 766 ? -16.986 -14.328 37.875 1.00 83.06 766 LYS A C 1
ATOM 6146 O O . LYS A 1 766 ? -18.087 -13.879 38.189 1.00 83.06 766 LYS A O 1
ATOM 6151 N N . LEU A 1 767 ? -16.323 -13.904 36.797 1.00 78.38 767 LEU A N 1
ATOM 6152 C CA . LEU A 1 767 ? -16.815 -12.837 35.925 1.00 78.38 767 LEU A CA 1
ATOM 6153 C C . LEU A 1 767 ? -18.128 -13.226 35.227 1.00 78.38 767 LEU A C 1
ATOM 6155 O O . LEU A 1 767 ? -19.044 -12.407 35.140 1.00 78.38 767 LEU A O 1
ATOM 6159 N N . ARG A 1 768 ? -18.260 -14.481 34.771 1.00 77.50 768 ARG A N 1
ATOM 6160 C CA . ARG A 1 768 ? -19.509 -15.016 34.189 1.00 77.50 768 ARG A CA 1
ATOM 6161 C C . ARG A 1 768 ? -20.647 -15.080 35.208 1.00 77.50 768 ARG A C 1
ATOM 6163 O O . ARG A 1 768 ? -21.789 -14.757 34.881 1.00 77.50 768 ARG A O 1
ATOM 6170 N N . GLU A 1 769 ? -20.353 -15.481 36.441 1.00 83.12 769 GLU A N 1
ATOM 6171 C CA . GLU A 1 769 ? -21.341 -15.521 37.523 1.00 83.12 769 GLU A CA 1
ATOM 6172 C C . GLU A 1 769 ? -21.824 -14.109 37.897 1.00 83.12 769 GLU A C 1
ATOM 6174 O O . GLU A 1 769 ? -23.033 -13.884 37.997 1.00 83.12 769 GLU A O 1
ATOM 6179 N N . GLN A 1 770 ? -20.911 -13.138 38.014 1.00 80.06 770 GLN A N 1
ATOM 6180 C CA . GLN A 1 770 ? -21.252 -11.731 38.262 1.00 80.06 770 GLN A CA 1
ATOM 6181 C C . GLN A 1 770 ? -22.081 -11.124 37.127 1.00 80.06 770 GLN A C 1
ATOM 6183 O O . GLN A 1 770 ? -23.155 -10.585 37.387 1.00 80.06 770 GLN A O 1
ATOM 6188 N N . THR A 1 771 ? -21.657 -11.280 35.870 1.00 76.81 771 THR A N 1
ATOM 6189 C CA . THR A 1 771 ? -22.414 -10.767 34.709 1.00 76.81 771 THR A CA 1
ATOM 6190 C C . THR A 1 771 ? -23.808 -11.390 34.602 1.00 76.81 771 THR A C 1
ATOM 6192 O O . THR A 1 771 ? -24.771 -10.696 34.275 1.00 76.81 771 THR A O 1
ATOM 6195 N N . THR A 1 772 ? -23.965 -12.671 34.952 1.00 80.75 772 THR A N 1
ATOM 6196 C CA . THR A 1 772 ? -25.282 -13.331 34.997 1.00 80.75 772 THR A CA 1
ATOM 6197 C C . THR A 1 772 ? -26.176 -12.747 36.096 1.00 80.75 772 THR A C 1
ATOM 6199 O O . THR A 1 772 ? -27.361 -12.495 35.856 1.00 80.75 772 THR A O 1
ATOM 6202 N N . LYS A 1 773 ? -25.630 -12.497 37.296 1.00 82.25 773 LYS A N 1
ATOM 6203 C CA . LYS A 1 773 ? -26.361 -11.841 38.396 1.00 82.25 773 LYS A CA 1
ATOM 6204 C C . LYS A 1 773 ? -26.758 -10.404 38.030 1.00 82.25 773 LYS A C 1
ATOM 6206 O O . LYS A 1 773 ? -27.902 -10.011 38.261 1.00 82.25 773 LYS A O 1
ATOM 6211 N N . GLU A 1 774 ? -25.864 -9.639 37.405 1.00 79.12 774 GLU A N 1
ATOM 6212 C CA . GLU A 1 774 ? -26.135 -8.270 36.950 1.00 79.12 774 GLU A CA 1
ATOM 6213 C C . GLU A 1 774 ? -27.200 -8.206 35.849 1.00 79.12 774 GLU A C 1
ATOM 6215 O O . GLU A 1 774 ? -28.076 -7.338 35.902 1.00 79.12 774 GLU A O 1
ATOM 6220 N N . LYS A 1 775 ? -27.179 -9.141 34.889 1.00 81.56 775 LYS A N 1
ATOM 6221 C CA . LYS A 1 775 ? -28.205 -9.250 33.839 1.00 81.56 775 LYS A CA 1
ATOM 6222 C C . LYS A 1 775 ? -29.591 -9.492 34.444 1.00 81.56 775 LYS A C 1
ATOM 6224 O O . LYS A 1 775 ? -30.503 -8.710 34.181 1.00 81.56 775 LYS A O 1
ATOM 6229 N N . LYS A 1 776 ? -29.721 -10.476 35.345 1.00 86.12 776 LYS A N 1
ATOM 6230 C CA . LYS A 1 776 ? -30.981 -10.755 36.066 1.00 86.12 776 LYS A CA 1
ATOM 6231 C C . LYS A 1 776 ? -31.475 -9.547 36.866 1.00 86.12 776 LYS A C 1
ATOM 6233 O O . LYS A 1 776 ? -32.668 -9.256 36.894 1.00 86.12 776 LYS A O 1
ATOM 6238 N N . ARG A 1 777 ? -30.559 -8.802 37.493 1.00 83.38 777 ARG A N 1
ATOM 6239 C CA . ARG A 1 777 ? -30.891 -7.584 38.245 1.00 83.38 777 ARG A CA 1
ATOM 6240 C C . ARG A 1 777 ? -31.397 -6.458 37.339 1.00 83.38 777 ARG A C 1
ATOM 6242 O O . ARG A 1 777 ? -32.344 -5.767 37.718 1.00 83.38 777 ARG A O 1
ATOM 6249 N N . LYS A 1 778 ? -30.795 -6.266 36.159 1.00 82.81 778 LYS A N 1
ATOM 6250 C CA . LYS A 1 778 ? -31.280 -5.306 35.150 1.00 82.81 778 LYS A CA 1
ATOM 6251 C C . LYS A 1 778 ? -32.671 -5.682 34.634 1.00 82.81 778 LYS A C 1
ATOM 6253 O O . LYS A 1 778 ? -33.523 -4.800 34.563 1.00 82.81 778 LYS A O 1
ATOM 6258 N N . GLU A 1 779 ? -32.917 -6.958 34.343 1.00 86.62 779 GLU A N 1
ATOM 6259 C CA . GLU A 1 779 ? -34.221 -7.464 33.878 1.00 86.62 779 GLU A CA 1
ATOM 6260 C C . GLU A 1 779 ? -35.332 -7.197 34.907 1.00 86.62 779 GLU A C 1
ATOM 6262 O O . GLU A 1 779 ? -36.313 -6.521 34.594 1.00 86.62 779 GLU A O 1
ATOM 6267 N N . LEU A 1 780 ? -35.122 -7.599 36.166 1.00 89.50 780 LEU A N 1
ATOM 6268 C CA . LEU A 1 780 ? -36.058 -7.332 37.266 1.00 89.50 780 LEU A CA 1
ATOM 6269 C C . LEU A 1 780 ? -36.301 -5.831 37.488 1.00 89.50 780 LEU A C 1
ATOM 6271 O O . LEU A 1 780 ? -37.422 -5.415 37.772 1.00 89.50 780 LEU A O 1
ATOM 6275 N N . SER A 1 781 ? -35.270 -4.995 37.337 1.00 84.00 781 SER A N 1
ATOM 6276 C CA . SER A 1 781 ? -35.407 -3.541 37.519 1.00 84.00 781 SER A CA 1
ATOM 6277 C C . SER A 1 781 ? -36.248 -2.897 36.410 1.00 84.00 781 SER A C 1
ATOM 6279 O O . SER A 1 781 ? -37.048 -2.001 36.684 1.00 84.00 781 SER A O 1
ATOM 6281 N N . GLN A 1 782 ? -36.110 -3.368 35.166 1.00 87.19 782 GLN A N 1
ATOM 6282 C CA . GLN A 1 782 ? -36.965 -2.943 34.052 1.00 87.19 782 GLN A CA 1
ATOM 6283 C C . GLN A 1 782 ? -38.417 -3.381 34.261 1.00 87.19 782 GLN A C 1
ATOM 6285 O O . GLN A 1 782 ? -39.339 -2.625 33.953 1.00 87.19 782 GLN A O 1
ATOM 6290 N N . GLU A 1 783 ? -38.631 -4.577 34.804 1.00 90.62 783 GLU A N 1
ATOM 6291 C CA . GLU A 1 783 ? -39.964 -5.101 35.097 1.00 90.62 783 GLU A CA 1
ATOM 6292 C C . GLU A 1 783 ? -40.665 -4.305 36.205 1.00 90.62 783 GLU A C 1
ATOM 6294 O O . GLU A 1 783 ? -41.793 -3.852 36.010 1.00 90.62 783 GLU A O 1
ATOM 6299 N N . ILE A 1 784 ? -39.957 -3.985 37.293 1.00 90.88 784 ILE A N 1
ATOM 6300 C CA . ILE A 1 784 ? -40.447 -3.077 38.344 1.00 90.88 784 ILE A CA 1
ATOM 6301 C C . ILE A 1 784 ? -40.864 -1.729 37.747 1.00 90.88 784 ILE A C 1
ATOM 6303 O O . ILE A 1 784 ? -41.936 -1.213 38.070 1.00 90.88 784 ILE A O 1
ATOM 6307 N N . GLN A 1 785 ? -40.057 -1.157 36.847 1.00 89.75 785 GLN A N 1
ATOM 6308 C CA . GLN A 1 785 ? -40.382 0.125 36.223 1.00 89.75 785 GLN A CA 1
ATOM 6309 C C . GLN A 1 785 ? -41.640 0.041 35.345 1.00 89.75 785 GLN A C 1
ATOM 6311 O O . GLN A 1 785 ? -42.469 0.956 35.373 1.00 89.75 785 GLN A O 1
ATOM 6316 N N . LYS A 1 786 ? -41.843 -1.063 34.614 1.00 90.69 786 LYS A N 1
ATOM 6317 C CA . LYS A 1 786 ? -43.066 -1.289 33.823 1.00 90.69 786 LYS A CA 1
ATOM 6318 C C . LYS A 1 786 ? -44.302 -1.366 34.715 1.00 90.69 786 LYS A C 1
ATOM 6320 O O . LYS A 1 786 ? -45.289 -0.685 34.432 1.00 90.69 786 LYS A O 1
ATOM 6325 N N . VAL A 1 787 ? -44.235 -2.134 35.804 1.00 91.44 787 VAL A N 1
ATOM 6326 C CA . VAL A 1 787 ? -45.360 -2.292 36.739 1.00 91.44 787 VAL A CA 1
ATOM 6327 C C . VAL A 1 787 ? -45.673 -0.968 37.445 1.00 91.44 787 VAL A C 1
ATOM 6329 O O . VAL A 1 787 ? -46.839 -0.579 37.486 1.00 91.44 787 VAL A O 1
ATOM 6332 N N . LYS A 1 788 ? -44.661 -0.200 37.882 1.00 90.69 788 LYS A N 1
ATOM 6333 C CA . LYS A 1 788 ? -44.849 1.162 38.426 1.00 90.69 788 LYS A CA 1
ATOM 6334 C C . LYS A 1 788 ? -45.550 2.093 37.439 1.00 90.69 788 LYS A C 1
ATOM 6336 O O . LYS A 1 788 ? -46.484 2.797 37.810 1.00 90.69 788 LYS A O 1
ATOM 6341 N N . THR A 1 789 ? -45.124 2.076 36.176 1.00 90.44 789 THR A N 1
ATOM 6342 C CA . THR A 1 789 ? -45.723 2.922 35.132 1.00 90.44 789 THR A CA 1
ATOM 6343 C C . THR A 1 789 ? -47.180 2.536 34.870 1.00 90.44 789 THR A C 1
ATOM 6345 O O . THR A 1 789 ? -48.035 3.411 34.735 1.00 90.44 789 THR A O 1
ATOM 6348 N N . LYS A 1 790 ? -47.488 1.230 34.829 1.00 92.12 790 LYS A N 1
ATOM 6349 C CA . LYS A 1 790 ? -48.862 0.736 34.665 1.00 92.12 790 LYS A CA 1
ATOM 6350 C C . LYS A 1 790 ? -49.737 1.143 35.852 1.00 92.12 790 LYS A C 1
ATOM 6352 O O . LYS A 1 790 ? -50.805 1.707 35.635 1.00 92.12 790 LYS A O 1
ATOM 6357 N N . ARG A 1 791 ? -49.253 0.939 37.081 1.00 93.06 791 ARG A N 1
ATOM 6358 C CA . ARG A 1 791 ? -49.926 1.354 38.320 1.00 93.06 791 ARG A CA 1
ATOM 6359 C C . ARG A 1 791 ? -50.290 2.836 38.283 1.00 93.06 791 ARG A C 1
ATOM 6361 O O . ARG A 1 791 ? -51.445 3.175 38.511 1.00 93.06 791 ARG A O 1
ATOM 6368 N N . GLN A 1 792 ? -49.337 3.702 37.929 1.00 91.00 792 GLN A N 1
ATOM 6369 C CA . GLN A 1 792 ? -49.573 5.145 37.854 1.00 91.00 792 GLN A CA 1
ATOM 6370 C C . GLN A 1 792 ? -50.692 5.493 36.860 1.00 91.00 792 GLN A C 1
ATOM 6372 O O . GLN A 1 792 ? -51.581 6.266 37.194 1.00 91.00 792 GLN A O 1
ATOM 6377 N N . LYS A 1 793 ? -50.697 4.883 35.666 1.00 90.38 793 LYS A N 1
ATOM 6378 C CA . LYS A 1 793 ? -51.741 5.116 34.650 1.00 90.38 793 LYS A CA 1
ATOM 6379 C C . LYS A 1 793 ? -53.131 4.678 35.115 1.00 90.38 793 LYS A C 1
ATOM 6381 O O . LYS A 1 793 ? -54.103 5.394 34.887 1.00 90.38 793 LYS A O 1
ATOM 6386 N N . VAL A 1 794 ? -53.228 3.506 35.743 1.00 90.56 794 VAL A N 1
ATOM 6387 C CA . VAL A 1 794 ? -54.499 2.968 36.258 1.00 90.56 794 VAL A CA 1
ATOM 6388 C C . VAL A 1 794 ? -55.037 3.867 37.373 1.00 90.56 794 VAL A C 1
ATOM 6390 O O . VAL A 1 794 ? -56.214 4.216 37.350 1.00 90.56 794 VAL A O 1
ATOM 6393 N N . MET A 1 795 ? -54.165 4.317 38.277 1.00 90.38 795 MET A N 1
ATOM 6394 C CA . MET A 1 795 ? -54.508 5.223 39.374 1.00 90.38 795 MET A CA 1
ATOM 6395 C C . MET A 1 795 ? -55.019 6.581 38.867 1.00 90.38 795 MET A C 1
ATOM 6397 O O . MET A 1 795 ? -56.120 6.983 39.226 1.00 90.38 795 MET A O 1
ATOM 6401 N N . THR A 1 796 ? -54.300 7.243 37.953 1.00 88.69 796 THR A N 1
ATOM 6402 C CA . THR A 1 796 ? -54.741 8.526 37.369 1.00 88.69 796 THR A CA 1
ATOM 6403 C C . THR A 1 796 ? -56.052 8.386 36.589 1.00 88.69 796 THR A C 1
ATOM 6405 O O . THR A 1 796 ? -56.908 9.270 36.621 1.00 88.69 796 THR A O 1
ATOM 6408 N N . SER A 1 797 ? -56.257 7.252 35.912 1.00 88.56 797 SER A N 1
ATOM 6409 C CA . SER A 1 797 ? -57.528 6.954 35.247 1.00 88.56 797 SER A CA 1
ATOM 6410 C C . SER A 1 797 ? -58.674 6.780 36.247 1.00 88.56 797 SER A C 1
ATOM 6412 O O . SER A 1 797 ? -59.767 7.263 35.967 1.00 88.56 797 SER A O 1
ATOM 6414 N N . ALA A 1 798 ? -58.439 6.125 37.388 1.00 89.06 798 ALA A N 1
ATOM 6415 C CA . ALA A 1 798 ? -59.439 5.983 38.444 1.00 89.06 798 ALA A CA 1
ATOM 6416 C C . ALA A 1 798 ? -59.818 7.349 39.039 1.00 89.06 798 ALA A C 1
ATOM 6418 O O . ALA A 1 798 ? -61.001 7.651 39.146 1.00 89.06 798 ALA A O 1
ATOM 6419 N N . GLU A 1 799 ? -58.833 8.204 39.330 1.00 88.38 799 GLU A N 1
ATOM 6420 C CA . GLU A 1 799 ? -59.051 9.568 39.841 1.00 88.38 799 GLU A CA 1
ATOM 6421 C C . GLU A 1 799 ? -59.858 10.437 38.865 1.00 88.38 799 GLU A C 1
ATOM 6423 O O . GLU A 1 799 ? -60.738 11.192 39.274 1.00 88.38 799 GLU A O 1
ATOM 6428 N N . THR A 1 800 ? -59.581 10.317 37.563 1.00 87.62 800 THR A N 1
ATOM 6429 C CA . THR A 1 800 ? -60.298 11.071 36.520 1.00 87.62 800 THR A CA 1
ATOM 6430 C C . THR A 1 800 ? -61.748 10.600 36.408 1.00 87.62 800 THR A C 1
ATOM 6432 O O . THR A 1 800 ? -62.665 11.416 36.430 1.00 87.62 800 THR A O 1
ATOM 6435 N N . MET A 1 801 ? -61.971 9.281 36.381 1.00 87.31 801 MET A N 1
ATOM 6436 C CA . MET A 1 801 ? -63.318 8.703 36.359 1.00 87.31 801 MET A CA 1
ATOM 6437 C C . MET A 1 801 ? -64.118 9.043 37.623 1.00 87.31 801 MET A C 1
ATOM 6439 O O . MET A 1 801 ? -65.330 9.223 37.546 1.00 87.31 801 MET A O 1
ATOM 6443 N N . GLU A 1 802 ? -63.459 9.148 38.778 1.00 88.81 802 GLU A N 1
ATOM 6444 C CA . GLU A 1 802 ? -64.083 9.529 40.049 1.00 88.81 802 GLU A CA 1
ATOM 6445 C C . GLU A 1 802 ? -64.544 10.998 40.026 1.00 88.81 802 GLU A C 1
ATOM 6447 O O . GLU A 1 802 ? -65.669 11.289 40.441 1.00 88.81 802 GLU A O 1
ATOM 6452 N N . LYS A 1 803 ? -63.743 11.906 39.446 1.00 87.38 803 LYS A N 1
ATOM 6453 C CA . LYS A 1 803 ? -64.140 13.306 39.204 1.00 87.38 803 LYS A CA 1
ATOM 6454 C C . LYS A 1 803 ? -65.305 13.420 38.224 1.00 87.38 803 LYS A C 1
ATOM 6456 O O . LYS A 1 803 ? -66.304 14.054 38.550 1.00 87.38 803 LYS A O 1
ATOM 6461 N N . GLU A 1 804 ? -65.222 12.756 37.072 1.00 87.06 804 GLU A N 1
ATOM 6462 C CA . GLU A 1 804 ? -66.285 12.776 36.058 1.00 87.06 804 GLU A CA 1
ATOM 6463 C C . GLU A 1 804 ? -67.596 12.187 36.599 1.00 87.06 804 GLU A C 1
ATOM 6465 O O . GLU A 1 804 ? -68.677 12.732 36.370 1.00 87.06 804 GLU A O 1
ATOM 6470 N N . ALA A 1 805 ? -67.520 11.107 37.384 1.00 87.31 805 ALA A N 1
ATOM 6471 C CA . ALA A 1 805 ? -68.686 10.538 38.049 1.00 87.31 805 ALA A CA 1
ATOM 6472 C C . ALA A 1 805 ? -69.325 11.522 39.037 1.00 87.31 805 ALA A C 1
ATOM 6474 O O . ALA A 1 805 ? -70.555 11.579 39.136 1.00 87.31 805 ALA A O 1
ATOM 6475 N N . HIS A 1 806 ? -68.513 12.278 39.779 1.00 86.81 806 HIS A N 1
ATOM 6476 C CA . HIS A 1 806 ? -68.991 13.292 40.715 1.00 86.81 806 HIS A CA 1
ATOM 6477 C C . HIS A 1 806 ? -69.661 14.463 39.982 1.00 86.81 806 HIS A C 1
ATOM 6479 O O . HIS A 1 806 ? -70.790 14.821 40.312 1.00 86.81 806 HIS A O 1
ATOM 6485 N N . GLU A 1 807 ? -69.035 14.992 38.932 1.00 86.44 807 GLU A N 1
ATOM 6486 C CA . GLU A 1 807 ? -69.591 16.069 38.102 1.00 86.44 807 GLU A CA 1
ATOM 6487 C C . GLU A 1 807 ? -70.908 15.663 37.425 1.00 86.44 807 GLU A C 1
ATOM 6489 O O . GLU A 1 807 ? -71.873 16.433 37.425 1.00 86.44 807 GLU A O 1
ATOM 6494 N N . MET A 1 808 ? -70.989 14.435 36.900 1.00 85.06 808 MET A N 1
ATOM 6495 C CA . MET A 1 808 ? -72.218 13.894 36.310 1.00 85.06 808 MET A CA 1
ATOM 6496 C C . MET A 1 808 ? -73.339 13.731 37.340 1.00 85.06 808 MET A C 1
ATOM 6498 O O . MET A 1 808 ? -74.491 14.003 37.011 1.00 85.06 808 MET A O 1
ATOM 6502 N N . ALA A 1 809 ? -73.023 13.331 38.577 1.00 83.81 809 ALA A N 1
ATOM 6503 C CA . ALA A 1 809 ? -74.014 13.241 39.651 1.00 83.81 809 ALA A CA 1
ATOM 6504 C C . ALA A 1 809 ? -74.577 14.626 40.013 1.00 83.81 809 ALA A C 1
ATOM 6506 O O . ALA A 1 809 ? -75.792 14.805 40.043 1.00 83.81 809 ALA A O 1
ATOM 6507 N N . VAL A 1 810 ? -73.705 15.628 40.174 1.00 83.38 810 VAL A N 1
ATOM 6508 C CA . VAL A 1 810 ? -74.104 17.017 40.466 1.00 83.38 810 VAL A CA 1
ATOM 6509 C C . VAL A 1 810 ? -74.941 17.615 39.326 1.00 83.38 810 VAL A C 1
ATOM 6511 O O . VAL A 1 810 ? -75.915 18.334 39.564 1.00 83.38 810 VAL A O 1
ATOM 6514 N N . MET A 1 811 ? -74.599 17.323 38.067 1.00 78.94 811 MET A N 1
ATOM 6515 C CA . MET A 1 811 ? -75.385 17.769 36.911 1.00 78.94 811 MET A CA 1
ATOM 6516 C C . MET A 1 811 ? -76.736 17.057 36.790 1.00 78.94 811 MET A C 1
ATOM 6518 O O . MET A 1 811 ? -77.714 17.703 36.410 1.00 78.94 811 MET A O 1
ATOM 6522 N N . ALA A 1 812 ? -76.803 15.763 37.116 1.00 82.62 812 ALA A N 1
ATOM 6523 C CA . ALA A 1 812 ? -78.050 15.003 37.135 1.00 82.62 812 ALA A CA 1
ATOM 6524 C C . ALA A 1 812 ? -79.042 15.584 38.154 1.00 82.62 812 ALA A C 1
ATOM 6526 O O . ALA A 1 812 ? -80.215 15.761 37.829 1.00 82.62 812 ALA A O 1
ATOM 6527 N N . GLU A 1 813 ? -78.559 15.956 39.345 1.00 80.56 813 GLU A N 1
ATOM 6528 C CA . GLU A 1 813 ? -79.360 16.600 40.394 1.00 80.56 813 GLU A CA 1
ATOM 6529 C C . GLU A 1 813 ? -79.880 17.979 39.965 1.00 80.56 813 GLU A C 1
ATOM 6531 O O . GLU A 1 813 ? -81.054 18.277 40.166 1.00 80.56 813 GLU A O 1
ATOM 6536 N N . LYS A 1 814 ? -79.048 18.800 39.304 1.00 81.56 814 LYS A N 1
ATOM 6537 C CA . LYS A 1 814 ? -79.453 20.133 38.815 1.00 81.56 814 LYS A CA 1
ATOM 6538 C C . LYS A 1 814 ? -80.451 20.106 37.655 1.00 81.56 814 LYS A C 1
ATOM 6540 O O . LYS A 1 814 ? -81.223 21.049 37.513 1.00 81.56 814 LYS A O 1
ATOM 6545 N N . LYS A 1 815 ? -80.387 19.096 36.780 1.00 82.81 815 LYS A N 1
ATOM 6546 C CA . LYS A 1 815 ? -81.198 19.015 35.547 1.00 82.81 815 LYS A CA 1
ATOM 6547 C C . LYS A 1 815 ? -82.361 18.019 35.625 1.00 82.81 815 LYS A C 1
ATOM 6549 O O . LYS A 1 815 ? -83.105 17.914 34.656 1.00 82.81 815 LYS A O 1
ATOM 6554 N N . HIS A 1 816 ? -82.503 17.288 36.733 1.00 76.25 816 HIS A N 1
ATOM 6555 C CA . HIS A 1 816 ? -83.440 16.165 36.885 1.00 76.25 816 HIS A CA 1
ATOM 6556 C C . HIS A 1 816 ? -83.317 15.097 35.776 1.00 76.25 816 HIS A C 1
ATOM 6558 O O . HIS A 1 816 ? -84.303 14.494 35.357 1.00 76.25 816 HIS A O 1
ATOM 6564 N N . ASP A 1 817 ? -82.092 14.850 35.297 1.00 77.31 817 ASP A N 1
ATOM 6565 C CA . ASP A 1 817 ? -81.815 13.917 34.201 1.00 77.31 817 ASP A CA 1
ATOM 6566 C C . ASP A 1 817 ? -81.314 12.565 34.737 1.00 77.31 817 ASP A C 1
ATOM 6568 O O . ASP A 1 817 ? -80.144 12.388 35.091 1.00 77.31 817 ASP A O 1
ATOM 6572 N N . PHE A 1 818 ? -82.217 11.581 34.766 1.00 75.44 818 PHE A N 1
ATOM 6573 C CA . PHE A 1 818 ? -81.943 10.223 35.248 1.00 75.44 818 PHE A CA 1
ATOM 6574 C C . PHE A 1 818 ? -80.909 9.460 34.393 1.00 75.44 818 PHE A C 1
ATOM 6576 O O . PHE A 1 818 ? -80.257 8.519 34.866 1.00 75.44 818 PHE A O 1
ATOM 6583 N N . THR A 1 819 ? -80.697 9.872 33.139 1.00 79.50 819 THR A N 1
ATOM 6584 C CA . THR A 1 819 ? -79.709 9.238 32.257 1.00 79.50 819 THR A CA 1
ATOM 6585 C C . THR A 1 819 ? -78.275 9.577 32.676 1.00 79.50 819 THR A C 1
ATOM 6587 O O . THR A 1 819 ? -77.398 8.709 32.628 1.00 79.50 819 THR A O 1
ATOM 6590 N N . LEU A 1 820 ? -78.037 10.797 33.175 1.00 76.81 820 LEU A N 1
ATOM 6591 C CA . LEU A 1 820 ? -76.747 11.228 33.726 1.00 76.81 820 LEU A CA 1
ATOM 6592 C C . LEU A 1 820 ? -76.421 10.519 35.047 1.00 76.81 820 LEU A C 1
ATOM 6594 O O . LEU A 1 820 ? -75.270 10.146 35.275 1.00 76.81 820 LEU A O 1
ATOM 6598 N N . LEU A 1 821 ? -77.435 10.242 35.873 1.00 79.56 821 LEU A N 1
ATOM 6599 C CA . LEU A 1 821 ? -77.276 9.471 37.110 1.00 79.56 821 LEU A CA 1
ATOM 6600 C C . LEU A 1 821 ? -76.866 8.015 36.823 1.00 79.56 821 LEU A C 1
ATOM 6602 O O . LEU A 1 821 ? -75.960 7.474 37.459 1.00 79.56 821 LEU A O 1
ATOM 6606 N N . SER A 1 822 ? -77.478 7.396 35.809 1.00 80.88 822 SER A N 1
ATOM 6607 C CA . SER A 1 822 ? -77.121 6.041 35.365 1.00 80.88 822 SER A CA 1
ATOM 6608 C C . SER A 1 822 ? -75.682 5.970 34.832 1.00 80.88 822 SER A C 1
ATOM 6610 O O . SER A 1 822 ? -74.951 5.029 35.147 1.00 80.88 822 SER A O 1
ATOM 6612 N N . LYS A 1 823 ? -75.235 6.994 34.089 1.00 82.19 823 LYS A N 1
ATOM 6613 C CA . LYS A 1 823 ? -73.840 7.118 33.628 1.00 82.19 823 LYS A CA 1
ATOM 6614 C C . LYS A 1 823 ? -72.859 7.322 34.787 1.00 82.19 823 LYS A C 1
ATOM 6616 O O . LYS A 1 823 ? -71.837 6.644 34.825 1.00 82.19 823 LYS A O 1
ATOM 6621 N N . SER A 1 824 ? -73.189 8.168 35.766 1.00 87.12 824 SER A N 1
ATOM 6622 C CA . SER A 1 824 ? -72.375 8.362 36.977 1.00 87.12 824 SER A CA 1
ATOM 6623 C C . SER A 1 824 ? -72.162 7.048 37.743 1.00 87.12 824 SER A C 1
ATOM 6625 O O . SER A 1 824 ? -71.031 6.702 38.088 1.00 87.12 824 SER A O 1
ATOM 6627 N N . ASN A 1 825 ? -73.221 6.254 37.932 1.00 84.69 825 ASN A N 1
ATOM 6628 C CA . ASN A 1 825 ? -73.129 4.956 38.607 1.00 84.69 825 ASN A CA 1
ATOM 6629 C C . ASN A 1 825 ? -72.269 3.941 37.834 1.00 84.69 825 ASN A C 1
ATOM 6631 O O . ASN A 1 825 ? -71.494 3.205 38.449 1.00 84.69 825 ASN A O 1
ATOM 6635 N N . ALA A 1 826 ? -72.347 3.928 36.499 1.00 85.06 826 ALA A N 1
ATOM 6636 C CA . ALA A 1 826 ? -71.476 3.096 35.667 1.00 85.06 826 ALA A CA 1
ATOM 6637 C C . ALA A 1 826 ? -69.992 3.481 35.823 1.00 85.06 826 ALA A C 1
ATOM 6639 O O . ALA A 1 826 ? -69.138 2.604 35.960 1.00 85.06 826 ALA A O 1
ATOM 6640 N N . TYR A 1 827 ? -69.685 4.780 35.886 1.00 84.50 827 TYR A N 1
ATOM 6641 C CA . TYR A 1 827 ? -68.325 5.265 36.131 1.00 84.50 827 TYR A CA 1
ATOM 6642 C C . TYR A 1 827 ? -67.822 4.913 37.537 1.00 84.50 827 TYR A C 1
ATOM 6644 O O . TYR A 1 827 ? -66.690 4.454 37.669 1.00 84.50 827 TYR A O 1
ATOM 6652 N N . ARG A 1 828 ? -68.656 5.038 38.581 1.00 85.00 828 ARG A N 1
ATOM 6653 C CA . ARG A 1 828 ? -68.298 4.627 39.956 1.00 85.00 828 ARG A CA 1
ATOM 6654 C C . ARG A 1 828 ? -67.985 3.137 40.059 1.00 85.00 828 ARG A C 1
ATOM 6656 O O . ARG A 1 828 ? -67.042 2.765 40.752 1.00 85.00 828 ARG A O 1
ATOM 6663 N N . LYS A 1 829 ? -68.732 2.291 39.342 1.00 86.19 829 LYS A N 1
ATOM 6664 C CA . LYS A 1 829 ? -68.424 0.860 39.240 1.00 86.19 829 LYS A CA 1
ATOM 6665 C C . LYS A 1 829 ? -67.058 0.636 38.579 1.00 86.19 829 LYS A C 1
ATOM 6667 O O . LYS A 1 829 ? -66.230 -0.071 39.136 1.00 86.19 829 LYS A O 1
ATOM 6672 N N . GLY A 1 830 ? -66.777 1.336 37.478 1.00 84.38 830 GLY A N 1
ATOM 6673 C CA . GLY A 1 830 ? -65.465 1.289 36.824 1.00 84.38 830 GLY A CA 1
ATOM 6674 C C . GLY A 1 830 ? -64.303 1.785 37.702 1.00 84.38 830 GLY A C 1
ATOM 6675 O O . GLY A 1 830 ? -63.194 1.268 37.593 1.00 84.38 830 GLY A O 1
ATOM 6676 N N . VAL A 1 831 ? -64.539 2.743 38.609 1.00 88.38 831 VAL A N 1
ATOM 6677 C CA . VAL A 1 831 ? -63.542 3.190 39.603 1.00 88.38 831 VAL A CA 1
ATOM 6678 C C . VAL A 1 831 ? -63.219 2.082 40.610 1.00 88.38 831 VAL A C 1
ATOM 6680 O O . VAL A 1 831 ? -62.049 1.912 40.955 1.00 88.38 831 VAL A O 1
ATOM 6683 N N . ALA A 1 832 ? -64.217 1.319 41.066 1.00 84.81 832 ALA A N 1
ATOM 6684 C CA . ALA A 1 832 ? -63.999 0.187 41.968 1.00 84.81 832 ALA A CA 1
ATOM 6685 C C . ALA A 1 832 ? -63.123 -0.892 41.307 1.00 84.81 832 ALA A C 1
ATOM 6687 O O . ALA A 1 832 ? -62.112 -1.287 41.889 1.00 84.81 832 ALA A O 1
ATOM 6688 N N . ASP A 1 833 ? -63.427 -1.253 40.056 1.00 87.44 833 ASP A N 1
ATOM 6689 C CA . ASP A 1 833 ? -62.647 -2.223 39.273 1.00 87.44 833 ASP A CA 1
ATOM 6690 C C . ASP A 1 833 ? -61.184 -1.760 39.088 1.00 87.44 833 ASP A C 1
ATOM 6692 O O . ASP A 1 833 ? -60.233 -2.532 39.233 1.00 87.44 833 ASP A O 1
ATOM 6696 N N . LYS A 1 834 ? -60.967 -0.461 38.828 1.00 88.94 834 LYS A N 1
ATOM 6697 C CA . LYS A 1 834 ? -59.617 0.119 38.692 1.00 88.94 834 LYS A CA 1
ATOM 6698 C C . LYS A 1 834 ? -58.846 0.147 40.016 1.00 88.94 834 LYS A C 1
ATOM 6700 O O . LYS A 1 834 ? -57.633 -0.057 40.007 1.00 88.94 834 LYS A O 1
ATOM 6705 N N . LYS A 1 835 ? -59.513 0.398 41.152 1.00 87.75 835 LYS A N 1
ATOM 6706 C CA . LYS A 1 835 ? -58.890 0.352 42.492 1.00 87.75 835 LYS A CA 1
ATOM 6707 C C . LYS A 1 835 ? -58.444 -1.075 42.843 1.00 87.75 835 LYS A C 1
ATOM 6709 O O . LYS A 1 835 ? -57.367 -1.245 43.415 1.00 87.75 835 LYS A O 1
ATOM 6714 N N . GLU A 1 836 ? -59.201 -2.089 42.430 1.00 89.88 836 GLU A N 1
ATOM 6715 C CA . GLU A 1 836 ? -58.815 -3.497 42.573 1.00 89.88 836 GLU A CA 1
ATOM 6716 C C . GLU A 1 836 ? -57.603 -3.860 41.689 1.00 89.88 836 GLU A C 1
ATOM 6718 O O . GLU A 1 836 ? -56.662 -4.507 42.157 1.00 89.88 836 GLU A O 1
ATOM 6723 N N . GLU A 1 837 ? -57.540 -3.346 40.453 1.00 91.00 837 GLU A N 1
ATOM 6724 C CA . GLU A 1 837 ? -56.360 -3.502 39.586 1.00 91.00 837 GLU A CA 1
ATOM 6725 C C . GLU A 1 837 ? -55.100 -2.849 40.193 1.00 91.00 837 GLU A C 1
ATOM 6727 O O . GLU A 1 837 ? -54.010 -3.424 40.121 1.00 91.00 837 GLU A O 1
ATOM 6732 N N . VAL A 1 838 ? -55.220 -1.682 40.840 1.00 90.06 838 VAL A N 1
ATOM 6733 C CA . VAL A 1 838 ? -54.094 -1.038 41.548 1.00 90.06 838 VAL A CA 1
ATOM 6734 C C . VAL A 1 838 ? -53.583 -1.914 42.696 1.00 90.06 838 VAL A C 1
ATOM 6736 O O . VAL A 1 838 ? -52.371 -2.110 42.805 1.00 90.06 838 VAL A O 1
ATOM 6739 N N . ALA A 1 839 ? -54.475 -2.501 43.499 1.00 90.19 839 ALA A N 1
ATOM 6740 C CA . ALA A 1 839 ? -54.091 -3.392 44.596 1.00 90.19 839 ALA A CA 1
ATOM 6741 C C . ALA A 1 839 ? -53.352 -4.652 44.098 1.00 90.19 839 ALA A C 1
ATOM 6743 O O . ALA A 1 839 ? -52.364 -5.082 44.702 1.00 90.19 839 ALA A O 1
ATOM 6744 N N . ALA A 1 840 ? -53.772 -5.212 42.959 1.00 90.94 840 ALA A N 1
ATOM 6745 C CA . ALA A 1 840 ? -53.079 -6.330 42.320 1.00 90.94 840 ALA A CA 1
ATOM 6746 C C . ALA A 1 840 ? -51.663 -5.946 41.841 1.00 90.94 840 ALA A C 1
ATOM 6748 O O . ALA A 1 840 ? -50.714 -6.716 42.011 1.00 90.94 840 ALA A O 1
ATOM 6749 N N . LEU A 1 841 ? -51.494 -4.741 41.285 1.00 92.12 841 LEU A N 1
ATOM 6750 C CA . LEU A 1 841 ? -50.191 -4.228 40.844 1.00 92.12 841 LEU A CA 1
ATOM 6751 C C . LEU A 1 841 ? -49.250 -3.913 42.020 1.00 92.12 841 LEU A C 1
ATOM 6753 O O . LEU A 1 841 ? -48.046 -4.148 41.908 1.00 92.12 841 LEU A O 1
ATOM 6757 N N . ASP A 1 842 ? -49.778 -3.434 43.149 1.00 90.69 842 ASP A N 1
ATOM 6758 C CA . ASP A 1 842 ? -49.001 -3.206 44.376 1.00 90.69 842 ASP A CA 1
ATOM 6759 C C . ASP A 1 842 ? -48.458 -4.518 44.963 1.00 90.69 842 ASP A C 1
ATOM 6761 O O . ASP A 1 842 ? -47.296 -4.584 45.380 1.00 90.69 842 ASP A O 1
ATOM 6765 N N . LYS A 1 843 ? -49.249 -5.598 44.913 1.00 92.50 843 LYS A N 1
ATOM 6766 C CA . LYS A 1 843 ? -48.790 -6.941 45.292 1.00 92.50 843 LYS A CA 1
ATOM 6767 C C . LYS A 1 843 ? -47.657 -7.432 44.383 1.00 92.50 843 LYS A C 1
ATOM 6769 O O . LYS A 1 843 ? -46.618 -7.858 44.886 1.00 92.50 843 LYS A O 1
ATOM 6774 N N . ALA A 1 844 ? -47.812 -7.298 43.064 1.00 90.69 844 ALA A N 1
ATOM 6775 C CA . ALA A 1 844 ? -46.787 -7.691 42.094 1.00 90.69 844 ALA A CA 1
ATOM 6776 C C . ALA A 1 844 ? -45.470 -6.904 42.266 1.00 90.69 844 ALA A C 1
ATOM 6778 O O . ALA A 1 844 ? -44.382 -7.469 42.150 1.00 90.69 844 ALA A O 1
ATOM 6779 N N . LEU A 1 845 ? -45.541 -5.607 42.595 1.00 91.19 845 LEU A N 1
ATOM 6780 C CA . LEU A 1 845 ? -44.352 -4.797 42.888 1.00 91.19 845 LEU A CA 1
ATOM 6781 C C . LEU A 1 845 ? -43.577 -5.315 44.097 1.00 91.19 845 LEU A C 1
ATOM 6783 O O . LEU A 1 845 ? -42.346 -5.338 44.064 1.00 91.19 845 LEU A O 1
ATOM 6787 N N . LYS A 1 846 ? -44.279 -5.739 45.150 1.00 91.25 846 LYS A N 1
ATOM 6788 C CA . LYS A 1 846 ? -43.655 -6.265 46.367 1.00 91.25 846 LYS A CA 1
ATOM 6789 C C . LYS A 1 846 ? -42.884 -7.562 46.091 1.00 91.25 846 LYS A C 1
ATOM 6791 O O . LYS A 1 846 ? -41.724 -7.672 46.486 1.00 91.25 846 LYS A O 1
ATOM 6796 N N . GLU A 1 847 ? -43.476 -8.482 45.331 1.00 91.38 847 GLU A N 1
ATOM 6797 C CA . GLU A 1 847 ? -42.857 -9.759 44.936 1.00 91.38 847 GLU A CA 1
ATOM 6798 C C . GLU A 1 847 ? -41.601 -9.561 44.059 1.00 91.38 847 GLU A C 1
ATOM 6800 O O . GLU A 1 847 ? -40.562 -10.206 44.258 1.00 91.38 847 GLU A O 1
ATOM 6805 N N . LEU A 1 848 ? -41.648 -8.609 43.120 1.00 90.69 848 LEU A N 1
ATOM 6806 C CA . LEU A 1 848 ? -40.495 -8.248 42.287 1.00 90.69 848 LEU A CA 1
ATOM 6807 C C . LEU A 1 848 ? -39.369 -7.601 43.112 1.00 90.69 848 LEU A C 1
ATOM 6809 O O . LEU A 1 848 ? -38.190 -7.900 42.901 1.00 90.69 848 LEU A O 1
ATOM 6813 N N . GLN A 1 849 ? -39.710 -6.748 44.082 1.00 88.38 849 GLN A N 1
ATOM 6814 C CA . GLN A 1 849 ? -38.739 -6.085 44.957 1.00 88.38 849 GLN A CA 1
ATOM 6815 C C . GLN A 1 849 ? -38.010 -7.090 45.872 1.00 88.38 849 GLN A C 1
ATOM 6817 O O . GLN A 1 849 ? -36.796 -6.986 46.071 1.00 88.38 849 GLN A O 1
ATOM 6822 N N . GLU A 1 850 ? -38.718 -8.100 46.384 1.00 89.62 850 GLU A N 1
ATOM 6823 C CA . GLU A 1 850 ? -38.132 -9.204 47.157 1.00 89.62 850 GLU A CA 1
ATOM 6824 C C . GLU A 1 850 ? -37.173 -10.055 46.313 1.00 89.62 850 GLU A C 1
ATOM 6826 O O . GLU A 1 850 ? -36.087 -10.420 46.774 1.00 89.62 850 GLU A O 1
ATOM 6831 N N . SER A 1 851 ? -37.519 -10.304 45.048 1.00 87.31 851 SER A N 1
ATOM 6832 C CA . SER A 1 851 ? -36.667 -11.031 44.099 1.00 87.31 851 SER A CA 1
ATOM 6833 C C . SER A 1 851 ? -35.352 -10.295 43.804 1.00 87.31 851 SER A C 1
ATOM 6835 O O . SER A 1 851 ? -34.298 -10.922 43.694 1.00 87.31 851 SER A O 1
ATOM 6837 N N . VAL A 1 852 ? -35.372 -8.957 43.756 1.00 86.38 852 VAL A N 1
ATOM 6838 C CA . VAL A 1 852 ? -34.157 -8.127 43.636 1.00 86.38 852 VAL A CA 1
ATOM 6839 C C . VAL A 1 852 ? -33.291 -8.199 44.893 1.00 86.38 852 VAL A C 1
ATOM 6841 O O . VAL A 1 852 ? -32.066 -8.251 44.787 1.00 86.38 852 VAL A O 1
ATOM 6844 N N . ASN A 1 853 ? -33.896 -8.211 46.082 1.00 82.94 853 ASN A N 1
ATOM 6845 C CA . ASN A 1 853 ? -33.151 -8.290 47.339 1.00 82.94 853 ASN A CA 1
ATOM 6846 C C . ASN A 1 853 ? -32.452 -9.647 47.515 1.00 82.94 853 ASN A C 1
ATOM 6848 O O . ASN A 1 853 ? -31.309 -9.674 47.966 1.00 82.94 853 ASN A O 1
ATOM 6852 N N . LYS A 1 854 ? -33.065 -10.746 47.058 1.00 83.81 854 LYS A N 1
ATOM 6853 C CA . LYS A 1 854 ? -32.432 -12.079 47.025 1.00 83.81 854 LYS A CA 1
ATOM 6854 C C . LYS A 1 854 ? -31.204 -12.164 46.113 1.00 83.81 854 LYS A C 1
ATOM 6856 O O . LYS A 1 854 ? -30.359 -13.015 46.333 1.00 83.81 854 LYS A O 1
ATOM 6861 N N . LEU A 1 855 ? -31.098 -11.304 45.098 1.00 79.81 855 LEU A N 1
ATOM 6862 C CA . LEU A 1 855 ? -29.929 -11.236 44.207 1.00 79.81 855 LEU A CA 1
ATOM 6863 C C . LEU A 1 855 ? -28.796 -10.344 44.746 1.00 79.81 855 LEU A C 1
ATOM 6865 O O . LEU A 1 855 ? -27.715 -10.332 44.157 1.00 79.81 855 LEU A O 1
ATOM 6869 N N . LYS A 1 856 ? -29.053 -9.555 45.802 1.00 71.25 856 LYS A N 1
ATOM 6870 C CA . LYS A 1 856 ? -28.045 -8.716 46.475 1.00 71.25 856 LYS A CA 1
ATOM 6871 C C . LYS A 1 856 ? -27.286 -9.460 47.577 1.00 71.25 856 LYS A C 1
ATOM 6873 O O . LYS A 1 856 ? -26.176 -9.042 47.893 1.00 71.25 856 LYS A O 1
ATOM 6878 N N . GLN A 1 857 ? -27.905 -10.487 48.160 1.00 62.97 857 GLN A N 1
ATOM 6879 C CA . GLN A 1 857 ? -27.254 -11.472 49.030 1.00 62.97 857 GLN A CA 1
ATOM 6880 C C . GLN A 1 857 ? -26.469 -12.465 48.166 1.00 62.97 857 GLN A C 1
ATOM 6882 O O . GLN A 1 857 ? -25.378 -12.877 48.610 1.00 62.97 857 GLN A O 1
#

Secondary structure (DSSP, 8-state):
---HHHHHHHHHHH-TT--HHHHHHHHHHHHS----HHHHHHHHHHTT---------PPPPTHHHHHHHHHHHHHHHT---TTS-------HHHHHHHHHHHHHHHHHHHHH-TT--HHHHHHHHHHHHS----HHHHHHHHHHTT-------PPP---HHHHHHHHHHHHHHHHTT---TTEEEEEEEEEE---S-S----BTTB--PPP--SS--EEEEEEEEETTEEEEEEEE-S---HHHIIIIIIIIIIHHHHHHH--TT-EEE----HHHHHTHHHHHHTT--EEPPPSS-GGG-THHHHHHHHHHHIIIII--SSHHHHHHS-TTTSTTTTTS-------TTSPPPP---S-HHHHHHHHHHHHHHHHT--HHHHHHHHHHHHTT-HHHHHHHHHHH-----PPPP-TT-TTTTHHHHHHHHHHHHHHHHHHHHGGGS-GGGS---HHHHHHHHHHH-TTHHHHHHHHHHHHHHHHHHHHHHSSSS--HHHHHHHHHHHHHHHHHTTB-HHHHHT--SHHHHTT--TT-GGGBPPTTT----HHHHHHHHHHHHHTTS-HHHHHHHHHHHHHHHHHHHHHHHHT-GGGSHHHHHGGGG-HHHHHHSHHHHHHHHHHHHHHHHHTTSS-HHHHHHHHHHHHHHHHHHHHHSHHHHHT--TTS-HHHHHHHHHTT-GGGHHHHHHHHHHHTS-S-SHHHHHHHHHHHHH--TT--HHHHHHHHHHHHHHHT--SS---HHHHHHHHHHHHHHHHHHHHHHHHHHHHHHHHHHHHHHHHHHHHHHHHHHHHHHHHHHHHHHHHHHHHHHHHT-HHHHHHHHHHHHHHHHHHHHHHHHHHHHHHHHHHHHHTT-

InterPro domains:
  IPR036397 Ribonuclease H superfamily [G3DSA:3.30.420.10] (150-339)
  IPR038717 Tc1-like transposase, DDE domain [PF13358] (182-326)

Sequence (857 aa):
MVNIVTAIENATKADDELTAHGLKVKIQADFGVSLGLSSIRKARRKLGWKYGRTRFTPMIRDHNKEARLRQALQWIESGETWHDVLFTDESTEALEHFASNIVAAIENATQADDELTAHGVKGKIQADFGVSLGLTTIRRARRKLGWKYGRTRFTPMIRDHNKEARLRQALQWIESGETWHDVLFTDESTIALEHFARLSFNRKDHSVAKPQPKHPIKLHVWGLISRHGPGPLVIFEGIMDRIYFENSIIKASAGPYIREHFGSDHRFFQDNDPKHSAAAAAIAAEGINWIKTPAESPDLNPIELVWHLMKDYIRKEAKPGSKQELVHADIKSELPQRASVKQSKEDPDAPKLINLGSCGLHVVHGSFQTGERETGWKIGDALRALWQVFHDSPARREDFSELTKTARFPLKFCATRWVEDLQVAERAIEVWPAVMAYIHSHKKLPKSKVPTSASYLTVKKATEDPLFLAKLEFFAFVARQLKPFLEVFQTDAPMVPFLAKELQSTLTGLLSCFIKREELAKIKTPLQLTKLDPQEKQIHVPLKHLDIGFSTKQALQKASEKLQENPVKIVEFKKECVSLLAMTCKKIMERSPLMYPAVRHMRSLDPVMIVTETESTTAMFEKLLQVLLNAGWCPATECDKVLSQYKAFSLDVNTNHKAEFQEFVYSCRLDEFFGRYLSGKEEYAELWNIMQCLFTLSHGQAAVERGYSVNKDMLVENLQEKTLIAMRLVHDAMAGHTDGALPKDLKQHCRGARTRYEMYLEDQKKLREQTTKEKKRKELSQEIQKVKTKRQKVMTSAETMEKEAHEMAVMAEKKHDFTLLSKSNAYRKGVADKKEEVAALDKALKELQESVNKLKQ

pLDDT: mean 79.01, std 17.5, range [25.7, 98.19]

Mean predicted aligned error: 21.75 Å

Foldseek 3Di:
DPPVLVLLVVVCVVPVPQDLVNSQVVCCVPPVDHDDSVVSVVSCVVVVNDDDDDDDDDDDDDVVVVVVVVVVVVVVVPDDDDPPDDDDDDPPVVVVVVVVVLLVLLVVVCVVPVPQQLVNSQVVCCVVPVDRDDSVVSVVSCVVVVHDDDDDDDDPDDDPVLVVVQVVVVVVCVVVVPDQQQEKFKDKDKAFQAQDDPDDDADPVGDDDDDDPPDTDIKMKIWIAHPVFTADIDIDDDDDALVCCLPVVQVVGVLVRCVVPHDLPHEYEYEPPVSVVVCVVSNVVSSHHYDYDRHPCPVVGCVVVVVVVLSCCCHPPQSAPDPVSSVVSPPPPPRRPPVDDDPDPPPPLHFFDADLFDQLQQLLQVLLVQLLVLLVLPVLLLLQLQQVQPPPDPPSQVLLCVQLVDNQGADHHDPRNQLVCLVNLVSCLVCVVSLLSSLVVLVPPDPVPRDDDPSNVSNNVLSVDLLSSLSSLLSSVLSVLSVVLVVLQLDLFLCLLCQLVSLQSSLLVLLVQWFDPVVSVVDDASLVLLVDQLPDPVRTDPLVSHHSDDSSVVSVVSSCVVVVPPVVVVVSVSVSSSSSSRSSSNSCSVRDSSNRLLSRLSNLLQLQCLQVPVVVSLVSVLSNLVSCCVRSNAPPVLSVLLSVLSNVVSVCCNPPPVVVSNPDDSVDRSLVVVCVVQPPDPSNPSNNVVVVVSSNDRNHCNVVVVVVVVLVVVDDPPDDPVRSVVVVVVVVVVVPDPDPDDDPVVVVCVVCVVVVVVVVVVVVVVVVVVVVLVVVLVVLVVVLVVLVVVLVVLVVLLVVLLVQLVVLVVVCVVVVPVVSPVVSVVSVVVSVVSVVVSVVSVVVSVVSVVVSVVSVD

Solvent-accessible surface area (backbone atoms only — not comparable to full-atom values): 48833 Å² total; per-residue (Å²): 132,82,57,63,66,58,54,52,49,53,56,42,69,75,43,74,83,63,46,67,63,57,52,42,55,51,44,28,70,78,68,72,48,90,68,55,63,66,56,53,52,51,47,39,47,74,73,66,56,72,96,74,83,92,77,91,82,88,88,82,69,66,74,67,54,56,60,52,50,55,54,54,52,60,61,64,76,65,76,81,73,96,78,83,81,87,86,82,95,76,48,68,69,53,48,53,52,46,52,48,49,49,51,50,47,53,47,50,54,37,69,78,35,75,80,58,43,60,65,52,50,30,52,49,43,27,71,79,67,71,45,84,62,55,57,68,57,51,53,48,50,40,47,75,73,67,52,71,96,70,81,86,81,85,69,86,88,67,55,73,72,42,53,54,50,40,49,55,52,54,51,50,40,61,75,69,63,66,77,66,75,51,36,37,37,42,56,77,48,78,49,64,65,45,76,67,70,99,71,76,95,64,49,100,91,52,74,77,87,76,92,72,68,96,73,55,58,71,45,37,38,37,40,34,36,40,80,93,40,73,55,60,71,48,78,53,80,84,81,86,46,48,67,53,42,42,51,57,43,38,62,66,38,48,30,57,51,42,66,75,76,46,68,89,78,40,35,36,40,42,72,76,49,70,50,52,61,74,32,46,68,60,41,47,71,55,68,48,46,72,46,89,56,59,67,92,46,67,91,78,39,71,59,55,58,51,52,51,54,51,54,50,42,43,33,72,70,60,41,48,91,41,74,67,39,53,66,64,62,37,80,81,73,50,74,71,56,75,83,44,77,84,73,62,87,69,55,89,86,55,55,52,82,84,64,50,69,52,49,54,62,60,34,50,24,52,12,49,51,51,4,49,59,73,51,68,73,52,60,71,58,38,44,39,17,50,21,55,54,44,53,99,28,67,64,58,43,47,54,44,26,69,74,57,73,45,94,76,72,54,39,84,57,52,98,76,44,51,40,72,33,30,64,31,44,51,38,41,61,70,42,38,69,47,51,49,54,50,60,55,56,45,74,76,46,59,78,91,74,44,82,80,49,69,36,45,51,45,37,51,55,47,71,69,41,69,56,44,64,22,54,48,37,34,52,33,48,55,21,60,61,53,36,60,64,48,66,73,54,68,48,80,58,49,48,41,32,50,46,40,59,53,51,45,51,46,50,50,56,59,43,61,29,44,40,34,67,75,64,56,69,70,50,85,47,66,59,52,56,51,69,59,67,60,73,50,71,87,52,39,46,58,83,88,70,45,57,56,57,68,67,17,52,53,38,43,51,63,27,43,72,75,50,76,75,53,64,65,63,57,53,49,51,53,50,36,53,50,47,21,52,22,41,19,51,40,42,32,39,78,52,32,28,48,77,24,66,52,29,55,18,34,36,31,70,29,54,42,40,36,64,75,38,46,71,62,21,52,59,24,40,54,55,33,46,51,53,34,36,78,28,57,72,38,58,74,81,51,44,57,51,28,51,52,32,49,54,52,48,44,51,47,37,57,73,77,42,41,66,66,29,62,67,62,54,90,90,53,47,50,66,63,58,52,37,77,80,32,64,94,38,81,84,32,44,65,38,42,55,53,50,54,59,59,50,67,49,81,59,43,61,51,50,58,54,49,52,52,50,53,49,58,75,68,64,58,92,91,65,51,71,71,54,54,52,52,52,47,54,50,52,59,60,49,73,76,51,91,61,97,68,81,53,71,67,57,54,53,50,59,72,46,45,62,60,54,49,53,52,49,52,52,51,52,50,51,50,52,53,50,52,51,55,51,50,54,47,52,53,52,53,53,50,47,52,51,52,53,53,51,38,51,54,43,50,54,50,26,55,49,37,49,49,51,21,49,54,30,40,57,49,16,69,76,66,73,37,67,66,39,40,55,50,18,52,53,34,50,52,53,28,52,57,33,52,52,52,41,54,54,46,55,52,53,47,52,57,53,52,52,57,52,53,64,72,72,109

Organism: Dissostichus eleginoides (NCBI:txid100907)

Radius of gyration: 41.28 Å; Cα contacts (8 Å, |Δi|>4): 805; chains: 1; bounding box: 124×97×90 Å